Protein AF-0000000084944321 (afdb_homodimer)

Foldseek 3Di:
DDDPDFDFFDPLFFAAAEDECQWAAACQPPQQFAAWLLQPDDADPPFFHSRCWLNCLVVVLVLLVLRLLLVGQAYEYEQACRLQPVLLDDDGRVSSLVSVVVNLVSCVVSNYAYAYEHEELTHGPNVVVVVALLDLCNLVSQLVSLVSCCVRCLVRHQHYEYYAALLLCLPPVVQLSRDDDDDPRPQSNLSSVQSSLSSLLSLLSSQLVSCVSRPNGFYAYEHAAAQEAQLDPPPLSVQLSVLCNLSRPCQNVCQQAQVDGDPSVCVVCVVSVRDHDDDVCSSVSSRNRHGQEYEYEYEYHWYWGHAPQPFDFDPPDDSQFDGDDGRRIHTDDRPVFDADPVGHTQDLLSLLVRLVVVCVVRVHEYEYHEYFFWDQWDQDPVRETECVVRLVSVLSNLVSVSVSVSVVGHYRYYHYPRQEQTADSRHHRRGGTHQWYFPADRVGNDPSDTGGYPVSVQSSVCSVVSNPDSDD/DDDPDFDFFDPLFFAAAEDECQWAAACQPPQQFAAWLLQPDDADPPFFHSRCWLNCLVVLLVLLVLRLLLVGQAYEYEQACRLQVVLLDDDGRVSSLVSVVVNLVSCVVSNYAYAYEHEELTHGPNVVVVVALLDLCNLVSQLVSLVSCCVRCLVRHQHYEYYAALLLCLPPVVQLSRDDDDPPRPQSNLSSVQSSLSSLLSLLSSQLVSCVSRPNGFYAYEHAAAQEAQLDPPPLSVQLSVLCNLSRPCQNVCQQAQVDGDPSVCVVCVVRVRDHDDDVCSSVSSRNRHGQEYEYEYEYHWYWGHAPQPFDFDNPDHSQFDGDDGRRIHTDDRPVFDADPVGHTQDLLSLLVRLLVVCVVRVHEYEYHEYFFWDQWDQDPVRETEPVVRLVSVLSNVVSVSVSVSVVGHYRYYHYPRQEQTADSRHHRRGGTHQWYQPADRYGNDPSDTGGYPVSVQSSVCSVVSNPDSDD

pLDDT: mean 95.12, std 7.11, range [51.44, 98.94]

Secondary structure (DSSP, 8-state):
---SSPPPPPTT-EE--B--HHHHT--TTSTTPPPBHHHHS-PPTTS--TTTTT-HHHHHHHHHHHHHHHT-SEEEEEPPHHHHSTTSSSS--HHHHHHHHHHHHHHHHTTPEEEEEEESS--BHHHHHTTGGGSTTHHHHHHHHHHHHHHHHTTT--EEEEEETHHHHHHSHHHHT---PPTT-S-HHHHHHHHHHHHHHHHHHHHHHHHHHSTT-EEEEE-B---EEESBS-HHHHHHHHHHHIIIIIHHHHHHHHS---HHHHHHHHHTT-PPPPPTTHHHHHHT---SSEEEE-S--EEEE---S-----TT--TTS---BTTTBEE---TTS-B-TTS-B--HHHHHHHHHHHHHHH---EEEEE----B-----TTS-B--HHHHHHHHHHHHHHHHHHHTT--EEEE--B-SB---BTTTBTTSB--SEEES--SS--TT--EEEBHHHHHHHHHHHTTTS----/---SSPPPPPTT-EE--B--HHHHT--TTSTTPPPBHHHHS-PPTTS--TTTTT-HHHHHHHHHHHHHHHT-SEEEEEPPHHHHSTTSSSS--HHHHHHHHHHHHHHHHTTPEEEEEEESS--BHHHHTTTGGGSTTHHHHHHHHHHHHHHHHTTT--EEEEEETHHHHHHSHHHHT---PPTT-S-HHHHHHHHHHHHHHHHHHHHHHHHHHSTT-EEEEE-B---EEESBS-HHHHHHHHHHHIIIIIHHHHHHHHS---HHHHHHHHHTT-PPPPPTTHHHHHHT---SSEEEE-S--EEEE---S-----TT--TTS---BTTTBEE---TTS-B-TTS-B--HHHHHHHHHHHHHHH---EEEEE----B-----TTS-B--HHHHHHHHHHHHHHHHHHHTT--EEEE--B-SB---BTTTBTTSB--SEEES--SS--TT--EEEBHHHHHHHHHHHTTTS----

Solvent-accessible surface area (backbone atoms only — not comparable to full-atom values): 47436 Å² total; per-residue (Å²): 108,73,72,93,69,81,47,76,61,57,94,80,44,30,39,36,22,14,59,44,34,73,29,26,22,19,60,49,70,44,76,67,22,24,50,22,41,65,68,72,47,85,68,56,88,90,42,37,70,56,51,46,50,48,36,31,69,86,34,45,67,61,54,48,51,51,40,44,72,33,51,34,39,23,44,34,35,34,51,51,50,11,32,37,17,28,55,42,53,85,62,71,30,66,57,27,51,48,50,54,48,50,53,53,48,56,33,48,73,63,61,20,43,52,33,39,28,53,37,75,82,43,53,20,34,62,38,44,76,64,38,35,51,62,26,79,63,37,27,56,44,49,34,50,52,47,48,54,48,46,74,75,42,36,92,74,45,44,36,41,30,41,45,50,27,50,49,47,53,56,76,39,12,72,80,76,62,71,61,70,76,61,89,83,66,84,51,64,67,26,50,41,41,32,20,45,47,33,51,51,35,21,45,12,46,37,45,42,48,43,52,68,76,27,76,88,46,38,36,19,49,26,36,50,46,46,48,43,33,23,57,35,54,41,54,58,13,44,45,10,15,53,47,50,30,31,65,52,38,43,33,61,50,35,28,44,60,64,29,39,80,34,40,58,44,50,37,52,23,55,76,61,74,17,65,56,84,75,55,95,62,37,69,61,34,19,56,50,10,66,53,64,32,40,31,32,24,43,63,36,51,38,26,17,27,52,39,87,48,74,54,65,79,63,86,80,54,57,94,77,49,63,64,38,42,56,32,34,20,26,41,39,86,59,89,80,47,56,58,49,95,81,67,48,46,55,38,39,60,38,50,26,47,35,53,52,53,50,34,73,61,65,71,49,42,26,27,38,51,28,30,64,62,64,39,81,78,56,78,43,95,87,64,41,29,85,42,62,69,56,42,53,53,52,39,50,35,48,54,26,49,37,51,33,43,41,35,55,44,54,66,45,31,43,14,35,39,22,46,49,30,30,39,38,96,80,60,10,42,57,41,29,39,27,33,28,42,50,42,51,51,49,88,45,57,76,79,52,47,78,35,66,24,50,39,31,58,47,47,23,48,20,48,75,48,54,60,74,48,71,70,130,107,72,72,93,68,80,49,76,61,58,93,80,45,33,39,35,22,12,59,44,35,71,29,26,22,20,59,48,71,44,76,66,22,26,49,21,43,65,68,72,47,85,68,56,89,92,41,36,70,56,51,46,50,48,36,31,69,84,34,47,69,61,53,49,51,52,41,44,71,34,52,33,39,23,44,33,36,34,52,52,51,11,32,36,17,28,56,44,52,85,62,72,29,66,56,27,51,48,50,52,49,49,54,52,49,55,33,48,73,63,60,21,43,52,32,40,27,53,37,74,82,42,54,21,34,60,38,45,77,63,38,32,53,61,27,81,63,36,27,55,44,48,35,51,50,46,48,55,48,45,73,74,41,36,91,76,45,45,36,40,29,40,45,50,28,50,46,48,52,54,76,39,11,71,79,75,63,70,63,68,75,61,90,83,67,86,51,64,68,26,50,43,42,32,21,44,47,35,50,50,34,22,45,14,46,38,45,44,48,43,52,69,76,28,76,87,46,38,36,18,49,26,36,49,46,46,50,45,33,23,56,36,55,41,52,60,13,43,45,10,13,52,47,50,31,32,67,53,38,43,34,63,49,37,27,43,61,66,29,39,79,34,41,57,44,51,35,54,24,55,76,62,77,17,64,56,83,77,54,94,62,36,68,61,34,20,55,50,10,67,50,62,32,41,33,30,24,43,63,36,52,39,28,17,27,52,40,87,48,76,54,65,78,63,86,80,54,56,96,79,48,64,65,34,43,56,34,35,21,26,43,40,86,59,90,81,48,56,59,47,95,80,66,47,48,52,38,38,59,40,51,26,48,34,54,52,52,50,35,72,60,65,72,48,42,27,28,38,51,28,30,66,64,64,39,81,76,55,78,43,94,87,64,40,30,85,43,63,71,57,42,52,52,51,41,52,35,50,53,24,51,36,51,34,42,43,36,55,43,54,67,47,32,45,14,36,39,21,46,50,30,30,40,38,95,80,60,10,42,58,41,28,40,28,33,28,41,52,42,52,53,49,86,46,58,77,80,50,47,79,38,65,25,50,40,32,58,48,48,22,48,20,46,75,48,54,61,74,47,71,70,131

Sequence (944 aa):
MLHKKLKPFPSDFLWGASTSAYQVEGANLIDGKGPSCQDVKKVPEGTSELDVCADQYHRYKEDIALMAEMGFKTYRFSIAWTRILPNGTGEVNPKGIEYYNNVINECLKYGIEPLVTMFHFDMPAALDERGSWGNPESVDWFVNFAKVMYENYGDRVKYWLTINEQNMLTLVGPVIGTLHLPEGCTNEIKEIYQQNHHMLVAQAKAMALCHEMIPGAKIGPAPNISLVYPASCKPEDVLAAQNYNAIRNWLYLDMAVYGVYNNLVWAYLEEHDACPTFAPGDAEALKNGHPDFIGFNYYNTATCEASDGTETMDPGADQQTARGEAGFYRGFKNPNLPTTEFGWEIDPMGFRATIREMYSRYRLPMIVTENGLGAYDKLTEDGKVHDQYRIEYLRKHLEQVQLAITDGCEMMGYCPWSAVDLISTHEGMVKRYGFIYVDREEFDLKTLDRYRKDSFYWYKKVIATNGDDLSDMLHKKLKPFPSDFLWGASTSAYQVEGANLIDGKGPSCQDVKKVPEGTSELDVCADQYHRYKEDIALMAEMGFKTYRFSIAWTRILPNGTGEVNPKGIEYYNNVINECLKYGIEPLVTMFHFDMPAALDERGSWGNPESVDWFVNFAKVMYENYGDRVKYWLTINEQNMLTLVGPVIGTLHLPEGCTNEIKEIYQQNHHMLVAQAKAMALCHEMIPGAKIGPAPNISLVYPASCKPEDVLAAQNYNAIRNWLYLDMAVYGVYNNLVWAYLEEHDACPTFAPGDAEALKNGHPDFIGFNYYNTATCEASDGTETMDPGADQQTARGEAGFYRGFKNPNLPTTEFGWEIDPMGFRATIREMYSRYRLPMIVTENGLGAYDKLTEDGKVHDQYRIEYLRKHLEQVQLAITDGCEMMGYCPWSAVDLISTHEGMVKRYGFIYVDREEFDLKTLDRYRKDSFYWYKKVIATNGDDLSD

Radius of gyration: 30.61 Å; Cα contacts (8 Å, |Δi|>4): 2154; chains: 2; bounding box: 57×94×73 Å

Organism: NCBI:txid445974

InterPro domains:
  IPR001360 Glycoside hydrolase family 1 [PF00232] (7-467)
  IPR001360 Glycoside hydrolase family 1 [PR00131] (290-304)
  IPR001360 Glycoside hydrolase family 1 [PR00131] (366-374)
  IPR001360 Glycoside hydrolase family 1 [PR00131] (387-398)
  IPR001360 Glycoside hydrolase family 1 [PR00131] (408-425)
  IPR001360 Glycoside hydrolase family 1 [PR00131] (432-444)
  IPR001360 Glycoside hydrolase family 1 [PTHR10353] (11-467)
  IPR017853 Glycoside hydrolase superfamily [SSF51445] (7-468)
  IPR018120 Glycoside hydrolase family 1, active site [PS00572] (366-374)
  IPR033132 Glycosyl hydrolases family 1, N-terminal conserved site [PS00653] (13-27)

Structure (mmCIF, N/CA/C/O backbone):
data_AF-0000000084944321-model_v1
#
loop_
_entity.id
_entity.type
_entity.pdbx_description
1 polymer 'Glycosyl hydrolase, family 1'
#
loop_
_atom_site.group_PDB
_atom_site.id
_atom_site.type_symbol
_atom_site.label_atom_id
_atom_site.label_alt_id
_atom_site.label_comp_id
_atom_site.label_asym_id
_atom_site.label_entity_id
_atom_site.label_seq_id
_atom_site.pdbx_PDB_ins_code
_atom_site.Cartn_x
_atom_site.Cartn_y
_atom_site.Cartn_z
_atom_site.occupancy
_atom_site.B_iso_or_equiv
_atom_site.auth_seq_id
_atom_site.auth_comp_id
_atom_site.auth_asym_id
_atom_site.auth_atom_id
_atom_site.pdbx_PDB_model_num
ATOM 1 N N . MET A 1 1 ? 12.742 6.016 -11.656 1 82.81 1 MET A N 1
ATOM 2 C CA . MET A 1 1 ? 13.977 6.656 -11.219 1 82.81 1 MET A CA 1
ATOM 3 C C . MET A 1 1 ? 15.141 6.277 -12.125 1 82.81 1 MET A C 1
ATOM 5 O O . MET A 1 1 ? 15.297 5.109 -12.484 1 82.81 1 MET A O 1
ATOM 9 N N . LEU A 1 2 ? 15.781 7.266 -12.516 1 82.12 2 LEU A N 1
ATOM 10 C CA . LEU A 1 2 ? 16.984 7.016 -13.297 1 82.12 2 LEU A CA 1
ATOM 11 C C . LEU A 1 2 ? 18.188 6.809 -12.391 1 82.12 2 LEU A C 1
ATOM 13 O O . LEU A 1 2 ? 18.672 7.754 -11.75 1 82.12 2 LEU A O 1
ATOM 17 N N . HIS A 1 3 ? 18.703 5.566 -12.375 1 90.06 3 HIS A N 1
ATOM 18 C CA . HIS A 1 3 ? 19.828 5.223 -11.531 1 90.06 3 HIS A CA 1
ATOM 19 C C . HIS A 1 3 ? 21.156 5.465 -12.25 1 90.06 3 HIS A C 1
ATOM 21 O O . HIS A 1 3 ? 21.297 5.121 -13.43 1 90.06 3 HIS A O 1
ATOM 27 N N . LYS A 1 4 ? 22.172 6 -11.57 1 86 4 LYS A N 1
ATOM 28 C CA . LYS A 1 4 ? 23.516 6.172 -12.102 1 86 4 LYS A CA 1
ATOM 29 C C . LYS A 1 4 ? 24.25 4.844 -12.172 1 86 4 LYS A C 1
ATOM 31 O O . LYS A 1 4 ? 25.016 4.59 -13.109 1 86 4 LYS A O 1
ATOM 36 N N . LYS A 1 5 ? 24.078 4.043 -11.188 1 90.81 5 LYS A N 1
ATOM 37 C CA . LYS A 1 5 ? 24.688 2.713 -11.094 1 90.81 5 LYS A CA 1
ATOM 38 C C . LYS A 1 5 ? 23.672 1.686 -10.602 1 90.81 5 LYS A C 1
ATOM 40 O O . LYS A 1 5 ? 22.969 1.918 -9.609 1 90.81 5 LYS A O 1
ATOM 45 N N . LEU A 1 6 ? 23.578 0.589 -11.328 1 96.44 6 LEU A N 1
ATOM 46 C CA . LEU A 1 6 ? 22.688 -0.488 -10.922 1 96.44 6 LEU A CA 1
ATOM 47 C C . LEU A 1 6 ? 23.344 -1.396 -9.898 1 96.44 6 LEU A C 1
ATOM 49 O O . LEU A 1 6 ? 24.547 -1.692 -10.008 1 96.44 6 LEU A O 1
ATOM 53 N N . LYS A 1 7 ? 22.672 -1.731 -8.906 1 97.31 7 LYS A N 1
ATOM 54 C CA . LYS A 1 7 ? 23.156 -2.748 -7.984 1 97.31 7 LYS A CA 1
ATOM 55 C C . LYS A 1 7 ? 23.094 -4.141 -8.609 1 97.31 7 LYS A C 1
ATOM 57 O O . LYS A 1 7 ? 22.172 -4.445 -9.359 1 97.31 7 LYS A O 1
ATOM 62 N N . PRO A 1 8 ? 24.094 -4.984 -8.32 1 97.69 8 PRO A N 1
ATOM 63 C CA . PRO A 1 8 ? 24.078 -6.344 -8.867 1 97.69 8 PRO A CA 1
ATOM 64 C C . PRO A 1 8 ? 23.016 -7.223 -8.211 1 97.69 8 PRO A C 1
ATOM 66 O O . PRO A 1 8 ? 22.5 -6.891 -7.137 1 97.69 8 PRO A O 1
ATOM 69 N N . PHE A 1 9 ? 22.703 -8.266 -8.906 1 98.62 9 PHE A N 1
ATOM 70 C CA . PHE A 1 9 ? 21.906 -9.297 -8.258 1 98.62 9 PHE A CA 1
ATOM 71 C C . PHE A 1 9 ? 22.625 -9.836 -7.023 1 98.62 9 PHE A C 1
ATOM 73 O O . PHE A 1 9 ? 23.844 -9.898 -6.992 1 98.62 9 PHE A O 1
ATOM 80 N N . PRO A 1 10 ? 21.844 -10.172 -5.988 1 98.31 10 PRO A N 1
ATOM 81 C CA . PRO A 1 10 ? 22.484 -10.773 -4.816 1 98.31 10 PRO A CA 1
ATOM 82 C C . PRO A 1 10 ? 23.328 -12 -5.164 1 98.31 10 PRO A C 1
ATOM 84 O O . PRO A 1 10 ? 22.969 -12.766 -6.055 1 98.31 10 PRO A O 1
ATOM 87 N N . SER A 1 11 ? 24.391 -12.242 -4.375 1 97.75 11 SER A N 1
ATOM 88 C CA . SER A 1 11 ? 25.297 -13.344 -4.664 1 97.75 11 SER A CA 1
ATOM 89 C C . SER A 1 11 ? 24.625 -14.695 -4.453 1 97.75 11 SER A C 1
ATOM 91 O O . SER A 1 11 ? 25.016 -15.688 -5.074 1 97.75 11 SER A O 1
ATOM 93 N N . ASP A 1 12 ? 23.625 -14.711 -3.621 1 97.69 12 ASP A N 1
ATOM 94 C CA . ASP A 1 12 ? 22.906 -15.945 -3.324 1 97.69 12 ASP A CA 1
ATOM 95 C C . ASP A 1 12 ? 21.562 -15.992 -4.035 1 97.69 12 ASP A C 1
ATOM 97 O O . ASP A 1 12 ? 20.641 -16.688 -3.594 1 97.69 12 ASP A O 1
ATOM 101 N N . PHE A 1 13 ? 21.484 -15.156 -5.098 1 98.69 13 PHE A N 1
ATOM 102 C CA . PHE A 1 13 ? 20.234 -15.086 -5.863 1 98.69 13 PHE A CA 1
ATOM 103 C C . PHE A 1 13 ? 19.859 -16.453 -6.414 1 98.69 13 PHE A C 1
ATOM 105 O O . PHE A 1 13 ? 20.703 -17.141 -7.02 1 98.69 13 PHE A O 1
ATOM 112 N N . LEU A 1 14 ? 18.625 -16.891 -6.277 1 98.81 14 LEU A N 1
ATOM 113 C CA . LEU A 1 14 ? 18.156 -18.203 -6.695 1 98.81 14 LEU A CA 1
ATOM 114 C C . LEU A 1 14 ? 17.672 -18.172 -8.141 1 98.81 14 LEU A C 1
ATOM 116 O O . LEU A 1 14 ? 16.484 -18.016 -8.398 1 98.81 14 LEU A O 1
ATOM 120 N N . TRP A 1 15 ? 18.594 -18.453 -9.031 1 98.88 15 TRP A N 1
ATOM 121 C CA . TRP A 1 15 ? 18.281 -18.594 -10.445 1 98.88 15 TRP A CA 1
ATOM 122 C C . TRP A 1 15 ? 17.688 -19.969 -10.727 1 98.88 15 TRP A C 1
ATOM 124 O O . TRP A 1 15 ? 18.281 -20.984 -10.391 1 98.88 15 TRP A O 1
ATOM 134 N N . GLY A 1 16 ? 16.531 -20.094 -11.25 1 98.75 16 GLY A N 1
ATOM 135 C CA . GLY A 1 16 ? 15.906 -21.359 -11.578 1 98.75 16 GLY A CA 1
ATOM 136 C C . GLY A 1 16 ? 14.805 -21.234 -12.617 1 98.75 16 GLY A C 1
ATOM 137 O O . GLY A 1 16 ? 14.883 -20.391 -13.508 1 98.75 16 GLY A O 1
ATOM 138 N N . ALA A 1 17 ? 13.891 -22.094 -12.617 1 98.81 17 ALA A N 1
ATOM 139 C CA . ALA A 1 17 ? 12.672 -22.109 -13.422 1 98.81 17 ALA A CA 1
ATOM 140 C C . ALA A 1 17 ? 11.617 -23.031 -12.812 1 98.81 17 ALA A C 1
ATOM 142 O O . ALA A 1 17 ? 11.891 -23.719 -11.828 1 98.81 17 ALA A O 1
ATOM 143 N N . SER A 1 18 ? 10.453 -22.938 -13.406 1 98.81 18 SER A N 1
ATOM 144 C CA . SER A 1 18 ? 9.312 -23.578 -12.742 1 98.81 18 SER A CA 1
ATOM 145 C C . SER A 1 18 ? 8.656 -24.609 -13.648 1 98.81 18 SER A C 1
ATOM 147 O O . SER A 1 18 ? 8.742 -24.516 -14.875 1 98.81 18 SER A O 1
ATOM 149 N N . THR A 1 19 ? 8.047 -25.609 -13.094 1 98.5 19 THR A N 1
ATOM 150 C CA . THR A 1 19 ? 7.094 -26.531 -13.719 1 98.5 19 THR A CA 1
ATOM 151 C C . THR A 1 19 ? 5.941 -26.844 -12.766 1 98.5 19 THR A C 1
ATOM 153 O O . THR A 1 19 ? 5.898 -26.328 -11.648 1 98.5 19 THR A O 1
ATOM 156 N N . SER A 1 20 ? 5.012 -27.594 -13.211 1 97.5 20 SER A N 1
ATOM 157 C CA . SER A 1 20 ? 3.926 -28.125 -12.398 1 97.5 20 SER A CA 1
ATOM 158 C C . SER A 1 20 ? 3.727 -29.609 -12.648 1 97.5 20 SER A C 1
ATOM 160 O O . SER A 1 20 ? 3.814 -30.078 -13.789 1 97.5 20 SER A O 1
ATOM 162 N N . ALA A 1 21 ? 3.426 -30.328 -11.648 1 97.62 21 ALA A N 1
ATOM 163 C CA . ALA A 1 21 ? 3.379 -31.781 -11.672 1 97.62 21 ALA A CA 1
ATOM 164 C C . ALA A 1 21 ? 2.406 -32.281 -12.742 1 97.62 21 ALA A C 1
ATOM 166 O O . ALA A 1 21 ? 2.781 -33.062 -13.617 1 97.62 21 ALA A O 1
ATOM 167 N N . TYR A 1 22 ? 1.195 -31.812 -12.766 1 94.44 22 TYR A N 1
ATOM 168 C CA . TYR A 1 22 ? 0.192 -32.406 -13.641 1 94.44 22 TYR A CA 1
ATOM 169 C C . TYR A 1 22 ? 0.442 -32.062 -15.094 1 94.44 22 TYR A C 1
ATOM 171 O O . TYR A 1 22 ? -0.074 -32.719 -16 1 94.44 22 TYR A O 1
ATOM 179 N N . GLN A 1 23 ? 1.278 -30.984 -15.312 1 96.31 23 GLN A N 1
ATOM 180 C CA . GLN A 1 23 ? 1.495 -30.531 -16.688 1 96.31 23 GLN A CA 1
ATOM 181 C C . GLN A 1 23 ? 2.756 -31.156 -17.281 1 96.31 23 GLN A C 1
ATOM 183 O O . GLN A 1 23 ? 2.928 -31.188 -18.5 1 96.31 23 GLN A O 1
ATOM 188 N N . VAL A 1 24 ? 3.695 -31.641 -16.391 1 98.06 24 VAL A N 1
ATOM 189 C CA . VAL A 1 24 ? 5.004 -32 -16.938 1 98.06 24 VAL A CA 1
ATOM 190 C C . VAL A 1 24 ? 5.273 -33.5 -16.719 1 98.06 24 VAL A C 1
ATOM 192 O O . VAL A 1 24 ? 5.988 -34.125 -17.516 1 98.06 24 VAL A O 1
ATOM 195 N N . GLU A 1 25 ? 4.641 -34.156 -15.711 1 97.75 25 GLU A N 1
ATOM 196 C CA . GLU A 1 25 ? 5.082 -35.469 -15.25 1 97.75 25 GLU A CA 1
ATOM 197 C C . GLU A 1 25 ? 4.535 -36.562 -16.141 1 97.75 25 GLU A C 1
ATOM 199 O O . GLU A 1 25 ? 5.262 -37.5 -16.516 1 97.75 25 GLU A O 1
ATOM 204 N N . GLY A 1 26 ? 3.273 -36.344 -16.438 1 96.06 26 GLY A N 1
ATOM 205 C CA . GLY A 1 26 ? 2.6 -37.5 -17.016 1 96.06 26 GLY A CA 1
ATOM 206 C C . GLY A 1 26 ? 2.414 -38.656 -16.016 1 96.06 26 GLY A C 1
ATOM 207 O O . GLY A 1 26 ? 2.152 -38.406 -14.844 1 96.06 26 GLY A O 1
ATOM 208 N N . ALA A 1 27 ? 2.299 -39.906 -16.578 1 92.81 27 ALA A N 1
ATOM 209 C CA . ALA A 1 27 ? 2.092 -41.062 -15.727 1 92.81 27 ALA A CA 1
ATOM 210 C C . ALA A 1 27 ? 0.887 -40.875 -14.812 1 92.81 27 ALA A C 1
ATOM 212 O O . ALA A 1 27 ? 0.983 -41.094 -13.602 1 92.81 27 ALA A O 1
ATOM 213 N N . ASN A 1 28 ? -0.272 -40.5 -15.273 1 85.94 28 ASN A N 1
ATOM 214 C CA . ASN A 1 28 ? -1.376 -39.969 -14.484 1 85.94 28 ASN A CA 1
ATOM 215 C C . ASN A 1 28 ? -2.092 -41.062 -13.703 1 85.94 28 ASN A C 1
ATOM 217 O O . ASN A 1 28 ? -2.779 -40.781 -12.719 1 85.94 28 ASN A O 1
ATOM 221 N N . LEU A 1 29 ? -1.904 -42.312 -14.023 1 90 29 LEU A N 1
ATOM 222 C CA . LEU A 1 29 ? -2.58 -43.344 -13.242 1 90 29 LEU A CA 1
ATOM 223 C C . LEU A 1 29 ? -1.685 -44.562 -13.062 1 90 29 LEU A C 1
ATOM 225 O O . LEU A 1 29 ? -2.174 -45.688 -13.008 1 90 29 LEU A O 1
ATOM 229 N N . ILE A 1 30 ? -0.478 -44.219 -12.992 1 93.81 30 ILE A N 1
ATOM 230 C CA . ILE A 1 30 ? 0.457 -45.344 -12.797 1 93.81 30 ILE A CA 1
ATOM 231 C C . ILE A 1 30 ? 1.103 -45.219 -11.422 1 93.81 30 ILE A C 1
ATOM 233 O O . ILE A 1 30 ? 1.001 -44.188 -10.758 1 93.81 30 ILE A O 1
ATOM 237 N N . ASP A 1 31 ? 1.631 -46.312 -10.93 1 96.69 31 ASP A N 1
ATOM 238 C CA . ASP A 1 31 ? 2.4 -46.406 -9.695 1 96.69 31 ASP A CA 1
ATOM 239 C C . ASP A 1 31 ? 1.583 -45.938 -8.5 1 96.69 31 ASP A C 1
ATOM 241 O O . ASP A 1 31 ? 2.104 -45.219 -7.625 1 96.69 31 ASP A O 1
ATOM 245 N N . GLY A 1 32 ? 0.258 -46.125 -8.523 1 96.88 32 GLY A N 1
ATOM 246 C CA . GLY A 1 32 ? -0.603 -45.938 -7.367 1 96.88 32 GLY A CA 1
ATOM 247 C C . GLY A 1 32 ? -1.204 -44.531 -7.316 1 96.88 32 GLY A C 1
ATOM 248 O O . GLY A 1 32 ? -1.963 -44.219 -6.398 1 96.88 32 GLY A O 1
ATOM 249 N N . LYS A 1 33 ? -0.858 -43.719 -8.289 1 97.62 33 LYS A N 1
ATOM 250 C CA . LYS A 1 33 ? -1.433 -42.375 -8.312 1 97.62 33 LYS A CA 1
ATOM 251 C C . LYS A 1 33 ? -2.945 -42.406 -8.508 1 97.62 33 LYS A C 1
ATOM 253 O O . LYS A 1 33 ? -3.439 -43.188 -9.344 1 97.62 33 LYS A O 1
ATOM 258 N N . GLY A 1 34 ? -3.717 -41.656 -7.656 1 97.38 34 GLY A N 1
ATOM 259 C CA . GLY A 1 34 ? -5.133 -41.469 -7.91 1 97.38 34 GLY A CA 1
ATOM 260 C C . GLY A 1 34 ? -5.406 -40.312 -8.875 1 97.38 34 GLY A C 1
ATOM 261 O O . GLY A 1 34 ? -4.508 -39.531 -9.188 1 97.38 34 GLY A O 1
ATOM 262 N N . PRO A 1 35 ? -6.613 -40.281 -9.359 1 96.94 35 PRO A N 1
ATOM 263 C CA . PRO A 1 35 ? -6.945 -39.219 -10.297 1 96.94 35 PRO A CA 1
ATOM 264 C C . PRO A 1 35 ? -7.156 -37.875 -9.602 1 96.94 35 PRO A C 1
ATOM 266 O O . PRO A 1 35 ? -7.707 -37.812 -8.5 1 96.94 35 PRO A O 1
ATOM 269 N N . SER A 1 36 ? -6.676 -36.812 -10.219 1 95.25 36 SER A N 1
ATOM 270 C CA . SER A 1 36 ? -7.02 -35.438 -9.82 1 95.25 36 SER A CA 1
ATOM 271 C C . SER A 1 36 ? -8.148 -34.875 -10.68 1 95.25 36 SER A C 1
ATOM 273 O O . SER A 1 36 ? -8.578 -35.531 -11.648 1 95.25 36 SER A O 1
ATOM 275 N N . CYS A 1 37 ? -8.602 -33.688 -10.344 1 93.12 37 CYS A N 1
ATOM 276 C CA . CYS A 1 37 ? -9.625 -33.031 -11.133 1 93.12 37 CYS A CA 1
ATOM 277 C C . CYS A 1 37 ? -9.133 -32.75 -12.547 1 93.12 37 CYS A C 1
ATOM 279 O O . CYS A 1 37 ? -9.922 -32.688 -13.492 1 93.12 37 CYS A O 1
ATOM 281 N N . GLN A 1 38 ? -7.805 -32.594 -12.734 1 92.25 38 GLN A N 1
ATOM 282 C CA . GLN A 1 38 ? -7.219 -32.375 -14.055 1 92.25 38 GLN A CA 1
ATOM 283 C C . GLN A 1 38 ? -7.227 -33.656 -14.891 1 92.25 38 GLN A C 1
ATOM 285 O O . GLN A 1 38 ? -7.375 -33.594 -16.109 1 92.25 38 GLN A O 1
ATOM 290 N N . ASP A 1 39 ? -7.125 -34.75 -14.227 1 92.31 39 ASP A N 1
ATOM 291 C CA . ASP A 1 39 ? -7.062 -36.062 -14.914 1 92.31 39 ASP A CA 1
ATOM 292 C C . ASP A 1 39 ? -8.43 -36.438 -15.453 1 92.31 39 ASP A C 1
ATOM 294 O O . ASP A 1 39 ? -8.523 -37.156 -16.469 1 92.31 39 ASP A O 1
ATOM 298 N N . VAL A 1 40 ? -9.43 -36.031 -14.758 1 92.06 40 VAL A N 1
ATOM 299 C CA . VAL A 1 40 ? -10.75 -36.562 -15.109 1 92.06 40 VAL A CA 1
ATOM 300 C C . VAL A 1 40 ? -11.516 -35.5 -15.922 1 92.06 40 VAL A C 1
ATOM 302 O O . VAL A 1 40 ? -12.586 -35.812 -16.469 1 92.06 40 VAL A O 1
ATOM 305 N N . LYS A 1 41 ? -11 -34.375 -16.016 1 88.31 41 LYS A N 1
ATOM 306 C CA . LYS A 1 41 ? -11.719 -33.312 -16.734 1 88.31 41 LYS A CA 1
ATOM 307 C C . LYS A 1 41 ? -11.719 -33.562 -18.234 1 88.31 41 LYS A C 1
ATOM 309 O O . LYS A 1 41 ? -10.867 -34.312 -18.75 1 88.31 41 LYS A O 1
ATOM 314 N N . LYS A 1 42 ? -12.727 -32.969 -18.891 1 88.44 42 LYS A N 1
ATOM 315 C CA . LYS A 1 42 ? -12.688 -32.906 -20.344 1 88.44 42 LYS A CA 1
ATOM 316 C C . LYS A 1 42 ? -11.734 -31.828 -20.844 1 88.44 42 LYS A C 1
ATOM 318 O O . LYS A 1 42 ? -11.938 -30.641 -20.562 1 88.44 42 LYS A O 1
ATOM 323 N N . VAL A 1 43 ? -10.672 -32.219 -21.453 1 87.75 43 VAL A N 1
ATOM 324 C CA . VAL A 1 43 ? -9.711 -31.234 -21.938 1 87.75 43 VAL A CA 1
ATOM 325 C C . VAL A 1 43 ? -10.289 -30.484 -23.141 1 87.75 43 VAL A C 1
ATOM 327 O O . VAL A 1 43 ? -11.156 -31 -23.844 1 87.75 43 VAL A O 1
ATOM 330 N N . PRO A 1 44 ? -9.875 -29.281 -23.359 1 85.38 44 PRO A N 1
ATOM 331 C CA . PRO A 1 44 ? -10.367 -28.531 -24.516 1 85.38 44 PRO A CA 1
ATOM 332 C C . PRO A 1 44 ? -10.156 -29.281 -25.828 1 85.38 44 PRO A C 1
ATOM 334 O O . PRO A 1 44 ? -9.133 -29.953 -26 1 85.38 44 PRO A O 1
ATOM 337 N N . GLU A 1 45 ? -11.102 -29.094 -26.719 1 89.81 45 GLU A N 1
ATOM 338 C CA . GLU A 1 45 ? -11.016 -29.75 -28.031 1 89.81 45 GLU A CA 1
ATOM 339 C C . GLU A 1 45 ? -9.727 -29.359 -28.75 1 89.81 45 GLU A C 1
ATOM 341 O O . GLU A 1 45 ? -9.352 -28.188 -28.781 1 89.81 45 GLU A O 1
ATOM 346 N N . GLY A 1 46 ? -9.031 -30.312 -29.25 1 91.5 46 GLY A N 1
ATOM 347 C CA . GLY A 1 46 ? -7.844 -30.031 -30.047 1 91.5 46 GLY A CA 1
ATOM 348 C C . GLY A 1 46 ? -6.582 -29.938 -29.219 1 91.5 46 GLY A C 1
ATOM 349 O O . GLY A 1 46 ? -5.512 -29.625 -29.734 1 91.5 46 GLY A O 1
ATOM 350 N N . THR A 1 47 ? -6.656 -30.281 -27.922 1 92.75 47 THR A N 1
ATOM 351 C CA . THR A 1 47 ? -5.48 -30.188 -27.062 1 92.75 47 THR A CA 1
ATOM 352 C C . THR A 1 47 ? -5.105 -31.562 -26.5 1 92.75 47 THR A C 1
ATOM 354 O O . THR A 1 47 ? -5.922 -32.5 -26.516 1 92.75 47 THR A O 1
ATOM 357 N N . SER A 1 48 ? -3.928 -31.656 -26.125 1 92.44 48 SER A N 1
ATOM 358 C CA . SER A 1 48 ? -3.355 -32.906 -25.625 1 92.44 48 SER A CA 1
ATOM 359 C C . SER A 1 48 ? -4.035 -33.344 -24.328 1 92.44 48 SER A C 1
ATOM 361 O O . SER A 1 48 ? -4.398 -32.5 -23.5 1 92.44 48 SER A O 1
ATOM 363 N N . GLU A 1 49 ? -4.125 -34.625 -24.203 1 90.31 49 GLU A N 1
ATOM 364 C CA . GLU A 1 49 ? -4.477 -35.188 -22.906 1 90.31 49 GLU A CA 1
ATOM 365 C C . GLU A 1 49 ? -3.316 -35.094 -21.922 1 90.31 49 GLU A C 1
ATOM 367 O O . GLU A 1 49 ? -2.205 -34.719 -22.297 1 90.31 49 GLU A O 1
ATOM 372 N N . LEU A 1 50 ? -3.592 -35.406 -20.688 1 91.94 50 LEU A N 1
ATOM 373 C CA . LEU A 1 50 ? -2.621 -35.188 -19.609 1 91.94 50 LEU A CA 1
ATOM 374 C C . LEU A 1 50 ? -2.004 -36.5 -19.172 1 91.94 50 LEU A C 1
ATOM 376 O O . LEU A 1 50 ? -1.465 -36.594 -18.062 1 91.94 50 LEU A O 1
ATOM 380 N N . ASP A 1 51 ? -2.018 -37.531 -20.016 1 93.12 51 ASP A N 1
ATOM 381 C CA . ASP A 1 51 ? -1.534 -38.875 -19.641 1 93.12 51 ASP A CA 1
ATOM 382 C C . ASP A 1 51 ? -0.011 -38.938 -19.703 1 93.12 51 ASP A C 1
ATOM 384 O O . ASP A 1 51 ? 0.628 -39.531 -18.844 1 93.12 51 ASP A O 1
ATOM 388 N N . VAL A 1 52 ? 0.536 -38.312 -20.734 1 95.38 52 VAL A N 1
ATOM 389 C CA . VAL A 1 52 ? 1.969 -38.469 -20.969 1 95.38 52 VAL A CA 1
ATOM 390 C C . VAL A 1 52 ? 2.68 -37.156 -20.656 1 95.38 52 VAL A C 1
ATOM 392 O O . VAL A 1 52 ? 3.803 -37.156 -20.141 1 95.38 52 VAL A O 1
ATOM 395 N N . CYS A 1 53 ? 2.02 -36 -21.062 1 96.38 53 CYS A N 1
ATOM 396 C CA . CYS A 1 53 ? 2.578 -34.656 -20.906 1 96.38 53 CYS A CA 1
ATOM 397 C C . CYS A 1 53 ? 3.99 -34.594 -21.469 1 96.38 53 CYS A C 1
ATOM 399 O O . CYS A 1 53 ? 4.223 -34.938 -22.625 1 96.38 53 CYS A O 1
ATOM 401 N N . ALA A 1 54 ? 4.941 -34.156 -20.703 1 97.5 54 ALA A N 1
ATOM 402 C CA . ALA A 1 54 ? 6.336 -34.125 -21.141 1 97.5 54 ALA A CA 1
ATOM 403 C C . ALA A 1 54 ? 7.082 -35.375 -20.688 1 97.5 54 ALA A C 1
ATOM 405 O O . ALA A 1 54 ? 8.297 -35.469 -20.891 1 97.5 54 ALA A O 1
ATOM 406 N N . ASP A 1 55 ? 6.41 -36.25 -19.969 1 98.06 55 ASP A N 1
ATOM 407 C CA . ASP A 1 55 ? 6.91 -37.531 -19.484 1 98.06 55 ASP A CA 1
ATOM 408 C C . ASP A 1 55 ? 8.07 -37.344 -18.516 1 98.06 55 ASP A C 1
ATOM 410 O O . ASP A 1 55 ? 9.008 -38.125 -18.5 1 98.06 55 ASP A O 1
ATOM 414 N N . GLN A 1 56 ? 8.047 -36.281 -17.766 1 98.31 56 GLN A N 1
ATOM 415 C CA . GLN A 1 56 ? 9.117 -36.062 -16.812 1 98.31 56 GLN A CA 1
ATOM 416 C C . GLN A 1 56 ? 9.172 -37.188 -15.766 1 98.31 56 GLN A C 1
ATOM 418 O O . GLN A 1 56 ? 10.242 -37.5 -15.25 1 98.31 56 GLN A O 1
ATOM 423 N N . TYR A 1 57 ? 8.047 -37.812 -15.445 1 98.31 57 TYR A N 1
ATOM 424 C CA . TYR A 1 57 ? 8.016 -38.906 -14.477 1 98.31 57 TYR A CA 1
ATOM 425 C C . TYR A 1 57 ? 9.086 -39.938 -14.781 1 98.31 57 TYR A C 1
ATOM 427 O O . TYR A 1 57 ? 9.766 -40.406 -13.875 1 98.31 57 TYR A O 1
ATOM 435 N N . HIS A 1 58 ? 9.32 -40.281 -16.016 1 98 58 HIS A N 1
ATOM 436 C CA . HIS A 1 58 ? 10.273 -41.312 -16.422 1 98 58 HIS A CA 1
ATOM 437 C C . HIS A 1 58 ? 11.625 -40.688 -16.781 1 98 58 HIS A C 1
ATOM 439 O O . HIS A 1 58 ? 12.602 -41.438 -16.969 1 98 58 HIS A O 1
ATOM 445 N N . ARG A 1 59 ? 11.617 -39.375 -16.891 1 98.38 59 ARG A N 1
ATOM 446 C CA . ARG A 1 59 ? 12.812 -38.75 -17.469 1 98.38 59 ARG A CA 1
ATOM 447 C C . ARG A 1 59 ? 13.344 -37.656 -16.578 1 98.38 59 ARG A C 1
ATOM 449 O O . ARG A 1 59 ? 14.031 -36.75 -17.047 1 98.38 59 ARG A O 1
ATOM 456 N N . TYR A 1 60 ? 12.961 -37.625 -15.297 1 98.56 60 TYR A N 1
ATOM 457 C CA . TYR A 1 60 ? 13.32 -36.531 -14.398 1 98.56 60 TYR A CA 1
ATOM 458 C C . TYR A 1 60 ? 14.836 -36.406 -14.273 1 98.56 60 TYR A C 1
ATOM 460 O O . TYR A 1 60 ? 15.367 -35.312 -14.102 1 98.56 60 TYR A O 1
ATOM 468 N N . LYS A 1 61 ? 15.586 -37.531 -14.344 1 98.75 61 LYS A N 1
ATOM 469 C CA . LYS A 1 61 ? 17.047 -37.469 -14.242 1 98.75 61 LYS A CA 1
ATOM 470 C C . LYS A 1 61 ? 17.641 -36.688 -15.406 1 98.75 61 LYS A C 1
ATOM 472 O O . LYS A 1 61 ? 18.531 -35.875 -15.219 1 98.75 61 LYS A O 1
ATOM 477 N N . GLU A 1 62 ? 17.125 -37 -16.594 1 98.75 62 GLU A N 1
ATOM 478 C CA . GLU A 1 62 ? 17.578 -36.281 -17.781 1 98.75 62 GLU A CA 1
ATOM 479 C C . GLU A 1 62 ? 17.234 -34.812 -17.688 1 98.75 62 GLU A C 1
ATOM 481 O O . GLU A 1 62 ? 18.062 -33.938 -18 1 98.75 62 GLU A O 1
ATOM 486 N N . ASP A 1 63 ? 16 -34.531 -17.359 1 98.81 63 ASP A N 1
ATOM 487 C CA . ASP A 1 63 ? 15.547 -33.125 -17.234 1 98.81 63 ASP A CA 1
ATOM 488 C C . ASP A 1 63 ? 16.406 -32.375 -16.234 1 98.81 63 ASP A C 1
ATOM 490 O O . ASP A 1 63 ? 16.859 -31.25 -16.531 1 98.81 63 ASP A O 1
ATOM 494 N N . ILE A 1 64 ? 16.656 -32.906 -15.055 1 98.88 64 ILE A N 1
ATOM 495 C CA . ILE A 1 64 ? 17.391 -32.25 -13.992 1 98.88 64 ILE A CA 1
ATOM 496 C C . ILE A 1 64 ? 18.859 -32.094 -14.391 1 98.88 64 ILE A C 1
ATOM 498 O O . ILE A 1 64 ? 19.484 -31.062 -14.078 1 98.88 64 ILE A O 1
ATOM 502 N N . ALA A 1 65 ? 19.406 -33.062 -15.109 1 98.88 65 ALA A N 1
ATOM 503 C CA . ALA A 1 65 ? 20.75 -32.906 -15.625 1 98.88 65 ALA A CA 1
ATOM 504 C C . ALA A 1 65 ? 20.859 -31.719 -16.562 1 98.88 65 ALA A C 1
ATOM 506 O O . ALA A 1 65 ? 21.875 -31.016 -16.562 1 98.88 65 ALA A O 1
ATOM 507 N N . LEU A 1 66 ? 19.844 -31.5 -17.375 1 98.88 66 LEU A N 1
ATOM 508 C CA . LEU A 1 66 ? 19.812 -30.344 -18.281 1 98.88 66 LEU A CA 1
ATOM 509 C C . LEU A 1 66 ? 19.688 -29.047 -17.484 1 98.88 66 LEU A C 1
ATOM 511 O O . LEU A 1 66 ? 20.312 -28.031 -17.828 1 98.88 66 LEU A O 1
ATOM 515 N N . MET A 1 67 ? 18.859 -29.078 -16.422 1 98.88 67 MET A N 1
ATOM 516 C CA . MET A 1 67 ? 18.766 -27.922 -15.547 1 98.88 67 MET A CA 1
ATOM 517 C C . MET A 1 67 ? 20.125 -27.594 -14.922 1 98.88 67 MET A C 1
ATOM 519 O O . MET A 1 67 ? 20.5 -26.422 -14.836 1 98.88 67 MET A O 1
ATOM 523 N N . ALA A 1 68 ? 20.781 -28.625 -14.508 1 98.88 68 ALA A N 1
ATOM 524 C CA . ALA A 1 68 ? 22.125 -28.469 -13.938 1 98.88 68 ALA A CA 1
ATOM 525 C C . ALA A 1 68 ? 23.078 -27.875 -14.977 1 98.88 68 ALA A C 1
ATOM 527 O O . ALA A 1 68 ? 23.906 -27.031 -14.648 1 98.88 68 ALA A O 1
ATOM 528 N N . GLU A 1 69 ? 22.984 -28.406 -16.188 1 98.81 69 GLU A N 1
ATOM 529 C CA . GLU A 1 69 ? 23.812 -27.859 -17.266 1 98.81 69 GLU A CA 1
ATOM 530 C C . GLU A 1 69 ? 23.578 -26.375 -17.453 1 98.81 69 GLU A C 1
ATOM 532 O O . GLU A 1 69 ? 24.516 -25.609 -17.719 1 98.81 69 GLU A O 1
ATOM 537 N N . MET A 1 70 ? 22.328 -25.922 -17.25 1 98.56 70 MET A N 1
ATOM 538 C CA . MET A 1 70 ? 21.969 -24.516 -17.375 1 98.56 70 MET A CA 1
ATOM 539 C C . MET A 1 70 ? 22.516 -23.703 -16.203 1 98.56 70 MET A C 1
ATOM 541 O O . MET A 1 70 ? 22.594 -22.484 -16.266 1 98.56 70 MET A O 1
ATOM 545 N N . GLY A 1 71 ? 22.844 -24.375 -15.086 1 98.69 71 GLY A N 1
ATOM 546 C CA . GLY A 1 71 ? 23.375 -23.703 -13.914 1 98.69 71 GLY A CA 1
ATOM 547 C C . GLY A 1 71 ? 22.328 -23.375 -12.883 1 98.69 71 GLY A C 1
ATOM 548 O O . GLY A 1 71 ? 22.531 -22.5 -12.023 1 98.69 71 GLY A O 1
ATOM 549 N N . PHE A 1 72 ? 21.203 -24.047 -12.867 1 98.81 72 PHE A N 1
ATOM 550 C CA . PHE A 1 72 ? 20.125 -23.781 -11.922 1 98.81 72 PHE A CA 1
ATOM 551 C C . PHE A 1 72 ? 20.641 -23.797 -10.484 1 98.81 72 PHE A C 1
ATOM 553 O O . PHE A 1 72 ? 21.438 -24.672 -10.117 1 98.81 72 PHE A O 1
ATOM 560 N N . LYS A 1 73 ? 20.219 -22.797 -9.766 1 98.81 73 LYS A N 1
ATOM 561 C CA . LYS A 1 73 ? 20.438 -22.797 -8.32 1 98.81 73 LYS A CA 1
ATOM 562 C C . LYS A 1 73 ? 19.219 -23.328 -7.578 1 98.81 73 LYS A C 1
ATOM 564 O O . LYS A 1 73 ? 19.328 -23.797 -6.445 1 98.81 73 LYS A O 1
ATOM 569 N N . THR A 1 74 ? 18.094 -23.234 -8.234 1 98.88 74 THR A N 1
ATOM 570 C CA . THR A 1 74 ? 16.844 -23.734 -7.66 1 98.88 74 THR A CA 1
ATOM 571 C C . THR A 1 74 ? 15.93 -24.297 -8.742 1 98.88 74 THR A C 1
ATOM 573 O O . THR A 1 74 ? 16.062 -23.938 -9.922 1 98.88 74 THR A O 1
ATOM 576 N N . TYR A 1 75 ? 15.109 -25.25 -8.43 1 98.88 75 TYR A N 1
ATOM 577 C CA . TYR A 1 75 ? 14.062 -25.797 -9.273 1 98.88 75 TYR A CA 1
ATOM 578 C C . TYR A 1 75 ? 12.711 -25.75 -8.57 1 98.88 75 TYR A C 1
ATOM 580 O O . TYR A 1 75 ? 12.516 -26.406 -7.543 1 98.88 75 TYR A O 1
ATOM 588 N N . ARG A 1 76 ? 11.797 -24.906 -9.078 1 98.88 76 ARG A N 1
ATOM 589 C CA . ARG A 1 76 ? 10.445 -24.781 -8.523 1 98.88 76 ARG A CA 1
ATOM 590 C C . ARG A 1 76 ? 9.492 -25.781 -9.172 1 98.88 76 ARG A C 1
ATOM 592 O O . ARG A 1 76 ? 9.211 -25.688 -10.367 1 98.88 76 ARG A O 1
ATOM 599 N N . PHE A 1 77 ? 9.039 -26.75 -8.438 1 98.81 77 PHE A N 1
ATOM 600 C CA . PHE A 1 77 ? 8.094 -27.734 -8.945 1 98.81 77 PHE A CA 1
ATOM 601 C C . PHE A 1 77 ? 7 -28.016 -7.926 1 98.81 77 PHE A C 1
ATOM 603 O O . PHE A 1 77 ? 7.156 -27.703 -6.742 1 98.81 77 PHE A O 1
ATOM 610 N N . SER A 1 78 ? 5.902 -28.5 -8.391 1 98.62 78 SER A N 1
ATOM 611 C CA . SER A 1 78 ? 4.836 -28.891 -7.469 1 98.62 78 SER A CA 1
ATOM 612 C C . SER A 1 78 ? 4.82 -30.406 -7.254 1 98.62 78 SER A C 1
ATOM 614 O O . SER A 1 78 ? 5.387 -31.156 -8.055 1 98.62 78 SER A O 1
ATOM 616 N N . ILE A 1 79 ? 4.301 -30.781 -6.203 1 98.56 79 ILE A N 1
ATOM 617 C CA . ILE A 1 79 ? 4.074 -32.188 -5.887 1 98.56 79 ILE A CA 1
ATOM 618 C C . ILE A 1 79 ? 2.602 -32.531 -6.098 1 98.56 79 ILE A C 1
ATOM 620 O O . ILE A 1 79 ? 1.717 -31.812 -5.625 1 98.56 79 ILE A O 1
ATOM 624 N N . ALA A 1 80 ? 2.369 -33.594 -6.859 1 98 80 ALA A N 1
ATOM 625 C CA . ALA A 1 80 ? 0.996 -34 -7.113 1 98 80 ALA A CA 1
ATOM 626 C C . ALA A 1 80 ? 0.363 -34.594 -5.852 1 98 80 ALA A C 1
ATOM 628 O O . ALA A 1 80 ? 0.822 -35.625 -5.336 1 98 80 ALA A O 1
ATOM 629 N N . TRP A 1 81 ? -0.699 -33.969 -5.422 1 98.5 81 TRP A N 1
ATOM 630 C CA . TRP A 1 81 ? -1.424 -34.406 -4.238 1 98.5 81 TRP A CA 1
ATOM 631 C C . TRP A 1 81 ? -1.824 -35.875 -4.371 1 98.5 81 TRP A C 1
ATOM 633 O O . TRP A 1 81 ? -1.557 -36.688 -3.479 1 98.5 81 TRP A O 1
ATOM 643 N N . THR A 1 82 ? -2.229 -36.344 -5.5 1 98 82 THR A N 1
ATOM 644 C CA . THR A 1 82 ? -2.807 -37.656 -5.711 1 98 82 THR A CA 1
ATOM 645 C C . THR A 1 82 ? -1.712 -38.719 -5.887 1 98 82 THR A C 1
ATOM 647 O O . THR A 1 82 ? -1.98 -39.906 -5.832 1 98 82 THR A O 1
ATOM 650 N N . ARG A 1 83 ? -0.5 -38.281 -6.184 1 98 83 ARG A N 1
ATOM 651 C CA . ARG A 1 83 ? 0.605 -39.219 -6.227 1 98 83 ARG A CA 1
ATOM 652 C C . ARG A 1 83 ? 1.055 -39.594 -4.82 1 98 83 ARG A C 1
ATOM 654 O O . ARG A 1 83 ? 1.557 -40.719 -4.602 1 98 83 ARG A O 1
ATOM 661 N N . ILE A 1 84 ? 0.829 -38.719 -3.857 1 98.5 84 ILE A N 1
ATOM 662 C CA . ILE A 1 84 ? 1.206 -38.938 -2.467 1 98.5 84 ILE A CA 1
ATOM 663 C C . ILE A 1 84 ? 0.046 -39.594 -1.716 1 98.5 84 ILE A C 1
ATOM 665 O O . ILE A 1 84 ? 0.24 -40.562 -0.986 1 98.5 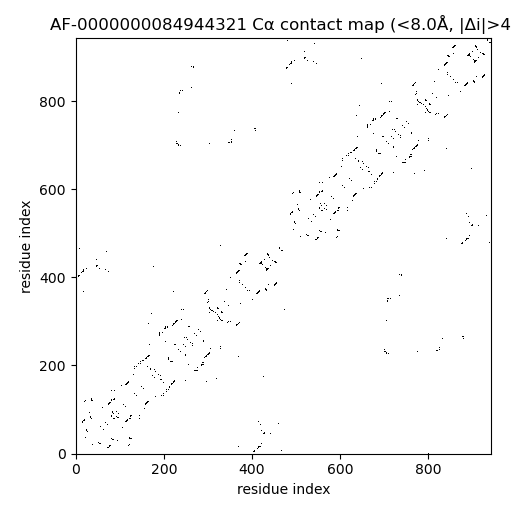84 ILE A O 1
ATOM 669 N N . LEU A 1 85 ? -1.144 -39 -1.896 1 98.69 85 LEU A N 1
ATOM 670 C CA . LEU A 1 85 ? -2.396 -39.5 -1.316 1 98.69 85 LEU A CA 1
ATOM 671 C C . LEU A 1 85 ? -3.428 -39.781 -2.404 1 98.69 85 LEU A C 1
ATOM 673 O O . LEU A 1 85 ? -4.246 -38.906 -2.725 1 98.69 85 LEU A O 1
ATOM 677 N N . PRO A 1 86 ? -3.51 -41 -2.869 1 98.19 86 PRO A N 1
ATOM 678 C CA . PRO A 1 86 ? -4.297 -41.312 -4.062 1 98.19 86 PRO A CA 1
ATOM 679 C C . PRO A 1 86 ? -5.77 -40.938 -3.918 1 98.19 86 PRO A C 1
ATOM 681 O O . PRO A 1 86 ? -6.418 -40.562 -4.902 1 98.19 86 PRO A O 1
ATOM 684 N N . ASN A 1 87 ? -6.301 -41 -2.725 1 97.5 87 ASN A N 1
ATOM 685 C CA . ASN A 1 87 ? -7.699 -40.656 -2.502 1 97.5 87 ASN A CA 1
ATOM 686 C C . ASN A 1 87 ? -7.836 -39.281 -1.855 1 97.5 87 ASN A C 1
ATOM 688 O O . ASN A 1 87 ? -8.906 -38.938 -1.365 1 97.5 87 ASN A O 1
ATOM 692 N N . GLY A 1 88 ? -6.738 -38.562 -1.802 1 98.06 88 GLY A N 1
ATOM 693 C CA . GLY A 1 88 ? -6.711 -37.219 -1.213 1 98.06 88 GLY A CA 1
ATOM 694 C C . GLY A 1 88 ? -6.469 -37.25 0.285 1 98.06 88 GLY A C 1
ATOM 695 O O . GLY A 1 88 ? -5.965 -36.281 0.849 1 98.06 88 GLY A O 1
ATOM 696 N N . THR A 1 89 ? -6.926 -38.219 0.928 1 97.88 89 THR A N 1
ATOM 697 C CA . THR A 1 89 ? -6.688 -38.469 2.344 1 97.88 89 THR A CA 1
ATOM 698 C C . THR A 1 89 ? -6.441 -39.969 2.594 1 97.88 89 THR A C 1
ATOM 700 O O . THR A 1 89 ? -6.582 -40.781 1.682 1 97.88 89 THR A O 1
ATOM 703 N N . GLY A 1 90 ? -5.938 -40.25 3.801 1 96.94 90 GLY A N 1
ATOM 704 C CA . GLY A 1 90 ? -5.824 -41.625 4.195 1 96.94 90 GLY A CA 1
ATOM 705 C C . GLY A 1 90 ? -4.469 -42.219 3.875 1 96.94 90 GLY A C 1
ATOM 706 O O . GLY A 1 90 ? -3.432 -41.688 4.242 1 96.94 90 GLY A O 1
ATOM 707 N N . GLU A 1 91 ? -4.504 -43.25 3.072 1 96.88 91 GLU A N 1
ATOM 708 C CA . GLU A 1 91 ? -3.311 -44.062 2.852 1 96.88 91 GLU A CA 1
ATOM 709 C C . GLU A 1 91 ? -2.293 -43.312 1.991 1 96.88 91 GLU A C 1
ATOM 711 O O . GLU A 1 91 ? -2.643 -42.75 0.95 1 96.88 91 GLU A O 1
ATOM 716 N N . VAL A 1 92 ? -0.998 -43.344 2.432 1 98.5 92 VAL A N 1
ATOM 717 C CA . VAL A 1 92 ? 0.119 -42.75 1.698 1 98.5 92 VAL A CA 1
ATOM 718 C C . VAL A 1 92 ? 0.635 -43.75 0.661 1 98.5 92 VAL A C 1
ATOM 720 O O . VAL A 1 92 ? 0.814 -44.938 0.96 1 98.5 92 VAL A O 1
ATOM 723 N N . ASN A 1 93 ? 0.818 -43.312 -0.517 1 98.5 93 ASN A N 1
ATOM 724 C CA . ASN A 1 93 ? 1.371 -44.125 -1.6 1 98.5 93 ASN A CA 1
ATOM 725 C C . ASN A 1 93 ? 2.896 -44.156 -1.555 1 98.5 93 ASN A C 1
ATOM 727 O O . ASN A 1 93 ? 3.551 -43.156 -1.889 1 98.5 93 ASN A O 1
ATOM 731 N N . PRO A 1 94 ? 3.518 -45.281 -1.22 1 98.44 94 PRO A N 1
ATOM 732 C CA . PRO A 1 94 ? 4.977 -45.312 -1.07 1 98.44 94 PRO A CA 1
ATOM 733 C C . PRO A 1 94 ? 5.711 -45 -2.373 1 98.44 94 PRO A C 1
ATOM 735 O O . PRO A 1 94 ? 6.793 -44.406 -2.352 1 98.44 94 PRO A O 1
ATOM 738 N N . LYS A 1 95 ? 5.113 -45.375 -3.461 1 98.38 95 LYS A N 1
ATOM 739 C CA . LYS A 1 95 ? 5.766 -45.125 -4.742 1 98.38 95 LYS A CA 1
ATOM 740 C C . LYS A 1 95 ? 5.773 -43.625 -5.07 1 98.38 95 LYS A C 1
ATOM 742 O O . LYS A 1 95 ? 6.719 -43.125 -5.688 1 98.38 95 LYS A O 1
ATOM 747 N N . GLY A 1 96 ? 4.703 -43.031 -4.676 1 98.12 96 GLY A N 1
ATOM 748 C CA . GLY A 1 96 ? 4.688 -41.562 -4.82 1 98.12 96 GLY A CA 1
ATOM 749 C C . GLY A 1 96 ? 5.738 -40.875 -3.977 1 98.12 96 GLY A C 1
ATOM 750 O O . GLY A 1 96 ? 6.441 -40 -4.461 1 98.12 96 GLY A O 1
ATOM 751 N N . ILE A 1 97 ? 5.855 -41.312 -2.727 1 98.75 97 ILE A N 1
ATOM 752 C CA . ILE A 1 97 ? 6.871 -40.75 -1.828 1 98.75 97 ILE A CA 1
ATOM 753 C C . ILE A 1 97 ? 8.258 -41 -2.414 1 98.75 97 ILE A C 1
ATOM 755 O O . ILE A 1 97 ? 9.102 -40.094 -2.42 1 98.75 97 ILE A O 1
ATOM 759 N N . GLU A 1 98 ? 8.453 -42.188 -2.92 1 98.69 98 GLU A N 1
ATOM 760 C CA . GLU A 1 98 ? 9.742 -42.562 -3.494 1 98.69 98 GLU A CA 1
ATOM 761 C C . GLU A 1 98 ? 10.078 -41.688 -4.707 1 98.69 98 GLU A C 1
ATOM 763 O O . GLU A 1 98 ? 11.219 -41.25 -4.859 1 98.69 98 GLU A O 1
ATOM 768 N N . TYR A 1 99 ? 9.141 -41.5 -5.52 1 98.38 99 TYR A N 1
ATOM 769 C CA . TYR A 1 99 ? 9.367 -40.719 -6.734 1 98.38 99 TYR A CA 1
ATOM 770 C C . TYR A 1 99 ? 9.883 -39.344 -6.402 1 98.38 99 TYR A C 1
ATOM 772 O O . TYR A 1 99 ? 10.914 -38.906 -6.918 1 98.38 99 TYR A O 1
ATOM 780 N N . TYR A 1 100 ? 9.195 -38.625 -5.539 1 98.81 100 TYR A N 1
ATOM 781 C CA . TYR A 1 100 ? 9.602 -37.25 -5.246 1 98.81 100 TYR A CA 1
ATOM 782 C C . TYR A 1 100 ? 10.867 -37.25 -4.395 1 98.81 100 TYR A C 1
ATOM 784 O O . TYR A 1 100 ? 11.672 -36.312 -4.492 1 98.81 100 TYR A O 1
ATOM 792 N N . ASN A 1 101 ? 11.086 -38.25 -3.566 1 98.81 101 ASN A N 1
ATOM 793 C CA . ASN A 1 101 ? 12.406 -38.375 -2.963 1 98.81 101 ASN A CA 1
ATOM 794 C C . ASN A 1 101 ? 13.508 -38.406 -4.02 1 98.81 101 ASN A C 1
ATOM 796 O O . ASN A 1 101 ? 14.547 -37.781 -3.855 1 98.81 101 ASN A O 1
ATOM 800 N N . ASN A 1 102 ? 13.242 -39.219 -5.016 1 98.81 102 ASN A N 1
ATOM 801 C CA . ASN A 1 102 ? 14.227 -39.375 -6.09 1 98.81 102 ASN A CA 1
ATOM 802 C C . ASN A 1 102 ? 14.43 -38.031 -6.824 1 98.81 102 ASN A C 1
ATOM 804 O O . ASN A 1 102 ? 15.562 -37.688 -7.152 1 98.81 102 ASN A O 1
ATOM 808 N N . VAL A 1 103 ? 13.367 -37.312 -7.102 1 98.88 103 VAL A N 1
ATOM 809 C CA . VAL A 1 103 ? 13.453 -36 -7.762 1 98.88 103 VAL A CA 1
ATOM 810 C C . VAL A 1 103 ? 14.266 -35.031 -6.898 1 98.88 103 VAL A C 1
ATOM 812 O O . VAL A 1 103 ? 15.188 -34.406 -7.391 1 98.88 103 VAL A O 1
ATOM 815 N N . ILE A 1 104 ? 13.922 -34.969 -5.602 1 98.94 104 ILE A N 1
ATOM 816 C CA . ILE A 1 104 ? 14.586 -34.062 -4.652 1 98.94 104 ILE A CA 1
ATOM 817 C C . ILE A 1 104 ? 16.062 -34.438 -4.551 1 98.94 104 ILE A C 1
ATOM 819 O O . ILE A 1 104 ? 16.938 -33.562 -4.637 1 98.94 104 ILE A O 1
ATOM 823 N N . ASN A 1 105 ? 16.344 -35.719 -4.438 1 98.88 105 ASN A N 1
ATOM 824 C CA . ASN A 1 105 ? 17.719 -36.188 -4.328 1 98.88 105 ASN A CA 1
ATOM 825 C C . ASN A 1 105 ? 18.516 -35.875 -5.59 1 98.88 105 ASN A C 1
ATOM 827 O O . ASN A 1 105 ? 19.703 -35.5 -5.512 1 98.88 105 ASN A O 1
ATOM 831 N N . GLU A 1 106 ? 17.859 -36.094 -6.734 1 98.88 106 GLU A N 1
ATOM 832 C CA . GLU A 1 106 ? 18.547 -35.781 -7.988 1 98.88 106 GLU A CA 1
ATOM 833 C C . GLU A 1 106 ? 18.891 -34.281 -8.078 1 98.88 106 GLU A C 1
ATOM 835 O O . GLU A 1 106 ? 19.969 -33.938 -8.562 1 98.88 106 GLU A O 1
ATOM 840 N N . CYS A 1 107 ? 17.984 -33.406 -7.664 1 98.88 107 CYS A N 1
ATOM 841 C CA . CYS A 1 107 ? 18.281 -31.969 -7.602 1 98.88 107 CYS A CA 1
ATOM 842 C C . CYS A 1 107 ? 19.5 -31.703 -6.723 1 98.88 107 CYS A C 1
ATOM 844 O O . CYS A 1 107 ? 20.438 -31.031 -7.148 1 98.88 107 CYS A O 1
ATOM 846 N N . LEU A 1 108 ? 19.469 -32.25 -5.523 1 98.81 108 LEU A N 1
ATOM 847 C CA . LEU A 1 108 ? 20.516 -31.984 -4.539 1 98.81 108 LEU A CA 1
ATOM 848 C C . LEU A 1 108 ? 21.859 -32.531 -5.008 1 98.81 108 LEU A C 1
ATOM 850 O O . LEU A 1 108 ? 22.906 -31.938 -4.699 1 98.81 108 LEU A O 1
ATOM 854 N N . LYS A 1 109 ? 21.781 -33.625 -5.746 1 98.69 109 LYS A N 1
ATOM 855 C CA . LYS A 1 109 ? 23 -34.156 -6.348 1 98.69 109 LYS A CA 1
ATOM 856 C C . LYS A 1 109 ? 23.75 -33.125 -7.156 1 98.69 109 LYS A C 1
ATOM 858 O O . LYS A 1 109 ? 24.969 -33.125 -7.191 1 98.69 109 LYS A O 1
ATOM 863 N N . TYR A 1 110 ? 23.062 -32.188 -7.762 1 98.75 110 TYR A N 1
ATOM 864 C CA . TYR A 1 110 ? 23.656 -31.172 -8.609 1 98.75 110 TYR A CA 1
ATOM 865 C C . TYR A 1 110 ? 23.719 -29.828 -7.895 1 98.75 110 TYR A C 1
ATOM 867 O O . TYR A 1 110 ? 24.016 -28.797 -8.508 1 98.75 110 TYR A O 1
ATOM 875 N N . GLY A 1 111 ? 23.359 -29.797 -6.625 1 98.31 111 GLY A N 1
ATOM 876 C CA . GLY A 1 111 ? 23.375 -28.547 -5.863 1 98.31 111 GLY A CA 1
ATOM 877 C C . GLY A 1 111 ? 22.188 -27.656 -6.176 1 98.31 111 GLY A C 1
ATOM 878 O O . GLY A 1 111 ? 22.25 -26.438 -5.957 1 98.31 111 GLY A O 1
ATOM 879 N N . ILE A 1 112 ? 21.141 -28.188 -6.738 1 98.81 112 ILE A N 1
ATOM 880 C CA . ILE A 1 112 ? 19.922 -27.438 -7.035 1 98.81 112 ILE A CA 1
ATOM 881 C C . ILE A 1 112 ? 18.984 -27.5 -5.836 1 98.81 112 ILE A C 1
ATOM 883 O O . ILE A 1 112 ? 18.594 -28.578 -5.398 1 98.81 112 ILE A O 1
ATOM 887 N N . GLU A 1 113 ? 18.641 -26.312 -5.281 1 98.62 113 GLU A N 1
ATOM 888 C CA . GLU A 1 113 ? 17.719 -26.219 -4.145 1 98.62 113 GLU A CA 1
ATOM 889 C C . GLU A 1 113 ? 16.281 -26.406 -4.582 1 98.62 113 GLU A C 1
ATOM 891 O O . GLU A 1 113 ? 15.766 -25.656 -5.422 1 98.62 113 GLU A O 1
ATOM 896 N N . PRO A 1 114 ? 15.602 -27.453 -4.012 1 98.81 114 PRO A N 1
ATOM 897 C CA . PRO A 1 114 ? 14.18 -27.594 -4.344 1 98.81 114 PRO A CA 1
ATOM 898 C C . PRO A 1 114 ? 13.328 -26.469 -3.762 1 98.81 114 PRO A C 1
ATOM 900 O O . PRO A 1 114 ? 13.484 -26.109 -2.59 1 98.81 114 PRO A O 1
ATOM 903 N N . LEU A 1 115 ? 12.531 -25.828 -4.566 1 98.88 115 LEU A N 1
ATOM 904 C CA . LEU A 1 115 ? 11.438 -24.938 -4.184 1 98.88 115 LEU A CA 1
ATOM 905 C C . LEU A 1 115 ? 10.086 -25.578 -4.484 1 98.88 115 LEU A C 1
ATOM 907 O O . LEU A 1 115 ? 9.641 -25.594 -5.633 1 98.88 115 LEU A O 1
ATOM 911 N N . VAL A 1 116 ? 9.406 -26.078 -3.432 1 98.88 116 VAL A N 1
ATOM 912 C CA . VAL A 1 116 ? 8.305 -27.016 -3.635 1 98.88 116 VAL A CA 1
ATOM 913 C C . VAL A 1 116 ? 6.973 -26.297 -3.434 1 98.88 116 VAL A C 1
ATOM 915 O O . VAL A 1 116 ? 6.77 -25.625 -2.422 1 98.88 116 VAL A O 1
ATOM 918 N N . THR A 1 117 ? 6.121 -26.422 -4.387 1 98.81 117 THR A N 1
ATOM 919 C CA . THR A 1 117 ? 4.742 -25.953 -4.301 1 98.81 117 THR A CA 1
ATOM 920 C C . THR A 1 117 ? 3.803 -27.094 -3.92 1 98.81 117 THR A C 1
ATOM 922 O O . THR A 1 117 ? 3.809 -28.141 -4.551 1 98.81 117 THR A O 1
ATOM 925 N N . MET A 1 118 ? 2.924 -26.859 -2.988 1 98.5 118 MET A N 1
ATOM 926 C CA . MET A 1 118 ? 2.07 -27.922 -2.453 1 98.5 118 MET A CA 1
ATOM 927 C C . MET A 1 118 ? 0.861 -28.156 -3.354 1 98.5 118 MET A C 1
ATOM 929 O O . MET A 1 118 ? 0.47 -29.297 -3.594 1 98.5 118 MET A O 1
ATOM 933 N N . PHE A 1 119 ? 0.29 -27.078 -3.799 1 98 119 PHE A N 1
ATOM 934 C CA . PHE A 1 119 ? -0.941 -27.219 -4.566 1 98 119 PHE A CA 1
ATOM 935 C C . PHE A 1 119 ? -0.891 -26.359 -5.828 1 98 119 PHE A C 1
ATOM 937 O O . PHE A 1 119 ? -0.686 -25.141 -5.758 1 98 119 PHE A O 1
ATOM 944 N N . HIS A 1 120 ? -1.074 -26.984 -6.977 1 97 120 HIS A N 1
ATOM 945 C CA . HIS A 1 120 ? -1.062 -26.312 -8.273 1 97 120 HIS A CA 1
ATOM 946 C C . HIS A 1 120 ? -2.223 -26.781 -9.148 1 97 120 HIS A C 1
ATOM 948 O O . HIS A 1 120 ? -2.01 -27.281 -10.25 1 97 120 HIS A O 1
ATOM 954 N N . PHE A 1 121 ? -3.496 -26.594 -8.703 1 93.5 121 PHE A N 1
ATOM 955 C CA . PHE A 1 121 ? -4.75 -26.734 -9.438 1 93.5 121 PHE A CA 1
ATOM 956 C C . PHE A 1 121 ? -5.109 -28.219 -9.594 1 93.5 121 PHE A C 1
ATOM 958 O O . PHE A 1 121 ? -5.789 -28.594 -10.547 1 93.5 121 PHE A O 1
ATOM 965 N N . ASP A 1 122 ? -4.645 -29.094 -8.805 1 93.81 122 ASP A N 1
ATOM 966 C CA . ASP A 1 122 ? -4.867 -30.516 -9.039 1 93.81 122 ASP A CA 1
ATOM 967 C C . ASP A 1 122 ? -5.504 -31.172 -7.82 1 93.81 122 ASP A C 1
ATOM 969 O O . ASP A 1 122 ? -5.008 -32.188 -7.328 1 93.81 122 ASP A O 1
ATOM 973 N N . MET A 1 123 ? -6.656 -30.672 -7.469 1 96.69 123 MET A N 1
ATOM 974 C CA . MET A 1 123 ? -7.457 -31.25 -6.398 1 96.69 123 MET A CA 1
ATOM 975 C C . MET A 1 123 ? -7.754 -32.719 -6.68 1 96.69 123 MET A C 1
ATOM 977 O O . MET A 1 123 ? -8.188 -33.062 -7.777 1 96.69 123 MET A O 1
ATOM 981 N N . PRO A 1 124 ? -7.512 -33.625 -5.668 1 97.88 124 PRO A N 1
ATOM 982 C CA . PRO A 1 124 ? -7.902 -35.031 -5.875 1 97.88 124 PRO A CA 1
ATOM 983 C C . PRO A 1 124 ? -9.367 -35.188 -6.262 1 97.88 124 PRO A C 1
ATOM 985 O O . PRO A 1 124 ? -10.242 -34.562 -5.645 1 97.88 124 PRO A O 1
ATOM 988 N N . ALA A 1 125 ? -9.625 -35.969 -7.27 1 96.81 125 ALA A N 1
ATOM 989 C CA . ALA A 1 125 ? -10.984 -36.156 -7.777 1 96.81 125 ALA A CA 1
ATOM 990 C C . ALA A 1 125 ? -11.922 -36.656 -6.676 1 96.81 125 ALA A C 1
ATOM 992 O O . ALA A 1 125 ? -13.078 -36.219 -6.605 1 96.81 125 ALA A O 1
ATOM 993 N N . ALA A 1 126 ? -11.422 -37.531 -5.832 1 97.38 126 ALA A N 1
ATOM 994 C CA . ALA A 1 126 ? -12.219 -38.062 -4.73 1 97.38 126 ALA A CA 1
ATOM 995 C C . ALA A 1 126 ? -12.664 -36.938 -3.795 1 97.38 126 ALA A C 1
ATOM 997 O O . ALA A 1 126 ? -13.781 -36.969 -3.273 1 97.38 126 ALA A O 1
ATOM 998 N N . LEU A 1 127 ? -11.828 -35.969 -3.541 1 98.06 127 LEU A N 1
ATOM 999 C CA . LEU A 1 127 ? -12.164 -34.844 -2.676 1 98.06 127 LEU A CA 1
ATOM 1000 C C . LEU A 1 127 ? -13.055 -33.844 -3.408 1 98.06 127 LEU A C 1
ATOM 1002 O O . LEU A 1 127 ? -13.914 -33.188 -2.795 1 98.06 127 LEU A O 1
ATOM 1006 N N . ASP A 1 128 ? -12.797 -33.719 -4.668 1 95.88 128 ASP A N 1
ATOM 1007 C CA . ASP A 1 128 ? -13.664 -32.875 -5.488 1 95.88 128 ASP A CA 1
ATOM 1008 C C . ASP A 1 128 ? -15.117 -33.344 -5.41 1 95.88 128 ASP A C 1
ATOM 1010 O O . ASP A 1 128 ? -16.031 -32.531 -5.305 1 95.88 128 ASP A O 1
ATOM 1014 N N . GLU A 1 129 ? -15.32 -34.594 -5.441 1 94.88 129 GLU A N 1
ATOM 1015 C CA . GLU A 1 129 ? -16.656 -35.188 -5.359 1 94.88 129 GLU A CA 1
ATOM 1016 C C . GLU A 1 129 ? -17.297 -34.938 -4 1 94.88 129 GLU A C 1
ATOM 1018 O O . GLU A 1 129 ? -18.516 -34.938 -3.875 1 94.88 129 GLU A O 1
ATOM 1023 N N . ARG A 1 130 ? -16.438 -34.688 -3.076 1 96 130 ARG A N 1
ATOM 1024 C CA . ARG A 1 130 ? -16.922 -34.438 -1.725 1 96 130 ARG A CA 1
ATOM 1025 C C . ARG A 1 130 ? -17.125 -32.938 -1.489 1 96 130 ARG A C 1
ATOM 1027 O O . ARG A 1 130 ? -17.297 -32.5 -0.348 1 96 130 ARG A O 1
ATOM 1034 N N . GLY A 1 131 ? -17 -32.188 -2.49 1 95.75 131 GLY A N 1
ATOM 1035 C CA . GLY A 1 131 ? -17.312 -30.766 -2.363 1 95.75 131 GLY A CA 1
ATOM 1036 C C . GLY A 1 131 ? -16.094 -29.859 -2.527 1 95.75 131 GLY A C 1
ATOM 1037 O O . GLY A 1 131 ? -16.203 -28.641 -2.42 1 95.75 131 GLY A O 1
ATOM 1038 N N . SER A 1 132 ? -14.961 -30.484 -2.781 1 96.88 132 SER A N 1
ATOM 1039 C CA . SER A 1 132 ? -13.742 -29.719 -3.061 1 96.88 132 SER A CA 1
ATOM 1040 C C . SER A 1 132 ? -13.469 -28.703 -1.968 1 96.88 132 SER A C 1
ATOM 1042 O O . SER A 1 132 ? -13.648 -28.984 -0.782 1 96.88 132 SER A O 1
ATOM 1044 N N . TRP A 1 133 ? -13.016 -27.484 -2.219 1 97.62 133 TRP A N 1
ATOM 1045 C CA . TRP A 1 133 ? -12.656 -26.453 -1.265 1 97.62 133 TRP A CA 1
ATOM 1046 C C . TRP A 1 133 ? -13.898 -25.906 -0.56 1 97.62 133 TRP A C 1
ATOM 1048 O O . TRP A 1 133 ? -13.797 -25.219 0.458 1 97.62 133 TRP A O 1
ATOM 1058 N N . GLY A 1 134 ? -15.062 -26.188 -1.104 1 96.62 134 GLY A N 1
ATOM 1059 C CA . GLY A 1 134 ? -16.297 -25.734 -0.462 1 96.62 134 GLY A CA 1
ATOM 1060 C C . GLY A 1 134 ? -16.594 -26.484 0.823 1 96.62 134 GLY A C 1
ATOM 1061 O O . GLY A 1 134 ? -17.344 -25.984 1.672 1 96.62 134 GLY A O 1
ATOM 1062 N N . ASN A 1 135 ? -16.078 -27.688 0.91 1 96.81 135 ASN A N 1
ATOM 1063 C CA . ASN A 1 135 ? -16.203 -28.484 2.119 1 96.81 135 ASN A CA 1
ATOM 1064 C C . ASN A 1 135 ? -15.312 -27.969 3.236 1 96.81 135 ASN A C 1
ATOM 1066 O O . ASN A 1 135 ? -14.094 -27.875 3.068 1 96.81 135 ASN A O 1
ATOM 1070 N N . PRO A 1 136 ? -15.844 -27.672 4.406 1 96.81 136 PRO A N 1
ATOM 1071 C CA . PRO A 1 136 ? -15.016 -27.141 5.488 1 96.81 136 PRO A CA 1
ATOM 1072 C C . PRO A 1 136 ? -13.875 -28.078 5.879 1 96.81 136 PRO A C 1
ATOM 1074 O O . PRO A 1 136 ? -12.844 -27.625 6.375 1 96.81 136 PRO A O 1
ATOM 1077 N N . GLU A 1 137 ? -13.992 -29.344 5.598 1 97.81 137 GLU A N 1
ATOM 1078 C CA . GLU A 1 137 ? -12.953 -30.328 5.902 1 97.81 137 GLU A CA 1
ATOM 1079 C C . GLU A 1 137 ? -11.75 -30.156 4.98 1 97.81 137 GLU A C 1
ATOM 1081 O O . GLU A 1 137 ? -10.672 -30.703 5.242 1 97.81 137 GLU A O 1
ATOM 1086 N N . SER A 1 138 ? -11.961 -29.391 3.93 1 98.25 138 SER A N 1
ATOM 1087 C CA . SER A 1 138 ? -10.891 -29.188 2.963 1 98.25 138 SER A CA 1
ATOM 1088 C C . SER A 1 138 ? -9.648 -28.594 3.629 1 98.25 138 SER A C 1
ATOM 1090 O O . SER A 1 138 ? -8.523 -28.875 3.219 1 98.25 138 SER A O 1
ATOM 1092 N N . VAL A 1 139 ? -9.844 -27.75 4.656 1 98.56 139 VAL A N 1
ATOM 1093 C CA . VAL A 1 139 ? -8.734 -27.172 5.395 1 98.56 139 VAL A CA 1
ATOM 1094 C C . VAL A 1 139 ? -7.863 -28.266 5.984 1 98.56 139 VAL A C 1
ATOM 1096 O O . VAL A 1 139 ? -6.648 -28.297 5.777 1 98.56 139 VAL A O 1
ATOM 1099 N N . ASP A 1 140 ? -8.516 -29.219 6.594 1 98.38 140 ASP A N 1
ATOM 1100 C CA . ASP A 1 140 ? -7.793 -30.312 7.234 1 98.38 140 ASP A CA 1
ATOM 1101 C C . ASP A 1 140 ? -7.168 -31.25 6.199 1 98.38 140 ASP A C 1
ATOM 1103 O O . ASP A 1 140 ? -6.094 -31.812 6.426 1 98.38 140 ASP A O 1
ATOM 1107 N N . TRP A 1 141 ? -7.926 -31.5 5.113 1 98.75 141 TRP A N 1
ATOM 1108 C CA . TRP A 1 141 ? -7.363 -32.312 4.039 1 98.75 141 TRP A CA 1
ATOM 1109 C C . TRP A 1 141 ? -6.012 -31.766 3.588 1 98.75 141 TRP A C 1
ATOM 1111 O O . TRP A 1 141 ? -5.039 -32.531 3.467 1 98.75 141 TRP A O 1
ATOM 1121 N N . PHE A 1 142 ? -5.938 -30.469 3.422 1 98.69 142 PHE A N 1
ATOM 1122 C CA . PHE A 1 142 ? -4.742 -29.812 2.906 1 98.69 142 PHE A CA 1
ATOM 1123 C C . PHE A 1 142 ? -3.625 -29.844 3.941 1 98.69 142 PHE A C 1
ATOM 1125 O O . PHE A 1 142 ? -2.465 -30.094 3.607 1 98.69 142 PHE A O 1
ATOM 1132 N N . VAL A 1 143 ? -3.982 -29.531 5.188 1 98.75 143 VAL A N 1
ATOM 1133 C CA . VAL A 1 143 ? -2.984 -29.5 6.25 1 98.75 143 VAL A CA 1
ATOM 1134 C C . VAL A 1 143 ? -2.379 -30.875 6.434 1 98.75 143 VAL A C 1
ATOM 1136 O O . VAL A 1 143 ? -1.175 -31.016 6.656 1 98.75 143 VAL A O 1
ATOM 1139 N N . ASN A 1 144 ? -3.238 -31.891 6.301 1 98.69 144 ASN A N 1
ATOM 1140 C CA . ASN A 1 144 ? -2.736 -33.25 6.379 1 98.69 144 ASN A CA 1
ATOM 1141 C C . ASN A 1 144 ? -1.779 -33.562 5.23 1 98.69 144 ASN A C 1
ATOM 1143 O O . ASN A 1 144 ? -0.751 -34.219 5.434 1 98.69 144 ASN A O 1
ATOM 1147 N N . PHE A 1 145 ? -2.125 -33.188 4.082 1 98.75 145 PHE A N 1
ATOM 1148 C CA . PHE A 1 145 ? -1.258 -33.375 2.92 1 98.75 145 PHE A CA 1
ATOM 1149 C C . PHE A 1 145 ? 0.084 -32.688 3.145 1 98.75 145 PHE A C 1
ATOM 1151 O O . PHE A 1 145 ? 1.138 -33.25 2.896 1 98.75 145 PHE A O 1
ATOM 1158 N N . ALA A 1 146 ? 0.034 -31.438 3.623 1 98.81 146 ALA A N 1
ATOM 1159 C CA . ALA A 1 146 ? 1.251 -30.703 3.949 1 98.81 146 ALA A CA 1
ATOM 1160 C C . ALA A 1 146 ? 2.092 -31.453 4.977 1 98.81 146 ALA A C 1
ATOM 1162 O O . ALA A 1 146 ? 3.309 -31.578 4.82 1 98.81 146 ALA A O 1
ATOM 1163 N N . LYS A 1 147 ? 1.433 -31.969 5.973 1 98.81 147 LYS A N 1
ATOM 1164 C CA . LYS A 1 147 ? 2.121 -32.719 7.023 1 98.81 147 LYS A CA 1
ATOM 1165 C C . LYS A 1 147 ? 2.875 -33.906 6.449 1 98.81 147 LYS A C 1
ATOM 1167 O O . LYS A 1 147 ? 4.031 -34.156 6.805 1 98.81 147 LYS A O 1
ATOM 1172 N N . VAL A 1 148 ? 2.225 -34.656 5.555 1 98.88 148 VAL A N 1
ATOM 1173 C CA . VAL A 1 148 ? 2.848 -35.812 4.938 1 98.88 148 VAL A CA 1
ATOM 1174 C C . VAL A 1 148 ? 4.09 -35.375 4.16 1 98.88 148 VAL A C 1
ATOM 1176 O O . VAL A 1 148 ? 5.129 -36.062 4.219 1 98.88 148 VAL A O 1
ATOM 1179 N N . MET A 1 149 ? 4.027 -34.281 3.479 1 98.75 149 MET A N 1
ATOM 1180 C CA . MET A 1 149 ? 5.18 -33.781 2.729 1 98.75 149 MET A CA 1
ATOM 1181 C C . MET A 1 149 ? 6.305 -33.375 3.672 1 98.75 149 MET A C 1
ATOM 1183 O O . MET A 1 149 ? 7.469 -33.688 3.434 1 98.75 149 MET A O 1
ATOM 1187 N N . TYR A 1 150 ? 5.961 -32.625 4.766 1 98.81 150 TYR A N 1
ATOM 1188 C CA . TYR A 1 150 ? 6.969 -32.188 5.723 1 98.81 150 TYR A CA 1
ATOM 1189 C C . TYR A 1 150 ? 7.668 -33.375 6.367 1 98.81 150 TYR A C 1
ATOM 1191 O O . TYR A 1 150 ? 8.891 -33.344 6.555 1 98.81 150 TYR A O 1
ATOM 1199 N N . GLU A 1 151 ? 6.926 -34.406 6.641 1 98.56 151 GLU A N 1
ATOM 1200 C CA . GLU A 1 151 ? 7.473 -35.625 7.277 1 98.56 151 GLU A CA 1
ATOM 1201 C C . GLU A 1 151 ? 8.438 -36.344 6.348 1 98.56 151 GLU A C 1
ATOM 1203 O O . GLU A 1 151 ? 9.445 -36.906 6.797 1 98.56 151 GLU A O 1
ATOM 1208 N N . ASN A 1 152 ? 8.164 -36.312 5.109 1 98.75 152 ASN A N 1
ATOM 1209 C CA . ASN A 1 152 ? 8.906 -37.188 4.191 1 98.75 152 ASN A CA 1
ATOM 1210 C C . ASN A 1 152 ? 10.023 -36.406 3.488 1 98.75 152 ASN A C 1
ATOM 1212 O O . ASN A 1 152 ? 11.023 -37 3.07 1 98.75 152 ASN A O 1
ATOM 1216 N N . TYR A 1 153 ? 9.867 -35.094 3.369 1 98.81 153 TYR A N 1
ATOM 1217 C CA . TYR A 1 153 ? 10.805 -34.375 2.535 1 98.81 153 TYR A CA 1
ATOM 1218 C C . TYR A 1 153 ? 11.414 -33.188 3.305 1 98.81 153 TYR A C 1
ATOM 1220 O O . TYR A 1 153 ? 12.391 -32.594 2.852 1 98.81 153 TYR A O 1
ATOM 1228 N N . GLY A 1 154 ? 10.969 -32.875 4.535 1 98.44 154 GLY A N 1
ATOM 1229 C CA . GLY A 1 154 ? 11.32 -31.656 5.27 1 98.44 154 GLY A CA 1
ATOM 1230 C C . GLY A 1 154 ? 12.773 -31.625 5.703 1 98.44 154 GLY A C 1
ATOM 1231 O O . GLY A 1 154 ? 13.297 -30.578 6.066 1 98.44 154 GLY A O 1
ATOM 1232 N N . ASP A 1 155 ? 13.438 -32.75 5.691 1 98.06 155 ASP A N 1
ATOM 1233 C CA . ASP A 1 155 ? 14.844 -32.812 6.059 1 98.06 155 ASP A CA 1
ATOM 1234 C C . ASP A 1 155 ? 15.727 -32.25 4.949 1 98.06 155 ASP A C 1
ATOM 1236 O O . ASP A 1 155 ? 16.875 -31.875 5.191 1 98.06 155 ASP A O 1
ATOM 1240 N N . ARG A 1 156 ? 15.164 -32.156 3.717 1 98.12 156 ARG A N 1
ATOM 1241 C CA . ARG A 1 156 ? 15.961 -31.734 2.572 1 98.12 156 ARG A CA 1
ATOM 1242 C C . ARG A 1 156 ? 15.367 -30.5 1.915 1 98.12 156 ARG A C 1
ATOM 1244 O O . ARG A 1 156 ? 16.109 -29.625 1.436 1 98.12 156 ARG A O 1
ATOM 1251 N N . VAL A 1 157 ? 14.086 -30.375 1.915 1 98.44 157 VAL A N 1
ATOM 1252 C CA . VAL A 1 157 ? 13.414 -29.234 1.29 1 98.44 157 VAL A CA 1
ATOM 1253 C C . VAL A 1 157 ? 13.32 -28.078 2.285 1 98.44 157 VAL A C 1
ATOM 1255 O O . VAL A 1 157 ? 12.688 -28.219 3.338 1 98.44 157 VAL A O 1
ATOM 1258 N N . LYS A 1 158 ? 13.859 -26.938 1.857 1 96 158 LYS A N 1
ATOM 1259 C CA . LYS A 1 158 ? 13.938 -25.812 2.785 1 96 158 LYS A CA 1
ATOM 1260 C C . LYS A 1 158 ? 13.047 -24.656 2.332 1 96 158 LYS A C 1
ATOM 1262 O O . LYS A 1 158 ? 12.789 -23.719 3.096 1 96 158 LYS A O 1
ATOM 1267 N N . TYR A 1 159 ? 12.602 -24.641 1.148 1 98.75 159 TYR A N 1
ATOM 1268 C CA . TYR A 1 159 ? 11.727 -23.609 0.594 1 98.75 159 TYR A CA 1
ATOM 1269 C C . TYR A 1 159 ? 10.398 -24.203 0.135 1 98.75 159 TYR A C 1
ATOM 1271 O O . TYR A 1 159 ? 10.375 -25.109 -0.706 1 98.75 159 TYR A O 1
ATOM 1279 N N . TRP A 1 160 ? 9.328 -23.672 0.7 1 98.88 160 TRP A N 1
ATOM 1280 C CA . TRP A 1 160 ? 8 -24.203 0.404 1 98.88 160 TRP A CA 1
ATOM 1281 C C . TRP A 1 160 ? 7.074 -23.094 -0.09 1 98.88 160 TRP A C 1
ATOM 1283 O O . TRP A 1 160 ? 7.191 -21.938 0.341 1 98.88 160 TRP A O 1
ATOM 1293 N N . LEU A 1 161 ? 6.234 -23.438 -1.007 1 98.88 161 LEU A N 1
ATOM 1294 C CA . LEU A 1 161 ? 5.102 -22.625 -1.438 1 98.88 161 LEU A CA 1
ATOM 1295 C C . LEU A 1 161 ? 3.783 -23.344 -1.183 1 98.88 161 LEU A C 1
ATOM 1297 O O . LEU A 1 161 ? 3.686 -24.562 -1.378 1 98.88 161 LEU A O 1
ATOM 1301 N N . THR A 1 162 ? 2.785 -22.641 -0.782 1 98.62 162 THR A N 1
ATOM 1302 C CA . THR A 1 162 ? 1.531 -23.281 -0.395 1 98.62 162 THR A CA 1
ATOM 1303 C C . THR A 1 162 ? 0.649 -23.531 -1.616 1 98.62 162 THR A C 1
ATOM 1305 O O . THR A 1 162 ? 0.801 -24.531 -2.307 1 98.62 162 THR A O 1
ATOM 1308 N N . ILE A 1 163 ? -0.161 -22.516 -1.969 1 98.25 163 ILE A N 1
ATOM 1309 C CA . ILE A 1 163 ? -1.119 -22.672 -3.059 1 98.25 163 ILE A CA 1
ATOM 1310 C C . ILE A 1 163 ? -0.727 -21.766 -4.223 1 98.25 163 ILE A C 1
ATOM 1312 O O . ILE A 1 163 ? -0.638 -20.547 -4.066 1 98.25 163 ILE A O 1
ATOM 1316 N N . ASN A 1 164 ? -0.474 -22.391 -5.367 1 98.06 164 ASN A N 1
ATOM 1317 C CA . ASN A 1 164 ? -0.147 -21.625 -6.562 1 98.06 164 ASN A CA 1
ATOM 1318 C C . ASN A 1 164 ? -1.364 -20.875 -7.094 1 98.06 164 ASN A C 1
ATOM 1320 O O . ASN A 1 164 ? -2.412 -21.469 -7.336 1 98.06 164 ASN A O 1
ATOM 1324 N N . GLU A 1 165 ? -1.214 -19.562 -7.262 1 97.19 165 GLU A N 1
ATOM 1325 C CA . GLU A 1 165 ? -2.189 -18.672 -7.887 1 97.19 165 GLU A CA 1
ATOM 1326 C C . GLU A 1 165 ? -3.58 -18.875 -7.293 1 97.19 165 GLU A C 1
ATOM 1328 O O . GLU A 1 165 ? -4.551 -19.062 -8.023 1 97.19 165 GLU A O 1
ATOM 1333 N N . GLN A 1 166 ? -3.658 -18.828 -5.996 1 96.75 166 GLN A N 1
ATOM 1334 C CA . GLN A 1 166 ? -4.941 -18.938 -5.309 1 96.75 166 GLN A CA 1
ATOM 1335 C C . GLN A 1 166 ? -5.941 -17.906 -5.852 1 96.75 166 GLN A C 1
ATOM 1337 O O . GLN A 1 166 ? -7.137 -18.203 -5.945 1 96.75 166 GLN A O 1
ATOM 1342 N N . ASN A 1 167 ? -5.5 -16.719 -6.176 1 95.69 167 ASN A N 1
ATOM 1343 C CA . ASN A 1 167 ? -6.391 -15.68 -6.672 1 95.69 167 ASN A CA 1
ATOM 1344 C C . ASN A 1 167 ? -7.027 -16.062 -8 1 95.69 167 ASN A C 1
ATOM 1346 O O . ASN A 1 167 ? -8.18 -15.719 -8.273 1 95.69 167 ASN A O 1
ATOM 1350 N N . MET A 1 168 ? -6.32 -16.812 -8.82 1 92.88 168 MET A N 1
ATOM 1351 C CA . MET A 1 168 ? -6.887 -17.266 -10.086 1 92.88 168 MET A CA 1
ATOM 1352 C C . MET A 1 168 ? -7.945 -18.344 -9.852 1 92.88 168 MET A C 1
ATOM 1354 O O . MET A 1 168 ? -8.953 -18.391 -10.555 1 92.88 168 MET A O 1
ATOM 1358 N N . LEU A 1 169 ? -7.715 -19.172 -8.828 1 92.56 169 LEU A N 1
ATOM 1359 C CA . LEU A 1 169 ? -8.711 -20.172 -8.461 1 92.56 169 LEU A CA 1
ATOM 1360 C C . LEU A 1 169 ? -10.023 -19.516 -8.055 1 92.56 169 LEU A C 1
ATOM 1362 O O . LEU A 1 169 ? -11.102 -20.047 -8.32 1 92.56 169 LEU A O 1
ATOM 1366 N N . THR A 1 170 ? -9.938 -18.359 -7.48 1 92.56 170 THR A N 1
ATOM 1367 C CA . THR A 1 170 ? -11.102 -17.641 -7.004 1 92.56 170 THR A CA 1
ATOM 1368 C C . THR A 1 170 ? -11.75 -16.844 -8.141 1 92.56 170 THR A C 1
ATOM 1370 O O . THR A 1 170 ? -12.969 -16.875 -8.312 1 92.56 170 THR A O 1
ATOM 1373 N N . LEU A 1 171 ? -10.961 -16.234 -8.977 1 89.88 171 LEU A N 1
ATOM 1374 C CA . LEU A 1 171 ? -11.477 -15.258 -9.93 1 89.88 171 LEU A CA 1
ATOM 1375 C C . LEU A 1 171 ? -11.875 -15.938 -11.234 1 89.88 171 LEU A C 1
ATOM 1377 O O . LEU A 1 171 ? -12.82 -15.492 -11.898 1 89.88 171 LEU A O 1
ATOM 1381 N N . VAL A 1 172 ? -11.125 -17.062 -11.57 1 86.5 172 VAL A N 1
ATOM 1382 C CA . VAL A 1 172 ? -11.383 -17.656 -12.875 1 86.5 172 VAL A CA 1
ATOM 1383 C C . VAL A 1 172 ? -11.398 -19.172 -12.75 1 86.5 172 VAL A C 1
ATOM 1385 O O . VAL A 1 172 ? -10.945 -19.891 -13.648 1 86.5 172 VAL A O 1
ATOM 1388 N N . GLY A 1 173 ? -11.953 -19.656 -11.695 1 78.94 173 GLY A N 1
ATOM 1389 C CA . GLY A 1 173 ? -12.055 -21.078 -11.422 1 78.94 173 GLY A CA 1
ATOM 1390 C C . GLY A 1 173 ? -12.711 -21.859 -12.555 1 78.94 173 GLY A C 1
ATOM 1391 O O . GLY A 1 173 ? -12.227 -22.922 -12.945 1 78.94 173 GLY A O 1
ATOM 1392 N N . PRO A 1 174 ? -13.781 -21.297 -13.094 1 75.38 174 PRO A N 1
ATOM 1393 C CA . PRO A 1 174 ? -14.438 -22 -14.195 1 75.38 174 PRO A CA 1
ATOM 1394 C C . PRO A 1 174 ? -13.539 -22.172 -15.414 1 75.38 174 PRO A C 1
ATOM 1396 O O . PRO A 1 174 ? -13.562 -23.219 -16.062 1 75.38 174 PRO A O 1
ATOM 1399 N N . VAL A 1 175 ? -12.688 -21.188 -15.609 1 73.38 175 VAL A N 1
ATOM 1400 C CA . VAL A 1 175 ? -11.797 -21.219 -16.766 1 73.38 175 VAL A CA 1
ATOM 1401 C C . VAL A 1 175 ? -10.711 -22.266 -16.562 1 73.38 175 VAL A C 1
ATOM 1403 O O . VAL A 1 175 ? -10.367 -23.016 -17.484 1 73.38 175 VAL A O 1
ATOM 1406 N N . ILE A 1 176 ? -10.273 -22.391 -15.352 1 77.94 176 ILE A N 1
ATOM 1407 C CA . ILE A 1 176 ? -9.211 -23.328 -15.008 1 77.94 176 ILE A CA 1
ATOM 1408 C C . ILE A 1 176 ? -9.797 -24.719 -14.812 1 77.94 176 ILE A C 1
ATOM 1410 O O . ILE A 1 176 ? -9.07 -25.719 -14.898 1 77.94 176 ILE A O 1
ATOM 1414 N N . GLY A 1 177 ? -11.133 -24.797 -14.609 1 76.44 177 GLY A N 1
ATOM 1415 C CA . GLY A 1 177 ? -11.812 -26.062 -14.398 1 76.44 177 GLY A CA 1
ATOM 1416 C C . GLY A 1 177 ? -11.711 -26.578 -12.977 1 76.44 177 GLY A C 1
ATOM 1417 O O . GLY A 1 177 ? -11.625 -27.781 -12.742 1 76.44 177 GLY A O 1
ATOM 1418 N N . THR A 1 178 ? -11.641 -25.656 -12.031 1 83.94 178 THR A N 1
ATOM 1419 C CA . THR A 1 178 ? -11.406 -26.062 -10.656 1 83.94 178 THR A CA 1
ATOM 1420 C C . THR A 1 178 ? -12.578 -25.672 -9.766 1 83.94 178 THR A C 1
ATOM 1422 O O . THR A 1 178 ? -12.617 -26.031 -8.586 1 83.94 178 THR A O 1
ATOM 1425 N N . LEU A 1 179 ? -13.547 -24.938 -10.336 1 87.62 179 LEU A N 1
ATOM 1426 C CA . LEU A 1 179 ? -14.648 -24.484 -9.492 1 87.62 179 LEU A CA 1
ATOM 1427 C C . LEU A 1 179 ? -15.711 -25.562 -9.336 1 87.62 179 LEU A C 1
ATOM 1429 O O . LEU A 1 179 ? -16.219 -26.078 -10.336 1 87.62 179 LEU A O 1
ATOM 1433 N N . HIS A 1 180 ? -15.977 -25.938 -8.188 1 91.69 180 HIS A N 1
ATOM 1434 C CA . HIS A 1 180 ? -17.047 -26.859 -7.836 1 91.69 180 HIS A CA 1
ATOM 1435 C C . HIS A 1 180 ? -18.172 -26.125 -7.113 1 91.69 180 HIS A C 1
ATOM 1437 O O . HIS A 1 180 ? -18 -25.641 -5.996 1 91.69 180 HIS A O 1
ATOM 1443 N N . LEU A 1 181 ? -19.297 -26.125 -7.754 1 92.62 181 LEU A N 1
ATOM 1444 C CA . LEU A 1 181 ? -20.484 -25.531 -7.133 1 92.62 181 LEU A CA 1
ATOM 1445 C C . LEU A 1 181 ? -21.422 -26.594 -6.586 1 92.62 181 LEU A C 1
ATOM 1447 O O . LEU A 1 181 ? -21.719 -27.578 -7.27 1 92.62 181 LEU A O 1
ATOM 1451 N N . PRO A 1 182 ? -21.844 -26.438 -5.406 1 92.12 182 PRO A N 1
ATOM 1452 C CA . PRO A 1 182 ? -22.844 -27.391 -4.902 1 92.12 182 PRO A CA 1
ATOM 1453 C C . PRO A 1 182 ? -24.141 -27.359 -5.695 1 92.12 182 PRO A C 1
ATOM 1455 O O . PRO A 1 182 ? -24.484 -26.344 -6.293 1 92.12 182 PRO A O 1
ATOM 1458 N N . GLU A 1 183 ? -24.781 -28.547 -5.605 1 90.88 183 GLU A N 1
ATOM 1459 C CA . GLU A 1 183 ? -26.094 -28.609 -6.23 1 90.88 183 GLU A CA 1
ATOM 1460 C C . GLU A 1 183 ? -27.047 -27.578 -5.609 1 90.88 183 GLU A C 1
ATOM 1462 O O . GLU A 1 183 ? -27.109 -27.453 -4.387 1 90.88 183 GLU A O 1
ATOM 1467 N N . GLY A 1 184 ? -27.672 -26.828 -6.387 1 92.31 184 GLY A N 1
ATOM 1468 C CA . GLY A 1 184 ? -28.656 -25.859 -5.922 1 92.31 184 GLY A CA 1
ATOM 1469 C C . GLY A 1 184 ? -28.031 -24.562 -5.441 1 92.31 184 GLY A C 1
ATOM 1470 O O . GLY A 1 184 ? -28.719 -23.734 -4.84 1 92.31 184 GLY A O 1
ATOM 1471 N N . CYS A 1 185 ? -26.812 -24.422 -5.758 1 93.31 185 CYS A N 1
ATOM 1472 C CA . CYS A 1 185 ? -26.141 -23.203 -5.34 1 93.31 185 CYS A CA 1
ATOM 1473 C C . CYS A 1 185 ? -26.859 -21.969 -5.891 1 93.31 185 CYS A C 1
ATOM 1475 O O . CYS A 1 185 ? -27.031 -21.844 -7.105 1 93.31 185 CYS A O 1
ATOM 1477 N N . THR A 1 186 ? -27.297 -21.016 -5.008 1 94.44 186 THR A N 1
ATOM 1478 C CA . THR A 1 186 ? -28.078 -19.859 -5.43 1 94.44 186 THR A CA 1
ATOM 1479 C C . THR A 1 186 ? -27.234 -18.578 -5.379 1 94.44 186 THR A C 1
ATOM 1481 O O . THR A 1 186 ? -27.609 -17.562 -5.953 1 94.44 186 THR A O 1
ATOM 1484 N N . ASN A 1 187 ? -26.156 -18.594 -4.684 1 95.56 187 ASN A N 1
ATOM 1485 C CA . ASN A 1 187 ? -25.219 -17.484 -4.602 1 95.56 187 ASN A CA 1
ATOM 1486 C C . ASN A 1 187 ? -23.797 -17.938 -4.906 1 95.56 187 ASN A C 1
ATOM 1488 O O . ASN A 1 187 ? -23.047 -18.312 -3.996 1 95.56 187 ASN A O 1
ATOM 1492 N N . GLU A 1 188 ? -23.422 -17.844 -6.109 1 94.06 188 GLU A N 1
ATOM 1493 C CA . GLU A 1 188 ? -22.141 -18.328 -6.586 1 94.06 188 GLU A CA 1
ATOM 1494 C C . GLU A 1 188 ? -20.984 -17.547 -5.969 1 94.06 188 GLU A C 1
ATOM 1496 O O . GLU A 1 188 ? -19.938 -18.125 -5.629 1 94.06 188 GLU A O 1
ATOM 1501 N N . ILE A 1 189 ? -21.172 -16.188 -5.871 1 94.25 189 ILE A N 1
ATOM 1502 C CA . ILE A 1 189 ? -20.125 -15.359 -5.289 1 94.25 189 ILE A CA 1
ATOM 1503 C C . ILE A 1 189 ? -19.828 -15.828 -3.865 1 94.25 189 ILE A C 1
ATOM 1505 O O . ILE A 1 189 ? -18.656 -15.992 -3.49 1 94.25 189 ILE A O 1
ATOM 1509 N N . LYS A 1 190 ? -20.844 -16.109 -3.09 1 96.38 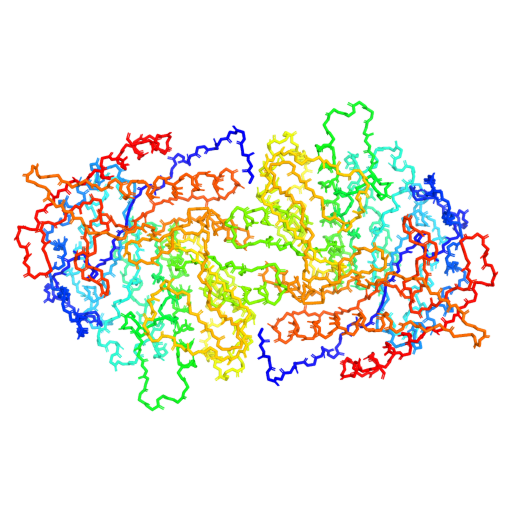190 LYS A N 1
ATOM 1510 C CA . LYS A 1 190 ? -20.672 -16.578 -1.718 1 96.38 190 LYS A CA 1
ATOM 1511 C C . LYS A 1 190 ? -19.906 -17.906 -1.68 1 96.38 190 LYS A C 1
ATOM 1513 O O . LYS A 1 190 ? -19 -18.078 -0.865 1 96.38 190 LYS A O 1
ATOM 1518 N N . GLU A 1 191 ? -20.297 -18.781 -2.537 1 96.31 191 GLU A N 1
ATOM 1519 C CA . GLU A 1 191 ? -19.625 -20.078 -2.578 1 96.31 191 GLU A CA 1
ATOM 1520 C C . GLU A 1 191 ? -18.156 -19.938 -2.957 1 96.31 191 GLU A C 1
ATOM 1522 O O . GLU A 1 191 ? -17.297 -20.547 -2.322 1 96.31 191 GLU A O 1
ATOM 1527 N N . ILE A 1 192 ? -17.891 -19.172 -3.955 1 96.5 192 ILE A N 1
ATOM 1528 C CA . ILE A 1 192 ? -16.531 -18.984 -4.457 1 96.5 192 ILE A CA 1
ATOM 1529 C C . ILE A 1 192 ? -15.648 -18.406 -3.348 1 96.5 192 ILE A C 1
ATOM 1531 O O . ILE A 1 192 ? -14.555 -18.906 -3.096 1 96.5 192 ILE A O 1
ATOM 1535 N N . TYR A 1 193 ? -16.156 -17.422 -2.652 1 97.5 193 TYR A N 1
ATOM 1536 C CA . TYR A 1 193 ? -15.328 -16.781 -1.64 1 97.5 193 TYR A CA 1
ATOM 1537 C C . TYR A 1 193 ? -15.297 -17.594 -0.354 1 97.5 193 TYR A C 1
ATOM 1539 O O . TYR A 1 193 ? -14.383 -17.438 0.461 1 97.5 193 TYR A O 1
ATOM 1547 N N . GLN A 1 194 ? -16.281 -18.453 -0.155 1 98.06 194 GLN A N 1
ATOM 1548 C CA . GLN A 1 194 ? -16.156 -19.422 0.93 1 98.06 194 GLN A CA 1
ATOM 1549 C C . GLN A 1 194 ? -15.039 -20.422 0.655 1 98.06 194 GLN A C 1
ATOM 1551 O O . GLN A 1 194 ? -14.273 -20.766 1.558 1 98.06 194 GLN A O 1
ATOM 1556 N N . GLN A 1 195 ? -14.992 -20.922 -0.559 1 97.94 195 GLN A N 1
ATOM 1557 C CA . GLN A 1 195 ? -13.883 -21.781 -0.962 1 97.94 195 GLN A CA 1
ATOM 1558 C C . GLN A 1 195 ? -12.539 -21.062 -0.791 1 97.94 195 GLN A C 1
ATOM 1560 O O . GLN A 1 195 ? -11.586 -21.656 -0.276 1 97.94 195 GLN A O 1
ATOM 1565 N N . ASN A 1 196 ? -12.508 -19.812 -1.207 1 98.19 196 ASN A N 1
ATOM 1566 C CA . ASN A 1 196 ? -11.305 -19.016 -1.009 1 98.19 196 ASN A CA 1
ATOM 1567 C C . ASN A 1 196 ? -10.938 -18.922 0.468 1 98.19 196 ASN A C 1
ATOM 1569 O O . ASN A 1 196 ? -9.758 -19.016 0.823 1 98.19 196 ASN A O 1
ATOM 1573 N N . HIS A 1 197 ? -11.938 -18.656 1.324 1 98.62 197 HIS A N 1
ATOM 1574 C CA . HIS A 1 197 ? -11.703 -18.578 2.762 1 98.62 197 HIS A CA 1
ATOM 1575 C C . HIS A 1 197 ? -11.062 -19.859 3.293 1 98.62 197 HIS A C 1
ATOM 1577 O O . HIS A 1 197 ? -10.094 -19.797 4.055 1 98.62 197 HIS A O 1
ATOM 1583 N N . HIS A 1 198 ? -11.57 -20.984 2.881 1 98.62 198 HIS A N 1
ATOM 1584 C CA . HIS A 1 198 ? -11 -22.25 3.295 1 98.62 198 HIS A CA 1
ATOM 1585 C C . HIS A 1 198 ? -9.539 -22.375 2.854 1 98.62 198 HIS A C 1
ATOM 1587 O O . HIS A 1 198 ? -8.688 -22.828 3.621 1 98.62 198 HIS A O 1
ATOM 1593 N N . MET A 1 199 ? -9.25 -21.969 1.645 1 98.56 199 MET A N 1
ATOM 1594 C CA . MET A 1 199 ? -7.883 -22.016 1.139 1 98.56 199 MET A CA 1
ATOM 1595 C C . MET A 1 199 ? -6.973 -21.094 1.954 1 98.56 199 MET A C 1
ATOM 1597 O O . MET A 1 199 ? -5.824 -21.453 2.234 1 98.56 199 MET A O 1
ATOM 1601 N N . LEU A 1 200 ? -7.52 -19.906 2.316 1 98.62 200 LEU A N 1
ATOM 1602 C CA . LEU A 1 200 ? -6.742 -18.969 3.125 1 98.62 200 LEU A CA 1
ATOM 1603 C C . LEU A 1 200 ? -6.402 -19.578 4.48 1 98.62 200 LEU A C 1
ATOM 1605 O O . LEU A 1 200 ? -5.262 -19.5 4.938 1 98.62 200 LEU A O 1
ATOM 1609 N N . VAL A 1 201 ? -7.379 -20.188 5.09 1 98.75 201 VAL A N 1
ATOM 1610 C CA . VAL A 1 201 ? -7.18 -20.812 6.395 1 98.75 201 VAL A CA 1
ATOM 1611 C C . VAL A 1 201 ? -6.207 -21.984 6.262 1 98.75 201 VAL A C 1
ATOM 1613 O O . VAL A 1 201 ? -5.289 -22.125 7.074 1 98.75 201 VAL A O 1
ATOM 1616 N N . ALA A 1 202 ? -6.379 -22.797 5.223 1 98.75 202 ALA A N 1
ATOM 1617 C CA . ALA A 1 202 ? -5.504 -23.938 4.977 1 98.75 202 ALA A CA 1
ATOM 1618 C C . ALA A 1 202 ? -4.055 -23.484 4.797 1 98.75 202 ALA A C 1
ATOM 1620 O O . ALA A 1 202 ? -3.139 -24.078 5.363 1 98.75 202 ALA A O 1
ATOM 1621 N N . GLN A 1 203 ? -3.875 -22.5 4.012 1 98.62 203 GLN A N 1
ATOM 1622 C CA . GLN A 1 203 ? -2.549 -21.938 3.791 1 98.62 203 GLN A CA 1
ATOM 1623 C C . GLN A 1 203 ? -1.917 -21.484 5.105 1 98.62 203 GLN A C 1
ATOM 1625 O O . GLN A 1 203 ? -0.75 -21.781 5.371 1 98.62 203 GLN A O 1
ATOM 1630 N N . ALA A 1 204 ? -2.676 -20.719 5.887 1 98.69 204 ALA A N 1
ATOM 1631 C CA . ALA A 1 204 ? -2.17 -20.219 7.16 1 98.69 204 ALA A CA 1
ATOM 1632 C C . ALA A 1 204 ? -1.74 -21.359 8.07 1 98.69 204 ALA A C 1
ATOM 1634 O O . ALA A 1 204 ? -0.661 -21.312 8.664 1 98.69 204 ALA A O 1
ATOM 1635 N N . LYS A 1 205 ? -2.547 -22.359 8.141 1 98.69 205 LYS A N 1
ATOM 1636 C CA . LYS A 1 205 ? -2.246 -23.516 8.992 1 98.69 205 LYS A CA 1
ATOM 1637 C C . LYS A 1 205 ? -1.035 -24.281 8.469 1 98.69 205 LYS A C 1
ATOM 1639 O O . LYS A 1 205 ? -0.227 -24.781 9.25 1 98.69 205 LYS A O 1
ATOM 1644 N N . ALA A 1 206 ? -0.946 -24.391 7.168 1 98.75 206 ALA A N 1
ATOM 1645 C CA . ALA A 1 206 ? 0.203 -25.078 6.574 1 98.75 206 ALA A CA 1
ATOM 1646 C C . ALA A 1 206 ? 1.498 -24.328 6.875 1 98.75 206 ALA A C 1
ATOM 1648 O O . ALA A 1 206 ? 2.533 -24.938 7.141 1 98.75 206 ALA A O 1
ATOM 1649 N N . MET A 1 207 ? 1.505 -23.047 6.844 1 98.62 207 MET A N 1
ATOM 1650 C CA . MET A 1 207 ? 2.688 -22.234 7.148 1 98.62 207 MET A CA 1
ATOM 1651 C C . MET A 1 207 ? 3.098 -22.406 8.609 1 98.62 207 MET A C 1
ATOM 1653 O O . MET A 1 207 ? 4.273 -22.625 8.906 1 98.62 207 MET A O 1
ATOM 1657 N N . ALA A 1 208 ? 2.113 -22.312 9.477 1 98.25 208 ALA A N 1
ATOM 1658 C CA . ALA A 1 208 ? 2.4 -22.5 10.898 1 98.25 208 ALA A CA 1
ATOM 1659 C C . ALA A 1 208 ? 2.984 -23.891 11.164 1 98.25 208 ALA A C 1
ATOM 1661 O O . ALA A 1 208 ? 3.961 -24.016 11.898 1 98.25 208 ALA A O 1
ATOM 1662 N N . LEU A 1 209 ? 2.398 -24.875 10.531 1 98.5 209 LEU A N 1
ATOM 1663 C CA . LEU A 1 209 ? 2.85 -26.25 10.703 1 98.5 209 LEU A CA 1
ATOM 1664 C C . LEU A 1 209 ? 4.27 -26.422 10.18 1 98.5 209 LEU A C 1
ATOM 1666 O O . LEU A 1 209 ? 5.066 -27.156 10.766 1 98.5 209 LEU A O 1
ATOM 1670 N N . CYS A 1 210 ? 4.598 -25.797 9.055 1 98.69 210 CYS A N 1
ATOM 1671 C CA . CYS A 1 210 ? 5.949 -25.859 8.508 1 98.69 210 CYS A CA 1
ATOM 1672 C C . CYS A 1 210 ? 6.973 -25.359 9.523 1 98.69 210 CYS A C 1
ATOM 1674 O O . CYS A 1 210 ? 7.992 -26.016 9.75 1 98.69 210 CYS A O 1
ATOM 1676 N N . HIS A 1 211 ? 6.711 -24.234 10.141 1 98.12 211 HIS A N 1
ATOM 1677 C CA . HIS A 1 211 ? 7.617 -23.641 11.117 1 98.12 211 HIS A CA 1
ATOM 1678 C C . HIS A 1 211 ? 7.789 -24.547 12.328 1 98.12 211 HIS A C 1
ATOM 1680 O O . HIS A 1 211 ? 8.867 -24.594 12.93 1 98.12 211 HIS A O 1
ATOM 1686 N N . GLU A 1 212 ? 6.734 -25.234 12.625 1 97.88 212 GLU A N 1
ATOM 1687 C CA . GLU A 1 212 ? 6.777 -26.156 13.758 1 97.88 212 GLU A CA 1
ATOM 1688 C C . GLU A 1 212 ? 7.594 -27.406 13.414 1 97.88 212 GLU A C 1
ATOM 1690 O O . GLU A 1 212 ? 8.43 -27.844 14.203 1 97.88 212 GLU A O 1
ATOM 1695 N N . MET A 1 213 ? 7.414 -27.969 12.266 1 98.31 213 MET A N 1
ATOM 1696 C CA . MET A 1 213 ? 7.949 -29.281 11.93 1 98.31 213 MET A CA 1
ATOM 1697 C C . MET A 1 213 ? 9.352 -29.156 11.344 1 98.31 213 MET A C 1
ATOM 1699 O O . MET A 1 213 ? 10.164 -30.078 11.477 1 98.31 213 MET A O 1
ATOM 1703 N N . ILE A 1 214 ? 9.625 -28.109 10.648 1 98.12 214 ILE A N 1
ATOM 1704 C CA . ILE A 1 214 ? 10.906 -27.938 9.969 1 98.12 214 ILE A CA 1
ATOM 1705 C C . ILE A 1 214 ? 11.516 -26.578 10.359 1 98.12 214 ILE A C 1
ATOM 1707 O O . ILE A 1 214 ? 11.539 -25.656 9.555 1 98.12 214 ILE A O 1
ATOM 1711 N N . PRO A 1 215 ? 12.133 -26.531 11.555 1 95.44 215 PRO A N 1
ATOM 1712 C CA . PRO A 1 215 ? 12.727 -25.266 11.961 1 95.44 215 PRO A CA 1
ATOM 1713 C C . PRO A 1 215 ? 13.773 -24.75 10.969 1 95.44 215 PRO A C 1
ATOM 1715 O O . PRO A 1 215 ? 14.641 -25.516 10.539 1 95.44 215 PRO A O 1
ATOM 1718 N N . GLY A 1 216 ? 13.656 -23.562 10.555 1 95.5 216 GLY A N 1
ATOM 1719 C CA . GLY A 1 216 ? 14.594 -22.938 9.641 1 95.5 216 GLY A CA 1
ATOM 1720 C C . GLY A 1 216 ? 14.109 -22.906 8.211 1 95.5 216 GLY A C 1
ATOM 1721 O O . GLY A 1 216 ? 14.656 -22.172 7.379 1 95.5 216 GLY A O 1
ATOM 1722 N N . ALA A 1 217 ? 13.094 -23.766 7.902 1 97.75 217 ALA A N 1
ATOM 1723 C CA . ALA A 1 217 ? 12.523 -23.734 6.559 1 97.75 217 ALA A CA 1
ATOM 1724 C C . ALA A 1 217 ? 11.812 -22.406 6.305 1 97.75 217 ALA A C 1
ATOM 1726 O O . ALA A 1 217 ? 11.438 -21.703 7.246 1 97.75 217 ALA A O 1
ATOM 1727 N N . LYS A 1 218 ? 11.75 -21.984 5.098 1 98.56 218 LYS A N 1
ATOM 1728 C CA . LYS A 1 218 ? 11.016 -20.797 4.672 1 98.56 218 LYS A CA 1
ATOM 1729 C C . LYS A 1 218 ? 9.805 -21.172 3.82 1 98.56 218 LYS A C 1
ATOM 1731 O O . LYS A 1 218 ? 9.875 -22.109 3.018 1 98.56 218 LYS A O 1
ATOM 1736 N N . ILE A 1 219 ? 8.734 -20.5 4.012 1 98.81 219 ILE A N 1
ATOM 1737 C CA . ILE A 1 219 ? 7.5 -20.828 3.318 1 98.81 219 ILE A CA 1
ATOM 1738 C C . ILE A 1 219 ? 6.742 -19.562 2.963 1 98.81 219 ILE A C 1
ATOM 1740 O O . ILE A 1 219 ? 6.84 -18.547 3.672 1 98.81 219 ILE A O 1
ATOM 1744 N N . GLY A 1 220 ? 6.07 -19.5 1.836 1 98.69 220 GLY A N 1
ATOM 1745 C CA . GLY A 1 220 ? 5.301 -18.344 1.417 1 98.69 220 GLY A CA 1
ATOM 1746 C C . GLY A 1 220 ? 4.199 -18.672 0.431 1 98.69 220 GLY A C 1
ATOM 1747 O O . GLY A 1 220 ? 4.094 -19.812 -0.024 1 98.69 220 GLY A O 1
ATOM 1748 N N . PRO A 1 221 ? 3.316 -17.719 0.184 1 98.62 221 PRO A N 1
ATOM 1749 C CA . PRO A 1 221 ? 2.295 -17.859 -0.855 1 98.62 221 PRO A CA 1
ATOM 1750 C C . PRO A 1 221 ? 2.863 -17.734 -2.266 1 98.62 221 PRO A C 1
ATOM 1752 O O . PRO A 1 221 ? 4.051 -17.438 -2.43 1 98.62 221 PRO A O 1
ATOM 1755 N N . ALA A 1 222 ? 2.045 -17.984 -3.275 1 98.56 222 ALA A N 1
ATOM 1756 C CA . ALA A 1 222 ? 2.461 -17.844 -4.668 1 98.56 222 ALA A CA 1
ATOM 1757 C C . ALA A 1 222 ? 1.301 -17.359 -5.535 1 98.56 222 ALA A C 1
ATOM 1759 O O . ALA A 1 222 ? 0.953 -18.016 -6.527 1 98.56 222 ALA A O 1
ATOM 1760 N N . PRO A 1 223 ? 0.757 -16.203 -5.188 1 98.31 223 PRO A N 1
ATOM 1761 C CA . PRO A 1 223 ? -0.34 -15.688 -6.004 1 98.31 223 PRO A CA 1
ATOM 1762 C C . PRO A 1 223 ? 0.131 -15.156 -7.359 1 98.31 223 PRO A C 1
ATOM 1764 O O . PRO A 1 223 ? 1.334 -14.984 -7.57 1 98.31 223 PRO A O 1
ATOM 1767 N N . ASN A 1 224 ? -0.802 -15.078 -8.273 1 97.94 224 ASN A N 1
ATOM 1768 C CA . ASN A 1 224 ? -0.599 -14.328 -9.508 1 97.94 224 ASN A CA 1
ATOM 1769 C C . ASN A 1 224 ? -0.921 -12.852 -9.328 1 97.94 224 ASN A C 1
ATOM 1771 O O . ASN A 1 224 ? -2.084 -12.477 -9.148 1 97.94 224 ASN A O 1
ATOM 1775 N N . ILE A 1 225 ? 0.089 -12.031 -9.367 1 98 225 ILE A N 1
ATOM 1776 C CA . ILE A 1 225 ? -0.116 -10.617 -9.078 1 98 225 ILE A CA 1
ATOM 1777 C C . ILE A 1 225 ? -0.035 -9.805 -10.367 1 98 225 ILE A C 1
ATOM 1779 O O . ILE A 1 225 ? 0.936 -9.922 -11.117 1 98 225 ILE A O 1
ATOM 1783 N N . SER A 1 226 ? -1.031 -9.07 -10.734 1 96.5 226 SER A N 1
ATOM 1784 C CA . SER A 1 226 ? -1.151 -8.156 -11.867 1 96.5 226 SER A CA 1
ATOM 1785 C C . SER A 1 226 ? -1.487 -6.742 -11.398 1 96.5 226 SER A C 1
ATOM 1787 O O . SER A 1 226 ? -2.66 -6.402 -11.219 1 96.5 226 SER A O 1
ATOM 1789 N N . LEU A 1 227 ? -0.434 -5.902 -11.281 1 98.19 227 LEU A N 1
ATOM 1790 C CA . LEU A 1 227 ? -0.744 -4.535 -10.883 1 98.19 227 LEU A CA 1
ATOM 1791 C C . LEU A 1 227 ? -1.757 -3.91 -11.836 1 98.19 227 LEU A C 1
ATOM 1793 O O . LEU A 1 227 ? -1.648 -4.066 -13.055 1 98.19 227 LEU A O 1
ATOM 1797 N N . VAL A 1 228 ? -2.75 -3.164 -11.297 1 98.06 228 VAL A N 1
ATOM 1798 C CA . VAL A 1 228 ? -3.818 -2.59 -12.109 1 98.06 228 VAL A CA 1
ATOM 1799 C C . VAL A 1 228 ? -3.604 -1.086 -12.258 1 98.06 228 VAL A C 1
ATOM 1801 O O . VAL A 1 228 ? -3.57 -0.356 -11.266 1 98.06 228 VAL A O 1
ATOM 1804 N N . TYR A 1 229 ? -3.471 -0.682 -13.508 1 98.31 229 TYR A N 1
ATOM 1805 C CA . TYR A 1 229 ? -3.354 0.736 -13.828 1 98.31 229 TYR A CA 1
ATOM 1806 C C . TYR A 1 229 ? -4.73 1.376 -13.969 1 98.31 229 TYR A C 1
ATOM 1808 O O . TYR A 1 229 ? -5.66 0.753 -14.492 1 98.31 229 TYR A O 1
ATOM 1816 N N . PRO A 1 230 ? -4.883 2.666 -13.422 1 98.44 230 PRO A N 1
ATOM 1817 C CA . PRO A 1 230 ? -6.031 3.412 -13.938 1 98.44 230 PRO A CA 1
ATOM 1818 C C . PRO A 1 230 ? -5.883 3.773 -15.414 1 98.44 230 PRO A C 1
ATOM 1820 O O . PRO A 1 230 ? -4.785 4.109 -15.867 1 98.44 230 PRO A O 1
ATOM 1823 N N . ALA A 1 231 ? -6.93 3.709 -16.156 1 97.81 231 ALA A N 1
ATOM 1824 C CA . ALA A 1 231 ? -6.91 4.02 -17.578 1 97.81 231 ALA A CA 1
ATOM 1825 C C . ALA A 1 231 ? -6.504 5.473 -17.812 1 97.81 231 ALA A C 1
ATOM 1827 O O . ALA A 1 231 ? -5.918 5.793 -18.859 1 97.81 231 ALA A O 1
ATOM 1828 N N . SER A 1 232 ? -6.82 6.355 -16.875 1 97.75 232 SER A N 1
ATOM 1829 C CA . SER A 1 232 ? -6.539 7.785 -16.953 1 97.75 232 SER A CA 1
ATOM 1830 C C . SER A 1 232 ? -6.367 8.383 -15.562 1 97.75 232 SER A C 1
ATOM 1832 O O . SER A 1 232 ? -6.457 7.672 -14.555 1 97.75 232 SER A O 1
ATOM 1834 N N . CYS A 1 233 ? -6.102 9.734 -15.539 1 98 233 CYS A N 1
ATOM 1835 C CA . CYS A 1 233 ? -5.941 10.398 -14.25 1 98 233 CYS A CA 1
ATOM 1836 C C . CYS A 1 233 ? -7.281 10.906 -13.727 1 98 233 CYS A C 1
ATOM 1838 O O . CYS A 1 233 ? -7.328 11.766 -12.844 1 98 233 CYS A O 1
ATOM 1840 N N . LYS A 1 234 ? -8.422 10.43 -14.344 1 97.75 234 LYS A N 1
ATOM 1841 C CA . LYS A 1 234 ? -9.719 10.688 -13.727 1 97.75 234 LYS A CA 1
ATOM 1842 C C . LYS A 1 234 ? -9.812 10.047 -12.344 1 97.75 234 LYS A C 1
ATOM 1844 O O . LYS A 1 234 ? -9.453 8.883 -12.172 1 97.75 234 LYS A O 1
ATOM 1849 N N . PRO A 1 235 ? -10.336 10.789 -11.352 1 98 235 PRO A N 1
ATOM 1850 C CA . PRO A 1 235 ? -10.453 10.219 -10.008 1 98 235 PRO A CA 1
ATOM 1851 C C . PRO A 1 235 ? -11.258 8.922 -9.992 1 98 235 PRO A C 1
ATOM 1853 O O . PRO A 1 235 ? -10.93 7.996 -9.242 1 98 235 PRO A O 1
ATOM 1856 N N . GLU A 1 236 ? -12.328 8.828 -10.812 1 97.06 236 GLU A N 1
ATOM 1857 C CA . GLU A 1 236 ? -13.164 7.629 -10.836 1 97.06 236 GLU A CA 1
ATOM 1858 C C . GLU A 1 236 ? -12.383 6.422 -11.344 1 97.06 236 GLU A C 1
ATOM 1860 O O . GLU A 1 236 ? -12.633 5.289 -10.922 1 97.06 236 GLU A O 1
ATOM 1865 N N . ASP A 1 237 ? -11.438 6.637 -12.32 1 97.94 237 ASP A N 1
ATOM 1866 C CA . ASP A 1 237 ? -10.586 5.555 -12.812 1 97.94 237 ASP A CA 1
ATOM 1867 C C . ASP A 1 237 ? -9.602 5.098 -11.734 1 97.94 237 ASP A C 1
ATOM 1869 O O . ASP A 1 237 ? -9.297 3.906 -11.633 1 97.94 237 ASP A O 1
ATOM 1873 N N . VAL A 1 238 ? -9.102 6.074 -10.961 1 98.38 238 VAL A N 1
ATOM 1874 C CA . VAL A 1 238 ? -8.188 5.762 -9.867 1 98.38 238 VAL A CA 1
ATOM 1875 C C . VAL A 1 238 ? -8.906 4.91 -8.828 1 98.38 238 VAL A C 1
ATOM 1877 O O . VAL A 1 238 ? -8.367 3.898 -8.367 1 98.38 238 VAL A O 1
ATOM 1880 N N . LEU A 1 239 ? -10.133 5.262 -8.461 1 98 239 LEU A N 1
ATOM 1881 C CA . LEU A 1 239 ? -10.922 4.484 -7.512 1 98 239 LEU A CA 1
ATOM 1882 C C . LEU A 1 239 ? -11.195 3.082 -8.047 1 98 239 LEU A C 1
ATOM 1884 O O . LEU A 1 239 ? -11.109 2.104 -7.305 1 98 239 LEU A O 1
ATOM 1888 N N . ALA A 1 240 ? -11.484 2.984 -9.352 1 97.12 240 ALA A N 1
ATOM 1889 C CA . ALA A 1 240 ? -11.727 1.688 -9.984 1 97.12 240 ALA A CA 1
ATOM 1890 C C . ALA A 1 240 ? -10.477 0.809 -9.914 1 97.12 240 ALA A C 1
ATOM 1892 O O . ALA A 1 240 ? -10.57 -0.391 -9.641 1 97.12 240 ALA A O 1
ATOM 1893 N N . ALA A 1 241 ? -9.344 1.387 -10.164 1 98 241 ALA A N 1
ATOM 1894 C CA . ALA A 1 241 ? -8.086 0.639 -10.094 1 98 241 ALA A CA 1
ATOM 1895 C C . ALA A 1 241 ? -7.832 0.132 -8.672 1 98 241 ALA A C 1
ATOM 1897 O O . ALA A 1 241 ? -7.336 -0.98 -8.484 1 98 241 ALA A O 1
ATOM 1898 N N . GLN A 1 242 ? -8.156 0.986 -7.668 1 98.12 242 GLN A N 1
ATOM 1899 C CA . GLN A 1 242 ? -8.031 0.53 -6.285 1 98.12 242 GLN A CA 1
ATOM 1900 C C . GLN A 1 242 ? -8.914 -0.681 -6.023 1 98.12 242 GLN A C 1
ATOM 1902 O O . GLN A 1 242 ? -8.492 -1.64 -5.371 1 98.12 242 GLN A O 1
ATOM 1907 N N . ASN A 1 243 ? -10.148 -0.654 -6.539 1 97.06 243 ASN A N 1
ATOM 1908 C CA . ASN A 1 243 ? -11.062 -1.78 -6.383 1 97.06 243 ASN A CA 1
ATOM 1909 C C . ASN A 1 243 ? -10.492 -3.053 -7 1 97.06 243 ASN A C 1
ATOM 1911 O O . ASN A 1 243 ? -10.469 -4.105 -6.359 1 97.06 243 ASN A O 1
ATOM 1915 N N . TYR A 1 244 ? -10.062 -2.957 -8.219 1 96.56 244 TYR A N 1
ATOM 1916 C CA . TYR A 1 244 ? -9.57 -4.121 -8.953 1 96.56 244 TYR A CA 1
ATOM 1917 C C . TYR A 1 244 ? -8.297 -4.668 -8.32 1 96.56 244 TYR A C 1
ATOM 1919 O O . TYR A 1 244 ? -8.117 -5.883 -8.219 1 96.56 244 TYR A O 1
ATOM 1927 N N . ASN A 1 245 ? -7.414 -3.801 -7.879 1 98.06 245 ASN A N 1
ATOM 1928 C CA . ASN A 1 245 ? -6.223 -4.238 -7.16 1 98.06 245 ASN A CA 1
ATOM 1929 C C . ASN A 1 245 ? -6.578 -4.996 -5.887 1 98.06 245 ASN A C 1
ATOM 1931 O O . ASN A 1 245 ? -5.965 -6.016 -5.57 1 98.06 245 ASN A O 1
ATOM 1935 N N . ALA A 1 246 ? -7.543 -4.48 -5.156 1 97.56 246 ALA A N 1
ATOM 1936 C CA . ALA A 1 246 ? -7.953 -5.121 -3.91 1 97.56 246 ALA A CA 1
ATOM 1937 C C . ALA A 1 246 ? -8.469 -6.535 -4.164 1 97.56 246 ALA A C 1
ATOM 1939 O O . ALA A 1 246 ? -8.055 -7.484 -3.498 1 97.56 246 ALA A O 1
ATOM 1940 N N . ILE A 1 247 ? -9.289 -6.664 -5.168 1 95.75 247 ILE A N 1
ATOM 1941 C CA . ILE A 1 247 ? -9.984 -7.918 -5.445 1 95.75 247 ILE A CA 1
ATOM 1942 C C . ILE A 1 247 ? -9 -8.93 -6.035 1 95.75 247 ILE A C 1
ATOM 1944 O O . ILE A 1 247 ? -9 -10.102 -5.645 1 95.75 247 ILE A O 1
ATOM 1948 N N . ARG A 1 248 ? -8.141 -8.469 -6.84 1 95.81 248 ARG A N 1
ATOM 1949 C CA . ARG A 1 248 ? -7.312 -9.391 -7.617 1 95.81 248 ARG A CA 1
ATOM 1950 C C . ARG A 1 248 ? -6.008 -9.695 -6.895 1 95.81 248 ARG A C 1
ATOM 1952 O O . ARG A 1 248 ? -5.461 -10.789 -7.02 1 95.81 248 ARG A O 1
ATOM 1959 N N . ASN A 1 249 ? -5.465 -8.695 -6.152 1 98 249 ASN A N 1
ATOM 1960 C CA . ASN A 1 249 ? -4.102 -8.812 -5.652 1 98 249 ASN A CA 1
ATOM 1961 C C . ASN A 1 249 ? -4.059 -8.773 -4.125 1 98 249 ASN A C 1
ATOM 1963 O O . ASN A 1 249 ? -3.65 -9.742 -3.486 1 98 249 ASN A O 1
ATOM 1967 N N . TRP A 1 250 ? -4.543 -7.688 -3.441 1 98.5 250 TRP A N 1
ATOM 1968 C CA . TRP A 1 250 ? -4.215 -7.363 -2.057 1 98.5 250 TRP A CA 1
ATOM 1969 C C . TRP A 1 250 ? -4.957 -8.281 -1.091 1 98.5 250 TRP A C 1
ATOM 1971 O O . TRP A 1 250 ? -4.434 -8.625 -0.027 1 98.5 250 TRP A O 1
ATOM 1981 N N . LEU A 1 251 ? -6.168 -8.734 -1.448 1 98.19 251 LEU A N 1
ATOM 1982 C CA . LEU A 1 251 ? -6.898 -9.656 -0.583 1 98.19 251 LEU A CA 1
ATOM 1983 C C . LEU A 1 251 ? -6.02 -10.836 -0.193 1 98.19 251 LEU A C 1
ATOM 1985 O O . LEU A 1 251 ? -5.91 -11.172 0.99 1 98.19 251 LEU A O 1
ATOM 1989 N N . TYR A 1 252 ? -5.305 -11.336 -1.085 1 98.38 252 TYR A N 1
ATOM 1990 C CA . TYR A 1 252 ? -4.594 -12.594 -0.904 1 98.38 252 TYR A CA 1
ATOM 1991 C C . TYR A 1 252 ? -3.287 -12.383 -0.152 1 98.38 252 TYR A C 1
ATOM 1993 O O . TYR A 1 252 ? -2.891 -13.211 0.667 1 98.38 252 TYR A O 1
ATOM 2001 N N . LEU A 1 253 ? -2.674 -11.25 -0.388 1 98.44 253 LEU A N 1
ATOM 2002 C CA . LEU A 1 253 ? -1.42 -10.977 0.306 1 98.44 253 LEU A CA 1
ATOM 2003 C C . LEU A 1 253 ? -1.681 -10.383 1.687 1 98.44 253 LEU A C 1
ATOM 2005 O O . LEU A 1 253 ? -0.947 -10.664 2.637 1 98.44 253 LEU A O 1
ATOM 2009 N N . ASP A 1 254 ? -2.799 -9.516 1.859 1 97.62 254 ASP A N 1
ATOM 2010 C CA . ASP A 1 254 ? -3.188 -9.031 3.182 1 97.62 254 ASP A CA 1
ATOM 2011 C C . ASP A 1 254 ? -3.465 -10.195 4.129 1 97.62 254 ASP A C 1
ATOM 2013 O O . ASP A 1 254 ? -3.035 -10.188 5.285 1 97.62 254 ASP A O 1
ATOM 2017 N N . MET A 1 255 ? -4.164 -11.164 3.627 1 97.19 255 MET A N 1
ATOM 2018 C CA . MET A 1 255 ? -4.512 -12.305 4.461 1 97.19 255 MET A CA 1
ATOM 2019 C C . MET A 1 255 ? -3.283 -13.156 4.762 1 97.19 255 MET A C 1
ATOM 2021 O O . MET A 1 255 ? -3.094 -13.602 5.895 1 97.19 255 MET A O 1
ATOM 2025 N N . ALA A 1 256 ? -2.459 -13.352 3.744 1 97.56 256 ALA A N 1
ATOM 2026 C CA . ALA A 1 256 ? -1.296 -14.211 3.936 1 97.56 256 ALA A CA 1
ATOM 2027 C C . ALA A 1 256 ? -0.308 -13.594 4.918 1 97.56 256 ALA A C 1
ATOM 2029 O O . ALA A 1 256 ? 0.266 -14.289 5.758 1 97.56 256 ALA A O 1
ATOM 2030 N N . VAL A 1 257 ? -0.108 -12.258 4.852 1 97.38 257 VAL A N 1
ATOM 2031 C CA . VAL A 1 257 ? 0.982 -11.609 5.57 1 97.38 257 VAL A CA 1
ATOM 2032 C C . VAL A 1 257 ? 0.474 -11.078 6.91 1 97.38 257 VAL A C 1
ATOM 2034 O O . VAL A 1 257 ? 1.154 -11.203 7.934 1 97.38 257 VAL A O 1
ATOM 2037 N N . TYR A 1 258 ? -0.797 -10.562 6.93 1 96 258 TYR A N 1
ATOM 2038 C CA . TYR A 1 258 ? -1.259 -9.859 8.125 1 96 258 TYR A CA 1
ATOM 2039 C C . TYR A 1 258 ? -2.416 -10.602 8.781 1 96 258 TYR A C 1
ATOM 2041 O O . TYR A 1 258 ? -2.805 -10.281 9.906 1 96 258 TYR A O 1
ATOM 2049 N N . GLY A 1 259 ? -3.008 -11.586 8.094 1 96.75 259 GLY A N 1
ATOM 2050 C CA . GLY A 1 259 ? -4.098 -12.367 8.648 1 96.75 259 GLY A CA 1
ATOM 2051 C C . GLY A 1 259 ? -5.41 -11.602 8.703 1 96.75 259 GLY A C 1
ATOM 2052 O O . GLY A 1 259 ? -6.266 -11.883 9.547 1 96.75 259 GLY A O 1
ATOM 2053 N N . VAL A 1 260 ? -5.539 -10.602 7.801 1 95.5 260 VAL A N 1
ATOM 2054 C CA . VAL A 1 260 ? -6.758 -9.805 7.824 1 95.5 260 VAL A CA 1
ATOM 2055 C C . VAL A 1 260 ? -7.344 -9.711 6.418 1 95.5 260 VAL A C 1
ATOM 2057 O O . VAL A 1 260 ? -6.605 -9.68 5.43 1 95.5 260 VAL A O 1
ATOM 2060 N N . TYR A 1 261 ? -8.656 -9.688 6.34 1 97 261 TYR A N 1
ATOM 2061 C CA . TYR A 1 261 ? -9.328 -9.469 5.059 1 97 261 TYR A CA 1
ATOM 2062 C C . TYR A 1 261 ? -9.141 -8.031 4.586 1 97 261 TYR A C 1
ATOM 2064 O O . TYR A 1 261 ? -9.18 -7.098 5.391 1 97 261 TYR A O 1
ATOM 2072 N N . ASN A 1 262 ? -8.945 -7.844 3.312 1 97.56 262 ASN A N 1
ATOM 2073 C CA . ASN A 1 262 ? -8.914 -6.512 2.719 1 97.56 262 ASN A CA 1
ATOM 2074 C C . ASN A 1 262 ? -10.25 -5.793 2.875 1 97.56 262 ASN A C 1
ATOM 2076 O O . ASN A 1 262 ? -11.297 -6.344 2.543 1 97.56 262 ASN A O 1
ATOM 2080 N N . ASN A 1 263 ? -10.242 -4.602 3.326 1 97.62 263 ASN A N 1
ATOM 2081 C CA . ASN A 1 263 ? -11.461 -3.889 3.688 1 97.62 263 ASN A CA 1
ATOM 2082 C C . ASN A 1 263 ? -12.352 -3.65 2.471 1 97.62 263 ASN A C 1
ATOM 2084 O O . ASN A 1 263 ? -13.578 -3.725 2.57 1 97.62 263 ASN A O 1
ATOM 2088 N N . LEU A 1 264 ? -11.789 -3.285 1.31 1 97.19 264 LEU A N 1
ATOM 2089 C CA . LEU A 1 264 ? -12.594 -3.047 0.113 1 97.19 264 LEU A CA 1
ATOM 2090 C C . LEU A 1 264 ? -13.289 -4.328 -0.337 1 97.19 264 LEU A C 1
ATOM 2092 O O . LEU A 1 264 ? -14.461 -4.297 -0.728 1 97.19 264 LEU A O 1
ATOM 2096 N N . VAL A 1 265 ? -12.508 -5.43 -0.29 1 97.31 265 VAL A N 1
ATOM 2097 C CA . VAL A 1 265 ? -13.086 -6.707 -0.697 1 97.31 265 VAL A CA 1
ATOM 2098 C C . VAL A 1 265 ? -14.172 -7.125 0.292 1 97.31 265 VAL A C 1
ATOM 2100 O O . VAL A 1 265 ? -15.211 -7.652 -0.105 1 97.31 265 VAL A O 1
ATOM 2103 N N . TRP A 1 266 ? -13.906 -6.938 1.592 1 97.31 266 TRP A N 1
ATOM 2104 C CA . TRP A 1 266 ? -14.93 -7.262 2.578 1 97.31 266 TRP A CA 1
ATOM 2105 C C . TRP A 1 266 ? -16.219 -6.477 2.314 1 97.31 266 TRP A C 1
ATOM 2107 O O . TRP A 1 266 ? -17.312 -7.031 2.379 1 97.31 266 TRP A O 1
ATOM 2117 N N . ALA A 1 267 ? -16.094 -5.172 2.023 1 95.88 267 ALA A N 1
ATOM 2118 C CA . ALA A 1 267 ? -17.266 -4.352 1.688 1 95.88 267 ALA A CA 1
ATOM 2119 C C . ALA A 1 267 ? -17.984 -4.895 0.457 1 95.88 267 ALA A C 1
ATOM 2121 O O . ALA A 1 267 ? -19.203 -4.93 0.414 1 95.88 267 ALA A O 1
ATOM 2122 N N . TYR A 1 268 ? -17.188 -5.277 -0.563 1 94.44 268 TYR A N 1
ATOM 2123 C CA . TYR A 1 268 ? -17.734 -5.91 -1.762 1 94.44 268 TYR A CA 1
ATOM 2124 C C . TYR A 1 268 ? -18.531 -7.156 -1.408 1 94.44 268 TYR A C 1
ATOM 2126 O O . TYR A 1 268 ? -19.641 -7.352 -1.91 1 94.44 268 TYR A O 1
ATOM 2134 N N . LEU A 1 269 ? -17.984 -8 -0.539 1 96.5 269 LEU A N 1
ATOM 2135 C CA . LEU A 1 269 ? -18.641 -9.242 -0.136 1 96.5 269 LEU A CA 1
ATOM 2136 C C . LEU A 1 269 ? -19.906 -8.945 0.653 1 96.5 269 LEU A C 1
ATOM 2138 O O . LEU A 1 269 ? -20.922 -9.633 0.488 1 96.5 269 LEU A O 1
ATOM 2142 N N . GLU A 1 270 ? -19.859 -7.926 1.512 1 95.62 270 GLU A N 1
ATOM 2143 C CA . GLU A 1 270 ? -21.062 -7.527 2.244 1 95.62 270 GLU A CA 1
ATOM 2144 C C . GLU A 1 270 ? -22.172 -7.117 1.291 1 95.62 270 GLU A C 1
ATOM 2146 O O . GLU A 1 270 ? -23.328 -7.512 1.473 1 95.62 270 GLU A O 1
ATOM 2151 N N . GLU A 1 271 ? -21.844 -6.414 0.288 1 91.62 271 GLU A N 1
ATOM 2152 C CA . GLU A 1 271 ? -22.828 -5.922 -0.679 1 91.62 271 GLU A CA 1
ATOM 2153 C C . GLU A 1 271 ? -23.484 -7.078 -1.431 1 91.62 271 GLU A C 1
ATOM 2155 O O . GLU A 1 271 ? -24.625 -6.961 -1.883 1 91.62 271 GLU A O 1
ATOM 2160 N N . HIS A 1 272 ? -22.781 -8.172 -1.476 1 92.81 272 HIS A N 1
ATOM 2161 C CA . HIS A 1 272 ? -23.281 -9.312 -2.236 1 92.81 272 HIS A CA 1
ATOM 2162 C C . HIS A 1 272 ? -23.781 -10.414 -1.312 1 92.81 272 HIS A C 1
ATOM 2164 O O . HIS A 1 272 ? -24.016 -11.539 -1.755 1 92.81 272 HIS A O 1
ATOM 2170 N N . ASP A 1 273 ? -23.906 -10.148 -0.019 1 95.5 273 ASP A N 1
ATOM 2171 C CA . ASP A 1 273 ? -24.281 -11.148 0.976 1 95.5 273 ASP A CA 1
ATOM 2172 C C . ASP A 1 273 ? -23.406 -12.398 0.841 1 95.5 273 ASP A C 1
ATOM 2174 O O . ASP A 1 273 ? -23.922 -13.516 0.789 1 95.5 273 ASP A O 1
ATOM 2178 N N . ALA A 1 274 ? -22.047 -12.117 0.686 1 97.06 274 ALA A N 1
ATOM 2179 C CA . ALA A 1 274 ? -21.156 -13.211 0.318 1 97.06 274 ALA A CA 1
ATOM 2180 C C . ALA A 1 274 ? -19.984 -13.312 1.29 1 97.06 274 ALA A C 1
ATOM 2182 O O . ALA A 1 274 ? -18.953 -13.914 0.971 1 97.06 274 ALA A O 1
ATOM 2183 N N . CYS A 1 275 ? -20.031 -12.672 2.469 1 97.69 275 CYS A N 1
ATOM 2184 C CA . CYS A 1 275 ? -18.969 -12.812 3.463 1 97.69 275 CYS A CA 1
ATOM 2185 C C . CYS A 1 275 ? -18.828 -14.266 3.891 1 97.69 275 CYS A C 1
ATOM 2187 O O . CYS A 1 275 ? -19.828 -14.953 4.133 1 97.69 275 CYS A O 1
ATOM 2189 N N . PRO A 1 276 ? -17.656 -14.727 3.949 1 97.62 276 PRO A N 1
ATOM 2190 C CA . PRO A 1 276 ? -17.453 -16.125 4.32 1 97.62 276 PRO A CA 1
ATOM 2191 C C . PRO A 1 276 ? -17.812 -16.406 5.777 1 97.62 276 PRO A C 1
ATOM 2193 O O . PRO A 1 276 ? -17.719 -15.516 6.621 1 97.62 276 PRO A O 1
ATOM 2196 N N . THR A 1 277 ? -18.203 -17.625 6.023 1 97.12 277 THR A N 1
ATOM 2197 C CA . THR A 1 277 ? -18.406 -18.125 7.379 1 97.12 277 THR A CA 1
ATOM 2198 C C . THR A 1 277 ? -17.094 -18.609 7.984 1 97.12 277 THR A C 1
ATOM 2200 O O . THR A 1 277 ? -16.406 -19.453 7.398 1 97.12 277 THR A O 1
ATOM 2203 N N . PHE A 1 278 ? -16.766 -18.062 9.141 1 97.31 278 PHE A N 1
ATOM 2204 C CA . PHE A 1 278 ? -15.578 -18.5 9.875 1 97.31 278 PHE A CA 1
ATOM 2205 C C . PHE A 1 278 ? -15.891 -19.703 10.742 1 97.31 278 PHE A C 1
ATOM 2207 O O . PHE A 1 278 ? -16.812 -19.672 11.555 1 97.31 278 PHE A O 1
ATOM 2214 N N . ALA A 1 279 ? -15.219 -20.75 10.531 1 97.56 279 ALA A N 1
ATOM 2215 C CA . ALA A 1 279 ? -15.273 -21.859 11.492 1 97.56 279 ALA A CA 1
ATOM 2216 C C . ALA A 1 279 ? -14.5 -21.516 12.758 1 97.56 279 ALA A C 1
ATOM 2218 O O . ALA A 1 279 ? -13.672 -20.609 12.766 1 97.56 279 ALA A O 1
ATOM 2219 N N . PRO A 1 280 ? -14.898 -22.25 13.875 1 96.81 280 PRO A N 1
ATOM 2220 C CA . PRO A 1 280 ? -14.102 -22.047 15.086 1 96.81 280 PRO A CA 1
ATOM 2221 C C . PRO A 1 280 ? -12.609 -22.234 14.844 1 96.81 280 PRO A C 1
ATOM 2223 O O . PRO A 1 280 ? -12.195 -23.234 14.242 1 96.81 280 PRO A O 1
ATOM 2226 N N . GLY A 1 281 ? -11.844 -21.141 15.211 1 97.25 281 GLY A N 1
ATOM 2227 C CA . GLY A 1 281 ? -10.398 -21.25 15.102 1 97.25 281 GLY A CA 1
ATOM 2228 C C . GLY A 1 281 ? -9.852 -20.594 13.836 1 97.25 281 GLY A C 1
ATOM 2229 O O . GLY A 1 281 ? -8.648 -20.359 13.734 1 97.25 281 GLY A O 1
ATOM 2230 N N . ASP A 1 282 ? -10.711 -20.312 12.891 1 97.75 282 ASP A N 1
ATOM 2231 C CA . ASP A 1 282 ? -10.266 -19.734 11.633 1 97.75 282 ASP A CA 1
ATOM 2232 C C . ASP A 1 282 ? -9.531 -18.406 11.859 1 97.75 282 ASP A C 1
ATOM 2234 O O . ASP A 1 282 ? -8.438 -18.203 11.336 1 97.75 282 ASP A O 1
ATOM 2238 N N . ALA A 1 283 ? -10.148 -17.562 12.641 1 96.75 283 ALA A N 1
ATOM 2239 C CA . ALA A 1 283 ? -9.578 -16.234 12.875 1 96.75 283 ALA A CA 1
ATOM 2240 C C . ALA A 1 283 ? -8.188 -16.344 13.5 1 96.75 283 ALA A C 1
ATOM 2242 O O . ALA A 1 283 ? -7.266 -15.625 13.109 1 96.75 283 ALA A O 1
ATOM 2243 N N . GLU A 1 284 ? -8.062 -17.203 14.414 1 97.5 284 GLU A N 1
ATOM 2244 C CA . GLU A 1 284 ? -6.777 -17.406 15.07 1 97.5 284 GLU A CA 1
ATOM 2245 C C . GLU A 1 284 ? -5.75 -17.984 14.102 1 97.5 284 GLU A C 1
ATOM 2247 O O . GLU A 1 284 ? -4.59 -17.562 14.102 1 97.5 284 GLU A O 1
ATOM 2252 N N . ALA A 1 285 ? -6.18 -18.953 13.305 1 97.81 285 ALA A N 1
ATOM 2253 C CA . ALA A 1 285 ? -5.289 -19.547 12.312 1 97.81 285 ALA A CA 1
ATOM 2254 C C . ALA A 1 285 ? -4.773 -18.5 11.336 1 97.81 285 ALA A C 1
ATOM 2256 O O . ALA A 1 285 ? -3.58 -18.469 11.023 1 97.81 285 ALA A O 1
ATOM 2257 N N . LEU A 1 286 ? -5.668 -17.688 10.883 1 97.69 286 LEU A N 1
ATOM 2258 C CA . LEU A 1 286 ? -5.316 -16.656 9.906 1 97.69 286 LEU A CA 1
ATOM 2259 C C . LEU A 1 286 ? -4.305 -15.68 10.484 1 97.69 286 LEU A C 1
ATOM 2261 O O . LEU A 1 286 ? -3.381 -15.258 9.789 1 97.69 286 LEU A O 1
ATOM 2265 N N . LYS A 1 287 ? -4.391 -15.344 11.734 1 95.44 287 LYS A N 1
ATOM 2266 C CA . LYS A 1 287 ? -3.477 -14.414 12.391 1 95.44 287 LYS A CA 1
ATOM 2267 C C . LYS A 1 287 ? -2.098 -15.031 12.578 1 95.44 287 LYS A C 1
ATOM 2269 O O . LYS A 1 287 ? -1.104 -14.32 12.742 1 95.44 287 LYS A O 1
ATOM 2274 N N . ASN A 1 288 ? -2.076 -16.281 12.461 1 93.88 288 ASN A N 1
ATOM 2275 C CA . ASN A 1 288 ? -0.829 -16.984 12.75 1 93.88 288 ASN A CA 1
ATOM 2276 C C . ASN A 1 288 ? -0.11 -17.406 11.477 1 93.88 288 ASN A C 1
ATOM 2278 O O . ASN A 1 288 ? 0.914 -18.078 11.531 1 93.88 288 ASN A O 1
ATOM 2282 N N . GLY A 1 289 ? -0.778 -16.984 10.312 1 88.62 289 GLY A N 1
ATOM 2283 C CA . GLY A 1 289 ? -0.098 -17.234 9.055 1 88.62 289 GLY A CA 1
ATOM 2284 C C . GLY A 1 289 ? 1.03 -16.25 8.781 1 88.62 289 GLY A C 1
ATOM 2285 O O . GLY A 1 289 ? 0.803 -15.047 8.688 1 88.62 289 GLY A O 1
ATOM 2286 N N . HIS A 1 290 ? 2.375 -16.625 9.016 1 93.25 290 HIS A N 1
ATOM 2287 C CA . HIS A 1 290 ? 3.533 -15.75 8.859 1 93.25 290 HIS A CA 1
ATOM 2288 C C . HIS A 1 290 ? 4.445 -16.25 7.742 1 93.25 290 HIS A C 1
ATOM 2290 O O . HIS A 1 290 ? 5.398 -16.984 7.996 1 93.25 290 HIS A O 1
ATOM 2296 N N . PRO A 1 291 ? 4.172 -15.766 6.57 1 98.5 291 PRO A N 1
ATOM 2297 C CA . PRO A 1 291 ? 5.102 -16.172 5.512 1 98.5 291 PRO A CA 1
ATOM 2298 C C . PRO A 1 291 ? 6.5 -15.586 5.703 1 98.5 291 PRO A C 1
ATOM 2300 O O . PRO A 1 291 ? 6.648 -14.5 6.27 1 98.5 291 PRO A O 1
ATOM 2303 N N . ASP A 1 292 ? 7.5 -16.25 5.25 1 98.69 292 ASP A N 1
ATOM 2304 C CA . ASP A 1 292 ? 8.883 -15.812 5.34 1 98.69 292 ASP A CA 1
ATOM 2305 C C . ASP A 1 292 ? 9.281 -15 4.109 1 98.69 292 ASP A C 1
ATOM 2307 O O . ASP A 1 292 ? 10.258 -14.242 4.148 1 98.69 292 ASP A O 1
ATOM 2311 N N . PHE A 1 293 ? 8.641 -15.203 3.012 1 98.81 293 PHE A N 1
ATOM 2312 C CA . PHE A 1 293 ? 8.82 -14.516 1.737 1 98.81 293 PHE A CA 1
ATOM 2313 C C . PHE A 1 293 ? 7.547 -14.57 0.909 1 98.81 293 PHE A C 1
ATOM 2315 O O . PHE A 1 293 ? 6.578 -15.227 1.291 1 98.81 293 PHE A O 1
ATOM 2322 N N . ILE A 1 294 ? 7.492 -13.82 -0.128 1 98.81 294 ILE A N 1
ATOM 2323 C CA . ILE A 1 294 ? 6.371 -13.852 -1.059 1 98.81 294 ILE A CA 1
ATOM 2324 C C . ILE A 1 294 ? 6.832 -14.391 -2.408 1 98.81 294 ILE A C 1
ATOM 2326 O O . ILE A 1 294 ? 7.625 -13.75 -3.104 1 98.81 294 ILE A O 1
ATOM 2330 N N . GLY A 1 295 ? 6.441 -15.625 -2.74 1 98.88 295 GLY A N 1
ATOM 2331 C CA . GLY A 1 295 ? 6.461 -16 -4.145 1 98.88 295 GLY A CA 1
ATOM 2332 C C . GLY A 1 295 ? 5.328 -15.391 -4.945 1 98.88 295 GLY A C 1
ATOM 2333 O O . GLY A 1 295 ? 4.199 -15.289 -4.461 1 98.88 295 GLY A O 1
ATOM 2334 N N . PHE A 1 296 ? 5.672 -14.969 -6.152 1 98.75 296 PHE A N 1
ATOM 2335 C CA . PHE A 1 296 ? 4.578 -14.414 -6.945 1 98.75 296 PHE A CA 1
ATOM 2336 C C . PHE A 1 296 ? 4.801 -14.672 -8.43 1 98.75 296 PHE A C 1
ATOM 2338 O O . PHE A 1 296 ? 5.941 -14.789 -8.883 1 98.75 296 PHE A O 1
ATOM 2345 N N . ASN A 1 297 ? 3.711 -14.875 -9.078 1 98.62 297 ASN A N 1
ATOM 2346 C CA . ASN A 1 297 ? 3.693 -15 -10.531 1 98.62 297 ASN A CA 1
ATOM 2347 C C . ASN A 1 297 ? 3.314 -13.68 -11.203 1 98.62 297 ASN A C 1
ATOM 2349 O O . ASN A 1 297 ? 2.438 -12.961 -10.719 1 98.62 297 ASN A O 1
ATOM 2353 N N . TYR A 1 298 ? 4.008 -13.344 -12.281 1 98.31 298 TYR A N 1
ATOM 2354 C CA . TYR A 1 298 ? 3.705 -12.148 -13.047 1 98.31 298 TYR A CA 1
ATOM 2355 C C . TYR A 1 298 ? 3.754 -12.43 -14.547 1 98.31 298 TYR A C 1
ATOM 2357 O O . TYR A 1 298 ? 4.789 -12.852 -15.07 1 98.31 298 TYR A O 1
ATOM 2365 N N . TYR A 1 299 ? 2.674 -12.094 -15.203 1 96.44 299 TYR A N 1
ATOM 2366 C CA . TYR A 1 299 ? 2.656 -12.242 -16.656 1 96.44 299 TYR A CA 1
ATOM 2367 C C . TYR A 1 299 ? 2.367 -10.906 -17.328 1 96.44 299 TYR A C 1
ATOM 2369 O O . TYR A 1 299 ? 2.92 -10.609 -18.391 1 96.44 299 TYR A O 1
ATOM 2377 N N . ASN A 1 300 ? 1.508 -10.164 -16.781 1 95.88 300 ASN A N 1
ATOM 2378 C CA . ASN A 1 300 ? 1.176 -8.844 -17.297 1 95.88 300 ASN A CA 1
ATOM 2379 C C . ASN A 1 300 ? 0.469 -7.988 -16.25 1 95.88 300 ASN A C 1
ATOM 2381 O O . ASN A 1 300 ? 0.056 -8.5 -15.203 1 95.88 300 ASN A O 1
ATOM 2385 N N . THR A 1 301 ? 0.392 -6.699 -16.531 1 97.12 301 THR A N 1
ATOM 2386 C CA . THR A 1 301 ? -0.447 -5.793 -15.75 1 97.12 301 THR A CA 1
ATOM 2387 C C . THR A 1 301 ? -1.876 -5.785 -16.281 1 97.12 301 THR A C 1
ATOM 2389 O O . THR A 1 301 ? -2.16 -6.398 -17.312 1 97.12 301 THR A O 1
ATOM 2392 N N . ALA A 1 302 ? -2.74 -5.242 -15.547 1 96.31 302 ALA A N 1
ATOM 2393 C CA . ALA A 1 302 ? -4.09 -4.938 -16.016 1 96.31 302 ALA A CA 1
ATOM 2394 C C . ALA A 1 302 ? -4.348 -3.432 -15.992 1 96.31 302 ALA A C 1
ATOM 2396 O O . ALA A 1 302 ? -3.605 -2.676 -15.367 1 96.31 302 ALA A O 1
ATOM 2397 N N . THR A 1 303 ? -5.312 -2.969 -16.781 1 97.06 303 THR A N 1
ATOM 2398 C CA . THR A 1 303 ? -5.793 -1.592 -16.797 1 97.06 303 THR A CA 1
ATOM 2399 C C . THR A 1 303 ? -7.316 -1.551 -16.719 1 97.06 303 THR A C 1
ATOM 2401 O O . THR A 1 303 ? -8 -2.395 -17.297 1 97.06 303 THR A O 1
ATOM 2404 N N . CYS A 1 304 ? -7.809 -0.586 -15.898 1 96.12 304 CYS A N 1
ATOM 2405 C CA . CYS A 1 304 ? -9.266 -0.531 -15.789 1 96.12 304 CYS A CA 1
ATOM 2406 C C . CYS A 1 304 ? -9.758 0.911 -15.773 1 96.12 304 CYS A C 1
ATOM 2408 O O . CYS A 1 304 ? -8.953 1.842 -15.656 1 96.12 304 CYS A O 1
ATOM 2410 N N . GLU A 1 305 ? -10.977 1.076 -16 1 95 305 GLU A N 1
ATOM 2411 C CA . GLU A 1 305 ? -11.688 2.348 -15.891 1 95 305 GLU A CA 1
ATOM 2412 C C . GLU A 1 305 ? -12.945 2.209 -15.031 1 95 305 GLU A C 1
ATOM 2414 O O . GLU A 1 305 ? -13.297 1.104 -14.617 1 95 305 GLU A O 1
ATOM 2419 N N . ALA A 1 306 ? -13.516 3.314 -14.68 1 93.62 306 ALA A N 1
ATOM 2420 C CA . ALA A 1 306 ? -14.695 3.305 -13.82 1 93.62 306 ALA A CA 1
ATOM 2421 C C . ALA A 1 306 ? -15.836 2.516 -14.461 1 93.62 306 ALA A C 1
ATOM 2423 O O . ALA A 1 306 ? -16.031 2.576 -15.672 1 93.62 306 ALA A O 1
ATOM 2424 N N . SER A 1 307 ? -16.5 1.82 -13.633 1 89.06 307 SER A N 1
ATOM 2425 C CA . SER A 1 307 ? -17.672 1.054 -14.07 1 89.06 307 SER A CA 1
ATOM 2426 C C . SER A 1 307 ? -18.922 1.92 -14.094 1 89.06 307 SER A C 1
ATOM 2428 O O . SER A 1 307 ? -19.109 2.775 -13.227 1 89.06 307 SER A O 1
ATOM 2430 N N . ASP A 1 308 ? -19.719 1.715 -15.07 1 83.94 308 ASP A N 1
ATOM 2431 C CA . ASP A 1 308 ? -21.016 2.369 -15.055 1 83.94 308 ASP A CA 1
ATOM 2432 C C . ASP A 1 308 ? -22.125 1.386 -14.672 1 83.94 308 ASP A C 1
ATOM 2434 O O . ASP A 1 308 ? -23.312 1.7 -14.789 1 83.94 308 ASP A O 1
ATOM 2438 N N . GLY A 1 309 ? -21.688 0.257 -14.266 1 80.88 309 GLY A N 1
ATOM 2439 C CA . GLY A 1 309 ? -22.609 -0.735 -13.75 1 80.88 309 GLY A CA 1
ATOM 2440 C C . GLY A 1 309 ? -23.188 -1.636 -14.828 1 80.88 309 GLY A C 1
ATOM 2441 O O . GLY A 1 309 ? -23.984 -2.535 -14.531 1 80.88 309 GLY A O 1
ATOM 2442 N N . THR A 1 310 ? -22.75 -1.525 -16.109 1 78.44 310 THR A N 1
ATOM 2443 C CA . THR A 1 310 ? -23.391 -2.252 -17.203 1 78.44 310 THR A CA 1
ATOM 2444 C C . THR A 1 310 ? -22.516 -3.404 -17.672 1 78.44 310 THR A C 1
ATOM 2446 O O . THR A 1 310 ? -22.859 -4.105 -18.625 1 78.44 310 THR A O 1
ATOM 2449 N N . GLU A 1 311 ? -21.344 -3.561 -16.984 1 76.56 311 GLU A N 1
ATOM 2450 C CA . GLU A 1 311 ? -20.422 -4.609 -17.406 1 76.56 311 GLU A CA 1
ATOM 2451 C C . GLU A 1 311 ? -21.031 -5.992 -17.234 1 76.56 311 GLU A C 1
ATOM 2453 O O . GLU A 1 311 ? -21.766 -6.238 -16.266 1 76.56 311 GLU A O 1
ATOM 2458 N N . THR A 1 312 ? -20.891 -6.773 -18.375 1 66.69 312 THR A N 1
ATOM 2459 C CA . THR A 1 312 ? -21.25 -8.188 -18.312 1 66.69 312 THR A CA 1
ATOM 2460 C C . THR A 1 312 ? -20 -9.062 -18.359 1 66.69 312 THR A C 1
ATOM 2462 O O . THR A 1 312 ? -18.969 -8.664 -18.906 1 66.69 312 THR A O 1
ATOM 2465 N N . MET A 1 313 ? -20.047 -10.086 -17.578 1 62.38 313 MET A N 1
ATOM 2466 C CA . MET A 1 313 ? -18.906 -11 -17.562 1 62.38 313 MET A CA 1
ATOM 2467 C C . MET A 1 313 ? -18.672 -11.633 -18.922 1 62.38 313 MET A C 1
ATOM 2469 O O . MET A 1 313 ? -19.625 -12.039 -19.594 1 62.38 313 MET A O 1
ATOM 2473 N N . ASP A 1 314 ? -17.406 -11.32 -19.484 1 58.5 314 ASP A N 1
ATOM 2474 C CA . ASP A 1 314 ? -17.031 -12.008 -20.719 1 58.5 314 ASP A CA 1
ATOM 2475 C C . ASP A 1 314 ? -16.672 -13.469 -20.438 1 58.5 314 ASP A C 1
ATOM 2477 O O . ASP A 1 314 ? -15.648 -13.75 -19.812 1 58.5 314 ASP A O 1
ATOM 2481 N N . PRO A 1 315 ? -17.516 -14.352 -20.828 1 52.75 315 PRO A N 1
ATOM 2482 C CA . PRO A 1 315 ? -17.25 -15.766 -20.578 1 52.75 315 PRO A CA 1
ATOM 2483 C C . PRO A 1 315 ? -15.953 -16.25 -21.234 1 52.75 315 PRO A C 1
ATOM 2485 O O . PRO A 1 315 ? -15.398 -17.266 -20.828 1 52.75 315 PRO A O 1
ATOM 2488 N N . GLY A 1 316 ? -15.531 -15.531 -22.312 1 52.22 316 GLY A N 1
ATOM 2489 C CA . GLY A 1 316 ? -14.367 -15.984 -23.047 1 52.22 316 GLY A CA 1
ATOM 2490 C C . GLY A 1 316 ? -13.07 -15.367 -22.562 1 52.22 316 GLY A C 1
ATOM 2491 O O . GLY A 1 316 ? -12 -15.625 -23.125 1 52.22 316 GLY A O 1
ATOM 2492 N N . ALA A 1 317 ? -13.195 -14.664 -21.641 1 58.75 317 ALA A N 1
ATOM 2493 C CA . ALA A 1 317 ? -11.977 -14.023 -21.141 1 58.75 317 ALA A CA 1
ATOM 2494 C C . ALA A 1 317 ? -11.086 -15.023 -20.422 1 58.75 317 ALA A C 1
ATOM 2496 O O . ALA A 1 317 ? -11.57 -15.859 -19.656 1 58.75 317 ALA A O 1
ATOM 2497 N N . ASP A 1 318 ? -9.766 -15.039 -20.891 1 62.59 318 ASP A N 1
ATOM 2498 C CA . ASP A 1 318 ? -8.844 -15.953 -20.219 1 62.59 318 ASP A CA 1
ATOM 2499 C C . ASP A 1 318 ? -8.336 -15.359 -18.906 1 62.59 318 ASP A C 1
ATOM 2501 O O . ASP A 1 318 ? -8.891 -14.383 -18.406 1 62.59 318 ASP A O 1
ATOM 2505 N N . GLN A 1 319 ? -7.383 -16 -18.312 1 60.53 319 GLN A N 1
ATOM 2506 C CA . GLN A 1 319 ? -6.953 -15.703 -16.953 1 60.53 319 GLN A CA 1
ATOM 2507 C C . GLN A 1 319 ? -6.258 -14.344 -16.875 1 60.53 319 GLN A C 1
ATOM 2509 O O . GLN A 1 319 ? -6.105 -13.781 -15.797 1 60.53 319 GLN A O 1
ATOM 2514 N N . GLN A 1 320 ? -5.871 -13.781 -18.078 1 68.75 320 GLN A N 1
ATOM 2515 C CA . GLN A 1 320 ? -5.059 -12.57 -18.016 1 68.75 320 GLN A CA 1
ATOM 2516 C C . GLN A 1 320 ? -5.758 -11.398 -18.688 1 68.75 320 GLN A C 1
ATOM 2518 O O . GLN A 1 320 ? -5.23 -10.289 -18.734 1 68.75 320 GLN A O 1
ATOM 2523 N N . THR A 1 321 ? -7 -11.672 -19.141 1 62.38 321 THR A N 1
ATOM 2524 C CA . THR A 1 321 ? -7.727 -10.609 -19.828 1 62.38 321 THR A CA 1
ATOM 2525 C C . THR A 1 321 ? -8.555 -9.797 -18.828 1 62.38 321 THR A C 1
ATOM 2527 O O . THR A 1 321 ? -9.203 -10.359 -17.938 1 62.38 321 THR A O 1
ATOM 2530 N N . ALA A 1 322 ? -8.328 -8.531 -19.062 1 60.69 322 ALA A N 1
ATOM 2531 C CA . ALA A 1 322 ? -9.016 -7.613 -18.156 1 60.69 322 ALA A CA 1
ATOM 2532 C C . ALA A 1 322 ? -10.523 -7.809 -18.219 1 60.69 322 ALA A C 1
ATOM 2534 O O . ALA A 1 322 ? -11.133 -7.676 -19.281 1 60.69 322 ALA A O 1
ATOM 2535 N N . ARG A 1 323 ? -11.07 -8.25 -17.094 1 71.75 323 ARG A N 1
ATOM 2536 C CA . ARG A 1 323 ? -12.508 -8.391 -16.891 1 71.75 323 ARG A CA 1
ATOM 2537 C C . ARG A 1 323 ? -13.062 -7.219 -16.094 1 71.75 323 ARG A C 1
ATOM 2539 O O . ARG A 1 323 ? -12.312 -6.355 -15.641 1 71.75 323 ARG A O 1
ATOM 2546 N N . GLY A 1 324 ? -14.391 -6.945 -16.266 1 77.31 324 GLY A N 1
ATOM 2547 C CA . GLY A 1 324 ? -15.07 -5.945 -15.461 1 77.31 324 GLY A CA 1
ATOM 2548 C C . GLY A 1 324 ? -16 -6.547 -14.43 1 77.31 324 GLY A C 1
ATOM 2549 O O . GLY A 1 324 ? -16.375 -7.719 -14.523 1 77.31 324 GLY A O 1
ATOM 2550 N N . GLU A 1 325 ? -16.156 -5.961 -13.352 1 78.75 325 GLU A N 1
ATOM 2551 C CA . GLU A 1 325 ? -17.172 -6.219 -12.336 1 78.75 325 GLU A CA 1
ATOM 2552 C C . GLU A 1 325 ? -18.125 -5.047 -12.211 1 78.75 325 GLU A C 1
ATOM 2554 O O . GLU A 1 325 ? -17.719 -3.932 -11.875 1 78.75 325 GLU A O 1
ATOM 2559 N N . ALA A 1 326 ? -19.344 -5.398 -12.484 1 75.81 326 ALA A N 1
ATOM 2560 C CA . ALA A 1 326 ? -20.344 -4.34 -12.523 1 75.81 326 ALA A CA 1
ATOM 2561 C C . ALA A 1 326 ? -20.359 -3.551 -11.219 1 75.81 326 ALA A C 1
ATOM 2563 O O . ALA A 1 326 ? -20.438 -4.129 -10.133 1 75.81 326 ALA A O 1
ATOM 2564 N N . GLY A 1 327 ? -20.219 -2.254 -11.359 1 77.75 327 GLY A N 1
ATOM 2565 C CA . GLY A 1 327 ? -20.266 -1.361 -10.219 1 77.75 327 GLY A CA 1
ATOM 2566 C C . GLY A 1 327 ? -18.938 -1.204 -9.516 1 77.75 327 GLY A C 1
ATOM 2567 O O . GLY A 1 327 ? -18.797 -0.395 -8.594 1 77.75 327 GLY A O 1
ATOM 2568 N N . PHE A 1 328 ? -17.938 -1.912 -10.062 1 85.44 328 PHE A N 1
ATOM 2569 C CA . PHE A 1 328 ? -16.656 -1.888 -9.367 1 85.44 328 PHE A CA 1
ATOM 2570 C C . PHE A 1 328 ? -15.547 -1.415 -10.297 1 85.44 328 PHE A C 1
ATOM 2572 O O . PHE A 1 328 ? -14.875 -0.422 -10.008 1 85.44 328 PHE A O 1
ATOM 2579 N N . TYR A 1 329 ? -15.422 -2.043 -11.438 1 89.25 329 TYR A N 1
ATOM 2580 C CA . TYR A 1 329 ? -14.438 -1.63 -12.438 1 89.25 329 TYR A CA 1
ATOM 2581 C C . TYR A 1 329 ? -14.766 -2.225 -13.805 1 89.25 329 TYR A C 1
ATOM 2583 O O . TYR A 1 329 ? -15.508 -3.209 -13.898 1 89.25 329 TYR A O 1
ATOM 2591 N N . ARG A 1 330 ? -14.273 -1.573 -14.852 1 90.5 330 ARG A N 1
ATOM 2592 C CA . ARG A 1 330 ? -14.367 -2.039 -16.234 1 90.5 330 ARG A CA 1
ATOM 2593 C C . ARG A 1 330 ? -12.977 -2.205 -16.844 1 90.5 330 ARG A C 1
ATOM 2595 O O . ARG A 1 330 ? -12.141 -1.305 -16.75 1 90.5 330 ARG A O 1
ATOM 2602 N N . GLY A 1 331 ? -12.75 -3.43 -17.375 1 90.25 331 GLY A N 1
ATOM 2603 C CA . GLY A 1 331 ? -11.477 -3.658 -18.031 1 90.25 331 GLY A CA 1
ATOM 2604 C C . GLY A 1 331 ? -11.188 -2.67 -19.156 1 90.25 331 GLY A C 1
ATOM 2605 O O . GLY A 1 331 ? -12.109 -2.193 -19.812 1 90.25 331 GLY A O 1
ATOM 2606 N N . PHE A 1 332 ? -9.922 -2.33 -19.328 1 92.19 332 PHE A N 1
ATOM 2607 C CA . PHE A 1 332 ? -9.453 -1.396 -20.344 1 92.19 332 PHE A CA 1
ATOM 2608 C C . PHE A 1 332 ? -8.188 -1.916 -21.016 1 92.19 332 PHE A C 1
ATOM 2610 O O . PHE A 1 332 ? -7.246 -2.334 -20.344 1 92.19 332 PHE A O 1
ATOM 2617 N N . LYS A 1 333 ? -8.195 -2.035 -22.312 1 92.94 333 LYS A N 1
ATOM 2618 C CA . LYS A 1 333 ? -6.984 -2.402 -23.031 1 92.94 333 LYS A CA 1
ATOM 2619 C C . LYS A 1 333 ? -5.984 -1.251 -23.047 1 92.94 333 LYS A C 1
ATOM 2621 O O . LYS A 1 333 ? -6.289 -0.163 -23.547 1 92.94 333 LYS A O 1
ATOM 2626 N N . ASN A 1 334 ? -4.77 -1.404 -22.531 1 96.44 334 ASN A N 1
ATOM 2627 C CA . ASN A 1 334 ? -3.752 -0.36 -22.5 1 96.44 334 ASN A CA 1
ATOM 2628 C C . ASN A 1 334 ? -3.145 -0.119 -23.875 1 96.44 334 ASN A C 1
ATOM 2630 O O . ASN A 1 334 ? -2.465 -0.991 -24.422 1 96.44 334 ASN A O 1
ATOM 2634 N N . PRO A 1 335 ? -3.365 1.024 -24.453 1 97 335 PRO A N 1
ATOM 2635 C CA . PRO A 1 335 ? -2.889 1.259 -25.828 1 97 335 PRO A CA 1
ATOM 2636 C C . PRO A 1 335 ? -1.373 1.425 -25.906 1 97 335 PRO A C 1
ATOM 2638 O O . PRO A 1 335 ? -0.809 1.478 -27 1 97 335 PRO A O 1
ATOM 2641 N N . ASN A 1 336 ? -0.737 1.465 -24.766 1 97.19 336 ASN A N 1
ATOM 2642 C CA . ASN A 1 336 ? 0.692 1.755 -24.719 1 97.19 336 ASN A CA 1
ATOM 2643 C C . ASN A 1 336 ? 1.519 0.48 -24.578 1 97.19 336 ASN A C 1
ATOM 2645 O O . ASN A 1 336 ? 2.74 0.54 -24.438 1 97.19 336 ASN A O 1
ATOM 2649 N N . LEU A 1 337 ? 0.913 -0.688 -24.609 1 97.38 337 LEU A N 1
ATOM 2650 C CA . LEU A 1 337 ? 1.615 -1.948 -24.391 1 97.38 337 LEU A CA 1
ATOM 2651 C C . LEU A 1 337 ? 1.454 -2.871 -25.594 1 97.38 337 LEU A C 1
ATOM 2653 O O . LEU A 1 337 ? 0.353 -3.01 -26.125 1 97.38 337 LEU A O 1
ATOM 2657 N N . PRO A 1 338 ? 2.561 -3.514 -26.078 1 96.25 338 PRO A N 1
ATOM 2658 C CA . PRO A 1 338 ? 2.422 -4.582 -27.062 1 96.25 338 PRO A CA 1
ATOM 2659 C C . PRO A 1 338 ? 1.83 -5.863 -26.469 1 96.25 338 PRO A C 1
ATOM 2661 O O . PRO A 1 338 ? 1.63 -5.953 -25.266 1 96.25 338 PRO A O 1
ATOM 2664 N N . THR A 1 339 ? 1.461 -6.828 -27.328 1 94.06 339 THR A N 1
ATOM 2665 C CA . THR A 1 339 ? 0.883 -8.086 -26.875 1 94.06 339 THR A CA 1
ATOM 2666 C C . THR A 1 339 ? 1.656 -9.273 -27.438 1 94.06 339 THR A C 1
ATOM 2668 O O . THR A 1 339 ? 2.336 -9.156 -28.453 1 94.06 339 THR A O 1
ATOM 2671 N N . THR A 1 340 ? 1.609 -10.398 -26.703 1 91.19 340 THR A N 1
ATOM 2672 C CA . THR A 1 340 ? 2.102 -11.664 -27.234 1 91.19 340 THR A CA 1
ATOM 2673 C C . THR A 1 340 ? 1.206 -12.164 -28.359 1 91.19 340 THR A C 1
ATOM 2675 O O . THR A 1 340 ? 0.172 -11.555 -28.656 1 91.19 340 THR A O 1
ATOM 2678 N N . GLU A 1 341 ? 1.684 -13.289 -28.969 1 88.56 341 GLU A N 1
ATOM 2679 C CA . GLU A 1 341 ? 0.88 -13.898 -30.031 1 88.56 341 GLU A CA 1
ATOM 2680 C C . GLU A 1 341 ? -0.432 -14.445 -29.469 1 88.56 341 GLU A C 1
ATOM 2682 O O . GLU A 1 341 ? -1.368 -14.719 -30.234 1 88.56 341 GLU A O 1
ATOM 2687 N N . PHE A 1 342 ? -0.513 -14.516 -28.188 1 85.38 342 PHE A N 1
ATOM 2688 C CA . PHE A 1 342 ? -1.717 -15.039 -27.547 1 85.38 342 PHE A CA 1
ATOM 2689 C C . PHE A 1 342 ? -2.525 -13.922 -26.906 1 85.38 342 PHE A C 1
ATOM 2691 O O . PHE A 1 342 ? -3.43 -14.172 -26.109 1 85.38 342 PHE A O 1
ATOM 2698 N N . GLY A 1 343 ? -2.141 -12.664 -27.094 1 87.38 343 GLY A N 1
ATOM 2699 C CA . GLY A 1 343 ? -2.965 -11.516 -26.734 1 87.38 343 GLY A CA 1
ATOM 2700 C C . GLY A 1 343 ? -2.678 -10.984 -25.344 1 87.38 343 GLY A C 1
ATOM 2701 O O . GLY A 1 343 ? -3.375 -10.094 -24.859 1 87.38 343 GLY A O 1
ATOM 2702 N N . TRP A 1 344 ? -1.68 -11.539 -24.641 1 90.56 344 TRP A N 1
ATOM 2703 C CA . TRP A 1 344 ? -1.318 -11.039 -23.312 1 90.56 344 TRP A CA 1
ATOM 2704 C C . TRP A 1 344 ? -0.431 -9.805 -23.422 1 90.56 344 TRP A C 1
ATOM 2706 O O . TRP A 1 344 ? 0.529 -9.789 -24.188 1 90.56 344 TRP A O 1
ATOM 2716 N N . GLU A 1 345 ? -0.781 -8.773 -22.734 1 94.88 345 GLU A N 1
ATOM 2717 C CA . GLU A 1 345 ? 0.038 -7.562 -22.75 1 94.88 345 GLU A CA 1
ATOM 2718 C C . GLU A 1 345 ? 1.43 -7.832 -22.188 1 94.88 345 GLU A C 1
ATOM 2720 O O . GLU A 1 345 ? 1.582 -8.609 -21.234 1 94.88 345 GLU A O 1
ATOM 2725 N N . ILE A 1 346 ? 2.443 -7.285 -22.828 1 97.62 346 ILE A N 1
ATOM 2726 C CA . ILE A 1 346 ? 3.826 -7.402 -22.391 1 97.62 346 ILE A CA 1
ATOM 2727 C C . ILE A 1 346 ? 4.254 -6.109 -21.688 1 97.62 346 ILE A C 1
ATOM 2729 O O . ILE A 1 346 ? 4.312 -5.051 -22.328 1 97.62 346 ILE A O 1
ATOM 2733 N N . ASP A 1 347 ? 4.543 -6.16 -20.391 1 98.19 347 ASP A N 1
ATOM 2734 C CA . ASP A 1 347 ? 4.824 -4.953 -19.625 1 98.19 347 ASP A CA 1
ATOM 2735 C C . ASP A 1 347 ? 5.977 -5.18 -18.656 1 98.19 347 ASP A C 1
ATOM 2737 O O . ASP A 1 347 ? 5.766 -5.277 -17.438 1 98.19 347 ASP A O 1
ATOM 2741 N N . PRO A 1 348 ? 7.246 -5.09 -19.125 1 98.44 348 PRO A N 1
ATOM 2742 C CA . PRO A 1 348 ? 8.383 -5.25 -18.219 1 98.44 348 PRO A CA 1
ATOM 2743 C C . PRO A 1 348 ? 8.445 -4.16 -17.156 1 98.44 348 PRO A C 1
ATOM 2745 O O . PRO A 1 348 ? 8.766 -4.438 -16 1 98.44 348 PRO A O 1
ATOM 2748 N N . MET A 1 349 ? 8.125 -2.908 -17.516 1 98.31 349 MET A N 1
ATOM 2749 C CA . MET A 1 349 ? 8.125 -1.833 -16.531 1 98.31 349 MET A CA 1
ATOM 2750 C C . MET A 1 349 ? 7.047 -2.062 -15.469 1 98.31 349 MET A C 1
ATOM 2752 O O . MET A 1 349 ? 7.238 -1.745 -14.297 1 98.31 349 MET A O 1
ATOM 2756 N N . GLY A 1 350 ? 5.902 -2.598 -15.945 1 98.62 350 GLY A N 1
ATOM 2757 C CA . GLY A 1 350 ? 4.855 -2.982 -15.016 1 98.62 350 GLY A CA 1
ATOM 2758 C C . GLY A 1 350 ? 5.293 -4.062 -14.039 1 98.62 350 GLY A C 1
ATOM 2759 O O . GLY A 1 350 ? 4.805 -4.117 -12.906 1 98.62 350 GLY A O 1
ATOM 2760 N N . PHE A 1 351 ? 6.215 -4.91 -14.516 1 98.69 351 PHE A N 1
ATOM 2761 C CA . PHE A 1 351 ? 6.812 -5.918 -13.641 1 98.69 351 PHE A CA 1
ATOM 2762 C C . PHE A 1 351 ? 7.543 -5.266 -12.477 1 98.69 351 PHE A C 1
ATOM 2764 O O . PHE A 1 351 ? 7.34 -5.645 -11.32 1 98.69 351 PHE A O 1
ATOM 2771 N N . ARG A 1 352 ? 8.32 -4.27 -12.695 1 98.69 352 ARG A N 1
ATOM 2772 C CA . ARG A 1 352 ? 9.008 -3.514 -11.656 1 98.69 352 ARG A CA 1
ATOM 2773 C C . ARG A 1 352 ? 8.023 -2.789 -10.758 1 98.69 352 ARG A C 1
ATOM 2775 O O . ARG A 1 352 ? 8.156 -2.816 -9.531 1 98.69 352 ARG A O 1
ATOM 2782 N N . ALA A 1 353 ? 7.047 -2.141 -11.383 1 98.75 353 ALA A N 1
ATOM 2783 C CA . ALA A 1 353 ? 6.027 -1.438 -10.609 1 98.75 353 ALA A CA 1
ATOM 2784 C C . ALA A 1 353 ? 5.32 -2.387 -9.648 1 98.75 353 ALA A C 1
ATOM 2786 O O . ALA A 1 353 ? 4.984 -2.008 -8.523 1 98.75 353 ALA A O 1
ATOM 2787 N N . THR A 1 354 ? 5.082 -3.613 -10.117 1 98.88 354 THR A N 1
ATOM 2788 C CA . THR A 1 354 ? 4.426 -4.629 -9.305 1 98.88 354 THR A CA 1
ATOM 2789 C C . THR A 1 354 ? 5.305 -5.016 -8.117 1 98.88 354 THR A C 1
ATOM 2791 O O . THR A 1 354 ? 4.836 -5.059 -6.977 1 98.88 354 THR A O 1
ATOM 2794 N N . ILE A 1 355 ? 6.578 -5.25 -8.367 1 98.88 355 ILE A N 1
ATOM 2795 C CA . ILE A 1 355 ? 7.535 -5.602 -7.324 1 98.88 355 ILE A CA 1
ATOM 2796 C C . ILE A 1 355 ? 7.602 -4.484 -6.289 1 98.88 355 ILE A C 1
ATOM 2798 O O . ILE A 1 355 ? 7.535 -4.738 -5.082 1 98.88 355 ILE A O 1
ATOM 2802 N N . ARG A 1 356 ? 7.645 -3.256 -6.762 1 98.69 356 ARG A N 1
ATOM 2803 C CA . ARG A 1 356 ? 7.734 -2.092 -5.887 1 98.69 356 ARG A CA 1
ATOM 2804 C C . ARG A 1 356 ? 6.512 -1.996 -4.977 1 98.69 356 ARG A C 1
ATOM 2806 O O . ARG A 1 356 ? 6.645 -1.749 -3.777 1 98.69 356 ARG A O 1
ATOM 2813 N N . GLU A 1 357 ? 5.379 -2.168 -5.566 1 98.44 357 GLU A N 1
ATOM 2814 C CA . GLU A 1 357 ? 4.141 -2.021 -4.805 1 98.44 357 GLU A CA 1
ATOM 2815 C C . GLU A 1 357 ? 4.023 -3.102 -3.732 1 98.44 357 GLU A C 1
ATOM 2817 O O . GLU A 1 357 ? 3.643 -2.814 -2.596 1 98.44 357 GLU A O 1
ATOM 2822 N N . MET A 1 358 ? 4.375 -4.328 -4.078 1 98.5 358 MET A N 1
ATOM 2823 C CA . MET A 1 358 ? 4.34 -5.406 -3.092 1 98.5 358 MET A CA 1
ATOM 2824 C C . MET A 1 358 ? 5.316 -5.137 -1.954 1 98.5 358 MET A C 1
ATOM 2826 O O . MET A 1 358 ? 4.969 -5.277 -0.781 1 98.5 358 MET A O 1
ATOM 2830 N N . TYR A 1 359 ? 6.516 -4.738 -2.303 1 98.31 359 TYR A N 1
ATOM 2831 C CA . TYR A 1 359 ? 7.512 -4.504 -1.263 1 98.31 359 TYR A CA 1
ATOM 2832 C C . TYR A 1 359 ? 7.094 -3.35 -0.357 1 98.31 359 TYR A C 1
ATOM 2834 O O . TYR A 1 359 ? 7.309 -3.395 0.856 1 98.31 359 TYR A O 1
ATOM 2842 N N . SER A 1 360 ? 6.512 -2.385 -0.963 1 96.5 360 SER A N 1
ATOM 2843 C CA . SER A 1 360 ? 6.062 -1.218 -0.209 1 96.5 360 SER A CA 1
ATOM 2844 C C . SER A 1 360 ? 4.996 -1.597 0.812 1 96.5 360 SER A C 1
ATOM 2846 O O . SER A 1 360 ? 4.934 -1.017 1.898 1 96.5 360 SER A O 1
ATOM 2848 N N . ARG A 1 361 ? 4.199 -2.535 0.513 1 96.5 361 ARG A N 1
ATOM 2849 C CA . ARG A 1 361 ? 3.057 -2.912 1.341 1 96.5 361 ARG A CA 1
ATOM 2850 C C . ARG A 1 361 ? 3.459 -3.943 2.391 1 96.5 361 ARG A C 1
ATOM 2852 O O . ARG A 1 361 ? 2.961 -3.916 3.518 1 96.5 361 ARG A O 1
ATOM 2859 N N . TYR A 1 362 ? 4.402 -4.848 2.041 1 97.12 362 TYR A N 1
ATOM 2860 C CA . TYR A 1 362 ? 4.535 -6.039 2.875 1 97.12 362 TYR A CA 1
ATOM 2861 C C . TYR A 1 362 ? 5.949 -6.168 3.42 1 97.12 362 TYR A C 1
ATOM 2863 O O . TYR A 1 362 ? 6.176 -6.836 4.434 1 97.12 362 TYR A O 1
ATOM 2871 N N . ARG A 1 363 ? 6.992 -5.637 2.748 1 96.12 363 ARG A N 1
ATOM 2872 C CA . ARG A 1 363 ? 8.375 -5.551 3.201 1 96.12 363 ARG A CA 1
ATOM 2873 C C . ARG A 1 363 ? 8.93 -6.93 3.537 1 96.12 363 ARG A C 1
ATOM 2875 O O . ARG A 1 363 ? 9.531 -7.121 4.598 1 96.12 363 ARG A O 1
ATOM 2882 N N . LEU A 1 364 ? 8.656 -7.941 2.713 1 98.19 364 LEU A N 1
ATOM 2883 C CA . LEU A 1 364 ? 9.211 -9.289 2.768 1 98.19 364 LEU A CA 1
ATOM 2884 C C . LEU A 1 364 ? 10.039 -9.586 1.522 1 98.19 364 LEU A C 1
ATOM 2886 O O . LEU A 1 364 ? 9.766 -9.047 0.447 1 98.19 364 LEU A O 1
ATOM 2890 N N . PRO A 1 365 ? 11.094 -10.453 1.701 1 98.62 365 PRO A N 1
ATOM 2891 C CA . PRO A 1 365 ? 11.773 -10.906 0.487 1 98.62 365 PRO A CA 1
ATOM 2892 C C . PRO A 1 365 ? 10.812 -11.531 -0.528 1 98.62 365 PRO A C 1
ATOM 2894 O O . PRO A 1 365 ? 9.781 -12.094 -0.148 1 98.62 365 PRO A O 1
ATOM 2897 N N . MET A 1 366 ? 11.188 -11.352 -1.786 1 98.88 366 MET A N 1
ATOM 2898 C CA . MET A 1 366 ? 10.305 -11.844 -2.832 1 98.88 366 MET A CA 1
ATOM 2899 C C . MET A 1 366 ? 11.055 -12.742 -3.805 1 98.88 366 MET A C 1
ATOM 2901 O O . MET A 1 366 ? 12.258 -12.57 -4.02 1 98.88 366 MET A O 1
ATOM 2905 N N . ILE A 1 367 ? 10.336 -13.68 -4.402 1 98.94 367 ILE A N 1
ATOM 2906 C CA . ILE A 1 367 ? 10.875 -14.523 -5.461 1 98.94 367 ILE A CA 1
ATOM 2907 C C . ILE A 1 367 ? 9.844 -14.68 -6.57 1 98.94 367 ILE A C 1
ATOM 2909 O O . ILE A 1 367 ? 8.656 -14.898 -6.297 1 98.94 367 ILE A O 1
ATOM 2913 N N . VAL A 1 368 ? 10.297 -14.469 -7.773 1 98.88 368 VAL A N 1
ATOM 2914 C CA . VAL A 1 368 ? 9.438 -14.727 -8.922 1 98.88 368 VAL A CA 1
ATOM 2915 C C . VAL A 1 368 ? 9.305 -16.234 -9.141 1 98.88 368 VAL A C 1
ATOM 2917 O O . VAL A 1 368 ? 10.305 -16.922 -9.367 1 98.88 368 VAL A O 1
ATOM 2920 N N . THR A 1 369 ? 8.086 -16.656 -9.086 1 98.81 369 THR A N 1
ATOM 2921 C CA . THR A 1 369 ? 7.895 -18.094 -9.211 1 98.81 369 THR A CA 1
ATOM 2922 C C . THR A 1 369 ? 7.348 -18.453 -10.586 1 98.81 369 THR A C 1
ATOM 2924 O O . THR A 1 369 ? 7.375 -19.625 -10.984 1 98.81 369 THR A O 1
ATOM 2927 N N . GLU A 1 370 ? 6.793 -17.516 -11.281 1 98.56 370 GLU A N 1
ATOM 2928 C CA . GLU A 1 370 ? 6.441 -17.672 -12.695 1 98.56 370 GLU A CA 1
ATOM 2929 C C . GLU A 1 370 ? 6.539 -16.344 -13.438 1 98.56 370 GLU A C 1
ATOM 2931 O O . GLU A 1 370 ? 6.16 -15.305 -12.898 1 98.56 370 GLU A O 1
ATOM 2936 N N . ASN A 1 371 ? 7.051 -16.328 -14.539 1 98.38 371 ASN A N 1
ATOM 2937 C CA . ASN A 1 371 ? 7.125 -15.266 -15.539 1 98.38 371 ASN A CA 1
ATOM 2938 C C . ASN A 1 371 ? 7.426 -15.82 -16.922 1 98.38 371 ASN A C 1
ATOM 2940 O O . ASN A 1 371 ? 7.934 -16.938 -17.062 1 98.38 371 ASN A O 1
ATOM 2944 N N . GLY A 1 372 ? 7.09 -15.141 -17.938 1 97.06 372 GLY A N 1
ATOM 2945 C CA . GLY A 1 372 ? 7.43 -15.617 -19.281 1 97.06 372 GLY A CA 1
ATOM 2946 C C . GLY A 1 372 ? 6.281 -15.492 -20.266 1 97.06 372 GLY A C 1
ATOM 2947 O O . GLY A 1 372 ? 5.336 -14.742 -20.031 1 97.06 372 GLY A O 1
ATOM 2948 N N . LEU A 1 373 ? 6.469 -16.156 -21.406 1 95.25 373 LEU A N 1
ATOM 2949 C CA . LEU A 1 373 ? 5.445 -16.141 -22.438 1 95.25 373 LEU A CA 1
ATOM 2950 C C . LEU A 1 373 ? 5.398 -17.469 -23.172 1 95.25 373 LEU A C 1
ATOM 2952 O O . LEU A 1 373 ? 6.418 -18.156 -23.297 1 95.25 373 LEU A O 1
ATOM 2956 N N . GLY A 1 374 ? 4.203 -17.844 -23.641 1 93.88 374 GLY A N 1
ATOM 2957 C CA . GLY A 1 374 ? 4.035 -18.969 -24.531 1 93.88 374 GLY A CA 1
ATOM 2958 C C . GLY A 1 374 ? 4.199 -18.609 -26 1 93.88 374 GLY A C 1
ATOM 2959 O O . GLY A 1 374 ? 3.863 -17.5 -26.406 1 93.88 374 GLY A O 1
ATOM 2960 N N . ALA A 1 375 ? 4.777 -19.484 -26.734 1 94.62 375 ALA A N 1
ATOM 2961 C CA . ALA A 1 375 ? 4.973 -19.25 -28.172 1 94.62 375 ALA A CA 1
ATOM 2962 C C . ALA A 1 375 ? 4.883 -20.562 -28.938 1 94.62 375 ALA A C 1
ATOM 2964 O O . ALA A 1 375 ? 4.898 -21.641 -28.359 1 94.62 375 ALA A O 1
ATOM 2965 N N . TYR A 1 376 ? 4.746 -20.375 -30.266 1 93.56 376 TYR A N 1
ATOM 2966 C CA . TYR A 1 376 ? 4.777 -21.531 -31.156 1 93.56 376 TYR A CA 1
ATOM 2967 C C . TYR A 1 376 ? 6.203 -21.859 -31.578 1 93.56 376 TYR A C 1
ATOM 2969 O O . TYR A 1 376 ? 6.641 -21.469 -32.656 1 93.56 376 TYR A O 1
ATOM 2977 N N . ASP A 1 377 ? 6.844 -22.703 -30.781 1 94.88 377 ASP A N 1
ATOM 2978 C CA . ASP A 1 377 ? 8.227 -23.047 -31.078 1 94.88 377 ASP A CA 1
ATOM 2979 C C . ASP A 1 377 ? 8.297 -24.109 -32.188 1 94.88 377 ASP A C 1
ATOM 2981 O O . ASP A 1 377 ? 7.434 -24.984 -32.281 1 94.88 377 ASP A O 1
ATOM 2985 N N . LYS A 1 378 ? 9.375 -23.969 -32.938 1 93.56 378 LYS A N 1
ATOM 2986 C CA . LYS A 1 378 ? 9.602 -24.922 -34.031 1 93.56 378 LYS A CA 1
ATOM 2987 C C . LYS A 1 378 ? 10.992 -25.531 -33.938 1 93.56 378 LYS A C 1
ATOM 2989 O O . LYS A 1 378 ? 11.984 -24.828 -33.812 1 93.56 378 LYS A O 1
ATOM 2994 N N . LEU A 1 379 ? 11.023 -26.844 -33.906 1 95.88 379 LEU A N 1
ATOM 2995 C CA . LEU A 1 379 ? 12.289 -27.562 -34.031 1 95.88 379 LEU A CA 1
ATOM 2996 C C . LEU A 1 379 ? 12.75 -27.594 -35.469 1 95.88 379 LEU A C 1
ATOM 2998 O O . LEU A 1 379 ? 12.086 -28.172 -36.344 1 95.88 379 LEU A O 1
ATOM 3002 N N . THR A 1 380 ? 13.922 -26.984 -35.75 1 95 380 THR A N 1
ATOM 3003 C CA . THR A 1 380 ? 14.438 -26.922 -37.125 1 95 380 THR A CA 1
ATOM 3004 C C . THR A 1 380 ? 15.109 -28.25 -37.5 1 95 380 THR A C 1
ATOM 3006 O O . THR A 1 380 ? 15.344 -29.094 -36.625 1 95 380 THR A O 1
ATOM 3009 N N . GLU A 1 381 ? 15.461 -28.344 -38.781 1 93.12 381 GLU A N 1
ATOM 3010 C CA . GLU A 1 381 ? 16.047 -29.578 -39.281 1 93.12 381 GLU A CA 1
ATOM 3011 C C . GLU A 1 381 ? 17.391 -29.859 -38.625 1 93.12 381 GLU A C 1
ATOM 3013 O O . GLU A 1 381 ? 17.766 -31.031 -38.438 1 93.12 381 GLU A O 1
ATOM 3018 N N . ASP A 1 382 ? 18.047 -28.953 -38.188 1 92.25 382 ASP A N 1
ATOM 3019 C CA . ASP A 1 382 ? 19.359 -29.141 -37.594 1 92.25 382 ASP A CA 1
ATOM 3020 C C . ASP A 1 382 ? 19.25 -29.328 -36.094 1 92.25 382 ASP A C 1
ATOM 3022 O O . ASP A 1 382 ? 20.266 -29.281 -35.375 1 92.25 382 ASP A O 1
ATOM 3026 N N . GLY A 1 383 ? 18.047 -29.469 -35.594 1 92.44 383 GLY A N 1
ATOM 3027 C CA . GLY A 1 383 ? 17.844 -29.812 -34.219 1 92.44 383 GLY A CA 1
ATOM 3028 C C . GLY A 1 383 ? 17.922 -28.625 -33.281 1 92.44 383 GLY A C 1
ATOM 3029 O O . GLY A 1 383 ? 18.312 -28.766 -32.125 1 92.44 383 GLY A O 1
ATOM 3030 N N . LYS A 1 384 ? 17.625 -27.469 -33.844 1 95.56 384 LYS A N 1
ATOM 3031 C CA . LYS A 1 384 ? 17.672 -26.25 -33.031 1 95.56 384 LYS A CA 1
ATOM 3032 C C . LYS A 1 384 ? 16.312 -25.594 -32.906 1 95.56 384 LYS A C 1
ATOM 3034 O O . LYS A 1 384 ? 15.414 -25.875 -33.719 1 95.56 384 LYS A O 1
ATOM 3039 N N . VAL A 1 385 ? 16.062 -24.906 -31.875 1 97.19 385 VAL A N 1
ATOM 3040 C CA . VAL A 1 385 ? 14.883 -24.062 -31.688 1 97.19 385 VAL A CA 1
ATOM 3041 C C . VAL A 1 385 ? 15.297 -22.609 -31.469 1 97.19 385 VAL A C 1
ATOM 3043 O O . VAL A 1 385 ? 15.977 -22.297 -30.484 1 97.19 385 VAL A O 1
ATOM 3046 N N . HIS A 1 386 ? 14.922 -21.703 -32.406 1 97.25 386 HIS A N 1
ATOM 3047 C CA . HIS A 1 386 ? 15.312 -20.297 -32.375 1 97.25 386 HIS A CA 1
ATOM 3048 C C . HIS A 1 386 ? 14.219 -19.438 -31.75 1 97.25 386 HIS A C 1
ATOM 3050 O O . HIS A 1 386 ? 13.312 -18.953 -32.438 1 97.25 386 HIS A O 1
ATOM 3056 N N . ASP A 1 387 ? 14.344 -19.172 -30.531 1 97.12 387 ASP A N 1
ATOM 3057 C CA . ASP A 1 387 ? 13.305 -18.469 -29.797 1 97.12 387 ASP A CA 1
ATOM 3058 C C . ASP A 1 387 ? 13.812 -17.109 -29.297 1 97.12 387 ASP A C 1
ATOM 3060 O O . ASP A 1 387 ? 13.68 -16.797 -28.109 1 97.12 387 ASP A O 1
ATOM 3064 N N . GLN A 1 388 ? 14.195 -16.234 -30.203 1 97 388 GLN A N 1
ATOM 3065 C CA . GLN A 1 388 ? 14.695 -14.898 -29.891 1 97 388 GLN A CA 1
ATOM 3066 C C . GLN A 1 388 ? 13.625 -14.07 -29.172 1 97 388 GLN A C 1
ATOM 3068 O O . GLN A 1 388 ? 13.945 -13.242 -28.328 1 97 388 GLN A O 1
ATOM 3073 N N . TYR A 1 389 ? 12.383 -14.281 -29.516 1 96.12 389 TYR A N 1
ATOM 3074 C CA . TYR A 1 389 ? 11.289 -13.57 -28.859 1 96.12 389 TYR A CA 1
ATOM 3075 C C . TYR A 1 389 ? 11.258 -13.859 -27.359 1 96.12 389 TYR A C 1
ATOM 3077 O O . TYR A 1 389 ? 10.953 -12.977 -26.562 1 96.12 389 TYR A O 1
ATOM 3085 N N . ARG A 1 390 ? 11.578 -15.078 -26.969 1 97.69 390 ARG A N 1
ATOM 3086 C CA . ARG A 1 390 ? 11.625 -15.461 -25.562 1 97.69 390 ARG A CA 1
ATOM 3087 C C . ARG A 1 390 ? 12.789 -14.797 -24.844 1 97.69 390 ARG A C 1
ATOM 3089 O O . ARG A 1 390 ? 12.633 -14.273 -23.734 1 97.69 390 ARG A O 1
ATOM 3096 N N . ILE A 1 391 ? 13.945 -14.797 -25.469 1 98.25 391 ILE A N 1
ATOM 3097 C CA . ILE A 1 391 ? 15.133 -14.164 -24.922 1 98.25 391 ILE A CA 1
ATOM 3098 C C . ILE A 1 391 ? 14.867 -12.672 -24.688 1 98.25 391 ILE A C 1
ATOM 3100 O O . ILE A 1 391 ? 15.164 -12.141 -23.625 1 98.25 391 ILE A O 1
ATOM 3104 N N . GLU A 1 392 ? 14.281 -12.086 -25.703 1 97.75 392 GLU A N 1
ATOM 3105 C CA . GLU A 1 392 ? 13.992 -10.656 -25.609 1 97.75 392 GLU A CA 1
ATOM 3106 C C . GLU A 1 392 ? 13.039 -10.359 -24.453 1 97.75 392 GLU A C 1
ATOM 3108 O O . GLU A 1 392 ? 13.258 -9.422 -23.688 1 97.75 392 GLU A O 1
ATOM 3113 N N . TYR A 1 393 ? 12 -11.156 -24.359 1 97.88 393 TYR A N 1
ATOM 3114 C CA . TYR A 1 393 ? 11.016 -11 -23.297 1 97.88 393 TYR A CA 1
ATOM 3115 C C . TYR A 1 393 ? 11.68 -11.125 -21.922 1 97.88 393 TYR A C 1
ATOM 3117 O O . TYR A 1 393 ? 11.531 -10.242 -21.078 1 97.88 393 TYR A O 1
ATOM 3125 N N . LEU A 1 394 ? 12.398 -12.156 -21.688 1 98.56 394 LEU A N 1
ATOM 3126 C CA . LEU A 1 394 ? 12.992 -12.438 -20.391 1 98.56 394 LEU A CA 1
ATOM 3127 C C . LEU A 1 394 ? 14.07 -11.406 -20.047 1 98.56 394 LEU A C 1
ATOM 3129 O O . LEU A 1 394 ? 14.18 -10.977 -18.906 1 98.56 394 LEU A O 1
ATOM 3133 N N . ARG A 1 395 ? 14.836 -11.039 -21.047 1 98.56 395 ARG A N 1
ATOM 3134 C CA . ARG A 1 395 ? 15.875 -10.031 -20.859 1 98.56 395 ARG A CA 1
ATOM 3135 C C . ARG A 1 395 ? 15.273 -8.719 -20.344 1 98.56 395 ARG A C 1
ATOM 3137 O O . ARG A 1 395 ? 15.75 -8.164 -19.359 1 98.56 395 ARG A O 1
ATOM 3144 N N . LYS A 1 396 ? 14.242 -8.266 -21.016 1 98.25 396 LYS A N 1
ATOM 3145 C CA . LYS A 1 396 ? 13.609 -7.004 -20.641 1 98.25 396 LYS A CA 1
ATOM 3146 C C . LYS A 1 396 ? 13.031 -7.074 -19.234 1 98.25 396 LYS A C 1
ATOM 3148 O O . LYS A 1 396 ? 13.078 -6.09 -18.484 1 98.25 396 LYS A O 1
ATOM 3153 N N . HIS A 1 397 ? 12.484 -8.188 -18.859 1 98.69 397 HIS A N 1
ATOM 3154 C CA . HIS A 1 397 ? 11.914 -8.344 -17.531 1 98.69 397 HIS A CA 1
ATOM 3155 C C . HIS A 1 397 ? 13 -8.445 -16.469 1 98.69 397 HIS A C 1
ATOM 3157 O O . HIS A 1 397 ? 12.883 -7.863 -15.391 1 98.69 397 HIS A O 1
ATOM 3163 N N . LEU A 1 398 ? 14.07 -9.141 -16.766 1 98.75 398 LEU A N 1
ATOM 3164 C CA . LEU A 1 398 ? 15.172 -9.273 -15.82 1 98.75 398 LEU A CA 1
ATOM 3165 C C . LEU A 1 398 ? 15.844 -7.93 -15.578 1 98.75 398 LEU A C 1
ATOM 3167 O O . LEU A 1 398 ? 16.281 -7.641 -14.461 1 98.75 398 LEU A O 1
ATOM 3171 N N . GLU A 1 399 ? 15.938 -7.172 -16.625 1 98.38 399 GLU A N 1
ATOM 3172 C CA . GLU A 1 399 ? 16.453 -5.82 -16.453 1 98.38 399 GLU A CA 1
ATOM 3173 C C . GLU A 1 399 ? 15.641 -5.047 -15.422 1 98.38 399 GLU A C 1
ATOM 3175 O O . GLU A 1 399 ? 16.203 -4.328 -14.594 1 98.38 399 GLU A O 1
ATOM 3180 N N . GLN A 1 400 ? 14.367 -5.23 -15.453 1 98.5 400 GLN A N 1
ATOM 3181 C CA . GLN A 1 400 ? 13.5 -4.527 -14.516 1 98.5 400 GLN A CA 1
ATOM 3182 C C . GLN A 1 400 ? 13.617 -5.109 -13.109 1 98.5 400 GLN A C 1
ATOM 3184 O O . GLN A 1 400 ? 13.477 -4.387 -12.117 1 98.5 400 GLN A O 1
ATOM 3189 N N . VAL A 1 401 ? 13.898 -6.406 -12.984 1 98.81 401 VAL A N 1
ATOM 3190 C CA . VAL A 1 401 ? 14.156 -6.988 -11.672 1 98.81 401 VAL A CA 1
ATOM 3191 C C . VAL A 1 401 ? 15.398 -6.348 -11.055 1 98.81 401 VAL A C 1
ATOM 3193 O O . VAL A 1 401 ? 15.406 -6.012 -9.867 1 98.81 401 VAL A O 1
ATOM 3196 N N . GLN A 1 402 ? 16.438 -6.188 -11.828 1 98.69 402 GLN A N 1
ATOM 3197 C CA . GLN A 1 402 ? 17.641 -5.555 -11.312 1 98.69 402 GLN A CA 1
ATOM 3198 C C . GLN A 1 402 ? 17.375 -4.117 -10.875 1 98.69 402 GLN A C 1
ATOM 3200 O O . GLN A 1 402 ? 17.891 -3.668 -9.844 1 98.69 402 GLN A O 1
ATOM 3205 N N . LEU A 1 403 ? 16.609 -3.426 -11.672 1 98.38 403 LEU A N 1
ATOM 3206 C CA . LEU A 1 403 ? 16.234 -2.066 -11.297 1 98.38 403 LEU A CA 1
ATOM 3207 C C . LEU A 1 403 ? 15.445 -2.059 -9.992 1 98.38 403 LEU A C 1
ATOM 3209 O O . LEU A 1 403 ? 15.641 -1.178 -9.156 1 98.38 403 LEU A O 1
ATOM 3213 N N . ALA A 1 404 ? 14.516 -3.035 -9.797 1 98.69 404 ALA A N 1
ATOM 3214 C CA . ALA A 1 404 ? 13.766 -3.143 -8.547 1 98.69 404 ALA A CA 1
ATOM 3215 C C . ALA A 1 404 ? 14.695 -3.381 -7.363 1 98.69 404 ALA A C 1
ATOM 3217 O O . ALA A 1 404 ? 14.492 -2.816 -6.285 1 98.69 404 ALA A O 1
ATOM 3218 N N . ILE A 1 405 ? 15.719 -4.266 -7.602 1 98.75 405 ILE A N 1
ATOM 3219 C CA . ILE A 1 405 ? 16.734 -4.492 -6.582 1 98.75 405 ILE A CA 1
ATOM 3220 C C . ILE A 1 405 ? 17.438 -3.176 -6.254 1 98.75 405 ILE A C 1
ATOM 3222 O O . ILE A 1 405 ? 17.641 -2.852 -5.082 1 98.75 405 ILE A O 1
ATOM 3226 N N . THR A 1 406 ? 17.734 -2.402 -7.277 1 98.31 406 THR A N 1
ATOM 3227 C CA . THR A 1 406 ? 18.406 -1.117 -7.109 1 98.31 406 THR A CA 1
ATOM 3228 C C . THR A 1 406 ? 17.5 -0.125 -6.391 1 98.31 406 THR A C 1
ATOM 3230 O O . THR A 1 406 ? 17.969 0.734 -5.645 1 98.31 406 THR A O 1
ATOM 3233 N N . ASP A 1 407 ? 16.172 -0.28 -6.551 1 97.81 407 ASP A N 1
ATOM 3234 C CA . ASP A 1 407 ? 15.164 0.526 -5.859 1 97.81 407 ASP A CA 1
ATOM 3235 C C . ASP A 1 407 ? 15.094 0.161 -4.379 1 97.81 407 ASP A C 1
ATOM 3237 O O . ASP A 1 407 ? 14.398 0.822 -3.604 1 97.81 407 ASP A O 1
ATOM 3241 N N . GLY A 1 408 ? 15.727 -0.9 -3.951 1 97.81 408 GLY A N 1
ATOM 3242 C CA . GLY A 1 408 ? 15.758 -1.302 -2.553 1 97.81 408 GLY A CA 1
ATOM 3243 C C . GLY A 1 408 ? 14.836 -2.465 -2.246 1 97.81 408 GLY A C 1
ATOM 3244 O O . GLY A 1 408 ? 14.641 -2.818 -1.081 1 97.81 408 GLY A O 1
ATOM 3245 N N . CYS A 1 409 ? 14.227 -3.102 -3.273 1 98.5 409 CYS A N 1
ATOM 3246 C CA . CYS A 1 409 ? 13.375 -4.266 -3.049 1 98.5 409 CYS A CA 1
ATOM 3247 C C . CYS A 1 409 ? 14.219 -5.52 -2.832 1 98.5 409 CYS A C 1
ATOM 3249 O O . CYS A 1 409 ? 15.211 -5.73 -3.521 1 98.5 409 CYS A O 1
ATOM 3251 N N . GLU A 1 410 ? 13.852 -6.348 -1.919 1 98.56 410 GLU A N 1
ATOM 3252 C CA . GLU A 1 410 ? 14.57 -7.586 -1.647 1 98.56 410 GLU A CA 1
ATOM 3253 C C . GLU A 1 410 ? 14.07 -8.727 -2.533 1 98.56 410 GLU A C 1
ATOM 3255 O O . GLU A 1 410 ? 12.984 -9.258 -2.307 1 98.56 410 GLU A O 1
ATOM 3260 N N . MET A 1 411 ? 14.898 -9.086 -3.486 1 98.75 411 MET A N 1
ATOM 3261 C CA . MET A 1 411 ? 14.586 -10.188 -4.395 1 98.75 411 MET A CA 1
ATOM 3262 C C . MET A 1 411 ? 15.477 -11.391 -4.125 1 98.75 411 MET A C 1
ATOM 3264 O O . MET A 1 411 ? 16.703 -11.273 -4.125 1 98.75 411 MET A O 1
ATOM 3268 N N . MET A 1 412 ? 14.789 -12.57 -4.004 1 98.38 412 MET A N 1
ATOM 3269 C CA . MET A 1 412 ? 15.508 -13.781 -3.627 1 98.38 412 MET A CA 1
ATOM 3270 C C . MET A 1 412 ? 15.844 -14.617 -4.855 1 98.38 412 MET A C 1
ATOM 3272 O O . MET A 1 412 ? 16.766 -15.438 -4.82 1 98.38 412 MET A O 1
ATOM 3276 N N . GLY A 1 413 ? 15.062 -14.453 -5.805 1 98.81 413 GLY A N 1
ATOM 3277 C CA . GLY A 1 413 ? 15.281 -15.344 -6.934 1 98.81 413 GLY A CA 1
ATOM 3278 C C . GLY A 1 413 ? 14.32 -15.102 -8.086 1 98.81 413 GLY A C 1
ATOM 3279 O O . GLY A 1 413 ? 13.469 -14.211 -8.008 1 98.81 413 GLY A O 1
ATOM 3280 N N . TYR A 1 414 ? 14.523 -15.797 -9.148 1 98.88 414 TYR A N 1
ATOM 3281 C CA . TYR A 1 414 ? 13.766 -15.688 -10.391 1 98.88 414 TYR A CA 1
ATOM 3282 C C . TYR A 1 414 ? 13.586 -17.047 -11.039 1 98.88 414 TYR A C 1
ATOM 3284 O O . TYR A 1 414 ? 14.555 -17.656 -11.5 1 98.88 414 TYR A O 1
ATOM 3292 N N . CYS A 1 415 ? 12.336 -17.516 -11.078 1 98.88 415 CYS A N 1
ATOM 3293 C CA . CYS A 1 415 ? 11.984 -18.812 -11.664 1 98.88 415 CYS A CA 1
ATOM 3294 C C . CYS A 1 415 ? 10.93 -18.656 -12.75 1 98.88 415 CYS A C 1
ATOM 3296 O O . CYS A 1 415 ? 9.734 -18.812 -12.492 1 98.88 415 CYS A O 1
ATOM 3298 N N . PRO A 1 416 ? 11.375 -18.422 -13.953 1 98.38 416 PRO A N 1
ATOM 3299 C CA . PRO A 1 416 ? 10.398 -18.266 -15.039 1 98.38 416 PRO A CA 1
ATOM 3300 C C . PRO A 1 416 ? 9.719 -19.578 -15.406 1 98.38 416 PRO A C 1
ATOM 3302 O O . PRO A 1 416 ? 10.133 -20.641 -14.953 1 98.38 416 PRO A O 1
ATOM 3305 N N . TRP A 1 417 ? 8.531 -19.422 -16.031 1 98.19 417 TRP A N 1
ATOM 3306 C CA . TRP A 1 417 ? 7.758 -20.5 -16.625 1 98.19 417 TRP A CA 1
ATOM 3307 C C . TRP A 1 417 ? 8.117 -20.672 -18.094 1 98.19 417 TRP A C 1
ATOM 3309 O O . TRP A 1 417 ? 8 -19.734 -18.891 1 98.19 417 TRP A O 1
ATOM 3319 N N . SER A 1 418 ? 8.773 -21.891 -18.5 1 98.25 418 SER A N 1
ATOM 3320 C CA . SER A 1 418 ? 9.008 -23.062 -17.656 1 98.25 418 SER A CA 1
ATOM 3321 C C . SER A 1 418 ? 10.375 -23.672 -17.938 1 98.25 418 SER A C 1
ATOM 3323 O O . SER A 1 418 ? 11.062 -23.281 -18.875 1 98.25 418 SER A O 1
ATOM 3325 N N . ALA A 1 419 ? 10.812 -24.562 -17.109 1 98.75 419 ALA A N 1
ATOM 3326 C CA . ALA A 1 419 ? 12.086 -25.25 -17.312 1 98.75 419 ALA A CA 1
ATOM 3327 C C . ALA A 1 419 ? 12.031 -26.141 -18.562 1 98.75 419 ALA A C 1
ATOM 3329 O O . ALA A 1 419 ? 12.906 -26.047 -19.422 1 98.75 419 ALA A O 1
ATOM 3330 N N . VAL A 1 420 ? 11.008 -26.922 -18.609 1 98.44 420 VAL A N 1
ATOM 3331 C CA . VAL A 1 420 ? 10.758 -27.875 -19.688 1 98.44 420 VAL A CA 1
ATOM 3332 C C . VAL A 1 420 ? 9.383 -27.609 -20.312 1 98.44 420 VAL A C 1
ATOM 3334 O O . VAL A 1 420 ? 8.445 -27.234 -19.609 1 98.44 420 VAL A O 1
ATOM 3337 N N . ASP A 1 421 ? 9.336 -27.781 -21.672 1 97.94 421 ASP A N 1
ATOM 3338 C CA . ASP A 1 421 ? 8.008 -27.688 -22.281 1 97.94 421 ASP A CA 1
ATOM 3339 C C . ASP A 1 421 ? 7.012 -28.594 -21.562 1 97.94 421 ASP A C 1
ATOM 3341 O O . ASP A 1 421 ? 7.344 -29.719 -21.188 1 97.94 421 ASP A O 1
ATOM 3345 N N . LEU A 1 422 ? 5.824 -28.047 -21.359 1 97.62 422 LEU A N 1
ATOM 3346 C CA . LEU A 1 422 ? 4.77 -28.781 -20.672 1 97.62 422 LEU A CA 1
ATOM 3347 C C . LEU A 1 422 ? 3.4 -28.422 -21.234 1 97.62 422 LEU A C 1
ATOM 3349 O O . LEU A 1 422 ? 3.289 -27.562 -22.094 1 97.62 422 LEU A O 1
ATOM 3353 N N . ILE A 1 423 ? 2.379 -29.141 -20.828 1 95.06 423 ILE A N 1
ATOM 3354 C CA . ILE A 1 423 ? 1.036 -28.922 -21.344 1 95.06 423 ILE A CA 1
ATOM 3355 C C . ILE A 1 423 ? 0.431 -27.672 -20.719 1 95.06 423 ILE A C 1
ATOM 3357 O O . ILE A 1 423 ? 0.399 -27.531 -19.5 1 95.06 423 ILE A O 1
ATOM 3361 N N . SER A 1 424 ? 0.028 -26.766 -21.562 1 90.94 424 SER A N 1
ATOM 3362 C CA . SER A 1 424 ? -0.712 -25.609 -21.078 1 90.94 424 SER A CA 1
ATOM 3363 C C . SER A 1 424 ? -2.092 -26.016 -20.562 1 90.94 424 SER A C 1
ATOM 3365 O O . SER A 1 424 ? -2.746 -26.891 -21.141 1 90.94 424 SER A O 1
ATOM 3367 N N . THR A 1 425 ? -2.57 -25.375 -19.578 1 82.44 425 THR A N 1
ATOM 3368 C CA . THR A 1 425 ? -3.84 -25.688 -18.938 1 82.44 425 THR A CA 1
ATOM 3369 C C . THR A 1 425 ? -4.992 -25.578 -19.922 1 82.44 425 THR A C 1
ATOM 3371 O O . THR A 1 425 ? -5.945 -26.359 -19.859 1 82.44 425 THR A O 1
ATOM 3374 N N . HIS A 1 426 ? -4.855 -24.656 -20.938 1 80.19 426 HIS A N 1
ATOM 3375 C CA . HIS A 1 426 ? -6.023 -24.438 -21.781 1 80.19 426 HIS A CA 1
ATOM 3376 C C . HIS A 1 426 ? -5.668 -24.562 -23.25 1 80.19 426 HIS A C 1
ATOM 3378 O O . HIS A 1 426 ? -6.559 -24.656 -24.109 1 80.19 426 HIS A O 1
ATOM 3384 N N . GLU A 1 427 ? -4.312 -24.609 -23.484 1 86.44 427 GLU A N 1
ATOM 3385 C CA . GLU A 1 427 ? -3.982 -24.484 -24.906 1 86.44 427 GLU A CA 1
ATOM 3386 C C . GLU A 1 427 ? -3.059 -25.609 -25.359 1 86.44 427 GLU A C 1
ATOM 3388 O O . GLU A 1 427 ? -2.402 -25.5 -26.406 1 86.44 427 GLU A O 1
ATOM 3393 N N . GLY A 1 428 ? -2.928 -26.609 -24.562 1 90.12 428 GLY A N 1
ATOM 3394 C CA . GLY A 1 428 ? -2.27 -27.844 -24.969 1 90.12 428 GLY A CA 1
ATOM 3395 C C . GLY A 1 428 ? -0.761 -27.703 -25.062 1 90.12 428 GLY A C 1
ATOM 3396 O O . GLY A 1 428 ? -0.168 -26.828 -24.422 1 90.12 428 GLY A O 1
ATOM 3397 N N . MET A 1 429 ? -0.137 -28.609 -25.859 1 93.81 429 MET A N 1
ATOM 3398 C CA . MET A 1 429 ? 1.316 -28.734 -25.938 1 93.81 429 MET A CA 1
ATOM 3399 C C . MET A 1 429 ? 1.901 -27.734 -26.922 1 93.81 429 MET A C 1
ATOM 3401 O O . MET A 1 429 ? 3.074 -27.359 -26.828 1 93.81 429 MET A O 1
ATOM 3405 N N . VAL A 1 430 ? 1.12 -27.234 -27.828 1 88.62 430 VAL A N 1
ATOM 3406 C CA . VAL A 1 430 ? 1.63 -26.406 -28.922 1 88.62 430 VAL A CA 1
ATOM 3407 C C . VAL A 1 430 ? 2.068 -25.047 -28.375 1 88.62 430 VAL A C 1
ATOM 3409 O O . VAL A 1 430 ? 2.932 -24.391 -28.969 1 88.62 430 VAL A O 1
ATOM 3412 N N . LYS A 1 431 ? 1.403 -24.578 -27.297 1 92.06 431 LYS A N 1
ATOM 3413 C CA . LYS A 1 431 ? 1.886 -23.391 -26.594 1 92.06 431 LYS A CA 1
ATOM 3414 C C . LYS A 1 431 ? 3.068 -23.734 -25.688 1 92.06 431 LYS A C 1
ATOM 3416 O O . LYS A 1 431 ? 2.885 -24.25 -24.594 1 92.06 431 LYS A O 1
ATOM 3421 N N . ARG A 1 432 ? 4.215 -23.406 -26.234 1 95.06 432 ARG A N 1
ATOM 3422 C CA . ARG A 1 432 ? 5.43 -23.844 -25.547 1 95.06 432 ARG A CA 1
ATOM 3423 C C . ARG A 1 432 ? 6.035 -22.719 -24.719 1 95.06 432 ARG A C 1
ATOM 3425 O O . ARG A 1 432 ? 6.047 -21.562 -25.156 1 95.06 432 ARG A O 1
ATOM 3432 N N . TYR A 1 433 ? 6.574 -23.094 -23.516 1 95.44 433 TYR A N 1
ATOM 3433 C CA . TYR A 1 433 ? 7.105 -22.109 -22.578 1 95.44 433 TYR A CA 1
ATOM 3434 C C . TYR A 1 433 ? 8.562 -22.406 -22.25 1 95.44 433 TYR A C 1
ATOM 3436 O O . TYR A 1 433 ? 9.305 -21.5 -21.844 1 95.44 433 TYR A O 1
ATOM 3444 N N . GLY A 1 434 ? 8.953 -23.672 -22.406 1 97.69 434 GLY A N 1
ATOM 3445 C CA . GLY A 1 434 ? 10.133 -24.141 -21.719 1 97.69 434 GLY A CA 1
ATOM 3446 C C . GLY A 1 434 ? 11.43 -23.719 -22.375 1 97.69 434 GLY A C 1
ATOM 3447 O O . GLY A 1 434 ? 11.453 -23.422 -23.578 1 97.69 434 GLY A O 1
ATOM 3448 N N . PHE A 1 435 ? 12.547 -23.672 -21.562 1 98.56 435 PHE A N 1
ATOM 3449 C CA . PHE A 1 435 ? 13.898 -23.562 -22.094 1 98.56 435 PHE A CA 1
ATOM 3450 C C . PHE A 1 435 ? 14.297 -24.812 -22.844 1 98.56 435 PHE A C 1
ATOM 3452 O O . PHE A 1 435 ? 15.156 -24.781 -23.734 1 98.56 435 PHE A O 1
ATOM 3459 N N . ILE A 1 436 ? 13.758 -25.891 -22.406 1 98.62 436 ILE A N 1
ATOM 3460 C CA . ILE A 1 436 ? 14.023 -27.203 -22.984 1 98.62 436 ILE A CA 1
ATOM 3461 C C . ILE A 1 436 ? 12.844 -27.625 -23.844 1 98.62 436 ILE A C 1
ATOM 3463 O O . ILE A 1 436 ? 11.719 -27.766 -23.359 1 98.62 436 ILE A O 1
ATOM 3467 N N . TYR A 1 437 ? 13.102 -27.828 -25.094 1 98.38 437 TYR A N 1
ATOM 3468 C CA . TYR A 1 437 ? 12.086 -28.266 -26.047 1 98.38 437 TYR A CA 1
ATOM 3469 C C . TYR A 1 437 ? 11.828 -29.75 -25.938 1 98.38 437 TYR A C 1
ATOM 3471 O O . TYR A 1 437 ? 12.773 -30.547 -25.859 1 98.38 437 TYR A O 1
ATOM 3479 N N . VAL A 1 438 ? 10.609 -30.172 -25.859 1 98.19 438 VAL A N 1
ATOM 3480 C CA . VAL A 1 438 ? 10.227 -31.578 -25.875 1 98.19 438 VAL A CA 1
ATOM 3481 C C . VAL A 1 438 ? 9.695 -31.953 -27.25 1 98.19 438 VAL A C 1
ATOM 3483 O O . VAL A 1 438 ? 8.734 -31.359 -27.734 1 98.19 438 VAL A O 1
ATOM 3486 N N . ASP A 1 439 ? 10.281 -32.969 -27.844 1 96.88 439 ASP A N 1
ATOM 3487 C CA . ASP A 1 439 ? 9.938 -33.406 -29.203 1 96.88 439 ASP A CA 1
ATOM 3488 C C . ASP A 1 439 ? 8.617 -34.156 -29.234 1 96.88 439 ASP A C 1
ATOM 3490 O O . ASP A 1 439 ? 8.594 -35.375 -29.375 1 96.88 439 ASP A O 1
ATOM 3494 N N . ARG A 1 440 ? 7.523 -33.375 -29.172 1 95.62 440 ARG A N 1
ATOM 3495 C CA . ARG A 1 440 ? 6.18 -33.906 -29.344 1 95.62 440 ARG A CA 1
ATOM 3496 C C . ARG A 1 440 ? 5.242 -32.844 -29.922 1 95.62 440 ARG A C 1
ATOM 3498 O O . ARG A 1 440 ? 5.562 -31.656 -29.922 1 95.62 440 ARG A O 1
ATOM 3505 N N . GLU A 1 441 ? 4.188 -33.25 -30.469 1 94.5 441 GLU A N 1
ATOM 3506 C CA . GLU A 1 441 ? 3.076 -32.438 -30.922 1 94.5 441 GLU A CA 1
ATOM 3507 C C . GLU A 1 441 ? 1.836 -32.656 -30.062 1 94.5 441 GLU A C 1
ATOM 3509 O O . GLU A 1 441 ? 1.926 -33.219 -28.969 1 94.5 441 GLU A O 1
ATOM 3514 N N . GLU A 1 442 ? 0.758 -32.094 -30.438 1 94.12 442 GLU A N 1
ATOM 3515 C CA . GLU A 1 442 ? -0.443 -32.25 -29.625 1 94.12 442 GLU A CA 1
ATOM 3516 C C . GLU A 1 442 ? -0.885 -33.688 -29.531 1 94.12 442 GLU A C 1
ATOM 3518 O O . GLU A 1 442 ? -1.275 -34.156 -28.469 1 94.12 442 GLU A O 1
ATOM 3523 N N . PHE A 1 443 ? -0.819 -34.375 -30.672 1 94.94 443 PHE A N 1
ATOM 3524 C CA . PHE A 1 443 ? -1.403 -35.719 -30.688 1 94.94 443 PHE A CA 1
ATOM 3525 C C . PHE A 1 443 ? -0.365 -36.75 -31.094 1 94.94 443 PHE A C 1
ATOM 3527 O O . PHE A 1 443 ? -0.644 -37.969 -31.078 1 94.94 443 PHE A O 1
ATOM 3534 N N . ASP A 1 444 ? 0.792 -36.312 -31.516 1 96.12 444 ASP A N 1
ATOM 3535 C CA . ASP A 1 444 ? 1.92 -37.188 -31.844 1 96.12 444 ASP A CA 1
ATOM 3536 C C . ASP A 1 444 ? 3.041 -37.031 -30.812 1 96.12 444 ASP A C 1
ATOM 3538 O O . ASP A 1 444 ? 3.684 -36 -30.734 1 96.12 444 ASP A O 1
ATOM 3542 N N . LEU A 1 445 ? 3.316 -38.031 -30.031 1 96.44 445 LEU A N 1
ATOM 3543 C CA . LEU A 1 445 ? 4.301 -38 -28.953 1 96.44 445 LEU A CA 1
ATOM 3544 C C . LEU A 1 445 ? 5.715 -37.906 -29.516 1 96.44 445 LEU A C 1
ATOM 3546 O O . LEU A 1 445 ? 6.621 -37.406 -28.844 1 96.44 445 LEU A O 1
ATOM 3550 N N . LYS A 1 446 ? 5.828 -38.406 -30.75 1 96.31 446 LYS A N 1
ATOM 3551 C CA . LYS A 1 446 ? 7.141 -38.5 -31.375 1 96.31 446 LYS A CA 1
ATOM 3552 C C . LYS A 1 446 ? 8.148 -39.156 -30.469 1 96.31 446 LYS A C 1
ATOM 3554 O O . LYS A 1 446 ? 7.895 -40.25 -29.953 1 96.31 446 LYS A O 1
ATOM 3559 N N . THR A 1 447 ? 9.367 -38.594 -30.234 1 96.75 447 THR A N 1
ATOM 3560 C CA . THR A 1 447 ? 10.406 -39.281 -29.469 1 96.75 447 THR A CA 1
ATOM 3561 C C . THR A 1 447 ? 10.422 -38.781 -28.031 1 96.75 447 THR A C 1
ATOM 3563 O O . THR A 1 447 ? 11.031 -39.406 -27.156 1 96.75 447 THR A O 1
ATOM 3566 N N . LEU A 1 448 ? 9.805 -37.625 -27.719 1 97.75 448 LEU A N 1
ATOM 3567 C CA . LEU A 1 448 ? 9.812 -36.938 -26.422 1 97.75 448 LEU A CA 1
ATOM 3568 C C . LEU A 1 448 ? 11.227 -36.531 -26.031 1 97.75 448 LEU A C 1
ATOM 3570 O O . LEU A 1 448 ? 11.492 -36.25 -24.859 1 97.75 448 LEU A O 1
ATOM 3574 N N . ASP A 1 449 ? 12.164 -36.562 -27 1 97.94 449 ASP A N 1
ATOM 3575 C CA . ASP A 1 449 ? 13.547 -36.188 -26.734 1 97.94 449 ASP A CA 1
ATOM 3576 C C . ASP A 1 449 ? 13.633 -34.719 -26.344 1 97.94 449 ASP A C 1
ATOM 3578 O O . ASP A 1 449 ? 12.742 -33.906 -26.672 1 97.94 449 ASP A O 1
ATOM 3582 N N . ARG A 1 450 ? 14.641 -34.406 -25.578 1 98.31 450 ARG A N 1
ATOM 3583 C CA . ARG A 1 450 ? 14.867 -33.031 -25.125 1 98.31 450 ARG A CA 1
ATOM 3584 C C . ARG A 1 450 ? 15.891 -32.312 -26 1 98.31 450 ARG A C 1
ATOM 3586 O O . ARG A 1 450 ? 16.922 -32.906 -26.359 1 98.31 450 ARG A O 1
ATOM 3593 N N . TYR A 1 451 ? 15.57 -31.125 -26.406 1 98.31 451 TYR A N 1
ATOM 3594 C CA . TYR A 1 451 ? 16.469 -30.25 -27.156 1 98.31 451 TYR A CA 1
ATOM 3595 C C . TYR A 1 451 ? 16.656 -28.922 -26.453 1 98.31 451 TYR A C 1
ATOM 3597 O O . TYR A 1 451 ? 15.727 -28.406 -25.812 1 98.31 451 TYR A O 1
ATOM 3605 N N . ARG A 1 452 ? 17.828 -28.359 -26.516 1 98 452 ARG A N 1
ATOM 3606 C CA . ARG A 1 452 ? 18.141 -27.047 -25.938 1 98 452 ARG A CA 1
ATOM 3607 C C . ARG A 1 452 ? 17.719 -25.922 -26.875 1 98 452 ARG A C 1
ATOM 3609 O O . ARG A 1 452 ? 18.156 -25.875 -28.031 1 98 452 ARG A O 1
ATOM 3616 N N . LYS A 1 453 ? 16.844 -25.047 -26.438 1 98.38 453 LYS A N 1
ATOM 3617 C CA . LYS A 1 453 ? 16.5 -23.859 -27.219 1 98.38 453 LYS A CA 1
ATOM 3618 C C . LYS A 1 453 ? 17.609 -22.812 -27.141 1 98.38 453 LYS A C 1
ATOM 3620 O O . LYS A 1 453 ? 18.547 -22.938 -26.359 1 98.38 453 LYS A O 1
ATOM 3625 N N . ASP A 1 454 ? 17.5 -21.766 -28 1 98.31 454 ASP A N 1
ATOM 3626 C CA . ASP A 1 454 ? 18.453 -20.656 -27.891 1 98.31 454 ASP A CA 1
ATOM 3627 C C . ASP A 1 454 ? 18.391 -20 -26.516 1 98.31 454 ASP A C 1
ATOM 3629 O O . ASP A 1 454 ? 19.422 -19.609 -25.969 1 98.31 454 ASP A O 1
ATOM 3633 N N . SER A 1 455 ? 17.219 -19.953 -25.969 1 98.56 455 SER A N 1
ATOM 3634 C CA . SER A 1 455 ? 17.031 -19.344 -24.656 1 98.56 455 SER A CA 1
ATOM 3635 C C . SER A 1 455 ? 17.719 -20.156 -23.562 1 98.56 455 SER A C 1
ATOM 3637 O O . SER A 1 455 ? 18.125 -19.625 -22.531 1 98.56 455 SER A O 1
ATOM 3639 N N . PHE A 1 456 ? 17.875 -21.453 -23.781 1 98.62 456 PHE A N 1
ATOM 3640 C CA . PHE A 1 456 ? 18.625 -22.312 -22.875 1 98.62 456 PHE A CA 1
ATOM 3641 C C . PHE A 1 456 ? 20.047 -21.797 -22.703 1 98.62 456 PHE A C 1
ATOM 3643 O O . PHE A 1 456 ? 20.5 -21.609 -21.578 1 98.62 456 PHE A O 1
ATOM 3650 N N . TYR A 1 457 ? 20.688 -21.547 -23.75 1 98.56 457 TYR A N 1
ATOM 3651 C CA . TYR A 1 457 ? 22.078 -21.109 -23.734 1 98.56 457 TYR A CA 1
ATOM 3652 C C . TYR A 1 457 ? 22.203 -19.672 -23.203 1 98.56 457 TYR A C 1
ATOM 3654 O O . TYR A 1 457 ? 23.141 -19.344 -22.484 1 98.56 457 TYR A O 1
ATOM 3662 N N . TRP A 1 458 ? 21.281 -18.875 -23.609 1 98.75 458 TRP A N 1
ATOM 3663 C CA . TR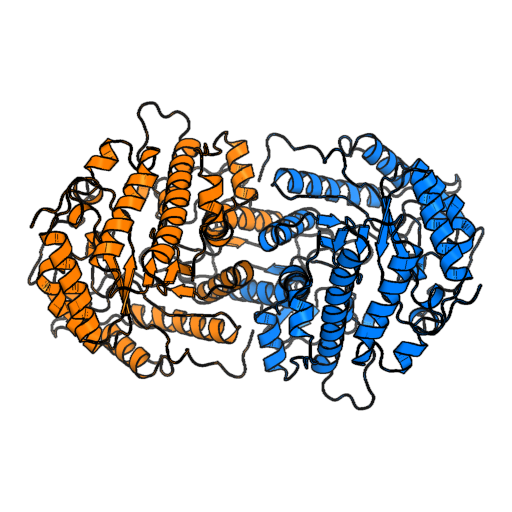P A 1 458 ? 21.266 -17.5 -23.109 1 98.75 458 TRP A CA 1
ATOM 3664 C C . TRP A 1 458 ? 21.125 -17.484 -21.594 1 98.75 458 TRP A C 1
ATOM 3666 O O . TRP A 1 458 ? 21.891 -16.797 -20.891 1 98.75 458 TRP A O 1
ATOM 3676 N N . TYR A 1 459 ? 20.172 -18.203 -21.094 1 98.75 459 TYR A N 1
ATOM 3677 C CA . TYR A 1 459 ? 19.922 -18.219 -19.656 1 98.75 459 TYR A CA 1
ATOM 3678 C C . TYR A 1 459 ? 21.078 -18.844 -18.891 1 98.75 459 TYR A C 1
ATOM 3680 O O . TYR A 1 459 ? 21.391 -18.438 -17.781 1 98.75 459 TYR A O 1
ATOM 3688 N N . LYS A 1 460 ? 21.672 -19.859 -19.469 1 98.81 460 LYS A N 1
ATOM 3689 C CA . LYS A 1 460 ? 22.891 -20.438 -18.906 1 98.81 460 LYS A CA 1
ATOM 3690 C C . LYS A 1 460 ? 23.953 -19.359 -18.672 1 98.81 460 LYS A C 1
ATOM 3692 O O . LYS A 1 460 ? 24.562 -19.312 -17.594 1 98.81 460 LYS A O 1
ATOM 3697 N N . LYS A 1 461 ? 24.109 -18.516 -19.672 1 98.69 461 LYS A N 1
ATOM 3698 C CA . LYS A 1 461 ? 25.047 -17.422 -19.562 1 98.69 461 LYS A CA 1
ATOM 3699 C C . LYS A 1 461 ? 24.625 -16.438 -18.469 1 98.69 461 LYS A C 1
ATOM 3701 O O . LYS A 1 461 ? 25.469 -15.961 -17.703 1 98.69 461 LYS A O 1
ATOM 3706 N N . VAL A 1 462 ? 23.359 -16.109 -18.391 1 98.75 462 VAL A N 1
ATOM 3707 C CA . VAL A 1 462 ? 22.844 -15.188 -17.391 1 98.75 462 VAL A CA 1
ATOM 3708 C C . VAL A 1 462 ? 23.156 -15.711 -15.992 1 98.75 462 VAL A C 1
ATOM 3710 O O . VAL A 1 462 ? 23.656 -14.977 -15.148 1 98.75 462 VAL A O 1
ATOM 3713 N N . ILE A 1 463 ? 22.938 -17.031 -15.734 1 98.75 463 ILE A N 1
ATOM 3714 C CA . ILE A 1 463 ? 23.156 -17.625 -14.43 1 98.75 463 ILE A CA 1
ATOM 3715 C C . ILE A 1 463 ? 24.656 -17.641 -14.109 1 98.75 463 ILE A C 1
ATOM 3717 O O . ILE A 1 463 ? 25.062 -17.281 -13 1 98.75 463 ILE A O 1
ATOM 3721 N N . ALA A 1 464 ? 25.438 -17.984 -15.078 1 98.56 464 ALA A N 1
ATOM 3722 C CA . ALA A 1 464 ? 26.875 -18.109 -14.883 1 98.56 464 ALA A CA 1
ATOM 3723 C C . ALA A 1 464 ? 27.484 -16.766 -14.492 1 98.56 464 ALA A C 1
ATOM 3725 O O . ALA A 1 464 ? 28.5 -16.719 -13.773 1 98.56 464 ALA A O 1
ATOM 3726 N N . THR A 1 465 ? 26.875 -15.688 -14.922 1 98.5 465 THR A N 1
ATOM 3727 C CA . THR A 1 465 ? 27.391 -14.352 -14.656 1 98.5 465 THR A CA 1
ATOM 3728 C C . THR A 1 465 ? 26.625 -13.688 -13.516 1 98.5 465 THR A C 1
ATOM 3730 O O . THR A 1 465 ? 26.797 -12.492 -13.273 1 98.5 465 THR A O 1
ATOM 3733 N N . ASN A 1 466 ? 25.734 -14.383 -12.938 1 98.5 466 ASN A N 1
ATOM 3734 C CA . ASN A 1 466 ? 24.875 -13.867 -11.883 1 98.5 466 ASN A CA 1
ATOM 3735 C C . ASN A 1 466 ? 24.109 -12.625 -12.336 1 98.5 466 ASN A C 1
ATOM 3737 O O . ASN A 1 466 ? 24.016 -11.648 -11.602 1 98.5 466 ASN A O 1
ATOM 3741 N N . GLY A 1 467 ? 23.703 -12.648 -13.578 1 98.19 467 GLY A N 1
ATOM 3742 C CA . GLY A 1 467 ? 22.859 -11.578 -14.109 1 98.19 467 GLY A CA 1
ATOM 3743 C C . GLY A 1 467 ? 23.672 -10.391 -14.617 1 98.19 467 GLY A C 1
ATOM 3744 O O . GLY A 1 467 ? 23.094 -9.391 -15.055 1 98.19 467 GLY A O 1
ATOM 3745 N N . ASP A 1 468 ? 24.953 -10.414 -14.617 1 97.69 468 ASP A N 1
ATOM 3746 C CA . ASP A 1 468 ? 25.797 -9.297 -15.055 1 97.69 468 ASP A CA 1
ATOM 3747 C C . ASP A 1 468 ? 25.734 -9.141 -16.578 1 97.69 468 ASP A C 1
ATOM 3749 O O . ASP A 1 468 ? 25.922 -8.039 -17.094 1 97.69 468 ASP A O 1
ATOM 3753 N N . ASP A 1 469 ? 25.562 -10.234 -17.297 1 98.12 469 ASP A N 1
ATOM 3754 C CA . ASP A 1 469 ? 25.484 -10.227 -18.75 1 98.12 469 ASP A CA 1
ATOM 3755 C C . ASP A 1 469 ? 24.125 -10.711 -19.234 1 98.12 469 ASP A C 1
ATOM 3757 O O . ASP A 1 469 ? 23.875 -11.922 -19.297 1 98.12 469 ASP A O 1
ATOM 3761 N N . LEU A 1 470 ? 23.312 -9.797 -19.688 1 97.56 470 LEU A N 1
ATOM 3762 C CA . LEU A 1 470 ? 21.969 -10.133 -20.188 1 97.56 470 LEU A CA 1
ATOM 3763 C C . LEU A 1 470 ? 21.922 -10.047 -21.703 1 97.56 470 LEU A C 1
ATOM 3765 O O . LEU A 1 470 ? 20.844 -10.133 -22.297 1 97.56 470 LEU A O 1
ATOM 3769 N N . SER A 1 471 ? 23.016 -9.82 -22.312 1 95.25 471 SER A N 1
ATOM 3770 C CA . SER A 1 471 ? 23.047 -9.664 -23.766 1 95.25 471 SER A CA 1
ATOM 3771 C C . SER A 1 471 ? 22.766 -10.984 -24.469 1 95.25 471 SER A C 1
ATOM 3773 O O . SER A 1 471 ? 22.938 -12.055 -23.875 1 95.25 471 SER A O 1
ATOM 3775 N N . ASP A 1 472 ? 22.391 -10.938 -25.703 1 89.25 472 ASP A N 1
ATOM 3776 C CA . ASP A 1 472 ? 22.094 -12.109 -26.516 1 89.25 472 ASP A CA 1
ATOM 3777 C C . ASP A 1 472 ? 23.375 -12.773 -27.016 1 89.25 472 ASP A C 1
ATOM 3779 O O . ASP A 1 472 ? 24.375 -12.102 -27.266 1 89.25 472 ASP A O 1
ATOM 3783 N N . MET B 1 1 ? -16.656 1.937 -6 1 83 1 MET B N 1
ATOM 3784 C CA . MET B 1 1 ? -17.703 0.961 -5.723 1 83 1 MET B CA 1
ATOM 3785 C C . MET B 1 1 ? -19.047 1.652 -5.492 1 83 1 MET B C 1
ATOM 3787 O O . MET B 1 1 ? -19.109 2.66 -4.789 1 83 1 MET B O 1
ATOM 3791 N N . LEU B 1 2 ? -19.938 1.151 -6.18 1 82.31 2 LEU B N 1
ATOM 3792 C CA . LEU B 1 2 ? -21.297 1.663 -5.965 1 82.31 2 LEU B CA 1
ATOM 3793 C C . LEU B 1 2 ? -21.984 0.921 -4.82 1 82.31 2 LEU B C 1
ATOM 3795 O O . LEU B 1 2 ? -22.328 -0.252 -4.961 1 82.31 2 LEU B O 1
ATOM 3799 N N . HIS B 1 3 ? -22.188 1.64 -3.707 1 90.25 3 HIS B N 1
ATOM 3800 C CA . HIS B 1 3 ? -22.797 1.043 -2.527 1 90.25 3 HIS B CA 1
ATOM 3801 C C . HIS B 1 3 ? -24.312 1.16 -2.58 1 90.25 3 HIS B C 1
ATOM 3803 O O . HIS B 1 3 ? -24.859 2.213 -2.938 1 90.25 3 HIS B O 1
ATOM 3809 N N . LYS B 1 4 ? -25.031 0.097 -2.193 1 86.56 4 LYS B N 1
ATOM 3810 C CA . LYS B 1 4 ? -26.484 0.121 -2.084 1 86.56 4 LYS B CA 1
ATOM 3811 C C . LYS B 1 4 ? -26.938 0.908 -0.855 1 86.56 4 LYS B C 1
ATOM 3813 O O . LYS B 1 4 ? -27.938 1.621 -0.899 1 86.56 4 LYS B O 1
ATOM 3818 N N . LYS B 1 5 ? -26.188 0.718 0.171 1 90.81 5 LYS B N 1
ATOM 3819 C CA . LYS B 1 5 ? -26.453 1.412 1.429 1 90.81 5 LYS B CA 1
ATOM 3820 C C . LYS B 1 5 ? -25.156 1.932 2.051 1 90.81 5 LYS B C 1
ATOM 3822 O O . LYS B 1 5 ? -24.172 1.201 2.143 1 90.81 5 LYS B O 1
ATOM 3827 N N . LEU B 1 6 ? -25.234 3.24 2.447 1 96.38 6 LEU B N 1
ATOM 3828 C CA . LEU B 1 6 ? -24.078 3.836 3.098 1 96.38 6 LEU B CA 1
ATOM 3829 C C . LEU B 1 6 ? -24.109 3.572 4.602 1 96.38 6 LEU B C 1
ATOM 3831 O O . LEU B 1 6 ? -25.172 3.619 5.227 1 96.38 6 LEU B O 1
ATOM 3835 N N . LYS B 1 7 ? -23.031 3.238 5.129 1 97.25 7 LYS B N 1
ATOM 3836 C CA . LYS B 1 7 ? -22.922 3.148 6.582 1 97.25 7 LYS B CA 1
ATOM 3837 C C . LYS B 1 7 ? -22.844 4.535 7.219 1 97.25 7 LYS B C 1
ATOM 3839 O O . LYS B 1 7 ? -22.266 5.457 6.648 1 97.25 7 LYS B O 1
ATOM 3844 N N . PRO B 1 8 ? -23.484 4.703 8.383 1 97.75 8 PRO B N 1
ATOM 3845 C CA . PRO B 1 8 ? -23.422 6.004 9.047 1 97.75 8 PRO B CA 1
ATOM 3846 C C . PRO B 1 8 ? -22.047 6.316 9.633 1 97.75 8 PRO B C 1
ATOM 3848 O O . PRO B 1 8 ? -21.219 5.41 9.797 1 97.75 8 PRO B O 1
ATOM 3851 N N . PHE B 1 9 ? -21.844 7.566 9.867 1 98.62 9 PHE B N 1
ATOM 3852 C CA . PHE B 1 9 ? -20.672 7.926 10.664 1 98.62 9 PHE B CA 1
ATOM 3853 C C . PHE B 1 9 ? -20.734 7.254 12.031 1 98.62 9 PHE B C 1
ATOM 3855 O O . PHE B 1 9 ? -21.812 7.055 12.586 1 98.62 9 PHE B O 1
ATOM 3862 N N . PRO B 1 10 ? -19.578 6.875 12.547 1 98.31 10 PRO B N 1
ATOM 3863 C CA . PRO B 1 10 ? -19.562 6.301 13.898 1 98.31 10 PRO B CA 1
ATOM 3864 C C . PRO B 1 10 ? -20.234 7.211 14.93 1 98.31 10 PRO B C 1
ATOM 3866 O O . PRO B 1 10 ? -20.109 8.438 14.844 1 98.31 10 PRO B O 1
ATOM 3869 N N . SER B 1 11 ? -20.828 6.602 15.977 1 97.75 11 SER B N 1
ATOM 3870 C CA . SER B 1 11 ? -21.547 7.371 16.969 1 97.75 11 SER B CA 1
ATOM 3871 C C . SER B 1 11 ? -20.609 8.242 17.797 1 97.75 11 SER B C 1
ATOM 3873 O O . SER B 1 11 ? -21.016 9.281 18.328 1 97.75 11 SER B O 1
ATOM 3875 N N . ASP B 1 12 ? -19.359 7.828 17.875 1 97.69 12 ASP B N 1
ATOM 3876 C CA . ASP B 1 12 ? -18.375 8.57 18.656 1 97.69 12 ASP B CA 1
ATOM 3877 C C . ASP B 1 12 ? -17.438 9.367 17.734 1 97.69 12 ASP B C 1
ATOM 3879 O O . ASP B 1 12 ? -16.312 9.672 18.125 1 97.69 12 ASP B O 1
ATOM 3883 N N . PHE B 1 13 ? -17.953 9.586 16.516 1 98.69 13 PHE B N 1
ATOM 3884 C CA . PHE B 1 13 ? -17.156 10.336 15.531 1 98.69 13 PHE B CA 1
ATOM 3885 C C . PHE B 1 13 ? -16.797 11.711 16.078 1 98.69 13 PHE B C 1
ATOM 3887 O O . PHE B 1 13 ? -17.656 12.445 16.547 1 98.69 13 PHE B O 1
ATOM 3894 N N . LEU B 1 14 ? -15.539 12.141 15.961 1 98.81 14 LEU B N 1
ATOM 3895 C CA . LEU B 1 14 ? -15.047 13.406 16.5 1 98.81 14 LEU B CA 1
ATOM 3896 C C . LEU B 1 14 ? -15.195 14.523 15.469 1 98.81 14 LEU B C 1
ATOM 3898 O O . LEU B 1 14 ? -14.266 14.812 14.719 1 98.81 14 LEU B O 1
ATOM 3902 N N . TRP B 1 15 ? -16.344 15.172 15.547 1 98.88 15 TRP B N 1
ATOM 3903 C CA . TRP B 1 15 ? -16.594 16.359 14.727 1 98.88 15 TRP B CA 1
ATOM 3904 C C . TRP B 1 15 ? -15.914 17.594 15.328 1 98.88 15 TRP B C 1
ATOM 3906 O O . TRP B 1 15 ? -16.125 17.906 16.5 1 98.88 15 TRP B O 1
ATOM 3916 N N . GLY B 1 16 ? -15.062 18.266 14.672 1 98.81 16 GLY B N 1
ATOM 3917 C CA . GLY B 1 16 ? -14.398 19.453 15.156 1 98.81 16 GLY B CA 1
ATOM 3918 C C . GLY B 1 16 ? -13.852 20.328 14.047 1 98.81 16 GLY B C 1
ATOM 3919 O O . GLY B 1 16 ? -14.438 20.406 12.961 1 98.81 16 GLY B O 1
ATOM 3920 N N . ALA B 1 17 ? -12.867 21.062 14.297 1 98.81 17 ALA B N 1
ATOM 3921 C CA . ALA B 1 17 ? -12.094 21.891 13.367 1 98.81 17 ALA B CA 1
ATOM 3922 C C . ALA B 1 17 ? -10.734 22.266 13.953 1 98.81 17 ALA B C 1
ATOM 3924 O O . ALA B 1 17 ? -10.453 21.953 15.109 1 98.81 17 ALA B O 1
ATOM 3925 N N . SER B 1 18 ? -9.953 22.844 13.086 1 98.81 18 SER B N 1
ATOM 3926 C CA . SER B 1 18 ? -8.547 23 13.453 1 98.81 18 SER B CA 1
ATOM 3927 C C . SER B 1 18 ? -8.133 24.469 13.438 1 98.81 18 SER B C 1
ATOM 3929 O O . SER B 1 18 ? -8.727 25.281 12.727 1 98.81 18 SER B O 1
ATOM 3931 N N . THR B 1 19 ? -7.172 24.844 14.227 1 98.5 19 THR B N 1
ATOM 3932 C CA . THR B 1 19 ? -6.402 26.078 14.164 1 98.5 19 THR B CA 1
ATOM 3933 C C . THR B 1 19 ? -4.93 25.812 14.461 1 98.5 19 THR B C 1
ATOM 3935 O O . THR B 1 19 ? -4.531 24.672 14.695 1 98.5 19 THR B O 1
ATOM 3938 N N . SER B 1 20 ? -4.141 26.812 14.383 1 97.5 20 SER B N 1
ATOM 3939 C CA . SER B 1 20 ? -2.74 26.766 14.797 1 97.5 20 SER B CA 1
ATOM 3940 C C . SER B 1 20 ? -2.389 27.984 15.656 1 97.5 20 SER B C 1
ATOM 3942 O O . SER B 1 20 ? -2.844 29.094 15.391 1 97.5 20 SER B O 1
ATOM 3944 N N . ALA B 1 21 ? -1.582 27.781 16.609 1 97.62 21 ALA B N 1
ATOM 3945 C CA . ALA B 1 21 ? -1.284 28.781 17.641 1 97.62 21 ALA B CA 1
ATOM 3946 C C . ALA B 1 21 ? -0.748 30.062 17 1 97.62 21 ALA B C 1
ATOM 3948 O O . ALA B 1 21 ? -1.296 31.156 17.234 1 97.62 21 ALA B O 1
ATOM 3949 N N . TYR B 1 22 ? 0.24 30.016 16.188 1 94.38 22 TYR B N 1
ATOM 3950 C CA . TYR B 1 22 ? 0.903 31.234 15.734 1 94.38 22 TYR B CA 1
ATOM 3951 C C . TYR B 1 22 ? 0.029 32 14.75 1 94.38 22 TYR B C 1
ATOM 3953 O O . TYR B 1 22 ? 0.248 33.188 14.516 1 94.38 22 TYR B O 1
ATOM 3961 N N . GLN B 1 23 ? -0.998 31.297 14.18 1 96.31 23 GLN B N 1
ATOM 3962 C CA . GLN B 1 23 ? -1.824 31.938 13.172 1 96.31 23 GLN B CA 1
ATOM 3963 C C . GLN B 1 23 ? -3.08 32.531 13.789 1 96.31 23 GLN B C 1
ATOM 3965 O O . GLN B 1 23 ? -3.713 33.406 13.195 1 96.31 23 GLN B O 1
ATOM 3970 N N . VAL B 1 24 ? -3.479 32.062 15.016 1 98.06 24 VAL B N 1
ATOM 3971 C CA . VAL B 1 24 ? -4.805 32.438 15.492 1 98.06 24 VAL B CA 1
ATOM 3972 C C . VAL B 1 24 ? -4.688 33.219 16.797 1 98.06 24 VAL B C 1
ATOM 3974 O O . VAL B 1 24 ? -5.527 34.062 17.094 1 98.06 24 VAL B O 1
ATOM 3977 N N . GLU B 1 25 ? -3.598 33.031 17.578 1 97.69 25 GLU B N 1
ATOM 3978 C CA . GLU B 1 25 ? -3.564 33.5 18.969 1 97.69 25 GLU B CA 1
ATOM 3979 C C . GLU B 1 25 ? -3.217 35 19.047 1 97.69 25 GLU B C 1
ATOM 3981 O O . GLU B 1 25 ? -3.848 35.75 19.797 1 97.69 25 GLU B O 1
ATOM 3986 N N . GLY B 1 26 ? -2.236 35.281 18.234 1 96.06 26 GLY B N 1
ATOM 3987 C CA . GLY B 1 26 ? -1.645 36.594 18.469 1 96.06 26 GLY B CA 1
ATOM 3988 C C . GLY B 1 26 ? -0.875 36.656 19.766 1 96.06 26 GLY B C 1
ATOM 3989 O O . GLY B 1 26 ? -0.207 35.688 20.156 1 96.06 26 GLY B O 1
ATOM 3990 N N . ALA B 1 27 ? -0.769 37.906 20.328 1 92.81 27 ALA B N 1
ATOM 3991 C CA . ALA B 1 27 ? -0.034 38.125 21.578 1 92.81 27 ALA B CA 1
ATOM 3992 C C . ALA B 1 27 ? 1.385 37.562 21.469 1 92.81 27 ALA B C 1
ATOM 3994 O O . ALA B 1 27 ? 1.822 36.812 22.328 1 92.81 27 ALA B O 1
ATOM 3995 N N . ASN B 1 28 ? 2.168 37.875 20.469 1 85.88 28 ASN B N 1
ATOM 3996 C CA . ASN B 1 28 ? 3.385 37.156 20.078 1 85.88 28 ASN B CA 1
ATOM 3997 C C . ASN B 1 28 ? 4.535 37.469 21.031 1 85.88 28 ASN B C 1
ATOM 3999 O O . ASN B 1 28 ? 5.504 36.719 21.109 1 85.88 28 ASN B O 1
ATOM 4003 N N . LEU B 1 29 ? 4.453 38.5 21.828 1 89.31 29 LEU B N 1
ATOM 4004 C CA . LEU B 1 29 ? 5.555 38.75 22.75 1 89.31 29 LEU B CA 1
ATOM 4005 C C . LEU B 1 29 ? 5.039 39.25 24.094 1 89.31 29 LEU B C 1
ATOM 4007 O O . LEU B 1 29 ? 5.695 40.062 24.75 1 89.31 29 LEU B O 1
ATOM 4011 N N . ILE B 1 30 ? 3.924 38.75 24.359 1 93.75 30 ILE B N 1
ATOM 4012 C CA . ILE B 1 30 ? 3.35 39.156 25.641 1 93.75 30 ILE B CA 1
ATOM 4013 C C . ILE B 1 30 ? 3.318 37.969 26.594 1 93.75 30 ILE B C 1
ATOM 4015 O O . ILE B 1 30 ? 3.492 36.812 26.172 1 93.75 30 ILE B O 1
ATOM 4019 N N . ASP B 1 31 ? 3.244 38.219 27.891 1 96.69 31 ASP B N 1
ATOM 4020 C CA . ASP B 1 31 ? 3.07 37.25 28.953 1 96.69 31 ASP B CA 1
ATOM 4021 C C . ASP B 1 31 ? 4.195 36.219 28.938 1 96.69 31 ASP B C 1
ATOM 4023 O O . ASP B 1 31 ? 3.955 35.031 29.125 1 96.69 31 ASP B O 1
ATOM 4027 N N . GLY B 1 32 ? 5.418 36.594 28.547 1 96.88 32 GLY B N 1
ATOM 4028 C CA . GLY B 1 32 ? 6.617 35.781 28.703 1 96.88 32 GLY B CA 1
ATOM 4029 C C . GLY B 1 32 ? 6.922 34.938 27.469 1 96.88 32 GLY B C 1
ATOM 4030 O O . GLY B 1 32 ? 7.914 34.219 27.453 1 96.88 32 GLY B O 1
ATOM 4031 N N . LYS B 1 33 ? 6.062 35.031 26.484 1 97.62 33 LYS B N 1
ATOM 4032 C CA . LYS B 1 33 ? 6.32 34.281 25.266 1 97.62 33 LYS B CA 1
ATOM 4033 C C . LYS B 1 33 ? 7.605 34.75 24.578 1 97.62 33 LYS B C 1
ATOM 4035 O O . LYS B 1 33 ? 7.859 35.938 24.469 1 97.62 33 LYS B O 1
ATOM 4040 N N . GLY B 1 34 ? 8.508 33.781 24.203 1 97.31 34 GLY B N 1
ATOM 4041 C CA . GLY B 1 34 ? 9.633 34.094 23.344 1 97.31 34 GLY B CA 1
ATOM 4042 C C . GLY B 1 34 ? 9.281 34.094 21.859 1 97.31 34 GLY B C 1
ATOM 4043 O O . GLY B 1 34 ? 8.203 33.625 21.484 1 97.31 34 GLY B O 1
ATOM 4044 N N . PRO B 1 35 ? 10.156 34.625 21.078 1 96.88 35 PRO B N 1
ATOM 4045 C CA . PRO B 1 35 ? 9.883 34.656 19.641 1 96.88 35 PRO B CA 1
ATOM 4046 C C . PRO B 1 35 ? 10.102 33.312 18.969 1 96.88 35 PRO B C 1
ATOM 4048 O O . PRO B 1 35 ? 11.031 32.562 19.328 1 96.88 35 PRO B O 1
ATOM 4051 N N . SER B 1 36 ? 9.234 32.938 18.047 1 95.19 36 SER B N 1
ATOM 4052 C CA . SER B 1 36 ? 9.461 31.828 17.141 1 95.19 36 SER B CA 1
ATOM 4053 C C . SER B 1 36 ? 10.023 32.281 15.805 1 95.19 36 SER B C 1
ATOM 4055 O O . SER B 1 36 ? 10.133 33.469 15.547 1 95.19 36 SER B O 1
ATOM 4057 N N . CYS B 1 37 ? 10.344 31.344 14.953 1 93.06 37 CYS B N 1
ATOM 4058 C CA . CYS B 1 37 ? 10.82 31.656 13.609 1 93.06 37 CYS B CA 1
ATOM 4059 C C . CYS B 1 37 ? 9.758 32.406 12.812 1 93.06 37 CYS B C 1
ATOM 4061 O O . CYS B 1 37 ? 10.078 33.188 11.93 1 93.06 37 CYS B O 1
ATOM 4063 N N . GLN B 1 38 ? 8.469 32.188 13.141 1 92.12 38 GLN B N 1
ATOM 4064 C CA . GLN B 1 38 ? 7.375 32.875 12.469 1 92.12 38 GLN B CA 1
ATOM 4065 C C . GLN B 1 38 ? 7.285 34.344 12.922 1 92.12 38 GLN B C 1
ATOM 4067 O O . GLN B 1 38 ? 6.914 35.219 12.141 1 92.12 38 GLN B O 1
ATOM 4072 N N . ASP B 1 39 ? 7.66 34.562 14.133 1 92.19 39 ASP B N 1
ATOM 4073 C CA . ASP B 1 39 ? 7.562 35.906 14.703 1 92.19 39 ASP B CA 1
ATOM 4074 C C . ASP B 1 39 ? 8.648 36.844 14.148 1 92.19 39 ASP B C 1
ATOM 4076 O O . ASP B 1 39 ? 8.453 38.031 14.039 1 92.19 39 ASP B O 1
ATOM 4080 N N . VAL B 1 40 ? 9.75 36.25 13.836 1 92 40 VAL B N 1
ATOM 4081 C CA . VAL B 1 40 ? 10.883 37.094 13.484 1 92 40 VAL B CA 1
ATOM 4082 C C . VAL B 1 40 ? 11.055 37.125 11.969 1 92 40 VAL B C 1
ATOM 4084 O O . VAL B 1 40 ? 11.844 37.938 11.453 1 92 40 VAL B O 1
ATOM 4087 N N . LYS B 1 41 ? 10.336 36.344 11.297 1 88.25 41 LYS B N 1
ATOM 4088 C CA . LYS B 1 41 ? 10.5 36.281 9.852 1 88.25 41 LYS B CA 1
ATOM 4089 C C . LYS B 1 41 ? 9.953 37.531 9.195 1 88.25 41 LYS B C 1
ATOM 4091 O O . LYS B 1 41 ? 9.125 38.25 9.773 1 88.25 41 LYS B O 1
ATOM 4096 N N . LYS B 1 42 ? 10.477 37.812 7.98 1 88.62 42 LYS B N 1
ATOM 4097 C CA . LYS B 1 42 ? 9.859 38.844 7.145 1 88.62 42 LYS B CA 1
ATOM 4098 C C . LYS B 1 42 ? 8.609 38.312 6.457 1 88.62 42 LYS B C 1
ATOM 4100 O O . LYS B 1 42 ? 8.68 37.344 5.672 1 88.62 42 LYS B O 1
ATOM 4105 N N . VAL B 1 43 ? 7.477 38.781 6.828 1 87.88 43 VAL B N 1
ATOM 4106 C CA . VAL B 1 43 ? 6.238 38.312 6.227 1 87.88 43 VAL B CA 1
ATOM 4107 C C . VAL B 1 43 ? 6.148 38.781 4.777 1 87.88 43 VAL B C 1
ATOM 4109 O O . VAL B 1 43 ? 6.738 39.812 4.414 1 87.88 43 VAL B O 1
ATOM 4112 N N . PRO B 1 44 ? 5.465 38.094 3.949 1 85.5 44 PRO B N 1
ATOM 4113 C CA . PRO B 1 44 ? 5.305 38.531 2.561 1 85.5 44 PRO B CA 1
ATOM 4114 C C . PRO B 1 44 ? 4.719 39.938 2.455 1 85.5 44 PRO B C 1
ATOM 4116 O O . PRO B 1 44 ? 3.854 40.312 3.252 1 85.5 44 PRO B O 1
ATOM 4119 N N . GLU B 1 45 ? 5.176 40.656 1.439 1 90.12 45 GLU B N 1
ATOM 4120 C CA . GLU B 1 45 ? 4.691 42 1.227 1 90.12 45 GLU B CA 1
ATOM 4121 C C . GLU B 1 45 ? 3.176 42.031 1.049 1 90.12 45 GLU B C 1
ATOM 4123 O O . GLU B 1 45 ? 2.615 41.188 0.333 1 90.12 45 GLU B O 1
ATOM 4128 N N . GLY B 1 46 ? 2.523 42.875 1.739 1 91.69 46 GLY B N 1
ATOM 4129 C CA . GLY B 1 46 ? 1.089 43.062 1.57 1 91.69 46 GLY B CA 1
ATOM 4130 C C . GLY B 1 46 ? 0.274 42.156 2.477 1 91.69 46 GLY B C 1
ATOM 4131 O O . GLY B 1 46 ? -0.955 42.094 2.383 1 91.69 46 GLY B O 1
ATOM 4132 N N . THR B 1 47 ? 0.915 41.438 3.418 1 92.88 47 THR B N 1
ATOM 4133 C CA . THR B 1 47 ? 0.191 40.531 4.301 1 92.88 47 THR B CA 1
ATOM 4134 C C . THR B 1 47 ? 0.329 40.969 5.758 1 92.88 47 THR B C 1
ATOM 4136 O O . THR B 1 47 ? 1.223 41.75 6.094 1 92.88 47 THR B O 1
ATOM 4139 N N . SER B 1 48 ? -0.55 40.531 6.512 1 92.62 48 SER B N 1
ATOM 4140 C CA . SER B 1 48 ? -0.635 40.906 7.926 1 92.62 48 SER B CA 1
ATOM 4141 C C . SER B 1 48 ? 0.575 40.375 8.695 1 92.62 48 SER B C 1
ATOM 4143 O O . SER B 1 48 ? 1.085 39.281 8.414 1 92.62 48 SER B O 1
ATOM 4145 N N . GLU B 1 49 ? 0.949 41.156 9.672 1 90.44 49 GLU B N 1
ATOM 4146 C CA . GLU B 1 49 ? 1.891 40.656 10.664 1 90.44 49 GLU B CA 1
ATOM 4147 C C . GLU B 1 49 ? 1.226 39.656 11.594 1 90.44 49 GLU B C 1
ATOM 4149 O O . GLU B 1 49 ? 0.005 39.469 11.562 1 90.44 49 GLU B O 1
ATOM 4154 N N . LEU B 1 50 ? 2.031 39.031 12.406 1 91.88 50 LEU B N 1
ATOM 4155 C CA . LEU B 1 50 ? 1.55 37.906 13.234 1 91.88 50 LEU B CA 1
ATOM 4156 C C . LEU B 1 50 ? 1.42 38.344 14.688 1 91.88 50 LEU B C 1
ATOM 4158 O O . LEU B 1 50 ? 1.388 37.5 15.594 1 91.88 50 LEU B O 1
ATOM 4162 N N . ASP B 1 51 ? 1.282 39.625 14.953 1 93.12 51 ASP B N 1
ATOM 4163 C CA . ASP B 1 51 ? 1.246 40.156 16.312 1 93.12 51 ASP B CA 1
ATOM 4164 C C . ASP B 1 51 ? -0.134 39.969 16.938 1 93.12 51 ASP B C 1
ATOM 4166 O O . ASP B 1 51 ? -0.244 39.594 18.109 1 93.12 51 ASP B O 1
ATOM 4170 N N . VAL B 1 52 ? -1.156 40.219 16.141 1 95.38 52 VAL B N 1
ATOM 4171 C CA . VAL B 1 52 ? -2.506 40.188 16.703 1 95.38 52 VAL B CA 1
ATOM 4172 C C . VAL B 1 52 ? -3.262 38.969 16.203 1 95.38 52 VAL B C 1
ATOM 4174 O O . VAL B 1 52 ? -4.059 38.375 16.953 1 95.38 52 VAL B O 1
ATOM 4177 N N . CYS B 1 53 ? -3.061 38.625 14.883 1 96.44 53 CYS B N 1
ATOM 4178 C CA . CYS B 1 53 ? -3.744 37.531 14.227 1 96.44 53 CYS B CA 1
ATOM 4179 C C . CYS B 1 53 ? -5.25 37.625 14.43 1 96.44 53 CYS B C 1
ATOM 4181 O O . CYS B 1 53 ? -5.855 38.656 14.133 1 96.44 53 CYS B O 1
ATOM 4183 N N . ALA B 1 54 ? -5.879 36.594 14.906 1 97.56 54 ALA B N 1
ATOM 4184 C CA . ALA B 1 54 ? -7.309 36.625 15.195 1 97.56 54 ALA B CA 1
ATOM 4185 C C . ALA B 1 54 ? -7.566 37 16.656 1 97.56 54 ALA B C 1
ATOM 4187 O O . ALA B 1 54 ? -8.711 37 17.109 1 97.56 54 ALA B O 1
ATOM 4188 N N . ASP B 1 55 ? -6.508 37.188 17.422 1 98.06 55 ASP B N 1
ATOM 4189 C CA . ASP B 1 55 ? -6.523 37.594 18.828 1 98.06 55 ASP B CA 1
ATOM 4190 C C . ASP B 1 55 ? -7.211 36.531 19.703 1 98.06 55 ASP B C 1
ATOM 4192 O O . ASP B 1 55 ? -7.887 36.875 20.672 1 98.06 55 ASP B O 1
ATOM 4196 N N . GLN B 1 56 ? -7.078 35.312 19.344 1 98.31 56 GLN B N 1
ATOM 4197 C CA . GLN B 1 56 ? -7.695 34.281 20.156 1 98.31 56 GLN B CA 1
ATOM 4198 C C . GLN B 1 56 ? -7.117 34.25 21.562 1 98.31 56 GLN B C 1
ATOM 4200 O O . GLN B 1 56 ? -7.805 33.875 22.516 1 98.31 56 GLN B O 1
ATOM 4205 N N . TYR B 1 57 ? -5.867 34.625 21.75 1 98.31 57 TYR B N 1
ATOM 4206 C CA . TYR B 1 57 ? -5.246 34.656 23.062 1 98.31 57 TYR B CA 1
ATOM 4207 C C . TYR B 1 57 ? -6.137 35.375 24.078 1 98.31 57 TYR B C 1
ATOM 4209 O O . TYR B 1 57 ? -6.297 34.906 25.203 1 98.31 57 TYR B O 1
ATOM 4217 N N . HIS B 1 58 ? -6.781 36.438 23.734 1 98 58 HIS B N 1
ATOM 4218 C CA . HIS B 1 58 ? -7.598 37.219 24.641 1 98 58 HIS B CA 1
ATOM 4219 C C . HIS B 1 58 ? -9.07 36.844 24.531 1 98 58 HIS B C 1
ATOM 4221 O O . HIS B 1 58 ? -9.891 37.281 25.359 1 98 58 HIS B O 1
ATOM 4227 N N . ARG B 1 59 ? -9.367 36.062 23.5 1 98.44 59 ARG B N 1
ATOM 4228 C CA . ARG B 1 59 ? -10.781 35.844 23.219 1 98.44 59 ARG B CA 1
ATOM 4229 C C . ARG B 1 59 ? -11.109 34.344 23.125 1 98.44 59 ARG B C 1
ATOM 4231 O O . ARG B 1 59 ? -12.086 33.969 22.484 1 98.44 59 ARG B O 1
ATOM 4238 N N . TYR B 1 60 ? -10.25 33.5 23.672 1 98.56 60 TYR B N 1
ATOM 4239 C CA . TYR B 1 60 ? -10.414 32.031 23.531 1 98.56 60 TYR B CA 1
ATOM 4240 C C . TYR B 1 60 ? -11.742 31.594 24.109 1 98.56 60 TYR B C 1
ATOM 4242 O O . TYR B 1 60 ? -12.352 30.641 23.625 1 98.56 60 TYR B O 1
ATOM 4250 N N . LYS B 1 61 ? -12.234 32.25 25.188 1 98.81 61 LYS B N 1
ATOM 4251 C CA . LYS B 1 61 ? -13.508 31.859 25.781 1 98.81 61 LYS B CA 1
ATOM 4252 C C . LYS B 1 61 ? -14.656 32.094 24.797 1 98.81 61 LYS B C 1
ATOM 4254 O O . LYS B 1 61 ? -15.547 31.234 24.672 1 98.81 61 LYS B O 1
ATOM 4259 N N . GLU B 1 62 ? -14.625 33.219 24.156 1 98.75 62 GLU B N 1
ATOM 4260 C CA . GLU B 1 62 ? -15.633 33.531 23.156 1 98.75 62 GLU B CA 1
ATOM 4261 C C . GLU B 1 62 ? -15.562 32.562 21.984 1 98.75 62 GLU B C 1
ATOM 4263 O O . GLU B 1 62 ? -16.594 32.062 21.531 1 98.75 62 GLU B O 1
ATOM 4268 N N . ASP B 1 63 ? -14.375 32.344 21.484 1 98.81 63 ASP B N 1
ATOM 4269 C CA . ASP B 1 63 ? -14.18 31.438 20.359 1 98.81 63 ASP B CA 1
ATOM 4270 C C . ASP B 1 63 ? -14.68 30.047 20.703 1 98.81 63 ASP B C 1
ATOM 4272 O O . ASP B 1 63 ? -15.406 29.422 19.922 1 98.81 63 ASP B O 1
ATOM 4276 N N . ILE B 1 64 ? -14.344 29.5 21.875 1 98.88 64 ILE B N 1
ATOM 4277 C CA . ILE B 1 64 ? -14.695 28.141 22.266 1 98.88 64 ILE B CA 1
ATOM 4278 C C . ILE B 1 64 ? -16.203 28.047 22.516 1 98.88 64 ILE B C 1
ATOM 4280 O O . ILE B 1 64 ? -16.828 27.031 22.203 1 98.88 64 ILE B O 1
ATOM 4284 N N . ALA B 1 65 ? -16.797 29.125 23.031 1 98.88 65 ALA B N 1
ATOM 4285 C CA . ALA B 1 65 ? -18.25 29.156 23.188 1 98.88 65 ALA B CA 1
ATOM 4286 C C . ALA B 1 65 ? -18.938 29.016 21.828 1 98.88 65 ALA B C 1
ATOM 4288 O O . ALA B 1 65 ? -19.984 28.359 21.719 1 98.88 65 ALA B O 1
ATOM 4289 N N . LEU B 1 66 ? -18.391 29.641 20.812 1 98.88 66 LEU B N 1
ATOM 4290 C CA . LEU B 1 66 ? -18.938 29.531 19.453 1 98.88 66 LEU B CA 1
ATOM 4291 C C . LEU B 1 66 ? -18.75 28.125 18.906 1 98.88 66 LEU B C 1
ATOM 4293 O O . LEU B 1 66 ? -19.641 27.594 18.234 1 98.88 66 LEU B O 1
ATOM 4297 N N . MET B 1 67 ? -17.578 27.531 19.203 1 98.94 67 MET B N 1
ATOM 4298 C CA . MET B 1 67 ? -17.359 26.141 18.812 1 98.94 67 MET B CA 1
ATOM 4299 C C . MET B 1 67 ? -18.375 25.219 19.469 1 98.94 67 MET B C 1
ATOM 4301 O O . MET B 1 67 ? -18.891 24.312 18.828 1 98.94 67 MET B O 1
ATOM 4305 N N . ALA B 1 68 ? -18.609 25.484 20.734 1 98.88 68 ALA B N 1
ATOM 4306 C CA . ALA B 1 68 ? -19.609 24.719 21.453 1 98.88 68 ALA B CA 1
ATOM 4307 C C . ALA B 1 68 ? -21 24.891 20.844 1 98.88 68 ALA B C 1
ATOM 4309 O O . ALA B 1 68 ? -21.766 23.938 20.734 1 98.88 68 ALA B O 1
ATOM 4310 N N . GLU B 1 69 ? -21.312 26.141 20.5 1 98.81 69 GLU B N 1
ATOM 4311 C CA . GLU B 1 69 ? -22.578 26.406 19.828 1 98.81 69 GLU B CA 1
ATOM 4312 C C . GLU B 1 69 ? -22.719 25.594 18.547 1 98.81 69 GLU B C 1
ATOM 4314 O O . GLU B 1 69 ? -23.812 25.109 18.219 1 98.81 69 GLU B O 1
ATOM 4319 N N . MET B 1 70 ? -21.609 25.375 17.828 1 98.56 70 MET B N 1
ATOM 4320 C CA . MET B 1 70 ? -21.594 24.594 16.594 1 98.56 70 MET B CA 1
ATOM 4321 C C . MET B 1 70 ? -21.766 23.109 16.891 1 98.56 70 MET B C 1
ATOM 4323 O O . MET B 1 70 ? -22.078 22.328 16 1 98.56 70 MET B O 1
ATOM 4327 N N . GLY B 1 71 ? -21.469 22.688 18.141 1 98.69 71 GLY B N 1
ATOM 4328 C CA . GLY B 1 71 ? -21.609 21.297 18.531 1 98.69 71 GLY B CA 1
ATOM 4329 C C . GLY B 1 71 ? -20.312 20.516 18.438 1 98.69 71 GLY B C 1
ATOM 4330 O O . GLY B 1 71 ? -20.312 19.281 18.391 1 98.69 71 GLY B O 1
ATOM 4331 N N . PHE B 1 72 ? -19.172 21.172 18.5 1 98.81 72 PHE B N 1
ATOM 4332 C CA . PHE B 1 72 ? -17.875 20.516 18.406 1 98.81 72 PHE B CA 1
ATOM 4333 C C . PHE B 1 72 ? -17.766 19.391 19.438 1 98.81 72 PHE B C 1
ATOM 4335 O O . PHE B 1 72 ? -18.156 19.562 20.594 1 98.81 72 PHE B O 1
ATOM 4342 N N . LYS B 1 73 ? -17.281 18.281 18.938 1 98.81 73 LYS B N 1
ATOM 4343 C CA . LYS B 1 73 ? -16.891 17.188 19.828 1 98.81 73 LYS B CA 1
ATOM 4344 C C . LYS B 1 73 ? -15.398 17.25 20.141 1 98.81 73 LYS B C 1
ATOM 4346 O O . LYS B 1 73 ? -14.961 16.719 21.172 1 98.81 73 LYS B O 1
ATOM 4351 N N . THR B 1 74 ? -14.672 17.859 19.266 1 98.88 74 THR B N 1
ATOM 4352 C CA . THR B 1 74 ? -13.227 18.016 19.438 1 98.88 74 THR B CA 1
ATOM 4353 C C . THR B 1 74 ? -12.75 19.344 18.875 1 98.88 74 THR B C 1
ATOM 4355 O O . THR B 1 74 ? -13.406 19.938 18.016 1 98.88 74 THR B O 1
ATOM 4358 N N . TYR B 1 75 ? -11.711 19.906 19.422 1 98.88 75 TYR B N 1
ATOM 4359 C CA . TYR B 1 75 ? -11.008 21.078 18.922 1 98.88 75 TYR B CA 1
ATOM 4360 C C . TYR B 1 75 ? -9.523 20.797 18.734 1 98.88 75 TYR B C 1
ATOM 4362 O O . TYR B 1 75 ? -8.805 20.516 19.703 1 98.88 75 TYR B O 1
ATOM 4370 N N . ARG B 1 76 ? -9.062 20.766 17.469 1 98.88 7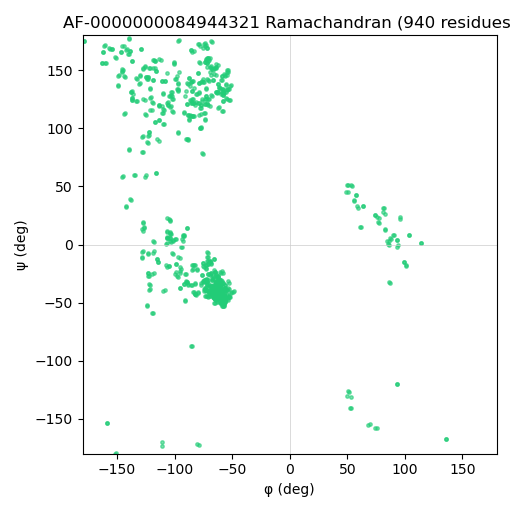6 ARG B N 1
ATOM 4371 C CA . ARG B 1 76 ? -7.656 20.516 17.141 1 98.88 76 ARG B CA 1
ATOM 4372 C C . ARG B 1 76 ? -6.871 21.828 17.125 1 98.88 76 ARG B C 1
ATOM 4374 O O . ARG B 1 76 ? -7.113 22.688 16.266 1 98.88 76 ARG B O 1
ATOM 4381 N N . PHE B 1 77 ? -5.988 22.047 18.047 1 98.81 77 PHE B N 1
ATOM 4382 C CA . PHE B 1 77 ? -5.16 23.25 18.094 1 98.81 77 PHE B CA 1
ATOM 4383 C C . PHE B 1 77 ? -3.717 22.891 18.438 1 98.81 77 PHE B C 1
ATOM 4385 O O . PHE B 1 77 ? -3.438 21.797 18.938 1 98.81 77 PHE B O 1
ATOM 4392 N N . SER B 1 78 ? -2.828 23.734 18.094 1 98.62 78 SER B N 1
ATOM 4393 C CA . SER B 1 78 ? -1.434 23.531 18.469 1 98.62 78 SER B CA 1
ATOM 4394 C C . SER B 1 78 ? -1.058 24.375 19.672 1 98.62 78 SER B C 1
ATOM 4396 O O . SER B 1 78 ? -1.749 25.344 20 1 98.62 78 SER B O 1
ATOM 4398 N N . ILE B 1 79 ? -0.095 23.984 20.344 1 98.56 79 ILE B N 1
ATOM 4399 C CA . ILE B 1 79 ? 0.495 24.719 21.438 1 98.56 79 ILE B CA 1
ATOM 4400 C C . ILE B 1 79 ? 1.795 25.391 20.984 1 98.56 79 ILE B C 1
ATOM 4402 O O . ILE B 1 79 ? 2.646 24.734 20.375 1 98.56 79 ILE B O 1
ATOM 4406 N N . ALA B 1 80 ? 1.885 26.672 21.219 1 98 80 ALA B N 1
ATOM 4407 C CA . ALA B 1 80 ? 3.092 27.406 20.844 1 98 80 ALA B CA 1
ATOM 4408 C C . ALA B 1 80 ? 4.273 27 21.719 1 98 80 ALA B C 1
ATOM 4410 O O . ALA B 1 80 ? 4.258 27.203 22.922 1 98 80 ALA B O 1
ATOM 4411 N N . TRP B 1 81 ? 5.285 26.469 21.078 1 98.5 81 TRP B N 1
ATOM 4412 C CA . TRP B 1 81 ? 6.496 26.047 21.781 1 98.5 81 TRP B CA 1
ATOM 4413 C C . TRP B 1 81 ? 7.07 27.188 22.609 1 98.5 81 TRP B C 1
ATOM 4415 O O . TRP B 1 81 ? 7.332 27.031 23.797 1 98.5 81 TRP B O 1
ATOM 4425 N N . THR B 1 82 ? 7.062 28.391 22.156 1 98 82 THR B N 1
ATOM 4426 C CA . THR B 1 82 ? 7.742 29.531 22.766 1 98 82 THR B CA 1
ATOM 4427 C C . THR B 1 82 ? 6.879 30.156 23.859 1 98 82 THR B C 1
ATOM 4429 O O . THR B 1 82 ? 7.359 30.953 24.656 1 98 82 THR B O 1
ATOM 4432 N N . ARG B 1 83 ? 5.594 29.844 23.844 1 98 83 ARG B N 1
ATOM 4433 C CA . ARG B 1 83 ? 4.762 30.297 24.953 1 98 83 ARG B CA 1
ATOM 4434 C C . ARG B 1 83 ? 4.996 29.453 26.203 1 98 83 ARG B C 1
ATOM 4436 O O . ARG B 1 83 ? 4.832 29.938 27.328 1 98 83 ARG B O 1
ATOM 4443 N N . ILE B 1 84 ? 5.426 28.203 26 1 98.5 84 ILE B N 1
ATOM 4444 C CA . ILE B 1 84 ? 5.688 27.281 27.094 1 98.5 84 ILE B CA 1
ATOM 4445 C C . ILE B 1 84 ? 7.148 27.391 27.531 1 98.5 84 ILE B C 1
ATOM 4447 O O . ILE B 1 84 ? 7.449 27.484 28.719 1 98.5 84 ILE B O 1
ATOM 4451 N N . LEU B 1 85 ? 8.031 27.359 26.531 1 98.69 85 LEU B N 1
ATOM 4452 C CA . LEU B 1 85 ? 9.477 27.484 26.703 1 98.69 85 LEU B CA 1
ATOM 4453 C C . LEU B 1 85 ? 10.016 28.656 25.875 1 98.69 85 LEU B C 1
ATOM 4455 O O . LEU B 1 85 ? 10.461 28.469 24.75 1 98.69 85 LEU B O 1
ATOM 4459 N N . PRO B 1 86 ? 10.125 29.812 26.469 1 98.19 86 PRO B N 1
ATOM 4460 C CA . PRO B 1 86 ? 10.406 31.031 25.703 1 98.19 86 PRO B CA 1
ATOM 4461 C C . PRO B 1 86 ? 11.719 30.953 24.938 1 98.19 86 PRO B C 1
ATOM 4463 O O . PRO B 1 86 ? 11.844 31.547 23.859 1 98.19 86 PRO B O 1
ATOM 4466 N N . ASN B 1 87 ? 12.688 30.234 25.438 1 97.5 87 ASN B N 1
ATOM 4467 C CA . ASN B 1 87 ? 13.969 30.109 24.75 1 97.5 87 ASN B CA 1
ATOM 4468 C C . ASN B 1 87 ? 14.102 28.75 24.062 1 97.5 87 ASN B C 1
ATOM 4470 O O . ASN B 1 87 ? 15.195 28.344 23.672 1 97.5 87 ASN B O 1
ATOM 4474 N N . GLY B 1 88 ? 13 28.031 24.016 1 98.12 88 GLY B N 1
ATOM 4475 C CA . GLY B 1 88 ? 12.961 26.703 23.406 1 98.12 88 GLY B CA 1
ATOM 4476 C C . GLY B 1 88 ? 13.359 25.594 24.359 1 98.12 88 GLY B C 1
ATOM 4477 O O . GLY B 1 88 ? 12.953 24.438 24.172 1 98.12 88 GLY B O 1
ATOM 4478 N N . THR B 1 89 ? 14.203 25.859 25.234 1 97.88 89 THR B N 1
ATOM 4479 C CA . THR B 1 89 ? 14.609 24.969 26.312 1 97.88 89 THR B CA 1
ATOM 4480 C C . THR B 1 89 ? 14.758 25.734 27.625 1 97.88 89 THR B C 1
ATOM 4482 O O . THR B 1 89 ? 14.664 26.953 27.641 1 97.88 89 THR B O 1
ATOM 4485 N N . GLY B 1 90 ? 14.844 24.938 28.703 1 96.94 90 GLY B N 1
ATOM 4486 C CA . GLY B 1 90 ? 15.156 25.562 29.984 1 96.94 90 GLY B CA 1
ATOM 4487 C C . GLY B 1 90 ? 13.922 25.938 30.781 1 96.94 90 GLY B C 1
ATOM 4488 O O . GLY B 1 90 ? 13.039 25.109 31 1 96.94 90 GLY B O 1
ATOM 4489 N N . GLU B 1 91 ? 13.828 27.203 31.047 1 96.75 91 GLU B N 1
ATOM 4490 C CA . GLU B 1 91 ? 12.812 27.672 31.984 1 96.75 91 GLU B CA 1
ATOM 4491 C C . GLU B 1 91 ? 11.422 27.609 31.375 1 96.75 91 GLU B C 1
ATOM 4493 O O . GLU B 1 91 ? 11.211 28.062 30.25 1 96.75 91 GLU B O 1
ATOM 4498 N N . VAL B 1 92 ? 10.438 27.078 32.156 1 98.5 92 VAL B N 1
ATOM 4499 C CA . VAL B 1 92 ? 9.031 27.016 31.781 1 98.5 92 VAL B CA 1
ATOM 4500 C C . VAL B 1 92 ? 8.336 28.328 32.125 1 98.5 92 VAL B C 1
ATOM 4502 O O . VAL B 1 92 ? 8.523 28.875 33.219 1 98.5 92 VAL B O 1
ATOM 4505 N N . ASN B 1 93 ? 7.609 28.859 31.219 1 98.5 93 ASN B N 1
ATOM 4506 C CA . ASN B 1 93 ? 6.828 30.078 31.422 1 98.5 93 ASN B CA 1
ATOM 4507 C C . ASN B 1 93 ? 5.484 29.766 32.062 1 98.5 93 ASN B C 1
ATOM 4509 O O . ASN B 1 93 ? 4.582 29.234 31.438 1 98.5 93 ASN B O 1
ATOM 4513 N N . PRO B 1 94 ? 5.277 30.156 33.312 1 98.44 94 PRO B N 1
ATOM 4514 C CA . PRO B 1 94 ? 4.039 29.781 34 1 98.44 94 PRO B CA 1
ATOM 4515 C C . PRO B 1 94 ? 2.797 30.391 33.344 1 98.44 94 PRO B C 1
ATOM 4517 O O . PRO B 1 94 ? 1.726 29.781 33.375 1 98.44 94 PRO B O 1
ATOM 4520 N N . LYS B 1 95 ? 2.959 31.547 32.781 1 98.38 95 LYS B N 1
ATOM 4521 C CA . LYS B 1 95 ? 1.81 32.188 32.156 1 98.38 95 LYS B CA 1
ATOM 4522 C C . LYS B 1 95 ? 1.396 31.422 30.891 1 98.38 95 LYS B C 1
ATOM 4524 O O . LYS B 1 95 ? 0.21 31.359 30.562 1 98.38 95 LYS B O 1
ATOM 4529 N N . GLY B 1 96 ? 2.398 30.938 30.234 1 98.12 96 GLY B N 1
ATOM 4530 C CA . GLY B 1 96 ? 2.09 30.094 29.094 1 98.12 96 GLY B CA 1
ATOM 4531 C C . GLY B 1 96 ? 1.358 28.812 29.484 1 98.12 96 GLY B C 1
ATOM 4532 O O . GLY B 1 96 ? 0.371 28.438 28.844 1 98.12 96 GLY B O 1
ATOM 4533 N N . ILE B 1 97 ? 1.844 28.172 30.531 1 98.75 97 ILE B N 1
ATOM 4534 C CA . ILE B 1 97 ? 1.196 26.969 31.047 1 98.75 97 ILE B CA 1
ATOM 4535 C C . ILE B 1 97 ? -0.242 27.297 31.453 1 98.75 97 ILE B C 1
ATOM 4537 O O . ILE B 1 97 ? -1.164 26.531 31.141 1 98.75 97 ILE B O 1
ATOM 4541 N N . GLU B 1 98 ? -0.405 28.406 32.094 1 98.69 98 GLU B N 1
ATOM 4542 C CA . GLU B 1 98 ? -1.722 28.828 32.562 1 98.69 98 GLU B CA 1
ATOM 4543 C C . GLU B 1 98 ? -2.672 29.062 31.406 1 98.69 98 GLU B C 1
ATOM 4545 O O . GLU B 1 98 ? -3.838 28.672 31.453 1 98.69 98 GLU B O 1
ATOM 4550 N N . TYR B 1 99 ? -2.197 29.703 30.422 1 98.38 99 TYR B N 1
ATOM 4551 C CA . TYR B 1 99 ? -3.031 30.031 29.281 1 98.38 99 TYR B CA 1
ATOM 4552 C C . TYR B 1 99 ? -3.615 28.766 28.656 1 98.38 99 TYR B C 1
ATOM 4554 O O . TYR B 1 99 ? -4.832 28.672 28.469 1 98.38 99 TYR B O 1
ATOM 4562 N N . TYR B 1 100 ? -2.775 27.797 28.359 1 98.81 100 TYR B N 1
ATOM 4563 C CA . TYR B 1 100 ? -3.277 26.594 27.703 1 98.81 100 TYR B CA 1
ATOM 4564 C C . TYR B 1 100 ? -4.074 25.734 28.672 1 98.81 100 TYR B C 1
ATOM 4566 O O . TYR B 1 100 ? -5.004 25.031 28.266 1 98.81 100 TYR B O 1
ATOM 4574 N N . ASN B 1 101 ? -3.75 25.766 29.953 1 98.81 101 ASN B N 1
ATOM 4575 C CA . ASN B 1 101 ? -4.664 25.172 30.922 1 98.81 101 ASN B CA 1
ATOM 4576 C C . ASN B 1 101 ? -6.07 25.75 30.781 1 98.81 101 ASN B C 1
ATOM 4578 O O . ASN B 1 101 ? -7.059 25.016 30.844 1 98.81 101 ASN B O 1
ATOM 4582 N N . ASN B 1 102 ? -6.078 27.062 30.719 1 98.81 102 ASN B N 1
ATOM 4583 C CA . ASN B 1 102 ? -7.363 27.734 30.594 1 98.81 102 ASN B CA 1
ATOM 4584 C C . ASN B 1 102 ? -8.086 27.359 29.312 1 98.81 102 ASN B C 1
ATOM 4586 O O . ASN B 1 102 ? -9.305 27.141 29.312 1 98.81 102 ASN B O 1
ATOM 4590 N N . VAL B 1 103 ? -7.387 27.281 28.203 1 98.88 103 VAL B N 1
ATOM 4591 C CA . VAL B 1 103 ? -7.969 26.875 26.922 1 98.88 103 VAL B CA 1
ATOM 4592 C C . VAL B 1 103 ? -8.523 25.453 27.031 1 98.88 103 VAL B C 1
ATOM 4594 O O . VAL B 1 103 ? -9.672 25.203 26.641 1 98.88 103 VAL B O 1
ATOM 4597 N N . ILE B 1 104 ? -7.715 24.531 27.562 1 98.94 104 ILE B N 1
ATOM 4598 C CA . ILE B 1 104 ? -8.094 23.125 27.719 1 98.94 104 ILE B CA 1
ATOM 4599 C C . ILE B 1 104 ? -9.312 23.016 28.625 1 98.94 104 ILE B C 1
ATOM 4601 O O . ILE B 1 104 ? -10.281 22.344 28.297 1 98.94 104 ILE B O 1
ATOM 4605 N N . ASN B 1 105 ? -9.266 23.734 29.734 1 98.88 105 ASN B N 1
ATOM 4606 C CA . ASN B 1 105 ? -10.375 23.703 30.688 1 98.88 105 ASN B CA 1
ATOM 4607 C C . ASN B 1 105 ? -11.656 24.25 30.062 1 98.88 105 ASN B C 1
ATOM 4609 O O . ASN B 1 105 ? -12.75 23.75 30.328 1 98.88 105 ASN B O 1
ATOM 4613 N N . GLU B 1 106 ? -11.492 25.359 29.312 1 98.88 106 GLU B N 1
ATOM 4614 C CA . GLU B 1 106 ? -12.664 25.938 28.672 1 98.88 106 GLU B CA 1
ATOM 4615 C C . GLU B 1 106 ? -13.289 24.953 27.672 1 98.88 106 GLU B C 1
ATOM 4617 O O . GLU B 1 106 ? -14.516 24.859 27.578 1 98.88 106 GLU B O 1
ATOM 4622 N N . CYS B 1 107 ? -12.477 24.219 26.906 1 98.88 107 CYS B N 1
ATOM 4623 C CA . CYS B 1 107 ? -12.977 23.172 26.016 1 98.88 107 CYS B CA 1
ATOM 4624 C C . CYS B 1 107 ? -13.766 22.125 26.797 1 98.88 107 CYS B C 1
ATOM 4626 O O . CYS B 1 107 ? -14.906 21.812 26.453 1 98.88 107 CYS B O 1
ATOM 4628 N N . LEU B 1 108 ? -13.164 21.625 27.859 1 98.81 108 LEU B N 1
ATOM 4629 C CA . LEU B 1 108 ? -13.75 20.547 28.641 1 98.81 108 LEU B CA 1
ATOM 4630 C C . LEU B 1 108 ? -15.047 20.984 29.297 1 98.81 108 LEU B C 1
ATOM 4632 O O . LEU B 1 108 ? -15.969 20.188 29.469 1 98.81 108 LEU B O 1
ATOM 4636 N N . LYS B 1 109 ? -15.07 22.266 29.656 1 98.69 109 LYS B N 1
ATOM 4637 C CA . LYS B 1 109 ? -16.297 22.844 30.203 1 98.69 109 LYS B CA 1
ATOM 4638 C C . LYS B 1 109 ? -17.484 22.578 29.281 1 98.69 109 LYS B C 1
ATOM 4640 O O . LYS B 1 109 ? -18.609 22.375 29.766 1 98.69 109 LYS B O 1
ATOM 4645 N N . TYR B 1 110 ? -17.297 22.531 28 1 98.75 110 TYR B N 1
ATOM 4646 C CA . TYR B 1 110 ? -18.359 22.359 27.016 1 98.75 110 TYR B CA 1
ATOM 4647 C C . TYR B 1 110 ? -18.375 20.938 26.469 1 98.75 110 TYR B C 1
ATOM 4649 O O . TYR B 1 110 ? -19.078 20.641 25.5 1 98.75 110 TYR B O 1
ATOM 4657 N N . GLY B 1 111 ? -17.547 20.062 27.016 1 98.31 111 GLY B N 1
ATOM 4658 C CA . GLY B 1 111 ? -17.484 18.688 26.547 1 98.31 111 GLY B CA 1
ATOM 4659 C C . GLY B 1 111 ? -16.719 18.547 25.25 1 98.31 111 GLY B C 1
ATOM 4660 O O . GLY B 1 111 ? -16.891 17.562 24.516 1 98.31 111 GLY B O 1
ATOM 4661 N N . ILE B 1 112 ? -15.906 19.5 24.891 1 98.81 112 ILE B N 1
ATOM 4662 C CA . ILE B 1 112 ? -15.07 19.438 23.703 1 98.81 112 ILE B CA 1
ATOM 4663 C C . ILE B 1 112 ? -13.727 18.797 24.047 1 98.81 112 ILE B C 1
ATOM 4665 O O . ILE B 1 112 ? -13 19.266 24.922 1 98.81 112 ILE B O 1
ATOM 4669 N N . GLU B 1 113 ? -13.414 17.672 23.359 1 98.62 113 GLU B N 1
ATOM 4670 C CA . GLU B 1 113 ? -12.156 16.953 23.562 1 98.62 113 GLU B CA 1
ATOM 4671 C C . GLU B 1 113 ? -11 17.672 22.875 1 98.62 113 GLU B C 1
ATOM 4673 O O . GLU B 1 113 ? -11.016 17.891 21.656 1 98.62 113 GLU B O 1
ATOM 4678 N N . PRO B 1 114 ? -9.969 18.094 23.672 1 98.81 114 PRO B N 1
ATOM 4679 C CA . PRO B 1 114 ? -8.805 18.688 23.031 1 98.81 114 PRO B CA 1
ATOM 4680 C C . PRO B 1 114 ? -8.008 17.672 22.203 1 98.81 114 PRO B C 1
ATOM 4682 O O . PRO B 1 114 ? -7.742 16.562 22.656 1 98.81 114 PRO B O 1
ATOM 4685 N N . LEU B 1 115 ? -7.734 17.984 20.969 1 98.88 115 LEU B N 1
ATOM 4686 C CA . LEU B 1 115 ? -6.77 17.312 20.109 1 98.88 115 LEU B CA 1
ATOM 4687 C C . LEU B 1 115 ? -5.559 18.203 19.844 1 98.88 115 LEU B C 1
ATOM 4689 O O . LEU B 1 115 ? -5.613 19.125 19.031 1 98.88 115 LEU B O 1
ATOM 4693 N N . VAL B 1 116 ? -4.434 17.906 20.516 1 98.88 116 VAL B N 1
ATOM 4694 C CA . VAL B 1 116 ? -3.357 18.891 20.641 1 98.88 116 VAL B CA 1
ATOM 4695 C C . VAL B 1 116 ? -2.213 18.516 19.703 1 98.88 116 VAL B C 1
ATOM 4697 O O . VAL B 1 116 ? -1.746 17.375 19.703 1 98.88 116 VAL B O 1
ATOM 4700 N N . THR B 1 117 ? -1.811 19.438 18.922 1 98.81 117 THR B N 1
ATOM 4701 C CA . THR B 1 117 ? -0.629 19.312 18.078 1 98.81 117 THR B CA 1
ATOM 4702 C C . THR B 1 117 ? 0.58 19.969 18.734 1 98.81 117 THR B C 1
ATOM 4704 O O . THR B 1 117 ? 0.515 21.141 19.156 1 98.81 117 THR B O 1
ATOM 4707 N N . MET B 1 118 ? 1.699 19.312 18.75 1 98.5 118 MET B N 1
ATOM 4708 C CA . MET B 1 118 ? 2.875 19.781 19.469 1 98.5 118 MET B CA 1
ATOM 4709 C C . MET B 1 118 ? 3.641 20.812 18.641 1 98.5 118 MET B C 1
ATOM 4711 O O . MET B 1 118 ? 4.105 21.828 19.188 1 98.5 118 MET B O 1
ATOM 4715 N N . PHE B 1 119 ? 3.777 20.531 17.391 1 98 119 PHE B N 1
ATOM 4716 C CA . PHE B 1 119 ? 4.598 21.406 16.562 1 98 119 PHE B CA 1
ATOM 4717 C C . PHE B 1 119 ? 3.891 21.75 15.266 1 98 119 PHE B C 1
ATOM 4719 O O . PHE B 1 119 ? 3.512 20.859 14.508 1 98 119 PHE B O 1
ATOM 4726 N N . HIS B 1 120 ? 3.707 23.016 14.992 1 96.94 120 HIS B N 1
ATOM 4727 C CA . HIS B 1 120 ? 3.055 23.516 13.789 1 96.94 120 HIS B CA 1
ATOM 4728 C C . HIS B 1 120 ? 3.832 24.672 13.172 1 96.94 120 HIS B C 1
ATOM 4730 O O . HIS B 1 120 ? 3.293 25.781 13.008 1 96.94 120 HIS B O 1
ATOM 4736 N N . PHE B 1 121 ? 5.105 24.469 12.766 1 93.31 121 PHE B N 1
ATOM 4737 C CA . PHE B 1 121 ? 5.969 25.328 11.961 1 93.31 121 PHE B CA 1
ATOM 4738 C C . PHE B 1 121 ? 6.496 26.484 12.797 1 93.31 121 PHE B C 1
ATOM 4740 O O . PHE B 1 121 ? 6.773 27.562 12.258 1 93.31 121 PHE B O 1
ATOM 4747 N N . ASP B 1 122 ? 6.57 26.422 14.055 1 93.69 122 ASP B N 1
ATOM 4748 C CA . ASP B 1 122 ? 6.934 27.578 14.859 1 93.69 122 ASP B CA 1
ATOM 4749 C C . ASP B 1 122 ? 8.117 27.266 15.781 1 93.69 122 ASP B C 1
ATOM 4751 O O . ASP B 1 122 ? 8.047 27.5 16.984 1 93.69 122 ASP B O 1
ATOM 4755 N N . MET B 1 123 ? 9.203 26.875 15.156 1 96.69 123 MET B N 1
ATOM 4756 C CA . MET B 1 123 ? 10.453 26.641 15.867 1 96.69 123 MET B CA 1
ATOM 4757 C C . MET B 1 123 ? 10.875 27.875 16.656 1 96.69 123 MET B C 1
ATOM 4759 O O . MET B 1 123 ? 10.891 28.984 16.125 1 96.69 123 MET B O 1
ATOM 4763 N N . PRO B 1 124 ? 11.227 27.703 17.969 1 97.81 124 PRO B N 1
ATOM 4764 C C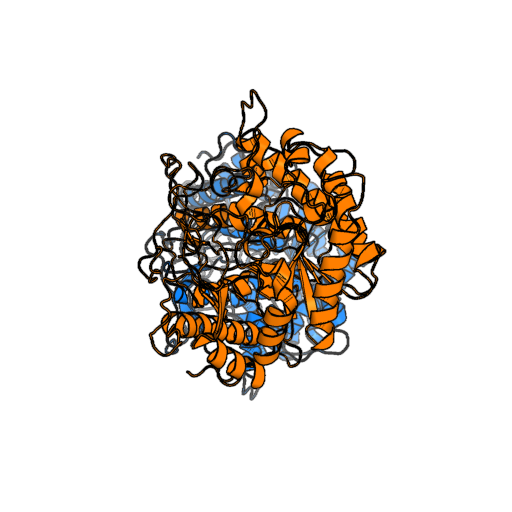A . PRO B 1 124 ? 11.75 28.859 18.719 1 97.81 124 PRO B CA 1
ATOM 4765 C C . PRO B 1 124 ? 12.938 29.5 18.031 1 97.81 124 PRO B C 1
ATOM 4767 O O . PRO B 1 124 ? 13.859 28.812 17.578 1 97.81 124 PRO B O 1
ATOM 4770 N N . ALA B 1 125 ? 12.914 30.828 17.938 1 96.81 125 ALA B N 1
ATOM 4771 C CA . ALA B 1 125 ? 13.961 31.562 17.234 1 96.81 125 ALA B CA 1
ATOM 4772 C C . ALA B 1 125 ? 15.328 31.266 17.828 1 96.81 125 ALA B C 1
ATOM 4774 O O . ALA B 1 125 ? 16.328 31.172 17.109 1 96.81 125 ALA B O 1
ATOM 4775 N N . ALA B 1 126 ? 15.391 31.141 19.141 1 97.31 126 ALA B N 1
ATOM 4776 C CA . ALA B 1 126 ? 16.641 30.844 19.812 1 97.31 126 ALA B CA 1
ATOM 4777 C C . ALA B 1 126 ? 17.219 29.5 19.344 1 97.31 126 ALA B C 1
ATOM 4779 O O . ALA B 1 126 ? 18.438 29.359 19.219 1 97.31 126 ALA B O 1
ATOM 4780 N N . LEU B 1 127 ? 16.375 28.516 19.125 1 98.06 127 LEU B N 1
ATOM 4781 C CA . LEU B 1 127 ? 16.828 27.203 18.656 1 98.06 127 LEU B CA 1
ATOM 4782 C C . LEU B 1 127 ? 17.141 27.234 17.172 1 98.06 127 LEU B C 1
ATOM 4784 O O . LEU B 1 127 ? 18.047 26.531 16.703 1 98.06 127 LEU B O 1
ATOM 4788 N N . ASP B 1 128 ? 16.391 28.031 16.484 1 95.88 128 ASP B N 1
ATOM 4789 C CA . ASP B 1 128 ? 16.672 28.219 15.07 1 95.88 128 ASP B CA 1
ATOM 4790 C C . ASP B 1 128 ? 18.094 28.75 14.875 1 95.88 128 ASP B C 1
ATOM 4792 O O . ASP B 1 128 ? 18.812 28.312 13.969 1 95.88 128 ASP B O 1
ATOM 4796 N N . GLU B 1 129 ? 18.5 29.641 15.664 1 94.88 129 GLU B N 1
ATOM 4797 C CA . GLU B 1 129 ? 19.844 30.234 15.609 1 94.88 129 GLU B CA 1
ATOM 4798 C C . GLU B 1 129 ? 20.906 29.188 15.922 1 94.88 129 GLU B C 1
ATOM 4800 O O . GLU B 1 129 ? 22.062 29.328 15.5 1 94.88 129 GLU B O 1
ATOM 4805 N N . ARG B 1 130 ? 20.469 28.188 16.609 1 96 130 ARG B N 1
ATOM 4806 C CA . ARG B 1 130 ? 21.406 27.125 16.984 1 96 130 ARG B CA 1
ATOM 4807 C C . ARG B 1 130 ? 21.406 26.016 15.945 1 96 130 ARG B C 1
ATOM 4809 O O . ARG B 1 130 ? 21.938 24.922 16.203 1 96 130 ARG B O 1
ATOM 4816 N N . GLY B 1 131 ? 20.75 26.203 14.891 1 95.75 131 GLY B N 1
ATOM 4817 C CA . GLY B 1 131 ? 20.812 25.234 13.812 1 95.75 131 GLY B CA 1
ATOM 4818 C C . GLY B 1 131 ? 19.5 24.531 13.555 1 95.75 131 GLY B C 1
ATOM 4819 O O . GLY B 1 131 ? 19.406 23.672 12.68 1 95.75 131 GLY B O 1
ATOM 4820 N N . SER B 1 132 ? 18.484 24.922 14.32 1 96.88 132 SER B N 1
ATOM 4821 C CA . SER B 1 132 ? 17.141 24.391 14.102 1 96.88 132 SER B CA 1
ATOM 4822 C C . SER B 1 132 ? 17.156 22.875 14.078 1 96.88 132 SER B C 1
ATOM 4824 O O . SER B 1 132 ? 17.844 22.234 14.875 1 96.88 132 SER B O 1
ATOM 4826 N N . TRP B 1 133 ? 16.422 22.172 13.242 1 97.56 133 TRP B N 1
ATOM 4827 C CA . TRP B 1 133 ? 16.281 20.719 13.172 1 97.56 133 TRP B CA 1
ATOM 4828 C C . TRP B 1 133 ? 17.578 20.078 12.672 1 97.56 133 TRP B C 1
ATOM 4830 O O . TRP B 1 133 ? 17.766 18.875 12.789 1 97.56 133 TRP B O 1
ATOM 4840 N N . GLY B 1 134 ? 18.453 20.875 12.109 1 96.56 134 GLY B N 1
ATOM 4841 C CA . GLY B 1 134 ? 19.734 20.344 11.656 1 96.56 134 GLY B CA 1
ATOM 4842 C C . GLY B 1 134 ? 20.656 19.969 12.797 1 96.56 134 GLY B C 1
ATOM 4843 O O . GLY B 1 134 ? 21.578 19.172 12.617 1 96.56 134 GLY B O 1
ATOM 4844 N N . ASN B 1 135 ? 20.453 20.609 13.914 1 96.81 135 ASN B N 1
ATOM 4845 C CA . ASN B 1 135 ? 21.203 20.281 15.125 1 96.81 135 ASN B CA 1
ATOM 4846 C C . ASN B 1 135 ? 20.75 18.969 15.734 1 96.81 135 ASN B C 1
ATOM 4848 O O . ASN B 1 135 ? 19.578 18.797 16.062 1 96.81 135 ASN B O 1
ATOM 4852 N N . PRO B 1 136 ? 21.641 18.016 15.961 1 96.75 136 PRO B N 1
ATOM 4853 C CA . PRO B 1 136 ? 21.25 16.719 16.516 1 96.75 136 PRO B CA 1
ATOM 4854 C C . PRO B 1 136 ? 20.547 16.859 17.875 1 96.75 136 PRO B C 1
ATOM 4856 O O . PRO B 1 136 ? 19.734 16 18.234 1 96.75 136 PRO B O 1
ATOM 4859 N N . GLU B 1 137 ? 20.781 17.922 18.594 1 97.81 137 GLU B N 1
ATOM 4860 C CA . GLU B 1 137 ? 20.156 18.156 19.891 1 97.81 137 GLU B CA 1
ATOM 4861 C C . GLU B 1 137 ? 18.672 18.484 19.719 1 97.81 137 GLU B C 1
ATOM 4863 O O . GLU B 1 137 ? 17.922 18.453 20.703 1 97.81 137 GLU B O 1
ATOM 4868 N N . SER B 1 138 ? 18.297 18.781 18.5 1 98.25 138 SER B N 1
ATOM 4869 C CA . SER B 1 138 ? 16.906 19.141 18.25 1 98.25 138 SER B CA 1
ATOM 4870 C C . SER B 1 138 ? 15.953 18.031 18.688 1 98.25 138 SER B C 1
ATOM 4872 O O . SER B 1 138 ? 14.828 18.297 19.109 1 98.25 138 SER B O 1
ATOM 4874 N N . VAL B 1 139 ? 16.391 16.766 18.562 1 98.56 139 VAL B N 1
ATOM 4875 C CA . VAL B 1 139 ? 15.578 15.633 19 1 98.56 139 VAL B CA 1
ATOM 4876 C C . VAL B 1 139 ? 15.242 15.781 20.484 1 98.56 139 VAL B C 1
ATOM 4878 O O . VAL B 1 139 ? 14.07 15.711 20.859 1 98.56 139 VAL B O 1
ATOM 4881 N N . ASP B 1 140 ? 16.25 16.078 21.25 1 98.38 140 ASP B N 1
ATOM 4882 C CA . ASP B 1 140 ? 16.062 16.203 22.688 1 98.38 140 ASP B CA 1
ATOM 4883 C C . ASP B 1 140 ? 15.25 17.453 23.031 1 98.38 140 ASP B C 1
ATOM 4885 O O . ASP B 1 140 ? 14.477 17.469 24 1 98.38 140 ASP B O 1
ATOM 4889 N N . TRP B 1 141 ? 15.539 18.562 22.312 1 98.75 141 TRP B N 1
ATOM 4890 C CA . TRP B 1 141 ? 14.758 19.766 22.516 1 98.75 141 TRP B CA 1
ATOM 4891 C C . TRP B 1 141 ? 13.266 19.484 22.406 1 98.75 141 TRP B C 1
ATOM 4893 O O . TRP B 1 141 ? 12.484 19.875 23.281 1 98.75 141 TRP B O 1
ATOM 4903 N N . PHE B 1 142 ? 12.883 18.734 21.406 1 98.69 142 PHE B N 1
ATOM 4904 C CA . PHE B 1 142 ? 11.477 18.453 21.125 1 98.69 142 PHE B CA 1
ATOM 4905 C C . PHE B 1 142 ? 10.898 17.5 22.172 1 98.69 142 PHE B C 1
ATOM 4907 O O . PHE B 1 142 ? 9.773 17.688 22.625 1 98.69 142 PHE B O 1
ATOM 4914 N N . VAL B 1 143 ? 11.664 16.469 22.484 1 98.75 143 VAL B N 1
ATOM 4915 C CA . VAL B 1 143 ? 11.195 15.484 23.453 1 98.75 143 VAL B CA 1
ATOM 4916 C C . VAL B 1 143 ? 10.984 16.156 24.812 1 98.75 143 VAL B C 1
ATOM 4918 O O . VAL B 1 143 ? 10.016 15.867 25.516 1 98.75 143 VAL B O 1
ATOM 4921 N N . ASN B 1 144 ? 11.867 17.062 25.156 1 98.75 144 ASN B N 1
ATOM 4922 C CA . ASN B 1 144 ? 11.695 17.812 26.391 1 98.75 144 ASN B CA 1
ATOM 4923 C C . ASN B 1 144 ? 10.438 18.672 26.344 1 98.75 144 ASN B C 1
ATOM 4925 O O . ASN B 1 144 ? 9.711 18.766 27.344 1 98.75 144 ASN B O 1
ATOM 4929 N N . PHE B 1 145 ? 10.25 19.328 25.266 1 98.75 145 PHE B N 1
ATOM 4930 C CA . PHE B 1 145 ? 9.039 20.109 25.078 1 98.75 145 PHE B CA 1
ATOM 4931 C C . PHE B 1 145 ? 7.793 19.25 25.25 1 98.75 145 PHE B C 1
ATOM 4933 O O . PHE B 1 145 ? 6.863 19.625 25.969 1 98.75 145 PHE B O 1
ATOM 4940 N N . ALA B 1 146 ? 7.812 18.109 24.609 1 98.81 146 ALA B N 1
ATOM 4941 C CA . ALA B 1 146 ? 6.715 17.156 24.75 1 98.81 146 ALA B CA 1
ATOM 4942 C C . ALA B 1 146 ? 6.516 16.75 26.203 1 98.81 146 ALA B C 1
ATOM 4944 O O . ALA B 1 146 ? 5.383 16.719 26.703 1 98.81 146 ALA B O 1
ATOM 4945 N N . LYS B 1 147 ? 7.582 16.5 26.859 1 98.81 147 LYS B N 1
ATOM 4946 C CA . LYS B 1 147 ? 7.523 16.094 28.266 1 98.81 147 LYS B CA 1
ATOM 4947 C C . LYS B 1 147 ? 6.836 17.172 29.109 1 98.81 147 LYS B C 1
ATOM 4949 O O . LYS B 1 147 ? 5.988 16.859 29.953 1 98.81 147 LYS B O 1
ATOM 4954 N N . VAL B 1 148 ? 7.199 18.438 28.891 1 98.88 148 VAL B N 1
ATOM 4955 C CA . VAL B 1 148 ? 6.609 19.531 29.641 1 98.88 148 VAL B CA 1
ATOM 4956 C C . VAL B 1 148 ? 5.102 19.578 29.391 1 98.88 148 VAL B C 1
ATOM 4958 O O . VAL B 1 148 ? 4.32 19.781 30.328 1 98.88 148 VAL B O 1
ATOM 4961 N N . MET B 1 149 ? 4.68 19.359 28.188 1 98.75 149 MET B N 1
ATOM 4962 C CA . MET B 1 149 ? 3.256 19.344 27.875 1 98.75 149 MET B CA 1
ATOM 4963 C C . MET B 1 149 ? 2.549 18.188 28.547 1 98.75 149 MET B C 1
ATOM 4965 O O . MET B 1 149 ? 1.465 18.344 29.109 1 98.75 149 MET B O 1
ATOM 4969 N N . TYR B 1 150 ? 3.156 16.969 28.484 1 98.81 150 TYR B N 1
ATOM 4970 C CA . TYR B 1 150 ? 2.555 15.797 29.094 1 98.81 150 TYR B CA 1
ATOM 4971 C C . TYR B 1 150 ? 2.406 15.984 30.609 1 98.81 150 TYR B C 1
ATOM 4973 O O . TYR B 1 150 ? 1.384 15.609 31.188 1 98.81 150 TYR B O 1
ATOM 4981 N N . GLU B 1 151 ? 3.381 16.609 31.219 1 98.56 151 GLU B N 1
ATOM 4982 C CA . GLU B 1 151 ? 3.369 16.844 32.656 1 98.56 151 GLU B CA 1
ATOM 4983 C C . GLU B 1 151 ? 2.266 17.812 33.062 1 98.56 151 GLU B C 1
ATOM 4985 O O . GLU B 1 151 ? 1.645 17.672 34.094 1 98.56 151 GLU B O 1
ATOM 4990 N N . ASN B 1 152 ? 2.014 18.75 32.25 1 98.75 152 ASN B N 1
ATOM 4991 C CA . ASN B 1 152 ? 1.135 19.844 32.656 1 98.75 152 ASN B CA 1
ATOM 4992 C C . ASN B 1 152 ? -0.289 19.641 32.125 1 98.75 152 ASN B C 1
ATOM 4994 O O . ASN B 1 152 ? -1.243 20.141 32.719 1 98.75 152 ASN B O 1
ATOM 4998 N N . TYR B 1 153 ? -0.439 18.875 31.062 1 98.81 153 TYR B N 1
ATOM 4999 C CA . TYR B 1 153 ? -1.756 18.812 30.438 1 98.81 153 TYR B CA 1
ATOM 5000 C C . TYR B 1 153 ? -2.211 17.375 30.266 1 98.81 153 TYR B C 1
ATOM 5002 O O . TYR B 1 153 ? -3.375 17.109 29.953 1 98.81 153 TYR B O 1
ATOM 5010 N N . GLY B 1 154 ? -1.366 16.359 30.547 1 98.44 154 GLY B N 1
ATOM 5011 C CA . GLY B 1 154 ? -1.61 14.953 30.219 1 98.44 154 GLY B CA 1
ATOM 5012 C C . GLY B 1 154 ? -2.742 14.344 31.031 1 98.44 154 GLY B C 1
ATOM 5013 O O . GLY B 1 154 ? -3.262 13.289 30.688 1 98.44 154 GLY B O 1
ATOM 5014 N N . ASP B 1 155 ? -3.129 14.984 32.094 1 98.06 155 ASP B N 1
ATOM 5015 C CA . ASP B 1 155 ? -4.234 14.5 32.906 1 98.06 155 ASP B CA 1
ATOM 5016 C C . ASP B 1 155 ? -5.578 14.75 32.219 1 98.06 155 ASP B C 1
ATOM 5018 O O . ASP B 1 155 ? -6.582 14.117 32.562 1 98.06 155 ASP B O 1
ATOM 5022 N N . ARG B 1 156 ? -5.598 15.688 31.25 1 98.12 156 ARG B N 1
ATOM 5023 C CA . ARG B 1 156 ? -6.852 16.078 30.625 1 98.12 156 ARG B CA 1
ATOM 5024 C C . ARG B 1 156 ? -6.812 15.836 29.125 1 98.12 156 ARG B C 1
ATOM 5026 O O . ARG B 1 156 ? -7.82 15.453 28.516 1 98.12 156 ARG B O 1
ATOM 5033 N N . VAL B 1 157 ? -5.688 16.016 28.516 1 98.44 157 VAL B N 1
ATOM 5034 C CA . VAL B 1 157 ? -5.547 15.828 27.078 1 98.44 157 VAL B CA 1
ATOM 5035 C C . VAL B 1 157 ? -5.27 14.367 26.75 1 98.44 157 VAL B C 1
ATOM 5037 O O . VAL B 1 157 ? -4.258 13.812 27.203 1 98.44 157 VAL B O 1
ATOM 5040 N N . LYS B 1 158 ? -6.129 13.812 25.906 1 96 158 LYS B N 1
ATOM 5041 C CA . LYS B 1 158 ? -6.027 12.375 25.641 1 96 158 LYS B CA 1
ATOM 5042 C C . LYS B 1 158 ? -5.633 12.109 24.188 1 96 158 LYS B C 1
ATOM 5044 O O . LYS B 1 158 ? -5.27 10.984 23.844 1 96 158 LYS B O 1
ATOM 5049 N N . TYR B 1 159 ? -5.723 13.031 23.328 1 98.75 159 TYR B N 1
ATOM 5050 C CA . TYR B 1 159 ? -5.355 12.914 21.922 1 98.75 159 TYR B CA 1
ATOM 5051 C C . TYR B 1 159 ? -4.238 13.891 21.562 1 98.75 159 TYR B C 1
ATOM 5053 O O . TYR B 1 159 ? -4.391 15.102 21.734 1 98.75 159 TYR B O 1
ATOM 5061 N N . TRP B 1 160 ? -3.148 13.336 21.078 1 98.88 160 TRP B N 1
ATOM 5062 C CA . TRP B 1 160 ? -1.977 14.148 20.75 1 98.88 160 TRP B CA 1
ATOM 5063 C C . TRP B 1 160 ? -1.552 13.938 19.312 1 98.88 160 TRP B C 1
ATOM 5065 O O . TRP B 1 160 ? -1.697 12.844 18.766 1 98.88 160 TRP B O 1
ATOM 5075 N N . LEU B 1 161 ? -1.103 14.984 18.703 1 98.88 161 LEU B N 1
ATOM 5076 C CA . LEU B 1 161 ? -0.414 14.969 17.422 1 98.88 161 LEU B CA 1
ATOM 5077 C C . LEU B 1 161 ? 1.006 15.508 17.547 1 98.88 161 LEU B C 1
ATOM 5079 O O . LEU B 1 161 ? 1.239 16.484 18.281 1 98.88 161 LEU B O 1
ATOM 5083 N N . THR B 1 162 ? 1.929 14.945 16.875 1 98.62 162 THR B N 1
ATOM 5084 C CA . THR B 1 162 ? 3.326 15.32 17.062 1 98.62 162 THR B CA 1
ATOM 5085 C C . THR B 1 162 ? 3.672 16.531 16.188 1 98.62 162 THR B C 1
ATOM 5087 O O . THR B 1 162 ? 3.451 17.672 16.594 1 98.62 162 THR B O 1
ATOM 5090 N N . ILE B 1 163 ? 4.07 16.266 14.945 1 98.25 163 ILE B N 1
ATOM 5091 C CA . ILE B 1 163 ? 4.523 17.344 14.062 1 98.25 163 ILE B CA 1
ATOM 5092 C C . ILE B 1 163 ? 3.537 17.5 12.906 1 98.25 163 ILE B C 1
ATOM 5094 O O . ILE B 1 163 ? 3.293 16.562 12.148 1 98.25 163 ILE B O 1
ATOM 5098 N N . ASN B 1 164 ? 2.963 18.703 12.82 1 98.06 164 ASN B N 1
ATOM 5099 C CA . ASN B 1 164 ? 2.051 19 11.719 1 98.06 164 ASN B CA 1
ATOM 5100 C C . ASN B 1 164 ? 2.791 19.109 10.391 1 98.06 164 ASN B C 1
ATOM 5102 O O . ASN B 1 164 ? 3.74 19.875 10.266 1 98.06 164 ASN B O 1
ATOM 5106 N N . GLU B 1 165 ? 2.357 18.328 9.414 1 97.12 165 GLU B N 1
ATOM 5107 C CA . GLU B 1 165 ? 2.814 18.375 8.023 1 97.12 165 GLU B CA 1
ATOM 5108 C C . GLU B 1 165 ? 4.336 18.344 7.945 1 97.12 165 GLU B C 1
ATOM 5110 O O . GLU B 1 165 ? 4.953 19.172 7.281 1 97.12 165 GLU B O 1
ATOM 5115 N N . GLN B 1 166 ? 4.918 17.391 8.602 1 96.62 166 GLN B N 1
ATOM 5116 C CA . GLN B 1 166 ? 6.363 17.188 8.547 1 96.62 166 GLN B CA 1
ATOM 5117 C C . GLN B 1 166 ? 6.852 17.094 7.105 1 96.62 166 GLN B C 1
ATOM 5119 O O . GLN B 1 166 ? 7.938 17.578 6.777 1 96.62 166 GLN B O 1
ATOM 5124 N N . ASN B 1 167 ? 6.102 16.469 6.23 1 95.56 167 ASN B N 1
ATOM 5125 C CA . ASN B 1 167 ? 6.508 16.297 4.84 1 95.56 167 ASN B CA 1
ATOM 5126 C C . ASN B 1 167 ? 6.625 17.641 4.125 1 95.56 167 ASN B C 1
ATOM 5128 O O . ASN B 1 167 ? 7.488 17.812 3.266 1 95.56 167 ASN B O 1
ATOM 5132 N N . MET B 1 168 ? 5.805 18.594 4.488 1 92.75 168 MET B N 1
ATOM 5133 C CA . MET B 1 168 ? 5.891 19.922 3.883 1 92.75 168 MET B CA 1
ATOM 5134 C C . MET B 1 168 ? 7.133 20.672 4.367 1 92.75 168 MET B C 1
ATOM 5136 O O . MET B 1 168 ? 7.762 21.406 3.604 1 92.75 168 MET B O 1
ATOM 5140 N N . LEU B 1 169 ? 7.5 20.422 5.625 1 92.38 169 LEU B N 1
ATOM 5141 C CA . LEU B 1 169 ? 8.727 21.016 6.156 1 92.38 169 LEU B CA 1
ATOM 5142 C C . LEU B 1 169 ? 9.945 20.531 5.383 1 92.38 169 LEU B C 1
ATOM 5144 O O . LEU B 1 169 ? 10.906 21.266 5.195 1 92.38 169 LEU B O 1
ATOM 5148 N N . THR B 1 170 ? 9.867 19.328 4.914 1 92.25 170 THR B N 1
ATOM 5149 C CA . THR B 1 170 ? 10.969 18.719 4.176 1 92.25 170 THR B CA 1
ATOM 5150 C C . THR B 1 170 ? 10.945 19.141 2.711 1 92.25 170 THR B C 1
ATOM 5152 O O . THR B 1 170 ? 11.977 19.516 2.148 1 92.25 170 THR B O 1
ATOM 5155 N N . LEU B 1 171 ? 9.797 19.203 2.127 1 89.56 171 LEU B N 1
ATOM 5156 C CA . LEU B 1 171 ? 9.68 19.344 0.68 1 89.56 171 LEU B CA 1
ATOM 5157 C C . LEU B 1 171 ? 9.648 20.812 0.279 1 89.56 171 LEU B C 1
ATOM 5159 O O . LEU B 1 171 ? 10.148 21.172 -0.79 1 89.56 171 LEU B O 1
ATOM 5163 N N . VAL B 1 172 ? 9.055 21.656 1.203 1 86.12 172 VAL B N 1
ATOM 5164 C CA . VAL B 1 172 ? 8.867 23.047 0.81 1 86.12 172 VAL B CA 1
ATOM 5165 C C . VAL B 1 172 ? 9.227 23.969 1.977 1 86.12 172 VAL B C 1
ATOM 5167 O O . VAL B 1 172 ? 8.586 25 2.18 1 86.12 172 VAL B O 1
ATOM 5170 N N . GLY B 1 173 ? 10.234 23.625 2.686 1 78.19 173 GLY B N 1
ATOM 5171 C CA . GLY B 1 173 ? 10.703 24.375 3.832 1 78.19 173 GLY B CA 1
ATOM 5172 C C . GLY B 1 173 ? 10.984 25.828 3.51 1 78.19 173 GLY B C 1
ATOM 5173 O O . GLY B 1 173 ? 10.602 26.734 4.266 1 78.19 173 GLY B O 1
ATOM 5174 N N . PRO B 1 174 ? 11.609 26.062 2.367 1 75 174 PRO B N 1
ATOM 5175 C CA . PRO B 1 174 ? 11.898 27.453 2.004 1 75 174 PRO B CA 1
ATOM 5176 C C . PRO B 1 174 ? 10.625 28.281 1.802 1 75 174 PRO B C 1
ATOM 5178 O O . PRO B 1 174 ? 10.586 29.453 2.189 1 75 174 PRO B O 1
ATOM 5181 N N . VAL B 1 175 ? 9.609 27.625 1.34 1 73.31 175 VAL B N 1
ATOM 5182 C CA . VAL B 1 175 ? 8.344 28.312 1.076 1 73.31 175 VAL B CA 1
ATOM 5183 C C . VAL B 1 175 ? 7.656 28.641 2.395 1 73.31 175 VAL B C 1
ATOM 5185 O O . VAL B 1 175 ? 7.117 29.734 2.562 1 73.31 175 VAL B O 1
ATOM 5188 N N . ILE B 1 176 ? 7.77 27.766 3.32 1 77.94 176 ILE B N 1
ATOM 5189 C CA . ILE B 1 176 ? 7.129 27.922 4.621 1 77.94 176 ILE B CA 1
ATOM 5190 C C . ILE B 1 176 ? 7.988 28.812 5.516 1 77.94 176 ILE B C 1
ATOM 5192 O O . ILE B 1 176 ? 7.496 29.391 6.48 1 77.94 176 ILE B O 1
ATOM 5196 N N . GLY B 1 177 ? 9.281 28.969 5.133 1 76.5 177 GLY B N 1
ATOM 5197 C CA . GLY B 1 177 ? 10.211 29.797 5.895 1 76.5 177 GLY B CA 1
ATOM 5198 C C . GLY B 1 177 ? 10.797 29.078 7.098 1 76.5 177 GLY B C 1
ATOM 5199 O O . GLY B 1 177 ? 11.047 29.688 8.133 1 76.5 177 GLY B O 1
ATOM 5200 N N . THR B 1 178 ? 10.961 27.766 6.973 1 83.44 178 THR B N 1
ATOM 5201 C CA . THR B 1 178 ? 11.391 26.984 8.133 1 83.44 178 THR B CA 1
ATOM 5202 C C . THR B 1 178 ? 12.727 26.312 7.863 1 83.44 178 THR B C 1
ATOM 5204 O O . THR B 1 178 ? 13.312 25.703 8.766 1 83.44 178 THR B O 1
ATOM 5207 N N . LEU B 1 179 ? 13.211 26.406 6.613 1 87.44 179 LEU B N 1
ATOM 5208 C CA . LEU B 1 179 ? 14.453 25.703 6.305 1 87.44 179 LEU B CA 1
ATOM 5209 C C . LEU B 1 179 ? 15.664 26.516 6.762 1 87.44 179 LEU B C 1
ATOM 5211 O O . LEU B 1 179 ? 15.812 27.688 6.402 1 87.44 179 LEU B O 1
ATOM 5215 N N . HIS B 1 180 ? 16.438 25.969 7.551 1 91.56 180 HIS B N 1
ATOM 5216 C CA . HIS B 1 180 ? 17.703 26.516 7.992 1 91.56 180 HIS B CA 1
ATOM 5217 C C . HIS B 1 180 ? 18.875 25.734 7.422 1 91.56 180 HIS B C 1
ATOM 5219 O O . HIS B 1 180 ? 19.062 24.547 7.742 1 91.56 180 HIS B O 1
ATOM 5225 N N . LEU B 1 181 ? 19.641 26.406 6.637 1 92.69 181 LEU B N 1
ATOM 5226 C CA . LEU B 1 181 ? 20.828 25.781 6.078 1 92.69 181 LEU B CA 1
ATOM 5227 C C . LEU B 1 181 ? 22.094 26.25 6.797 1 92.69 181 LEU B C 1
ATOM 5229 O O . LEU B 1 181 ? 22.266 27.453 7.012 1 92.69 181 LEU B O 1
ATOM 5233 N N . PRO B 1 182 ? 22.906 25.359 7.168 1 92.12 182 PRO B N 1
ATOM 5234 C CA . PRO B 1 182 ? 24.172 25.812 7.762 1 92.12 182 PRO B CA 1
ATOM 5235 C C . PRO B 1 182 ? 25.031 26.594 6.781 1 92.12 182 PRO B C 1
ATOM 5237 O O . PRO B 1 182 ? 24.922 26.422 5.566 1 92.12 182 PRO B O 1
ATOM 5240 N N . GLU B 1 183 ? 25.875 27.438 7.445 1 90.88 183 GLU B N 1
ATOM 5241 C CA . GLU B 1 183 ? 26.828 28.156 6.613 1 90.88 183 GLU B CA 1
ATOM 5242 C C . GLU B 1 183 ? 27.719 27.203 5.844 1 90.88 183 GLU B C 1
ATOM 5244 O O . GLU B 1 183 ? 28.234 26.234 6.41 1 90.88 183 GLU B O 1
ATOM 5249 N N . GLY B 1 184 ? 27.844 27.391 4.613 1 92.19 184 GLY B N 1
ATOM 5250 C CA . GLY B 1 184 ? 28.734 26.578 3.787 1 92.19 184 GLY B CA 1
ATOM 5251 C C . GLY B 1 184 ? 28.125 25.266 3.352 1 92.19 184 GLY B C 1
ATOM 5252 O O . GLY B 1 184 ? 28.812 24.406 2.812 1 92.19 184 GLY B O 1
ATOM 5253 N N . CYS B 1 185 ? 26.859 25.188 3.562 1 93.19 185 CYS B N 1
ATOM 5254 C CA . CYS B 1 185 ? 26.188 23.953 3.16 1 93.19 185 CYS B CA 1
ATOM 5255 C C . CYS B 1 185 ? 26.391 23.688 1.676 1 93.19 185 CYS B C 1
ATOM 5257 O O . CYS B 1 185 ? 26.062 24.516 0.833 1 93.19 185 CYS B O 1
ATOM 5259 N N . THR B 1 186 ? 26.953 22.484 1.29 1 94.44 186 THR B N 1
ATOM 5260 C CA . THR B 1 186 ? 27.281 22.156 -0.097 1 94.44 186 THR B CA 1
ATOM 5261 C C . THR B 1 186 ? 26.297 21.141 -0.659 1 94.44 186 THR B C 1
ATOM 5263 O O . THR B 1 186 ? 26.219 20.938 -1.874 1 94.44 186 THR B O 1
ATOM 5266 N N . ASN B 1 187 ? 25.609 20.438 0.17 1 95.56 187 ASN B N 1
ATOM 5267 C CA . ASN B 1 187 ? 24.578 19.484 -0.214 1 95.56 187 ASN B CA 1
ATOM 5268 C C . ASN B 1 187 ? 23.266 19.75 0.513 1 95.56 187 ASN B C 1
ATOM 5270 O O . ASN B 1 187 ? 23.031 19.188 1.585 1 95.56 187 ASN B O 1
ATOM 5274 N N . GLU B 1 188 ? 22.453 20.484 -0.102 1 94 188 GLU B N 1
ATOM 5275 C CA . GLU B 1 188 ? 21.188 20.922 0.499 1 94 188 GLU B CA 1
ATOM 5276 C C . GLU B 1 188 ? 20.25 19.75 0.739 1 94 188 GLU B C 1
ATOM 5278 O O . GLU B 1 188 ? 19.562 19.688 1.761 1 94 188 GLU B O 1
ATOM 5283 N N . ILE B 1 189 ? 20.203 18.812 -0.265 1 94.19 189 ILE B N 1
ATOM 5284 C CA . ILE B 1 189 ? 19.344 17.641 -0.122 1 94.19 189 ILE B CA 1
ATOM 5285 C C . ILE B 1 189 ? 19.719 16.859 1.136 1 94.19 189 ILE B C 1
ATOM 5287 O O . ILE B 1 189 ? 18.859 16.484 1.931 1 94.19 189 ILE B O 1
ATOM 5291 N N . LYS B 1 190 ? 21 16.672 1.366 1 96.31 190 LYS B N 1
ATOM 5292 C CA . LYS B 1 190 ? 21.469 15.953 2.545 1 96.31 190 LYS B CA 1
ATOM 5293 C C . LYS B 1 190 ? 21.047 16.672 3.828 1 96.31 190 LYS B C 1
ATOM 5295 O O . LYS B 1 190 ? 20.594 16.031 4.777 1 96.31 190 LYS B O 1
ATOM 5300 N N . GLU B 1 191 ? 21.219 17.953 3.838 1 96.25 191 GLU B N 1
ATOM 5301 C CA . GLU B 1 191 ? 20.859 18.719 5.023 1 96.25 191 GLU B CA 1
ATOM 5302 C C . GLU B 1 191 ? 19.359 18.625 5.297 1 96.25 191 GLU B C 1
ATOM 5304 O O . GLU B 1 191 ? 18.938 18.422 6.438 1 96.25 191 GLU B O 1
ATOM 5309 N N . ILE B 1 192 ? 18.562 18.797 4.289 1 96.44 192 ILE B N 1
ATOM 5310 C CA . ILE B 1 192 ? 17.109 18.781 4.41 1 96.44 192 ILE B CA 1
ATOM 5311 C C . ILE B 1 192 ? 16.656 17.422 4.965 1 96.44 192 ILE B C 1
ATOM 5313 O O . ILE B 1 192 ? 15.867 17.375 5.91 1 96.44 192 ILE B O 1
ATOM 5317 N N . TYR B 1 193 ? 17.219 16.359 4.445 1 97.44 193 TYR B N 1
ATOM 5318 C CA . TYR B 1 193 ? 16.766 15.047 4.871 1 97.44 193 TYR B CA 1
ATOM 5319 C C . TYR B 1 193 ? 17.391 14.656 6.203 1 97.44 193 TYR B C 1
ATOM 5321 O O . TYR B 1 193 ? 16.875 13.797 6.914 1 97.44 193 TYR B O 1
ATOM 5329 N N . GLN B 1 194 ? 18.516 15.266 6.547 1 98 194 GLN B N 1
ATOM 5330 C CA . GLN B 1 194 ? 19.016 15.102 7.906 1 98 194 GLN B CA 1
ATOM 5331 C C . GLN B 1 194 ? 18.078 15.758 8.922 1 98 194 GLN B C 1
ATOM 5333 O O . GLN B 1 194 ? 17.828 15.195 9.984 1 98 194 GLN B O 1
ATOM 5338 N N . GLN B 1 195 ? 17.641 16.953 8.617 1 97.88 195 GLN B N 1
ATOM 5339 C CA . GLN B 1 195 ? 16.656 17.625 9.453 1 97.88 195 GLN B CA 1
ATOM 5340 C C . GLN B 1 195 ? 15.383 16.781 9.57 1 97.88 195 GLN B C 1
ATOM 5342 O O . GLN B 1 195 ? 14.844 16.609 10.664 1 97.88 195 GLN B O 1
ATOM 5347 N N . ASN B 1 196 ? 14.953 16.234 8.445 1 98.19 196 ASN B N 1
ATOM 5348 C CA . ASN B 1 196 ? 13.805 15.336 8.461 1 98.19 196 ASN B CA 1
ATOM 5349 C C . ASN B 1 196 ? 14.047 14.133 9.367 1 98.19 196 ASN B C 1
ATOM 5351 O O . ASN B 1 196 ? 13.148 13.719 10.102 1 98.19 196 ASN B O 1
ATOM 5355 N N . HIS B 1 197 ? 15.242 13.531 9.258 1 98.62 197 HIS B N 1
ATOM 5356 C CA . HIS B 1 197 ? 15.586 12.391 10.102 1 98.62 197 HIS B CA 1
ATOM 5357 C C . HIS B 1 197 ? 15.461 12.734 11.578 1 98.62 197 HIS B C 1
ATOM 5359 O O . HIS B 1 197 ? 14.891 11.969 12.359 1 98.62 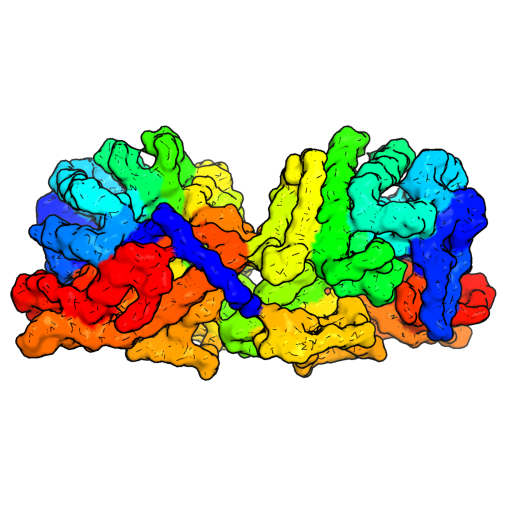197 HIS B O 1
ATOM 5365 N N . HIS B 1 198 ? 15.977 13.875 11.961 1 98.56 198 HIS B N 1
ATOM 5366 C CA . HIS B 1 198 ? 15.859 14.312 13.352 1 98.56 198 HIS B CA 1
ATOM 5367 C C . HIS B 1 198 ? 14.398 14.438 13.766 1 98.56 198 HIS B C 1
ATOM 5369 O O . HIS B 1 198 ? 14.023 14.023 14.867 1 98.56 198 HIS B O 1
ATOM 5375 N N . MET B 1 199 ? 13.578 14.992 12.914 1 98.56 199 MET B N 1
ATOM 5376 C CA . MET B 1 199 ? 12.156 15.133 13.211 1 98.56 199 MET B CA 1
ATOM 5377 C C . MET B 1 199 ? 11.5 13.766 13.375 1 98.56 199 MET B C 1
ATOM 5379 O O . MET B 1 199 ? 10.641 13.586 14.242 1 98.56 199 MET B O 1
ATOM 5383 N N . LEU B 1 200 ? 11.906 12.82 12.492 1 98.62 200 LEU B N 1
ATOM 5384 C CA . LEU B 1 200 ? 11.359 11.469 12.578 1 98.62 200 LEU B CA 1
ATOM 5385 C C . LEU B 1 200 ? 11.711 10.836 13.922 1 98.62 200 LEU B C 1
ATOM 5387 O O . LEU B 1 200 ? 10.852 10.234 14.57 1 98.62 200 LEU B O 1
ATOM 5391 N N . VAL B 1 201 ? 12.945 10.969 14.305 1 98.75 201 VAL B N 1
ATOM 5392 C CA . VAL B 1 201 ? 13.406 10.398 15.57 1 98.75 201 VAL B CA 1
ATOM 5393 C C . VAL B 1 201 ? 12.695 11.086 16.734 1 98.75 201 VAL B C 1
ATOM 5395 O O . VAL B 1 201 ? 12.227 10.43 17.656 1 98.75 201 VAL B O 1
ATOM 5398 N N . ALA B 1 202 ? 12.586 12.414 16.672 1 98.75 202 ALA B N 1
ATOM 5399 C CA . ALA B 1 202 ? 11.914 13.18 17.719 1 98.75 202 ALA B CA 1
ATOM 5400 C C . ALA B 1 202 ? 10.453 12.742 17.859 1 98.75 202 ALA B C 1
ATOM 5402 O O . ALA B 1 202 ? 9.969 12.562 18.984 1 98.75 202 ALA B O 1
ATOM 5403 N N . GLN B 1 203 ? 9.797 12.633 16.781 1 98.62 203 GLN B N 1
ATOM 5404 C CA . GLN B 1 203 ? 8.414 12.164 16.781 1 98.62 203 GLN B CA 1
ATOM 5405 C C . GLN B 1 203 ? 8.289 10.797 17.453 1 98.62 203 GLN B C 1
ATOM 5407 O O . GLN B 1 203 ? 7.402 10.586 18.281 1 98.62 203 GLN B O 1
ATOM 5412 N N . ALA B 1 204 ? 9.148 9.867 17.031 1 98.69 204 ALA B N 1
ATOM 5413 C CA . ALA B 1 204 ? 9.109 8.516 17.578 1 98.69 204 ALA B CA 1
ATOM 5414 C C . ALA B 1 204 ? 9.305 8.539 19.094 1 98.69 204 ALA B C 1
ATOM 5416 O O . ALA B 1 204 ? 8.562 7.883 19.828 1 98.69 204 ALA B O 1
ATOM 5417 N N . LYS B 1 205 ? 10.25 9.305 19.531 1 98.69 205 LYS B N 1
ATOM 5418 C CA . LYS B 1 205 ? 10.531 9.391 20.969 1 98.69 205 LYS B CA 1
ATOM 5419 C C . LYS B 1 205 ? 9.383 10.055 21.719 1 98.69 205 LYS B C 1
ATOM 5421 O O . LYS B 1 205 ? 9.062 9.672 22.844 1 98.69 205 LYS B O 1
ATOM 5426 N N . ALA B 1 206 ? 8.789 11.055 21.109 1 98.75 206 ALA B N 1
ATOM 5427 C CA . ALA B 1 206 ? 7.648 11.719 21.719 1 98.75 206 ALA B CA 1
ATOM 5428 C C . ALA B 1 206 ? 6.469 10.758 21.859 1 98.75 206 ALA B C 1
ATOM 5430 O O . ALA B 1 206 ? 5.758 10.781 22.875 1 98.75 206 ALA B O 1
ATOM 5431 N N . MET B 1 207 ? 6.215 9.93 20.906 1 98.69 207 MET B N 1
ATOM 5432 C CA . MET B 1 207 ? 5.129 8.953 20.984 1 98.69 207 MET B CA 1
ATOM 5433 C C . MET B 1 207 ? 5.379 7.934 22.094 1 98.69 207 MET B C 1
ATOM 5435 O O . MET B 1 207 ? 4.48 7.633 22.875 1 98.69 207 MET B O 1
ATOM 5439 N N . ALA B 1 208 ? 6.594 7.422 22.109 1 98.25 208 ALA B N 1
ATOM 5440 C CA . ALA B 1 208 ? 6.945 6.465 23.156 1 98.25 208 ALA B CA 1
ATOM 5441 C C . ALA B 1 208 ? 6.781 7.082 24.547 1 98.25 208 ALA B C 1
ATOM 5443 O O . ALA B 1 208 ? 6.23 6.453 25.453 1 98.25 208 ALA B O 1
ATOM 5444 N N . LEU B 1 209 ? 7.23 8.305 24.672 1 98.5 209 LEU B N 1
ATOM 5445 C CA . LEU B 1 209 ? 7.152 9.008 25.953 1 98.5 209 LEU B CA 1
ATOM 5446 C C . LEU B 1 209 ? 5.699 9.234 26.359 1 98.5 209 LEU B C 1
ATOM 5448 O O . LEU B 1 209 ? 5.359 9.156 27.531 1 98.5 209 LEU B O 1
ATOM 5452 N N . CYS B 1 210 ? 4.844 9.57 25.391 1 98.69 210 CYS B N 1
ATOM 5453 C CA . CYS B 1 210 ? 3.422 9.758 25.656 1 98.69 210 CYS B CA 1
ATOM 5454 C C . CYS B 1 210 ? 2.818 8.5 26.281 1 98.69 210 CYS B C 1
ATOM 5456 O O . CYS B 1 210 ? 2.109 8.586 27.281 1 98.69 210 CYS B O 1
ATOM 5458 N N . HIS B 1 211 ? 3.098 7.367 25.719 1 98.12 211 HIS B N 1
ATOM 5459 C CA . HIS B 1 211 ? 2.572 6.094 26.203 1 98.12 211 HIS B CA 1
ATOM 5460 C C . HIS B 1 211 ? 3.072 5.793 27.609 1 98.12 211 HIS B C 1
ATOM 5462 O O . HIS B 1 211 ? 2.357 5.188 28.406 1 98.12 211 HIS B O 1
ATOM 5468 N N . GLU B 1 212 ? 4.262 6.207 27.844 1 97.88 212 GLU B N 1
ATOM 5469 C CA . GLU B 1 212 ? 4.848 6 29.172 1 97.88 212 GLU B CA 1
ATOM 5470 C C . GLU B 1 212 ? 4.211 6.922 30.203 1 97.88 212 GLU B C 1
ATOM 5472 O O . GLU B 1 212 ? 3.854 6.48 31.297 1 97.88 212 GLU B O 1
ATOM 5477 N N . MET B 1 213 ? 4.012 8.164 29.891 1 98.31 213 MET B N 1
ATOM 5478 C CA . MET B 1 213 ? 3.637 9.188 30.875 1 98.31 213 MET B CA 1
ATOM 5479 C C . MET B 1 213 ? 2.121 9.266 31.016 1 98.31 213 MET B C 1
ATOM 5481 O O . MET B 1 213 ? 1.616 9.633 32.094 1 98.31 213 MET B O 1
ATOM 5485 N N . ILE B 1 214 ? 1.398 9.016 29.984 1 98.12 214 ILE B N 1
ATOM 5486 C CA . ILE B 1 214 ? -0.054 9.148 29.984 1 98.12 214 ILE B CA 1
ATOM 5487 C C . ILE B 1 214 ? -0.691 7.859 29.469 1 98.12 214 ILE B C 1
ATOM 5489 O O . ILE B 1 214 ? -1.218 7.82 28.359 1 98.12 214 ILE B O 1
ATOM 5493 N N . PRO B 1 215 ? -0.77 6.855 30.359 1 95.5 215 PRO B N 1
ATOM 5494 C CA . PRO B 1 215 ? -1.379 5.602 29.906 1 95.5 215 PRO B CA 1
ATOM 5495 C C . PRO B 1 215 ? -2.811 5.789 29.406 1 95.5 215 PRO B C 1
ATOM 5497 O O . PRO B 1 215 ? -3.617 6.453 30.062 1 95.5 215 PRO B O 1
ATOM 5500 N N . GLY B 1 216 ? -3.086 5.316 28.266 1 95.44 216 GLY B N 1
ATOM 5501 C CA . GLY B 1 216 ? -4.418 5.387 27.672 1 95.44 216 GLY B CA 1
ATOM 5502 C C . GLY B 1 216 ? -4.562 6.492 26.641 1 95.44 216 GLY B C 1
ATOM 5503 O O . GLY B 1 216 ? -5.523 6.508 25.875 1 95.44 216 GLY B O 1
ATOM 5504 N N . ALA B 1 217 ? -3.629 7.484 26.688 1 97.69 217 ALA B N 1
ATOM 5505 C CA . ALA B 1 217 ? -3.662 8.539 25.672 1 97.69 217 ALA B CA 1
ATOM 5506 C C . ALA B 1 217 ? -3.375 7.969 24.281 1 97.69 217 ALA B C 1
ATOM 5508 O O . ALA B 1 217 ? -2.795 6.887 24.156 1 97.69 217 ALA B O 1
ATOM 5509 N N . LYS B 1 218 ? -3.883 8.57 23.281 1 98.56 218 LYS B N 1
ATOM 5510 C CA . LYS B 1 218 ? -3.613 8.227 21.875 1 98.56 218 LYS B CA 1
ATOM 5511 C C . LYS B 1 218 ? -2.799 9.328 21.203 1 98.56 218 LYS B C 1
ATOM 5513 O O . LYS B 1 218 ? -3.01 10.516 21.453 1 98.56 218 LYS B O 1
ATOM 5518 N N . ILE B 1 219 ? -1.884 8.938 20.391 1 98.81 219 ILE B N 1
ATOM 5519 C CA . ILE B 1 219 ? -0.987 9.898 19.75 1 98.81 219 ILE B CA 1
ATOM 5520 C C . ILE B 1 219 ? -0.679 9.445 18.328 1 98.81 219 ILE B C 1
ATOM 5522 O O . ILE B 1 219 ? -0.668 8.25 18.031 1 98.81 219 ILE B O 1
ATOM 5526 N N . GLY B 1 220 ? -0.532 10.352 17.391 1 98.69 220 GLY B N 1
ATOM 5527 C CA . GLY B 1 220 ? -0.221 10.023 16 1 98.69 220 GLY B CA 1
ATOM 5528 C C . GLY B 1 220 ? 0.43 11.164 15.25 1 98.69 220 GLY B C 1
ATOM 5529 O O . GLY B 1 220 ? 0.554 12.273 15.781 1 98.69 220 GLY B O 1
ATOM 5530 N N . PRO B 1 221 ? 0.948 10.883 14.062 1 98.62 221 PRO B N 1
ATOM 5531 C CA . PRO B 1 221 ? 1.471 11.922 13.172 1 98.62 221 PRO B CA 1
ATOM 5532 C C . PRO B 1 221 ? 0.366 12.742 12.508 1 98.62 221 PRO B C 1
ATOM 5534 O O . PRO B 1 221 ? -0.818 12.438 12.68 1 98.62 221 PRO B O 1
ATOM 5537 N N . ALA B 1 222 ? 0.741 13.805 11.805 1 98.56 222 ALA B N 1
ATOM 5538 C CA . ALA B 1 222 ? -0.221 14.625 11.078 1 98.56 222 ALA B CA 1
ATOM 5539 C C . ALA B 1 222 ? 0.381 15.156 9.781 1 98.56 222 ALA B C 1
ATOM 5541 O O . ALA B 1 222 ? 0.416 16.375 9.555 1 98.56 222 ALA B O 1
ATOM 5542 N N . PRO B 1 223 ? 0.798 14.242 8.914 1 98.31 223 PRO B N 1
ATOM 5543 C CA . PRO B 1 223 ? 1.358 14.695 7.641 1 98.31 223 PRO B CA 1
ATOM 5544 C C . PRO B 1 223 ? 0.295 15.234 6.688 1 98.31 223 PRO B C 1
ATOM 5546 O O . PRO B 1 223 ? -0.901 15.039 6.918 1 98.31 223 PRO B O 1
ATOM 5549 N N . ASN B 1 224 ? 0.748 16.031 5.75 1 97.94 224 ASN B N 1
ATOM 5550 C CA . ASN B 1 224 ? -0.067 16.391 4.594 1 97.94 224 ASN B CA 1
ATOM 5551 C C . ASN B 1 224 ? 0.023 15.336 3.492 1 97.94 224 ASN B C 1
ATOM 5553 O O . ASN B 1 224 ? 1.067 15.18 2.855 1 97.94 224 ASN B O 1
ATOM 5557 N N . ILE B 1 225 ? -1.05 14.625 3.283 1 97.94 225 ILE B N 1
ATOM 5558 C CA . ILE B 1 225 ? -1.013 13.516 2.338 1 97.94 225 ILE B CA 1
ATOM 5559 C C . ILE B 1 225 ? -1.749 13.898 1.057 1 97.94 225 ILE B C 1
ATOM 5561 O O . ILE B 1 225 ? -2.895 14.352 1.106 1 97.94 225 ILE B O 1
ATOM 5565 N N . SER B 1 226 ? -1.14 13.859 -0.078 1 96.5 226 SER B N 1
ATOM 5566 C CA . SER B 1 226 ? -1.652 14.102 -1.423 1 96.5 226 SER B CA 1
ATOM 5567 C C . SER B 1 226 ? -1.429 12.891 -2.322 1 96.5 226 SER B C 1
ATOM 5569 O O . SER B 1 226 ? -0.371 12.758 -2.943 1 96.5 226 SER B O 1
ATOM 5571 N N . LEU B 1 227 ? -2.479 12.047 -2.443 1 98.19 227 LEU B N 1
ATOM 5572 C CA . LEU B 1 227 ? -2.301 10.906 -3.334 1 98.19 227 LEU B CA 1
ATOM 5573 C C . LEU B 1 227 ? -1.894 11.359 -4.73 1 98.19 227 LEU B C 1
ATOM 5575 O O . LEU B 1 227 ? -2.451 12.328 -5.258 1 98.19 227 LEU B O 1
ATOM 5579 N N . VAL B 1 228 ? -0.924 10.664 -5.363 1 98.06 228 VAL B N 1
ATOM 5580 C CA . VAL B 1 228 ? -0.396 11.062 -6.66 1 98.06 228 VAL B CA 1
ATOM 5581 C C . VAL B 1 228 ? -0.929 10.133 -7.746 1 98.06 228 VAL B C 1
ATOM 5583 O O . VAL B 1 228 ? -0.695 8.922 -7.707 1 98.06 228 VAL B O 1
ATOM 5586 N N . TYR B 1 229 ? -1.625 10.742 -8.688 1 98.31 229 TYR B N 1
ATOM 5587 C CA . TYR B 1 229 ? -2.121 10.008 -9.852 1 98.31 229 TYR B CA 1
ATOM 5588 C C . TYR B 1 229 ? -1.064 9.945 -10.945 1 98.31 229 TYR B C 1
ATOM 5590 O O . TYR B 1 229 ? -0.324 10.914 -11.164 1 98.31 229 TYR B O 1
ATOM 5598 N N . PRO B 1 230 ? -0.948 8.719 -11.633 1 98.38 230 PRO B N 1
ATOM 5599 C CA . PRO B 1 230 ? -0.264 8.812 -12.922 1 98.38 230 PRO B CA 1
ATOM 5600 C C . PRO B 1 230 ? -1.057 9.617 -13.953 1 98.38 230 PRO B C 1
ATOM 5602 O O . PRO B 1 230 ? -2.285 9.516 -14.008 1 98.38 230 PRO B O 1
ATOM 5605 N N . ALA B 1 231 ? -0.4 10.391 -14.742 1 97.75 231 ALA B N 1
ATOM 5606 C CA . ALA B 1 231 ? -1.05 11.211 -15.758 1 97.75 231 ALA B CA 1
ATOM 5607 C C . ALA B 1 231 ? -1.785 10.352 -16.781 1 97.75 231 ALA B C 1
ATOM 5609 O O . ALA B 1 231 ? -2.787 10.781 -17.359 1 97.75 231 ALA B O 1
ATOM 5610 N N . SER B 1 232 ? -1.295 9.141 -17.031 1 97.69 232 SER B N 1
ATOM 5611 C CA . SER B 1 232 ? -1.844 8.188 -17.984 1 97.69 232 SER B CA 1
ATOM 5612 C C . SER B 1 232 ? -1.551 6.75 -17.562 1 97.69 232 SER B C 1
ATOM 5614 O O . SER B 1 232 ? -0.931 6.516 -16.516 1 97.69 232 SER B O 1
ATOM 5616 N N . CYS B 1 233 ? -2.031 5.777 -18.422 1 98 233 CYS B N 1
ATOM 5617 C CA . CYS B 1 233 ? -1.778 4.375 -18.109 1 98 233 CYS B CA 1
ATOM 5618 C C . CYS B 1 233 ? -0.463 3.91 -18.719 1 98 233 CYS B C 1
ATOM 5620 O O . CYS B 1 233 ? -0.229 2.707 -18.859 1 98 233 CYS B O 1
ATOM 5622 N N . LYS B 1 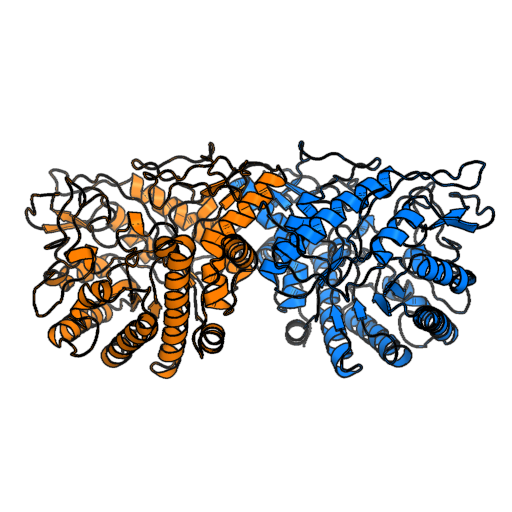234 ? 0.404 4.883 -19.188 1 97.75 234 LYS B N 1
ATOM 5623 C CA . LYS B 1 234 ? 1.769 4.512 -19.547 1 97.75 234 LYS B CA 1
ATOM 5624 C C . LYS B 1 234 ? 2.525 3.953 -18.344 1 97.75 234 LYS B C 1
ATOM 5626 O O . LYS B 1 234 ? 2.488 4.531 -17.25 1 97.75 234 LYS B O 1
ATOM 5631 N N . PRO B 1 235 ? 3.254 2.826 -18.531 1 97.94 235 PRO B N 1
ATOM 5632 C CA . PRO B 1 235 ? 4.004 2.26 -17.406 1 97.94 235 PRO B CA 1
ATOM 5633 C C . PRO B 1 235 ? 4.977 3.26 -16.781 1 97.94 235 PRO B C 1
ATOM 5635 O O . PRO B 1 235 ? 5.16 3.27 -15.562 1 97.94 235 PRO B O 1
ATOM 5638 N N . GLU B 1 236 ? 5.617 4.113 -17.609 1 97.06 236 GLU B N 1
ATOM 5639 C CA . GLU B 1 236 ? 6.582 5.086 -17.094 1 97.06 236 GLU B CA 1
ATOM 5640 C C . GLU B 1 236 ? 5.902 6.109 -16.188 1 97.06 236 GLU B C 1
ATOM 5642 O O . GLU B 1 236 ? 6.512 6.602 -15.234 1 97.06 236 GLU B O 1
ATOM 5647 N N . ASP B 1 237 ? 4.625 6.5 -16.516 1 97.88 237 ASP B N 1
ATOM 5648 C CA . ASP B 1 237 ? 3.865 7.414 -15.664 1 97.88 237 ASP B CA 1
ATOM 5649 C C . ASP B 1 237 ? 3.504 6.758 -14.328 1 97.88 237 ASP B C 1
ATOM 5651 O O . ASP B 1 237 ? 3.484 7.418 -13.289 1 97.88 237 ASP B O 1
ATOM 5655 N N . VAL B 1 238 ? 3.189 5.449 -14.406 1 98.31 238 VAL B N 1
ATOM 5656 C CA . VAL B 1 238 ? 2.865 4.695 -13.203 1 98.31 238 VAL B CA 1
ATOM 5657 C C . VAL B 1 238 ? 4.082 4.645 -12.281 1 98.31 238 VAL B C 1
ATOM 5659 O O . VAL B 1 238 ? 3.971 4.883 -11.078 1 98.31 238 VAL B O 1
ATOM 5662 N N . LEU B 1 239 ? 5.262 4.375 -12.828 1 97.94 239 LEU B N 1
ATOM 5663 C CA . LEU B 1 239 ? 6.492 4.352 -12.047 1 97.94 239 LEU B CA 1
ATOM 5664 C C . LEU B 1 239 ? 6.781 5.723 -11.445 1 97.94 239 LEU B C 1
ATOM 5666 O O . LEU B 1 239 ? 7.191 5.824 -10.289 1 97.94 239 LEU B O 1
ATOM 5670 N N . ALA B 1 240 ? 6.539 6.789 -12.234 1 97.06 240 ALA B N 1
ATOM 5671 C CA . ALA B 1 240 ? 6.738 8.148 -11.742 1 97.06 240 ALA B CA 1
ATOM 5672 C C . ALA B 1 240 ? 5.816 8.453 -10.562 1 97.06 240 ALA B C 1
ATOM 5674 O O . ALA B 1 240 ? 6.234 9.07 -9.586 1 97.06 240 ALA B O 1
ATOM 5675 N N . ALA B 1 241 ? 4.594 8.039 -10.664 1 97.94 241 ALA B N 1
ATOM 5676 C CA . ALA B 1 241 ? 3.637 8.25 -9.578 1 97.94 241 ALA B CA 1
ATOM 5677 C C . ALA B 1 241 ? 4.074 7.512 -8.312 1 97.94 241 ALA B C 1
ATOM 5679 O O . ALA B 1 241 ? 3.908 8.023 -7.203 1 97.94 241 ALA B O 1
ATOM 5680 N N . GLN B 1 242 ? 4.609 6.273 -8.5 1 98.12 242 GLN B N 1
ATOM 5681 C CA . GLN B 1 242 ? 5.133 5.555 -7.34 1 98.12 242 GLN B CA 1
ATOM 5682 C C . GLN B 1 242 ? 6.262 6.332 -6.672 1 98.12 242 GLN B C 1
ATOM 5684 O O . GLN B 1 242 ? 6.324 6.418 -5.445 1 98.12 242 GLN B O 1
ATOM 5689 N N . ASN B 1 243 ? 7.156 6.918 -7.477 1 97 243 ASN B N 1
ATOM 5690 C CA . ASN B 1 243 ? 8.25 7.727 -6.941 1 97 243 ASN B CA 1
ATOM 5691 C C . ASN B 1 243 ? 7.727 8.914 -6.137 1 97 243 ASN B C 1
ATOM 5693 O O . ASN B 1 243 ? 8.156 9.141 -5.008 1 97 243 ASN B O 1
ATOM 5697 N N . TYR B 1 244 ? 6.836 9.656 -6.719 1 96.5 244 TYR B N 1
ATOM 5698 C CA . TYR B 1 244 ? 6.32 10.867 -6.094 1 96.5 244 TYR B CA 1
ATOM 5699 C C . TYR B 1 244 ? 5.531 10.531 -4.832 1 96.5 244 TYR B C 1
ATOM 5701 O O . TYR B 1 244 ? 5.641 11.234 -3.822 1 96.5 244 TYR B O 1
ATOM 5709 N N . ASN B 1 245 ? 4.754 9.477 -4.859 1 98 245 ASN B N 1
ATOM 5710 C CA . ASN B 1 245 ? 4.051 9.023 -3.66 1 98 245 ASN B CA 1
ATOM 5711 C C . ASN B 1 245 ? 5.023 8.672 -2.539 1 98 245 ASN B C 1
ATOM 5713 O O . ASN B 1 245 ? 4.789 9.016 -1.378 1 98 245 ASN B O 1
ATOM 5717 N N . ALA B 1 246 ? 6.086 7.98 -2.887 1 97.5 246 ALA B N 1
ATOM 5718 C CA . ALA B 1 246 ? 7.07 7.582 -1.886 1 97.5 246 ALA B CA 1
ATOM 5719 C C . ALA B 1 246 ? 7.691 8.805 -1.212 1 97.5 246 ALA B C 1
ATOM 5721 O O . ALA B 1 246 ? 7.762 8.875 0.017 1 97.5 246 ALA B O 1
ATOM 5722 N N . ILE B 1 247 ? 8.039 9.781 -2.002 1 95.56 247 ILE B N 1
ATOM 5723 C CA . ILE B 1 247 ? 8.781 10.945 -1.525 1 95.56 247 ILE B CA 1
ATOM 5724 C C . ILE B 1 247 ? 7.848 11.859 -0.734 1 95.56 247 ILE B C 1
ATOM 5726 O O . ILE B 1 247 ? 8.219 12.352 0.334 1 95.56 247 ILE B O 1
ATOM 5730 N N . ARG B 1 248 ? 6.672 11.969 -1.185 1 95.69 248 ARG B N 1
ATOM 5731 C CA . ARG B 1 248 ? 5.777 12.984 -0.638 1 95.69 248 ARG B CA 1
ATOM 5732 C C . ARG B 1 248 ? 4.953 12.422 0.515 1 95.69 248 ARG B C 1
ATOM 5734 O O . ARG B 1 248 ? 4.617 13.148 1.454 1 95.69 248 ARG B O 1
ATOM 5741 N N . ASN B 1 249 ? 4.594 11.117 0.434 1 97.88 249 ASN B N 1
ATOM 5742 C CA . ASN B 1 249 ? 3.594 10.578 1.349 1 97.88 249 ASN B CA 1
ATOM 5743 C C . ASN B 1 249 ? 4.164 9.438 2.195 1 97.88 249 ASN B C 1
ATOM 5745 O O . ASN B 1 249 ? 4.23 9.555 3.422 1 97.88 249 ASN B O 1
ATOM 5749 N N . TRP B 1 250 ? 4.672 8.312 1.605 1 98.44 250 TRP B N 1
ATOM 5750 C CA . TRP B 1 250 ? 4.875 7.031 2.281 1 98.44 250 TRP B CA 1
ATOM 5751 C C . TRP B 1 250 ? 6.094 7.082 3.195 1 98.44 250 TRP B C 1
ATOM 5753 O O . TRP B 1 250 ? 6.113 6.445 4.25 1 98.44 250 TRP B O 1
ATOM 5763 N N . LEU B 1 251 ? 7.125 7.871 2.834 1 98.19 251 LEU B N 1
ATOM 5764 C CA . LEU B 1 251 ? 8.297 7.996 3.695 1 98.19 251 LEU B CA 1
ATOM 5765 C C . LEU B 1 251 ? 7.887 8.344 5.125 1 98.19 251 LEU B C 1
ATOM 5767 O O . LEU B 1 251 ? 8.328 7.691 6.074 1 98.19 251 LEU B O 1
ATOM 5771 N N . TYR B 1 252 ? 6.969 9.18 5.266 1 98.38 252 TYR B N 1
ATOM 5772 C CA . TYR B 1 252 ? 6.633 9.758 6.562 1 98.38 252 TYR B CA 1
ATOM 5773 C C . TYR B 1 252 ? 5.719 8.828 7.355 1 98.38 252 TYR B C 1
ATOM 5775 O O . TYR B 1 252 ? 5.828 8.734 8.578 1 98.38 252 TYR B O 1
ATOM 5783 N N . LEU B 1 253 ? 4.883 8.117 6.648 1 98.44 253 LEU B N 1
ATOM 5784 C CA . LEU B 1 253 ? 3.984 7.207 7.34 1 98.44 253 LEU B CA 1
ATOM 5785 C C . LEU B 1 253 ? 4.656 5.859 7.582 1 98.44 253 LEU B C 1
ATOM 5787 O O . LEU B 1 253 ? 4.434 5.223 8.617 1 98.44 253 LEU B O 1
ATOM 5791 N N . ASP B 1 254 ? 5.566 5.363 6.602 1 97.62 254 ASP B N 1
ATOM 5792 C CA . ASP B 1 254 ? 6.355 4.16 6.844 1 97.62 254 ASP B CA 1
ATOM 5793 C C . ASP B 1 254 ? 7.199 4.297 8.109 1 97.62 254 ASP B C 1
ATOM 5795 O O . ASP B 1 254 ? 7.27 3.369 8.914 1 97.62 254 ASP B O 1
ATOM 5799 N N . MET B 1 255 ? 7.809 5.422 8.242 1 97.19 255 MET B N 1
ATOM 5800 C CA . MET B 1 255 ? 8.672 5.641 9.398 1 97.19 255 MET B CA 1
ATOM 5801 C C . MET B 1 255 ? 7.844 5.762 10.672 1 97.19 255 MET B C 1
ATOM 5803 O O . MET B 1 255 ? 8.211 5.203 11.711 1 97.19 255 MET B O 1
ATOM 5807 N N . ALA B 1 256 ? 6.738 6.48 10.578 1 97.56 256 ALA B N 1
ATOM 5808 C CA . ALA B 1 256 ? 5.93 6.703 11.773 1 97.56 256 ALA B CA 1
ATOM 5809 C C . ALA B 1 256 ? 5.316 5.395 12.273 1 97.56 256 ALA B C 1
ATOM 5811 O O . ALA B 1 256 ? 5.262 5.148 13.477 1 97.56 256 ALA B O 1
ATOM 5812 N N . VAL B 1 257 ? 4.863 4.52 11.344 1 97.38 257 VAL B N 1
ATOM 5813 C CA . VAL B 1 257 ? 4.055 3.365 11.719 1 97.38 257 VAL B CA 1
ATOM 5814 C C . VAL B 1 257 ? 4.945 2.139 11.883 1 97.38 257 VAL B C 1
ATOM 5816 O O . VAL B 1 257 ? 4.77 1.356 12.82 1 97.38 257 VAL B O 1
ATOM 5819 N N . TYR B 1 258 ? 5.996 2.014 11.008 1 96.06 258 TYR B N 1
ATOM 5820 C CA . TYR B 1 258 ? 6.754 0.768 10.984 1 96.06 258 TYR B CA 1
ATOM 5821 C C . TYR B 1 258 ? 8.195 0.997 11.43 1 96.06 258 TYR B C 1
ATOM 5823 O O . TYR B 1 258 ? 8.938 0.042 11.672 1 96.06 258 TYR B O 1
ATOM 5831 N N . GLY B 1 259 ? 8.633 2.268 11.516 1 96.75 259 GLY B N 1
ATOM 5832 C CA . GLY B 1 259 ? 9.984 2.576 11.953 1 96.75 259 GLY B CA 1
ATOM 5833 C C . GLY B 1 259 ? 11.039 2.277 10.906 1 96.75 259 GLY B C 1
ATOM 5834 O O . GLY B 1 259 ? 12.195 2.014 11.234 1 96.75 259 GLY B O 1
ATOM 5835 N N . VAL B 1 260 ? 10.602 2.299 9.625 1 95.5 260 VAL B N 1
ATOM 5836 C CA . VAL B 1 260 ? 11.555 1.979 8.562 1 95.5 260 VAL B CA 1
ATOM 5837 C C . VAL B 1 260 ? 11.5 3.051 7.477 1 95.5 260 VAL B C 1
ATOM 5839 O O . VAL B 1 260 ? 10.438 3.609 7.199 1 95.5 260 VAL B O 1
ATOM 5842 N N . TYR B 1 261 ? 12.648 3.328 6.883 1 97 261 TYR B N 1
ATOM 5843 C CA . TYR B 1 261 ? 12.695 4.234 5.742 1 97 261 TYR B CA 1
ATOM 5844 C C . TYR B 1 261 ? 12.07 3.588 4.508 1 97 261 TYR B C 1
ATOM 5846 O O . TYR B 1 261 ? 12.25 2.391 4.273 1 97 261 TYR B O 1
ATOM 5854 N N . ASN B 1 262 ? 11.359 4.344 3.738 1 97.56 262 ASN B N 1
ATOM 5855 C CA . ASN B 1 262 ? 10.844 3.883 2.455 1 97.56 262 ASN B CA 1
ATOM 5856 C C . ASN B 1 262 ? 11.977 3.537 1.489 1 97.56 262 ASN B C 1
ATOM 5858 O O . ASN B 1 262 ? 12.883 4.34 1.283 1 97.56 262 ASN B O 1
ATOM 5862 N N . ASN B 1 263 ? 11.922 2.422 0.886 1 97.62 263 ASN B N 1
ATOM 5863 C CA . ASN B 1 263 ? 13.031 1.914 0.085 1 97.62 263 ASN B CA 1
ATOM 5864 C C . ASN B 1 263 ? 13.305 2.801 -1.128 1 97.62 263 ASN B C 1
ATOM 5866 O O . ASN B 1 263 ? 14.453 3.006 -1.508 1 97.62 263 ASN B O 1
ATOM 5870 N N . LEU B 1 264 ? 12.258 3.295 -1.82 1 97.19 264 LEU B N 1
ATOM 5871 C CA . LEU B 1 264 ? 12.453 4.148 -2.986 1 97.19 264 LEU B CA 1
ATOM 5872 C C . LEU B 1 264 ? 13.141 5.453 -2.594 1 97.19 264 LEU B C 1
ATOM 5874 O O . LEU B 1 264 ? 14.023 5.934 -3.305 1 97.19 264 LEU B O 1
ATOM 5878 N N . VAL B 1 265 ? 12.664 6.008 -1.458 1 97.25 265 VAL B N 1
ATOM 5879 C CA . VAL B 1 265 ? 13.25 7.258 -0.994 1 97.25 265 VAL B CA 1
ATOM 5880 C C . VAL B 1 265 ? 14.703 7.02 -0.569 1 97.25 265 VAL B C 1
ATOM 5882 O O . VAL B 1 265 ? 15.57 7.852 -0.826 1 97.25 265 VAL B O 1
ATOM 5885 N N . TRP B 1 266 ? 14.953 5.906 0.129 1 97.31 266 TRP B N 1
ATOM 5886 C CA . TRP B 1 266 ? 16.328 5.598 0.512 1 97.31 266 TRP B CA 1
ATOM 5887 C C . TRP B 1 266 ? 17.219 5.5 -0.716 1 97.31 266 TRP B C 1
ATOM 5889 O O . TRP B 1 266 ? 18.344 6.023 -0.718 1 97.31 266 TRP B O 1
ATOM 5899 N N . ALA B 1 267 ? 16.766 4.816 -1.777 1 95.94 267 ALA B N 1
ATOM 5900 C CA . ALA B 1 267 ? 17.531 4.727 -3.023 1 95.94 267 ALA B CA 1
ATOM 5901 C C . ALA B 1 267 ? 17.781 6.109 -3.613 1 95.94 267 ALA B C 1
ATOM 5903 O O . ALA B 1 267 ? 18.875 6.391 -4.105 1 95.94 267 ALA B O 1
ATOM 5904 N N . TYR B 1 268 ? 16.734 6.965 -3.59 1 94.38 268 TYR B N 1
ATOM 5905 C CA . TYR B 1 268 ? 16.859 8.352 -4.027 1 94.38 268 TYR B CA 1
ATOM 5906 C C . TYR B 1 268 ? 17.953 9.07 -3.248 1 94.38 268 TYR B C 1
ATOM 5908 O O . TYR B 1 268 ? 18.781 9.773 -3.832 1 94.38 268 TYR B O 1
ATOM 5916 N N . LEU B 1 269 ? 17.953 8.914 -1.929 1 96.5 269 LEU B N 1
ATOM 5917 C CA . LEU B 1 269 ? 18.938 9.57 -1.07 1 96.5 269 LEU B CA 1
ATOM 5918 C C . LEU B 1 269 ? 20.344 9.039 -1.345 1 96.5 269 LEU B C 1
ATOM 5920 O O . LEU B 1 269 ? 21.312 9.797 -1.345 1 96.5 269 LEU B O 1
ATOM 5924 N N . GLU B 1 270 ? 20.453 7.723 -1.578 1 95.62 270 GLU B N 1
ATOM 5925 C CA . GLU B 1 270 ? 21.75 7.148 -1.931 1 95.62 270 GLU B CA 1
ATOM 5926 C C . GLU B 1 270 ? 22.297 7.77 -3.213 1 95.62 270 GLU B C 1
ATOM 5928 O O . GLU B 1 270 ? 23.469 8.117 -3.285 1 95.62 270 GLU B O 1
ATOM 5933 N N . GLU B 1 271 ? 21.469 7.965 -4.152 1 91.69 271 GLU B N 1
ATOM 5934 C CA . GLU B 1 271 ? 21.875 8.516 -5.445 1 91.69 271 GLU B CA 1
ATOM 5935 C C . GLU B 1 271 ? 22.375 9.953 -5.297 1 91.69 271 GLU B C 1
ATOM 5937 O O . GLU B 1 271 ? 23.188 10.406 -6.094 1 91.69 271 GLU B O 1
ATOM 5942 N N . HIS B 1 272 ? 21.922 10.578 -4.246 1 92.81 272 HIS B N 1
ATOM 5943 C CA . HIS B 1 272 ? 22.281 11.977 -4.047 1 92.81 272 HIS B CA 1
ATOM 5944 C C . HIS B 1 272 ? 23.297 12.141 -2.926 1 92.81 272 HIS B C 1
ATOM 5946 O O . HIS B 1 272 ? 23.531 13.258 -2.459 1 92.81 272 HIS B O 1
ATOM 5952 N N . ASP B 1 273 ? 23.891 11.039 -2.455 1 95.56 273 ASP B N 1
ATOM 5953 C CA . ASP B 1 273 ? 24.797 11.062 -1.313 1 95.56 273 ASP B CA 1
ATOM 5954 C C . ASP B 1 273 ? 24.188 11.828 -0.141 1 95.56 273 ASP B C 1
ATOM 5956 O O . ASP B 1 273 ? 24.828 12.711 0.432 1 95.56 273 ASP B O 1
ATOM 5960 N N . ALA B 1 274 ? 22.859 11.508 0.119 1 97.06 274 ALA B N 1
ATOM 5961 C CA . ALA B 1 274 ? 22.109 12.336 1.058 1 97.06 274 ALA B CA 1
ATOM 5962 C C . ALA B 1 274 ? 21.469 11.484 2.146 1 97.06 274 ALA B C 1
ATOM 5964 O O . ALA B 1 274 ? 20.531 11.93 2.818 1 97.06 274 ALA B O 1
ATOM 5965 N N . CYS B 1 275 ? 21.859 10.211 2.316 1 97.69 275 CYS B N 1
ATOM 5966 C CA . CYS B 1 275 ? 21.344 9.398 3.406 1 97.69 275 CYS B CA 1
ATOM 5967 C C . CYS B 1 275 ? 21.641 10.031 4.758 1 97.69 275 CYS B C 1
ATOM 5969 O O . CYS B 1 275 ? 22.766 10.492 4.992 1 97.69 275 CYS B O 1
ATOM 5971 N N . PRO B 1 276 ? 20.688 10.086 5.594 1 97.56 276 PRO B N 1
ATOM 5972 C CA . PRO B 1 276 ? 20.938 10.719 6.895 1 97.56 276 PRO B CA 1
ATOM 5973 C C . PRO B 1 276 ? 21.891 9.914 7.773 1 97.56 276 PRO B C 1
ATOM 5975 O O . PRO B 1 276 ? 21.984 8.688 7.633 1 97.56 276 PRO B O 1
ATOM 5978 N N . THR B 1 277 ? 22.562 10.609 8.641 1 97.12 277 THR B N 1
ATOM 5979 C CA . THR B 1 277 ? 23.375 9.992 9.68 1 97.12 277 THR B CA 1
ATOM 5980 C C . THR B 1 277 ? 22.531 9.641 10.898 1 97.12 277 THR B C 1
ATOM 5982 O O . THR B 1 277 ? 21.844 10.5 11.461 1 97.12 277 THR B O 1
ATOM 5985 N N . PHE B 1 278 ? 22.594 8.375 11.273 1 97.38 278 PHE B N 1
ATOM 5986 C CA . PHE B 1 278 ? 21.906 7.91 12.477 1 97.38 278 PHE B CA 1
ATOM 5987 C C . PHE B 1 278 ? 22.766 8.148 13.711 1 97.38 278 PHE B C 1
ATOM 5989 O O . PHE B 1 278 ? 23.922 7.723 13.766 1 97.38 278 PHE B O 1
ATOM 5996 N N . ALA B 1 279 ? 22.266 8.875 14.633 1 97.62 279 ALA B N 1
ATOM 5997 C CA . ALA B 1 279 ? 22.906 8.914 15.945 1 97.62 279 ALA B CA 1
ATOM 5998 C C . ALA B 1 279 ? 22.656 7.621 16.719 1 97.62 279 ALA B C 1
ATOM 6000 O O . ALA B 1 279 ? 21.734 6.863 16.391 1 97.62 279 ALA B O 1
ATOM 6001 N N . PRO B 1 280 ? 23.594 7.379 17.703 1 96.88 280 PRO B N 1
ATOM 6002 C CA . PRO B 1 280 ? 23.328 6.211 18.547 1 96.88 280 PRO B CA 1
ATOM 6003 C C . PRO B 1 280 ? 21.922 6.23 19.156 1 96.88 280 PRO B C 1
ATOM 6005 O O . PRO B 1 280 ? 21.5 7.246 19.703 1 96.88 280 PRO B O 1
ATOM 6008 N N . GLY B 1 281 ? 21.188 5.109 18.875 1 97.25 281 GLY B N 1
ATOM 6009 C CA . GLY B 1 281 ? 19.875 4.98 19.469 1 97.25 281 GLY B CA 1
ATOM 6010 C C . GLY B 1 281 ? 18.75 5.367 18.516 1 97.25 281 GLY B C 1
ATOM 6011 O O . GLY B 1 281 ? 17.594 5.059 18.766 1 97.25 281 GLY B O 1
ATOM 6012 N N . ASP B 1 282 ? 19.078 6.027 17.438 1 97.75 282 ASP B N 1
ATOM 6013 C CA . ASP B 1 282 ? 18.078 6.473 16.484 1 97.75 282 ASP B CA 1
ATOM 6014 C C . ASP B 1 282 ? 17.266 5.297 15.953 1 97.75 282 ASP B C 1
ATOM 6016 O O . ASP B 1 282 ? 16.031 5.336 15.945 1 97.75 282 ASP B O 1
ATOM 6020 N N . ALA B 1 283 ? 17.969 4.289 15.531 1 96.81 283 ALA B N 1
ATOM 6021 C CA . ALA B 1 283 ? 17.297 3.135 14.93 1 96.81 283 ALA B CA 1
ATOM 6022 C C . ALA B 1 283 ? 16.328 2.494 15.914 1 96.81 283 ALA B C 1
ATOM 6024 O O . ALA B 1 283 ? 15.211 2.127 15.547 1 96.81 283 ALA B O 1
ATOM 6025 N N . GLU B 1 284 ? 16.75 2.361 17.094 1 97.56 284 GLU B N 1
ATOM 6026 C CA . GLU B 1 284 ? 15.898 1.784 18.141 1 97.56 284 GLU B CA 1
ATOM 6027 C C . GLU B 1 284 ? 14.688 2.676 18.422 1 97.56 284 GLU B C 1
ATOM 6029 O O . GLU B 1 284 ? 13.57 2.182 18.578 1 97.56 284 GLU B O 1
ATOM 6034 N N . ALA B 1 285 ? 14.938 3.98 18.5 1 97.81 285 ALA B N 1
ATOM 6035 C CA . ALA B 1 285 ? 13.844 4.926 18.734 1 97.81 285 ALA B CA 1
ATOM 6036 C C . ALA B 1 285 ? 12.797 4.844 17.625 1 97.81 285 ALA B C 1
ATOM 6038 O O . ALA B 1 285 ? 11.594 4.824 17.906 1 97.81 285 ALA B O 1
ATOM 6039 N N . LEU B 1 286 ? 13.266 4.801 16.438 1 97.75 286 LEU B N 1
ATOM 6040 C CA . LEU B 1 286 ? 12.375 4.766 15.289 1 97.75 286 LEU B CA 1
ATOM 6041 C C . LEU B 1 286 ? 11.508 3.506 15.305 1 97.75 286 LEU B C 1
ATOM 6043 O O . LEU B 1 286 ? 10.328 3.555 14.969 1 97.75 286 LEU B O 1
ATOM 6047 N N . LYS B 1 287 ? 12.023 2.4 15.719 1 95.56 287 LYS B N 1
ATOM 6048 C CA . LYS B 1 287 ? 11.297 1.137 15.773 1 95.56 287 LYS B CA 1
ATOM 6049 C C . LYS B 1 287 ? 10.25 1.152 16.891 1 95.56 287 LYS B C 1
ATOM 6051 O O . LYS B 1 287 ? 9.297 0.37 16.859 1 95.56 287 LYS B O 1
ATOM 6056 N N . ASN B 1 288 ? 10.422 2.053 17.719 1 94 288 ASN B N 1
ATOM 6057 C CA . ASN B 1 288 ? 9.547 2.061 18.891 1 94 288 ASN B CA 1
ATOM 6058 C C . ASN B 1 288 ? 8.477 3.139 18.797 1 94 288 ASN B C 1
ATOM 6060 O O . ASN B 1 288 ? 7.723 3.363 19.734 1 94 288 ASN B O 1
ATOM 6064 N N . GLY B 1 289 ? 8.539 3.836 17.547 1 86.88 289 GLY B N 1
ATOM 6065 C CA . GLY B 1 289 ? 7.465 4.785 17.297 1 86.88 289 GLY B CA 1
ATOM 6066 C C . GLY B 1 289 ? 6.16 4.117 16.891 1 86.88 289 GLY B C 1
ATOM 6067 O O . GLY B 1 289 ? 6.094 3.445 15.859 1 86.88 289 GLY B O 1
ATOM 6068 N N . HIS B 1 290 ? 5.102 3.918 17.844 1 93.06 290 HIS B N 1
ATOM 6069 C CA . HIS B 1 290 ? 3.832 3.238 17.609 1 93.06 290 HIS B CA 1
ATOM 6070 C C . HIS B 1 290 ? 2.66 4.211 17.703 1 93.06 290 HIS B C 1
ATOM 6072 O O . HIS B 1 290 ? 2.041 4.336 18.766 1 93.06 290 HIS B O 1
ATOM 6078 N N . PRO B 1 291 ? 2.361 4.797 16.562 1 98.5 291 PRO B N 1
ATOM 6079 C CA . PRO B 1 291 ? 1.179 5.656 16.641 1 98.5 291 PRO B CA 1
ATOM 6080 C C . PRO B 1 291 ? -0.108 4.871 16.891 1 98.5 291 PRO B C 1
ATOM 6082 O O . PRO B 1 291 ? -0.214 3.711 16.469 1 98.5 291 PRO B O 1
ATOM 6085 N N . ASP B 1 292 ? -1.05 5.461 17.531 1 98.69 292 ASP B N 1
ATOM 6086 C CA . ASP B 1 292 ? -2.34 4.84 17.812 1 98.69 292 ASP B CA 1
ATOM 6087 C C . ASP B 1 292 ? -3.338 5.113 16.688 1 98.69 292 ASP B C 1
ATOM 6089 O O . ASP B 1 292 ? -4.332 4.395 16.547 1 98.69 292 ASP B O 1
ATOM 6093 N N . PHE B 1 293 ? -3.172 6.16 15.961 1 98.81 293 PHE B N 1
ATOM 6094 C CA . PHE B 1 293 ? -3.973 6.598 14.828 1 98.81 293 PHE B CA 1
ATOM 6095 C C . PHE B 1 293 ? -3.148 7.469 13.883 1 98.81 293 PHE B C 1
ATOM 6097 O O . PHE B 1 293 ? -2.004 7.805 14.188 1 98.81 293 PHE B O 1
ATOM 6104 N N . ILE B 1 294 ? -3.656 7.738 12.734 1 98.88 294 ILE B N 1
ATOM 6105 C CA . ILE B 1 294 ? -3.018 8.641 11.781 1 98.88 294 ILE B CA 1
ATOM 6106 C C . ILE B 1 294 ? -3.877 9.891 11.609 1 98.88 294 ILE B C 1
ATOM 6108 O O . ILE B 1 294 ? -4.988 9.82 11.078 1 98.88 294 ILE B O 1
ATOM 6112 N N . GLY B 1 295 ? -3.426 11.023 12.164 1 98.88 295 GLY B N 1
ATOM 6113 C CA . GLY B 1 295 ? -3.938 12.289 11.656 1 98.88 295 GLY B CA 1
ATOM 6114 C C . GLY B 1 295 ? -3.359 12.672 10.305 1 98.88 295 GLY B C 1
ATOM 6115 O O . GLY B 1 295 ? -2.172 12.461 10.047 1 98.88 295 GLY B O 1
ATOM 6116 N N . PHE B 1 296 ? -4.227 13.211 9.461 1 98.75 296 PHE B N 1
ATOM 6117 C CA . PHE B 1 296 ? -3.67 13.617 8.18 1 98.75 296 PHE B CA 1
ATOM 6118 C C . PHE B 1 296 ? -4.414 14.82 7.621 1 98.75 296 PHE B C 1
ATOM 6120 O O . PHE B 1 296 ? -5.598 15.016 7.914 1 98.75 296 PHE B O 1
ATOM 6127 N N . ASN B 1 297 ? -3.66 15.633 6.969 1 98.62 297 ASN B N 1
ATOM 6128 C CA . ASN B 1 297 ? -4.207 16.766 6.23 1 98.62 297 ASN B CA 1
ATOM 6129 C C . ASN B 1 297 ? -4.379 16.438 4.75 1 98.62 297 ASN B C 1
ATOM 6131 O O . ASN B 1 297 ? -3.531 15.773 4.152 1 98.62 297 ASN B O 1
ATOM 6135 N N . TYR B 1 298 ? -5.492 16.875 4.18 1 98.25 298 TYR B N 1
ATOM 6136 C CA . TYR B 1 298 ? -5.754 16.688 2.756 1 98.25 298 TYR B CA 1
ATOM 6137 C C . TYR B 1 298 ? -6.344 17.953 2.141 1 98.25 298 TYR B C 1
ATOM 6139 O O . TYR B 1 298 ? -7.402 18.422 2.566 1 98.25 298 TYR B O 1
ATOM 6147 N N . TYR B 1 299 ? -5.691 18.406 1.094 1 96.38 299 TYR B N 1
ATOM 6148 C CA . TYR B 1 299 ? -6.23 19.562 0.378 1 96.38 299 TYR B CA 1
ATOM 6149 C C . TYR B 1 299 ? -6.492 19.219 -1.084 1 96.38 299 TYR B C 1
ATOM 6151 O O . TYR B 1 299 ? -7.465 19.688 -1.675 1 96.38 299 TYR B O 1
ATOM 6159 N N . ASN B 1 300 ? -5.641 18.469 -1.65 1 95.81 300 ASN B N 1
ATOM 6160 C CA . ASN B 1 300 ? -5.793 18.031 -3.033 1 95.81 300 ASN B CA 1
ATOM 6161 C C . ASN B 1 300 ? -4.902 16.828 -3.34 1 95.81 300 ASN B C 1
ATOM 6163 O O . ASN B 1 300 ? -4.031 16.484 -2.543 1 95.81 300 ASN B O 1
ATOM 6167 N N . THR B 1 301 ? -5.184 16.188 -4.465 1 97.06 301 THR B N 1
ATOM 6168 C CA . THR B 1 301 ? -4.289 15.188 -5.023 1 97.06 301 THR B CA 1
ATOM 6169 C C . THR B 1 301 ? -3.223 15.836 -5.902 1 97.06 301 THR B C 1
ATOM 6171 O O . THR B 1 301 ? -3.271 17.047 -6.152 1 97.06 301 THR B O 1
ATOM 6174 N N . ALA B 1 302 ? -2.252 15.117 -6.234 1 96.25 302 ALA B N 1
ATOM 6175 C CA . ALA B 1 302 ? -1.285 15.5 -7.258 1 96.25 302 ALA B CA 1
ATOM 6176 C C . ALA B 1 302 ? -1.323 14.539 -8.438 1 96.25 302 ALA B C 1
ATOM 6178 O O . ALA B 1 302 ? -1.878 13.445 -8.336 1 96.25 302 ALA B O 1
ATOM 6179 N N . THR B 1 303 ? -0.865 14.977 -9.602 1 96.94 303 THR B N 1
ATOM 6180 C CA . THR B 1 303 ? -0.695 14.172 -10.805 1 96.94 303 THR B CA 1
ATOM 6181 C C . THR B 1 303 ? 0.699 14.359 -11.391 1 96.94 303 THR B C 1
ATOM 6183 O O . THR B 1 303 ? 1.235 15.469 -11.383 1 96.94 303 THR B O 1
ATOM 6186 N N . CYS B 1 304 ? 1.284 13.227 -11.836 1 96 304 CYS B N 1
ATOM 6187 C CA . CYS B 1 304 ? 2.621 13.383 -12.398 1 96 304 CYS B CA 1
ATOM 6188 C C . CYS B 1 304 ? 2.799 12.5 -13.633 1 96 304 CYS B C 1
ATOM 6190 O O . CYS B 1 304 ? 1.96 11.641 -13.914 1 96 304 CYS B O 1
ATOM 6192 N N . GLU B 1 305 ? 3.779 12.781 -14.367 1 94.94 305 GLU B N 1
ATOM 6193 C CA . GLU B 1 305 ? 4.219 11.984 -15.508 1 94.94 305 GLU B CA 1
ATOM 6194 C C . GLU B 1 305 ? 5.715 11.688 -15.438 1 94.94 305 GLU B C 1
ATOM 6196 O O . GLU B 1 305 ? 6.406 12.188 -14.547 1 94.94 305 GLU B O 1
ATOM 6201 N N . ALA B 1 306 ? 6.164 10.805 -16.266 1 93.62 306 ALA B N 1
ATOM 6202 C CA . ALA B 1 306 ? 7.57 10.406 -16.25 1 93.62 306 ALA B CA 1
ATOM 6203 C C . ALA B 1 306 ? 8.484 11.609 -16.5 1 93.62 306 ALA B C 1
ATOM 6205 O O . ALA B 1 306 ? 8.156 12.484 -17.312 1 93.62 306 ALA B O 1
ATOM 6206 N N . SER B 1 307 ? 9.539 11.594 -15.812 1 88.94 307 SER B N 1
ATOM 6207 C CA . SER B 1 307 ? 10.555 12.641 -15.969 1 88.94 307 SER B CA 1
ATOM 6208 C C . SER B 1 307 ? 11.5 12.312 -17.109 1 88.94 307 SER B C 1
ATOM 6210 O O . SER B 1 307 ? 11.867 11.156 -17.328 1 88.94 307 SER B O 1
ATOM 6212 N N . ASP B 1 308 ? 11.859 13.312 -17.828 1 83.69 308 ASP B N 1
ATOM 6213 C CA . ASP B 1 308 ? 12.906 13.109 -18.828 1 83.69 308 ASP B CA 1
ATOM 6214 C C . ASP B 1 308 ? 14.234 13.695 -18.344 1 83.69 308 ASP B C 1
ATOM 6216 O O . ASP B 1 308 ? 15.188 13.789 -19.125 1 83.69 308 ASP B O 1
ATOM 6220 N N . GLY B 1 309 ? 14.219 14.062 -17.125 1 80.81 309 GLY B N 1
ATOM 6221 C CA . GLY B 1 309 ? 15.445 14.531 -16.484 1 80.81 309 GLY B CA 1
ATOM 6222 C C . GLY B 1 309 ? 15.688 16.016 -16.688 1 80.81 309 GLY B C 1
ATOM 6223 O O . GLY B 1 309 ? 16.688 16.562 -16.188 1 80.81 309 GLY B O 1
ATOM 6224 N N . THR B 1 310 ? 14.758 16.797 -17.312 1 78.56 310 THR B N 1
ATOM 6225 C CA . THR B 1 310 ? 15.023 18.172 -17.672 1 78.56 310 THR B CA 1
ATOM 6226 C C . THR B 1 310 ? 14.258 19.125 -16.75 1 78.56 310 THR B C 1
ATOM 6228 O O . THR B 1 310 ? 14.32 20.344 -16.922 1 78.56 310 THR B O 1
ATOM 6231 N N . GLU B 1 311 ? 13.5 18.516 -15.781 1 76.31 311 GLU B N 1
ATOM 6232 C CA . GLU B 1 311 ? 12.703 19.344 -14.883 1 76.31 311 GLU B CA 1
ATOM 6233 C C . GLU B 1 311 ? 13.594 20.266 -14.047 1 76.31 311 GLU B C 1
ATOM 6235 O O . GLU B 1 311 ? 14.68 19.875 -13.625 1 76.31 311 GLU B O 1
ATOM 6240 N N . THR B 1 312 ? 13.141 21.594 -14.07 1 66.44 312 THR B N 1
ATOM 6241 C CA . THR B 1 312 ? 13.758 22.562 -13.164 1 66.44 312 THR B CA 1
ATOM 6242 C C . THR B 1 312 ? 12.797 22.938 -12.039 1 66.44 312 THR B C 1
ATOM 6244 O O . THR B 1 312 ? 11.578 22.875 -12.203 1 66.44 312 THR B O 1
ATOM 6247 N N . MET B 1 313 ? 13.352 23.062 -10.898 1 61.59 313 MET B N 1
ATOM 6248 C CA . MET B 1 313 ? 12.531 23.422 -9.742 1 61.59 313 MET B CA 1
ATOM 6249 C C . MET B 1 313 ? 11.898 24.797 -9.938 1 61.59 313 MET B C 1
ATOM 6251 O O . MET B 1 313 ? 12.555 25.734 -10.398 1 61.59 313 MET B O 1
ATOM 6255 N N . ASP B 1 314 ? 10.484 24.75 -9.961 1 58.12 314 ASP B N 1
ATOM 6256 C CA . ASP B 1 314 ? 9.789 26.031 -9.984 1 58.12 314 ASP B CA 1
ATOM 6257 C C . ASP B 1 314 ? 9.852 26.719 -8.617 1 58.12 314 ASP B C 1
ATOM 6259 O O . ASP B 1 314 ? 9.25 26.234 -7.652 1 58.12 314 ASP B O 1
ATOM 6263 N N . PRO B 1 315 ? 10.625 27.734 -8.5 1 51.94 315 PRO B N 1
ATOM 6264 C CA . PRO B 1 315 ? 10.766 28.406 -7.211 1 51.94 315 PRO B CA 1
ATOM 6265 C C . PRO B 1 315 ? 9.445 28.969 -6.688 1 51.94 315 PRO B C 1
ATOM 6267 O O . PRO B 1 315 ? 9.312 29.219 -5.488 1 51.94 315 PRO B O 1
ATOM 6270 N N . GLY B 1 316 ? 8.492 29.219 -7.613 1 51.44 316 GLY B N 1
ATOM 6271 C CA . GLY B 1 316 ? 7.25 29.859 -7.211 1 51.44 316 GLY B CA 1
ATOM 6272 C C . GLY B 1 316 ? 6.148 28.875 -6.891 1 51.44 316 GLY B C 1
ATOM 6273 O O . GLY B 1 316 ? 5.016 29.266 -6.609 1 51.44 316 GLY B O 1
ATOM 6274 N N . ALA B 1 317 ? 6.477 27.734 -6.934 1 58.59 317 ALA B N 1
ATOM 6275 C CA . ALA B 1 317 ? 5.449 26.734 -6.656 1 58.59 317 ALA B CA 1
ATOM 6276 C C . ALA B 1 317 ? 5.098 26.719 -5.172 1 58.59 317 ALA B C 1
ATOM 6278 O O . ALA B 1 317 ? 5.98 26.812 -4.316 1 58.59 317 ALA B O 1
ATOM 6279 N N . ASP B 1 318 ? 3.736 26.828 -4.914 1 62.31 318 ASP B N 1
ATOM 6280 C CA . ASP B 1 318 ? 3.322 26.781 -3.516 1 62.31 318 ASP B CA 1
ATOM 6281 C C . ASP B 1 318 ? 3.303 25.344 -3.002 1 62.31 318 ASP B C 1
ATOM 6283 O O . ASP B 1 318 ? 3.834 24.438 -3.65 1 62.31 318 ASP B O 1
ATOM 6287 N N . GLN B 1 319 ? 2.803 25.156 -1.828 1 59.16 319 GLN B N 1
ATOM 6288 C CA . GLN B 1 319 ? 2.922 23.891 -1.103 1 59.16 319 GLN B CA 1
ATOM 6289 C C . GLN B 1 319 ? 2.086 22.797 -1.761 1 59.16 319 GLN B C 1
ATOM 6291 O O . GLN B 1 319 ? 2.291 21.609 -1.498 1 59.16 319 GLN B O 1
ATOM 6296 N N . GLN B 1 320 ? 1.155 23.203 -2.68 1 67.94 320 GLN B N 1
ATOM 6297 C CA . GLN B 1 320 ? 0.24 22.188 -3.199 1 67.94 320 GLN B CA 1
ATOM 6298 C C . GLN B 1 320 ? 0.408 22.016 -4.707 1 67.94 320 GLN B C 1
ATOM 6300 O O . GLN B 1 320 ? -0.253 21.172 -5.316 1 67.94 320 GLN B O 1
ATOM 6305 N N . THR B 1 321 ? 1.364 22.781 -5.23 1 60.72 321 THR B N 1
ATOM 6306 C CA . THR B 1 321 ? 1.571 22.688 -6.672 1 60.72 321 THR B CA 1
ATOM 6307 C C . THR B 1 321 ? 2.621 21.625 -7 1 60.72 321 THR B C 1
ATOM 6309 O O . THR B 1 321 ? 3.672 21.562 -6.355 1 60.72 321 THR B O 1
ATOM 6312 N N . ALA B 1 322 ? 2.104 20.828 -7.875 1 60.5 322 ALA B N 1
ATOM 6313 C CA . ALA B 1 322 ? 2.949 19.703 -8.258 1 60.5 322 ALA B CA 1
ATOM 6314 C C . ALA B 1 322 ? 4.281 20.172 -8.82 1 60.5 322 ALA B C 1
ATOM 6316 O O . ALA B 1 322 ? 4.316 20.922 -9.805 1 60.5 322 ALA B O 1
ATOM 6317 N N . ARG B 1 323 ? 5.344 19.844 -8.102 1 69.31 323 ARG B N 1
ATOM 6318 C CA . ARG B 1 323 ? 6.727 20.062 -8.508 1 69.31 323 ARG B CA 1
ATOM 6319 C C . ARG B 1 323 ? 7.312 18.797 -9.141 1 69.31 323 ARG B C 1
ATOM 6321 O O . ARG B 1 323 ? 6.707 17.719 -9.07 1 69.31 323 ARG B O 1
ATOM 6328 N N . GLY B 1 324 ? 8.242 18.953 -10.109 1 76.69 324 GLY B N 1
ATOM 6329 C CA . GLY B 1 324 ? 8.984 17.828 -10.656 1 76.69 324 GLY B CA 1
ATOM 6330 C C . GLY B 1 324 ? 10.359 17.656 -10.023 1 76.69 324 GLY B C 1
ATOM 6331 O O . GLY B 1 324 ? 10.875 18.578 -9.398 1 76.69 324 GLY B O 1
ATOM 6332 N N . GLU B 1 325 ? 10.789 16.5 -9.867 1 78.56 325 GLU B N 1
ATOM 6333 C CA . GLU B 1 325 ? 12.156 16.125 -9.523 1 78.56 325 GLU B CA 1
ATOM 6334 C C . GLU B 1 325 ? 12.852 15.438 -10.695 1 78.56 325 GLU B C 1
ATOM 6336 O O . GLU B 1 325 ? 12.414 14.383 -11.148 1 78.56 325 GLU B O 1
ATOM 6341 N N . ALA B 1 326 ? 13.883 16.109 -11.07 1 75.19 326 ALA B N 1
ATOM 6342 C CA . ALA B 1 326 ? 14.57 15.625 -12.266 1 75.19 326 ALA B CA 1
ATOM 6343 C C . ALA B 1 326 ? 14.961 14.156 -12.117 1 75.19 326 ALA B C 1
ATOM 6345 O O . ALA B 1 326 ? 15.578 13.773 -11.125 1 75.19 326 ALA B O 1
ATOM 6346 N N . GLY B 1 327 ? 14.523 13.367 -13.078 1 77.38 327 GLY B N 1
ATOM 6347 C CA . GLY B 1 327 ? 14.867 11.953 -13.102 1 77.38 327 GLY B CA 1
ATOM 6348 C C . GLY B 1 327 ? 13.93 11.094 -12.281 1 77.38 327 GLY B C 1
ATOM 6349 O O . GLY B 1 327 ? 14.031 9.867 -12.297 1 77.38 327 GLY B O 1
ATOM 6350 N N . PHE B 1 328 ? 12.961 11.773 -11.68 1 85.25 328 PHE B N 1
ATOM 6351 C CA . PHE B 1 328 ? 12.094 11.008 -10.789 1 85.25 328 PHE B CA 1
ATOM 6352 C C . PHE B 1 328 ? 10.633 11.156 -11.195 1 85.25 328 PHE B C 1
ATOM 6354 O O . PHE B 1 328 ? 9.961 10.164 -11.484 1 85.25 328 PHE B O 1
ATOM 6361 N N . TYR B 1 329 ? 10.18 12.383 -11.336 1 89.19 329 TYR B N 1
ATOM 6362 C CA . TYR B 1 329 ? 8.82 12.641 -11.805 1 89.19 329 TYR B CA 1
ATOM 6363 C C . TYR B 1 329 ? 8.672 14.086 -12.266 1 89.19 329 TYR B C 1
ATOM 6365 O O . TYR B 1 329 ? 9.477 14.945 -11.898 1 89.19 329 TYR B O 1
ATOM 6373 N N . ARG B 1 330 ? 7.695 14.32 -13.133 1 90.31 330 ARG B N 1
ATOM 6374 C CA . ARG B 1 330 ? 7.309 15.648 -13.602 1 90.31 330 ARG B CA 1
ATOM 6375 C C . ARG B 1 330 ? 5.852 15.945 -13.266 1 90.31 330 ARG B C 1
ATOM 6377 O O . ARG B 1 330 ? 4.969 15.125 -13.523 1 90.31 330 ARG B O 1
ATOM 6384 N N . GLY B 1 331 ? 5.664 17.094 -12.609 1 90 331 GLY B N 1
ATOM 6385 C CA . GLY B 1 331 ? 4.297 17.484 -12.297 1 90 331 GLY B CA 1
ATOM 6386 C C . GLY B 1 331 ? 3.41 17.578 -13.523 1 90 331 GLY B C 1
ATOM 6387 O O . GLY B 1 331 ? 3.881 17.906 -14.617 1 90 331 GLY B O 1
ATOM 6388 N N . PHE B 1 332 ? 2.135 17.25 -13.344 1 92.06 332 PHE B N 1
ATOM 6389 C CA . PHE B 1 332 ? 1.132 17.266 -14.406 1 92.06 332 PHE B CA 1
ATOM 6390 C C . PHE B 1 332 ? -0.175 17.875 -13.898 1 92.06 332 PHE B C 1
ATOM 6392 O O . PHE B 1 332 ? -0.674 17.484 -12.844 1 92.06 332 PHE B O 1
ATOM 6399 N N . LYS B 1 333 ? -0.662 18.891 -14.547 1 92.81 333 LYS B N 1
ATOM 6400 C CA . LYS B 1 333 ? -1.973 19.438 -14.203 1 92.81 333 LYS B CA 1
ATOM 6401 C C . LYS B 1 333 ? -3.09 18.484 -14.641 1 92.81 333 LYS B C 1
ATOM 6403 O O . LYS B 1 333 ? -3.215 18.172 -15.828 1 92.81 333 LYS B O 1
ATOM 6408 N N . ASN B 1 334 ? -3.951 18 -13.75 1 96.38 334 ASN B N 1
ATOM 6409 C CA . ASN B 1 334 ? -5.043 17.094 -14.078 1 96.38 334 ASN B CA 1
ATOM 6410 C C . ASN B 1 334 ? -6.188 17.812 -14.781 1 96.38 334 ASN B C 1
ATOM 6412 O O . ASN B 1 334 ? -6.848 18.672 -14.188 1 96.38 334 ASN B O 1
ATOM 6416 N N . PRO B 1 335 ? -6.434 17.516 -16.016 1 97 335 PRO B N 1
ATOM 6417 C CA . PRO B 1 335 ? -7.453 18.25 -16.766 1 97 335 PRO B CA 1
ATOM 6418 C C . PRO B 1 335 ? -8.875 17.922 -16.312 1 97 335 PRO B C 1
ATOM 6420 O O . PRO B 1 335 ? -9.828 18.562 -16.75 1 97 335 PRO B O 1
ATOM 6423 N N . ASN B 1 336 ? -9 16.953 -15.453 1 97.19 336 ASN B N 1
ATOM 6424 C CA . ASN B 1 336 ? -10.312 16.469 -15.062 1 97.19 336 ASN B CA 1
ATOM 6425 C C . ASN B 1 336 ? -10.766 17.062 -13.734 1 97.19 336 ASN B C 1
ATOM 6427 O O . ASN B 1 336 ? -11.812 16.688 -13.203 1 97.19 336 ASN B O 1
ATOM 6431 N N . LEU B 1 337 ? -10.016 17.969 -13.148 1 97.38 337 LEU B N 1
ATOM 6432 C CA . LEU B 1 337 ? -10.32 18.516 -11.828 1 97.38 337 LEU B CA 1
ATOM 6433 C C . LEU B 1 337 ? -10.484 20.031 -11.906 1 97.38 337 LEU B C 1
ATOM 6435 O O . LEU B 1 337 ? -9.688 20.719 -12.547 1 97.38 337 LEU B O 1
ATOM 6439 N N . PRO B 1 338 ? -11.555 20.594 -11.258 1 96.31 338 PRO B N 1
ATOM 6440 C CA . PRO B 1 338 ? -11.625 22.047 -11.094 1 96.31 338 PRO B CA 1
ATOM 6441 C C . PRO B 1 338 ? -10.617 22.578 -10.078 1 96.31 338 PRO B C 1
ATOM 6443 O O . PRO B 1 338 ? -9.93 21.797 -9.414 1 96.31 338 PRO B O 1
ATOM 6446 N N . THR B 1 339 ? -10.445 23.906 -10.016 1 94 339 THR B N 1
ATOM 6447 C CA . THR B 1 339 ? -9.508 24.516 -9.078 1 94 339 THR B CA 1
ATOM 6448 C C . THR B 1 339 ? -10.203 25.578 -8.219 1 94 339 THR B C 1
ATOM 6450 O O . THR B 1 339 ? -11.242 26.109 -8.609 1 94 339 THR B O 1
ATOM 6453 N N . THR B 1 340 ? -9.664 25.797 -7.012 1 91.06 340 THR B N 1
ATOM 6454 C CA . THR B 1 340 ? -10.078 26.938 -6.195 1 91.06 340 THR B CA 1
ATOM 6455 C C . THR B 1 340 ? -9.633 28.25 -6.828 1 91.06 340 THR B C 1
ATOM 6457 O O . THR B 1 340 ? -8.938 28.25 -7.844 1 91.06 340 THR B O 1
ATOM 6460 N N . GLU B 1 341 ? -10.094 29.344 -6.168 1 88.31 341 GLU B N 1
ATOM 6461 C CA . GLU B 1 341 ? -9.68 30.656 -6.637 1 88.31 341 GLU B CA 1
ATOM 6462 C C . GLU B 1 341 ? -8.18 30.859 -6.453 1 88.31 341 GLU B C 1
ATOM 6464 O O . GLU B 1 341 ? -7.594 31.766 -7.055 1 88.31 341 GLU B O 1
ATOM 6469 N N . PHE B 1 342 ? -7.582 30 -5.715 1 85.31 342 PHE B N 1
ATOM 6470 C CA . PHE B 1 342 ? -6.148 30.109 -5.461 1 85.31 342 PHE B CA 1
ATOM 6471 C C . PHE B 1 342 ? -5.375 29.047 -6.238 1 85.31 342 PHE B C 1
ATOM 6473 O O . PHE B 1 342 ? -4.195 28.812 -5.973 1 85.31 342 PHE B O 1
ATOM 6480 N N . GLY B 1 343 ? -6.039 28.281 -7.098 1 87.25 343 GLY B N 1
ATOM 6481 C CA . GLY B 1 343 ? -5.371 27.406 -8.055 1 87.25 343 GLY B CA 1
ATOM 6482 C C . GLY B 1 343 ? -5.172 26 -7.547 1 87.25 343 GLY B C 1
ATOM 6483 O O . GLY B 1 343 ? -4.52 25.188 -8.203 1 87.25 343 GLY B O 1
ATOM 6484 N N . TRP B 1 344 ? -5.676 25.672 -6.352 1 90.5 344 TRP B N 1
ATOM 6485 C CA . TRP B 1 344 ? -5.562 24.312 -5.82 1 90.5 344 TRP B CA 1
ATOM 6486 C C . TRP B 1 344 ? -6.633 23.406 -6.418 1 90.5 344 TRP B C 1
ATOM 6488 O O . TRP B 1 344 ? -7.809 23.781 -6.473 1 90.5 344 TRP B O 1
ATOM 6498 N N . GLU B 1 345 ? -6.227 22.281 -6.922 1 94.81 345 GLU B N 1
ATOM 6499 C CA . GLU B 1 345 ? -7.195 21.344 -7.48 1 94.81 345 GLU B CA 1
ATOM 6500 C C . GLU B 1 345 ? -8.164 20.859 -6.41 1 94.81 345 GLU B C 1
ATOM 6502 O O . GLU B 1 345 ? -7.777 20.656 -5.258 1 94.81 345 GLU B O 1
ATOM 6507 N N . ILE B 1 346 ? -9.438 20.766 -6.766 1 97.62 346 ILE B N 1
ATOM 6508 C CA . ILE B 1 346 ? -10.484 20.266 -5.875 1 97.62 346 ILE B CA 1
ATOM 6509 C C . ILE B 1 346 ? -10.828 18.828 -6.246 1 97.62 346 ILE B C 1
ATOM 6511 O O . ILE B 1 346 ? -11.328 18.562 -7.34 1 97.62 346 ILE B O 1
ATOM 6515 N N . ASP B 1 347 ? -10.555 17.875 -5.367 1 98.12 347 ASP B N 1
ATOM 6516 C CA . ASP B 1 347 ? -10.727 16.453 -5.695 1 98.12 347 ASP B CA 1
ATOM 6517 C C . ASP B 1 347 ? -11.328 15.688 -4.523 1 98.12 347 ASP B C 1
ATOM 6519 O O . ASP B 1 347 ? -10.633 14.922 -3.854 1 98.12 347 ASP B O 1
ATOM 6523 N N . PRO B 1 348 ? -12.68 15.742 -4.348 1 98.44 348 PRO B N 1
ATOM 6524 C CA . PRO B 1 348 ? -13.305 14.977 -3.266 1 98.44 348 PRO B CA 1
ATOM 6525 C C . PRO B 1 348 ? -13.133 13.469 -3.432 1 98.44 348 PRO B C 1
ATOM 6527 O O . PRO B 1 348 ? -12.906 12.758 -2.451 1 98.44 348 PRO B O 1
ATOM 6530 N N . MET B 1 349 ? -13.234 12.953 -4.664 1 98.31 349 MET B N 1
ATOM 6531 C CA . MET B 1 349 ? -13.031 11.523 -4.891 1 98.31 349 MET B CA 1
ATOM 6532 C C . MET B 1 349 ? -11.602 11.117 -4.566 1 98.31 349 MET B C 1
ATOM 6534 O O . MET B 1 349 ? -11.359 10.023 -4.059 1 98.31 349 MET B O 1
ATOM 6538 N N . GLY B 1 350 ? -10.664 12.031 -4.914 1 98.62 350 GLY B N 1
ATOM 6539 C CA . GLY B 1 350 ? -9.281 11.805 -4.535 1 98.62 350 GLY B CA 1
ATOM 6540 C C . GLY B 1 350 ? -9.078 11.734 -3.031 1 98.62 350 GLY B C 1
ATOM 6541 O O . GLY B 1 350 ? -8.172 11.047 -2.553 1 98.62 350 GLY B O 1
ATOM 6542 N N . PHE B 1 351 ? -9.938 12.477 -2.303 1 98.69 351 PHE B N 1
ATOM 6543 C CA . PHE B 1 351 ? -9.93 12.406 -0.846 1 98.69 351 PHE B CA 1
ATOM 6544 C C . PHE B 1 351 ? -10.242 10.992 -0.369 1 98.69 351 PHE B C 1
ATOM 6546 O O . PHE B 1 351 ? -9.531 10.445 0.474 1 98.69 351 PHE B O 1
ATOM 6553 N N . ARG B 1 352 ? -11.211 10.344 -0.908 1 98.69 352 ARG B N 1
ATOM 6554 C CA . ARG B 1 352 ? -11.555 8.961 -0.594 1 98.69 352 ARG B CA 1
ATOM 6555 C C . ARG B 1 352 ? -10.438 8.008 -1.006 1 98.69 352 ARG B C 1
ATOM 6557 O O . ARG B 1 352 ? -10.062 7.117 -0.242 1 98.69 352 ARG B O 1
ATOM 6564 N N . ALA B 1 353 ? -9.945 8.211 -2.215 1 98.75 353 ALA B N 1
ATOM 6565 C CA . ALA B 1 353 ? -8.844 7.371 -2.693 1 98.75 353 ALA B CA 1
ATOM 6566 C C . ALA B 1 353 ? -7.648 7.438 -1.751 1 98.75 353 ALA B C 1
ATOM 6568 O O . ALA B 1 353 ? -6.969 6.434 -1.527 1 98.75 353 ALA B O 1
ATOM 6569 N N . THR B 1 354 ? -7.391 8.641 -1.232 1 98.88 354 THR B N 1
ATOM 6570 C CA . THR B 1 354 ? -6.289 8.852 -0.298 1 98.88 354 THR B CA 1
ATOM 6571 C C . THR B 1 354 ? -6.531 8.086 1 1 98.88 354 THR B C 1
ATOM 6573 O O . THR B 1 354 ? -5.645 7.379 1.483 1 98.88 354 THR B O 1
ATOM 6576 N N . ILE B 1 355 ? -7.73 8.188 1.533 1 98.88 355 ILE B N 1
ATOM 6577 C CA . ILE B 1 355 ? -8.102 7.488 2.758 1 98.88 355 ILE B CA 1
ATOM 6578 C C . ILE B 1 355 ? -7.957 5.98 2.559 1 98.88 355 ILE B C 1
ATOM 6580 O O . ILE B 1 355 ? -7.367 5.293 3.395 1 98.88 355 ILE B O 1
ATOM 6584 N N . ARG B 1 356 ? -8.414 5.504 1.425 1 98.69 356 ARG B N 1
ATOM 6585 C CA . ARG B 1 356 ? -8.359 4.082 1.114 1 98.69 356 ARG B CA 1
ATOM 6586 C C . ARG B 1 356 ? -6.914 3.588 1.062 1 98.69 356 ARG B C 1
ATOM 6588 O O . ARG B 1 356 ? -6.594 2.529 1.607 1 98.69 356 ARG B O 1
ATOM 6595 N N . GLU B 1 357 ? -6.102 4.328 0.397 1 98.44 357 GLU B N 1
ATOM 6596 C CA . GLU B 1 357 ? -4.711 3.912 0.224 1 98.44 357 GLU B CA 1
ATOM 6597 C C . GLU B 1 357 ? -3.977 3.877 1.561 1 98.44 357 GLU B C 1
ATOM 6599 O O . GLU B 1 357 ? -3.23 2.936 1.84 1 98.44 357 GLU B O 1
ATOM 6604 N N . MET B 1 358 ? -4.203 4.879 2.395 1 98.5 358 MET B N 1
ATOM 6605 C CA . MET B 1 358 ? -3.574 4.887 3.713 1 98.5 358 MET B CA 1
ATOM 6606 C C . MET B 1 358 ? -4.043 3.699 4.547 1 98.5 358 MET B C 1
ATOM 6608 O O . MET B 1 358 ? -3.234 3.014 5.172 1 98.5 358 MET B O 1
ATOM 6612 N N . TYR B 1 359 ? -5.332 3.459 4.539 1 98.31 359 TYR B N 1
ATOM 6613 C CA . TYR B 1 359 ? -5.852 2.361 5.348 1 98.31 359 TYR B CA 1
ATOM 6614 C C . TYR B 1 359 ? -5.32 1.021 4.852 1 98.31 359 TYR B C 1
ATOM 6616 O O . TYR B 1 359 ? -5.016 0.132 5.648 1 98.31 359 TYR B O 1
ATOM 6624 N N . SER B 1 360 ? -5.227 0.926 3.578 1 96.56 360 SER B N 1
ATOM 6625 C CA . SER B 1 360 ? -4.73 -0.308 2.977 1 96.56 360 SER B CA 1
ATOM 6626 C C . SER B 1 360 ? -3.293 -0.591 3.398 1 96.56 360 SER B C 1
ATOM 6628 O O . SER B 1 360 ? -2.906 -1.75 3.564 1 96.56 360 SER B O 1
ATOM 6630 N N . ARG B 1 361 ? -2.521 0.397 3.588 1 96.56 361 ARG B N 1
ATOM 6631 C CA . ARG B 1 361 ? -1.096 0.266 3.867 1 96.56 361 ARG B CA 1
ATOM 6632 C C . ARG B 1 361 ? -0.842 0.119 5.363 1 96.56 361 ARG B C 1
ATOM 6634 O O . ARG B 1 361 ? 0.058 -0.614 5.777 1 96.56 361 ARG B O 1
ATOM 6641 N N . TYR B 1 362 ? -1.672 0.791 6.203 1 97.12 362 TYR B N 1
ATOM 6642 C CA . TYR B 1 362 ? -1.232 0.954 7.586 1 97.12 362 TYR B CA 1
ATOM 6643 C C . TYR B 1 362 ? -2.26 0.381 8.555 1 97.12 362 TYR B C 1
ATOM 6645 O O . TYR B 1 362 ? -1.928 0.051 9.695 1 97.12 362 TYR B O 1
ATOM 6653 N N . ARG B 1 363 ? -3.562 0.318 8.219 1 96.12 363 ARG B N 1
ATOM 6654 C CA . ARG B 1 363 ? -4.637 -0.328 8.969 1 96.12 363 ARG B CA 1
ATOM 6655 C C . ARG B 1 363 ? -4.738 0.242 10.375 1 96.12 363 ARG B C 1
ATOM 6657 O O . ARG B 1 363 ? -4.809 -0.509 11.352 1 96.12 363 ARG B O 1
ATOM 6664 N N . LEU B 1 364 ? -4.641 1.564 10.539 1 98.19 364 LEU B N 1
ATOM 6665 C CA . LEU B 1 364 ? -4.867 2.314 11.766 1 98.19 364 LEU B CA 1
ATOM 6666 C C . LEU B 1 364 ? -6.055 3.258 11.617 1 98.19 364 LEU B C 1
ATOM 6668 O O . LEU B 1 364 ? -6.348 3.73 10.516 1 98.19 364 LEU B O 1
ATOM 6672 N N . PRO B 1 365 ? -6.773 3.504 12.766 1 98.56 365 PRO B N 1
ATOM 6673 C CA . PRO B 1 365 ? -7.785 4.559 12.688 1 98.56 365 PRO B CA 1
ATOM 6674 C C . PRO B 1 365 ? -7.219 5.883 12.18 1 98.56 365 PRO B C 1
ATOM 6676 O O . PRO B 1 365 ? -6.039 6.176 12.391 1 98.56 365 PRO B O 1
ATOM 6679 N N . MET B 1 366 ? -8.102 6.602 11.492 1 98.88 366 MET B N 1
ATOM 6680 C CA . MET B 1 366 ? -7.629 7.855 10.906 1 98.88 366 MET B CA 1
ATOM 6681 C C . MET B 1 366 ? -8.531 9.016 11.312 1 98.88 366 MET B C 1
ATOM 6683 O O . MET B 1 366 ? -9.727 8.828 11.555 1 98.88 366 MET B O 1
ATOM 6687 N N . ILE B 1 367 ? -7.949 10.203 11.367 1 98.94 367 ILE B N 1
ATOM 6688 C CA . ILE B 1 367 ? -8.703 11.43 11.602 1 98.94 367 ILE B CA 1
ATOM 6689 C C . ILE B 1 367 ? -8.188 12.539 10.68 1 98.94 367 ILE B C 1
ATOM 6691 O O . ILE B 1 367 ? -6.98 12.703 10.516 1 98.94 367 ILE B O 1
ATOM 6695 N N . VAL B 1 368 ? -9.125 13.18 10.031 1 98.88 368 VAL B N 1
ATOM 6696 C CA . VAL B 1 368 ? -8.766 14.344 9.234 1 98.88 368 VAL B CA 1
ATOM 6697 C C . VAL B 1 368 ? -8.461 15.531 10.148 1 98.88 368 VAL B C 1
ATOM 6699 O O . VAL B 1 368 ? -9.312 15.961 10.922 1 98.88 368 VAL B O 1
ATOM 6702 N N . THR B 1 369 ? -7.254 16 10.008 1 98.81 369 THR B N 1
ATOM 6703 C CA . THR B 1 369 ? -6.867 17.078 10.906 1 98.81 369 THR B CA 1
ATOM 6704 C C . THR B 1 369 ? -6.863 18.422 10.172 1 98.81 369 THR B C 1
ATOM 6706 O O . THR B 1 369 ? -6.836 19.469 10.805 1 98.81 369 THR B O 1
ATOM 6709 N N . GLU B 1 370 ? -6.816 18.406 8.875 1 98.62 370 GLU B N 1
ATOM 6710 C CA . GLU B 1 370 ? -7.039 19.594 8.062 1 98.62 370 GLU B CA 1
ATOM 6711 C C . GLU B 1 370 ? -7.672 19.219 6.719 1 98.62 370 GLU B C 1
ATOM 6713 O O . GLU B 1 370 ? -7.309 18.219 6.109 1 98.62 370 GLU B O 1
ATOM 6718 N N . ASN B 1 371 ? -8.586 19.906 6.297 1 98.38 371 ASN B N 1
ATOM 6719 C CA . ASN B 1 371 ? -9.25 19.906 4.996 1 98.38 371 ASN B CA 1
ATOM 6720 C C . ASN B 1 371 ? -9.977 21.234 4.742 1 98.38 371 ASN B C 1
ATOM 6722 O O . ASN B 1 371 ? -10.273 21.969 5.68 1 98.38 371 ASN B O 1
ATOM 6726 N N . GLY B 1 372 ? -10.203 21.578 3.545 1 97 372 GLY B N 1
ATOM 6727 C CA . GLY B 1 372 ? -10.953 22.781 3.275 1 97 372 GLY B CA 1
ATOM 6728 C C . GLY B 1 372 ? -10.344 23.641 2.18 1 97 372 GLY B C 1
ATOM 6729 O O . GLY B 1 372 ? -9.539 23.141 1.382 1 97 372 GLY B O 1
ATOM 6730 N N . LEU B 1 373 ? -10.844 24.859 2.094 1 95.19 373 LEU B N 1
ATOM 6731 C CA . LEU B 1 373 ? -10.344 25.797 1.094 1 95.19 373 LEU B CA 1
ATOM 6732 C C . LEU B 1 373 ? -10.352 27.234 1.632 1 95.19 373 LEU B C 1
ATOM 6734 O O . LEU B 1 373 ? -11.18 27.562 2.475 1 95.19 373 LEU B O 1
ATOM 6738 N N . GLY B 1 374 ? -9.398 28.031 1.161 1 93.75 374 GLY B N 1
ATOM 6739 C CA . GLY B 1 374 ? -9.398 29.453 1.415 1 93.75 374 GLY B CA 1
ATOM 6740 C C . GLY B 1 374 ? -10.188 30.25 0.39 1 93.75 374 GLY B C 1
ATOM 6741 O O . GLY B 1 374 ? -10.258 29.859 -0.781 1 93.75 374 GLY B O 1
ATOM 6742 N N . ALA B 1 375 ? -10.844 31.25 0.832 1 94.5 375 ALA B N 1
ATOM 6743 C CA . ALA B 1 375 ? -11.625 32.094 -0.061 1 94.5 375 ALA B CA 1
ATOM 6744 C C . ALA B 1 375 ? -11.625 33.562 0.417 1 94.5 375 ALA B C 1
ATOM 6746 O O . ALA B 1 375 ? -11.203 33.844 1.54 1 94.5 375 ALA B O 1
ATOM 6747 N N . TYR B 1 376 ? -12.07 34.406 -0.518 1 93.5 376 TYR B N 1
ATOM 6748 C CA . TYR B 1 376 ? -12.258 35.812 -0.167 1 93.5 376 TYR B CA 1
ATOM 6749 C C . TYR B 1 376 ? -13.648 36.062 0.397 1 93.5 376 TYR B C 1
ATOM 6751 O O . TYR B 1 376 ? -14.562 36.469 -0.33 1 93.5 376 TYR B O 1
ATOM 6759 N N . ASP B 1 377 ? -13.734 35.938 1.718 1 94.88 377 ASP B N 1
ATOM 6760 C CA . ASP B 1 377 ? -15.031 36.156 2.361 1 94.88 377 ASP B CA 1
ATOM 6761 C C . ASP B 1 377 ? -15.344 37.625 2.529 1 94.88 377 ASP B C 1
ATOM 6763 O O . ASP B 1 377 ? -14.438 38.438 2.76 1 94.88 377 ASP B O 1
ATOM 6767 N N . LYS B 1 378 ? -16.641 37.875 2.432 1 93.44 378 LYS B N 1
ATOM 6768 C CA . LYS B 1 378 ? -17.109 39.25 2.605 1 93.44 378 LYS B CA 1
ATOM 6769 C C . LYS B 1 378 ? -18.188 39.344 3.67 1 93.44 378 LYS B C 1
ATOM 6771 O O . LYS B 1 378 ? -19.172 38.594 3.631 1 93.44 378 LYS B O 1
ATOM 6776 N N . LEU B 1 379 ? -17.953 40.188 4.652 1 95.88 379 LEU B N 1
ATOM 6777 C CA . LEU B 1 379 ? -19 40.5 5.609 1 95.88 379 LEU B CA 1
ATOM 6778 C C . LEU B 1 379 ? -20 41.5 5.008 1 95.88 379 LEU B C 1
ATOM 6780 O O . LEU B 1 379 ? -19.625 42.625 4.691 1 95.88 379 LEU B O 1
ATOM 6784 N N . THR B 1 380 ? -21.266 41.094 4.859 1 94.88 380 THR B N 1
ATOM 6785 C CA . THR B 1 380 ? -22.281 41.938 4.27 1 94.88 380 THR B CA 1
ATOM 6786 C C . THR B 1 380 ? -22.781 42.969 5.285 1 94.88 380 THR B C 1
ATOM 6788 O O . THR B 1 380 ? -22.484 42.875 6.477 1 94.88 380 THR B O 1
ATOM 6791 N N . GLU B 1 381 ? -23.594 43.875 4.766 1 93 381 GLU B N 1
ATOM 6792 C CA . GLU B 1 381 ? -24.109 44.969 5.598 1 93 381 GLU B CA 1
ATOM 6793 C C . GLU B 1 381 ? -25 44.438 6.715 1 93 381 GLU B C 1
ATOM 6795 O O . GLU B 1 381 ? -25.047 45.031 7.805 1 93 381 GLU B O 1
ATOM 6800 N N . ASP B 1 382 ? -25.578 43.406 6.559 1 92.12 382 ASP B N 1
ATOM 6801 C CA . ASP B 1 382 ? -26.484 42.844 7.551 1 92.12 382 ASP B CA 1
ATOM 6802 C C . ASP B 1 382 ? -25.766 41.906 8.5 1 92.12 382 ASP B C 1
ATOM 6804 O O . ASP B 1 382 ? -26.391 41.188 9.273 1 92.12 382 ASP B O 1
ATOM 6808 N N . GLY B 1 383 ? -24.469 41.875 8.398 1 92.44 383 GLY B N 1
ATOM 6809 C CA . GLY B 1 383 ? -23.656 41.125 9.352 1 92.44 383 GLY B CA 1
ATOM 6810 C C . GLY B 1 383 ? -23.594 39.625 9.047 1 92.44 383 GLY B C 1
ATOM 6811 O O . GLY B 1 383 ? -23.453 38.812 9.953 1 92.44 383 GLY B O 1
ATOM 6812 N N . LYS B 1 384 ? -23.734 39.344 7.785 1 95.56 384 LYS B N 1
ATOM 6813 C CA . LYS B 1 384 ? -23.703 37.938 7.383 1 95.56 384 LYS B CA 1
ATOM 6814 C C . LYS B 1 384 ? -22.547 37.656 6.418 1 95.56 384 LYS B C 1
ATOM 6816 O O . LYS B 1 384 ? -22.016 38.594 5.805 1 95.56 384 LYS B O 1
ATOM 6821 N N . VAL B 1 385 ? -22.047 36.5 6.395 1 97.12 385 VAL B N 1
ATOM 6822 C CA . VAL B 1 385 ? -21.062 36.031 5.426 1 97.12 385 VAL B CA 1
ATOM 6823 C C . VAL B 1 385 ? -21.625 34.812 4.668 1 97.12 385 VAL B C 1
ATOM 6825 O O . VAL B 1 385 ? -21.906 33.781 5.266 1 97.12 385 VAL B O 1
ATOM 6828 N N . HIS B 1 386 ? -21.828 34.969 3.32 1 97.19 386 HIS B N 1
ATOM 6829 C CA . HIS B 1 386 ? -22.422 33.906 2.484 1 97.19 386 HIS B CA 1
ATOM 6830 C C . HIS B 1 386 ? -21.344 33.094 1.774 1 97.19 386 HIS B C 1
ATOM 6832 O O . HIS B 1 386 ? -20.906 33.469 0.675 1 97.19 386 HIS B O 1
ATOM 6838 N N . ASP B 1 387 ? -21.016 32.031 2.32 1 97.06 387 ASP B N 1
ATOM 6839 C CA . ASP B 1 387 ? -19.906 31.219 1.799 1 97.06 387 ASP B CA 1
ATOM 6840 C C . ASP B 1 387 ? -20.422 29.859 1.307 1 97.06 387 ASP B C 1
ATOM 6842 O O . ASP B 1 387 ? -19.875 28.812 1.688 1 97.06 387 ASP B O 1
ATOM 6846 N N . GLN B 1 388 ? -21.297 29.859 0.315 1 96.94 388 GLN B N 1
ATOM 6847 C CA . GLN B 1 388 ? -21.859 28.656 -0.281 1 96.94 388 GLN B CA 1
ATOM 6848 C C . GLN B 1 388 ? -20.766 27.781 -0.908 1 96.94 388 GLN B C 1
ATOM 6850 O O . GLN B 1 388 ? -20.875 26.562 -0.903 1 96.94 388 GLN B O 1
ATOM 6855 N N . TYR B 1 389 ? -19.75 28.406 -1.446 1 96.06 389 TYR B N 1
ATOM 6856 C CA . TYR B 1 389 ? -18.641 27.672 -2.039 1 96.06 389 TYR B CA 1
ATOM 6857 C C . TYR B 1 389 ? -17.953 26.781 -1.003 1 96.06 389 TYR B C 1
ATOM 6859 O O . TYR B 1 389 ? -17.531 25.672 -1.317 1 96.06 389 TYR B O 1
ATOM 6867 N N . ARG B 1 390 ? -17.859 27.234 0.232 1 97.69 390 ARG B N 1
ATOM 6868 C CA . ARG B 1 390 ? -17.25 26.469 1.316 1 97.69 390 ARG B CA 1
ATOM 6869 C C . ARG B 1 390 ? -18.141 25.281 1.703 1 97.69 390 ARG B C 1
ATOM 6871 O O . ARG B 1 390 ? -17.656 24.172 1.882 1 97.69 390 ARG B O 1
ATOM 6878 N N . ILE B 1 391 ? -19.422 25.531 1.819 1 98.25 391 ILE B N 1
ATOM 6879 C CA . ILE B 1 391 ? -20.391 24.484 2.145 1 98.25 391 ILE B CA 1
ATOM 6880 C C . ILE B 1 391 ? -20.344 23.375 1.086 1 98.25 391 ILE B C 1
ATOM 6882 O O . ILE B 1 391 ? -20.266 22.203 1.417 1 98.25 391 ILE B O 1
ATOM 6886 N N . GLU B 1 392 ? -20.328 23.828 -0.143 1 97.75 392 GLU B N 1
ATOM 6887 C CA . GLU B 1 392 ? -20.297 22.859 -1.236 1 97.75 392 GLU B CA 1
ATOM 6888 C C . GLU B 1 392 ? -19.031 22.016 -1.185 1 97.75 392 GLU B C 1
ATOM 6890 O O . GLU B 1 392 ? -19.078 20.797 -1.349 1 97.75 392 GLU B O 1
ATOM 6895 N N . TYR B 1 393 ? -17.922 22.672 -0.975 1 97.88 393 TYR B N 1
ATOM 6896 C CA . TYR B 1 393 ? -16.641 21.984 -0.88 1 97.88 393 TYR B CA 1
ATOM 6897 C C . TYR B 1 393 ? -16.656 20.938 0.238 1 97.88 393 TYR B C 1
ATOM 6899 O O . TYR B 1 393 ? -16.344 19.766 0.015 1 97.88 393 TYR B O 1
ATOM 6907 N N . LEU B 1 394 ? -17.016 21.328 1.407 1 98.56 394 LEU B N 1
ATOM 6908 C CA . LEU B 1 394 ? -16.984 20.453 2.576 1 98.56 394 LEU B CA 1
ATOM 6909 C C . LEU B 1 394 ? -18 19.328 2.447 1 98.56 394 LEU B C 1
ATOM 6911 O O . LEU B 1 394 ? -17.719 18.188 2.824 1 98.56 394 LEU B O 1
ATOM 6915 N N . ARG B 1 395 ? -19.156 19.656 1.931 1 98.56 395 ARG B N 1
ATOM 6916 C CA . ARG B 1 395 ? -20.203 18.656 1.729 1 98.56 395 ARG B CA 1
ATOM 6917 C C . ARG B 1 395 ? -19.703 17.531 0.824 1 98.56 395 ARG B C 1
ATOM 6919 O O . ARG B 1 395 ? -19.828 16.359 1.162 1 98.56 395 ARG B O 1
ATOM 6926 N N . LYS B 1 396 ? -19.125 17.906 -0.295 1 98.25 396 LYS B N 1
ATOM 6927 C CA . LYS B 1 396 ? -18.656 16.922 -1.256 1 98.25 396 LYS B CA 1
ATOM 6928 C C . LYS B 1 396 ? -17.547 16.047 -0.651 1 98.25 396 LYS B C 1
ATOM 6930 O O . LYS B 1 396 ? -17.484 14.852 -0.924 1 98.25 396 LYS B O 1
ATOM 6935 N N . HIS B 1 397 ? -16.703 16.625 0.14 1 98.69 397 HIS B N 1
ATOM 6936 C CA . HIS B 1 397 ? -15.625 15.875 0.766 1 98.69 397 HIS B CA 1
ATOM 6937 C C . HIS B 1 397 ? -16.156 14.977 1.874 1 98.69 397 HIS B C 1
ATOM 6939 O O . HIS B 1 397 ? -15.719 13.828 2.01 1 98.69 397 HIS B O 1
ATOM 6945 N N . LEU B 1 398 ? -17.094 15.453 2.637 1 98.75 398 LEU B N 1
ATOM 6946 C CA . LEU B 1 398 ? -17.672 14.648 3.707 1 98.75 398 LEU B CA 1
ATOM 6947 C C . LEU B 1 398 ? -18.438 13.453 3.139 1 98.75 398 LEU B C 1
ATOM 6949 O O . LEU B 1 398 ? -18.422 12.375 3.73 1 98.75 398 LEU B O 1
ATOM 6953 N N . GLU B 1 399 ? -19.078 13.695 2.039 1 98.38 399 GLU B N 1
ATOM 6954 C CA . GLU B 1 399 ? -19.734 12.57 1.365 1 98.38 399 GLU B CA 1
ATOM 6955 C C . GLU B 1 399 ? -18.734 11.461 1.059 1 98.38 399 GLU B C 1
ATOM 6957 O O . GLU B 1 399 ? -19.031 10.281 1.228 1 98.38 399 GLU B O 1
ATOM 6962 N N . GLN B 1 400 ? -17.562 11.852 0.67 1 98.5 400 GLN B N 1
ATOM 6963 C CA . GLN B 1 400 ? -16.531 10.867 0.339 1 98.5 400 GLN B CA 1
ATOM 6964 C C . GLN B 1 400 ? -15.977 10.211 1.597 1 98.5 400 GLN B C 1
ATOM 6966 O O . GLN B 1 400 ? -15.586 9.047 1.575 1 98.5 400 GLN B O 1
ATOM 6971 N N . VAL B 1 401 ? -15.93 10.93 2.717 1 98.81 401 VAL B N 1
ATOM 6972 C CA . VAL B 1 401 ? -15.531 10.32 3.98 1 98.81 401 VAL B CA 1
ATOM 6973 C C . VAL B 1 401 ? -16.516 9.219 4.359 1 98.81 401 VAL B C 1
ATOM 6975 O O . VAL B 1 401 ? -16.109 8.133 4.789 1 98.81 401 VAL B O 1
ATOM 6978 N N . GLN B 1 402 ? -17.781 9.477 4.219 1 98.69 402 GLN B N 1
ATOM 6979 C CA . GLN B 1 402 ? -18.781 8.461 4.531 1 98.69 402 GLN B CA 1
ATOM 6980 C C . GLN B 1 402 ? -18.625 7.238 3.631 1 98.69 402 GLN B C 1
ATOM 6982 O O . GLN B 1 402 ? -18.75 6.098 4.086 1 98.69 402 GLN B O 1
ATOM 6987 N N . LEU B 1 403 ? -18.391 7.496 2.375 1 98.38 403 LEU B N 1
ATOM 6988 C CA . LEU B 1 403 ? -18.156 6.395 1.448 1 98.38 403 LEU B CA 1
ATOM 6989 C C . LEU B 1 403 ? -16.922 5.594 1.858 1 98.38 403 LEU B C 1
ATOM 6991 O O . LEU B 1 403 ? -16.922 4.363 1.769 1 98.38 403 LEU B O 1
ATOM 6995 N N . ALA B 1 404 ? -15.836 6.27 2.311 1 98.69 404 ALA B N 1
ATOM 6996 C CA . ALA B 1 404 ? -14.641 5.578 2.785 1 98.69 404 ALA B CA 1
ATOM 6997 C C . ALA B 1 404 ? -14.953 4.703 3.996 1 98.69 404 ALA B C 1
ATOM 6999 O O . ALA B 1 404 ? -14.445 3.586 4.113 1 98.69 404 ALA B O 1
ATOM 7000 N N . ILE B 1 405 ? -15.805 5.273 4.906 1 98.75 405 ILE B N 1
ATOM 7001 C CA . ILE B 1 405 ? -16.266 4.492 6.051 1 98.75 405 ILE B CA 1
ATOM 7002 C C . ILE B 1 405 ? -17 3.252 5.562 1 98.75 405 ILE B C 1
ATOM 7004 O O . ILE B 1 405 ? -16.781 2.148 6.066 1 98.75 405 ILE B O 1
ATOM 7008 N N . THR B 1 406 ? -17.828 3.428 4.555 1 98.31 406 THR B N 1
ATOM 7009 C CA . THR B 1 406 ? -18.594 2.326 3.984 1 98.31 406 THR B CA 1
ATOM 7010 C C . THR B 1 406 ? -17.672 1.319 3.305 1 98.31 406 THR B C 1
ATOM 7012 O O . THR B 1 406 ? -17.969 0.12 3.287 1 98.31 406 THR B O 1
ATOM 7015 N N . ASP B 1 407 ? -16.531 1.785 2.791 1 97.88 407 ASP B N 1
ATOM 7016 C CA . ASP B 1 407 ? -15.5 0.937 2.195 1 97.88 407 ASP B CA 1
ATOM 7017 C C . ASP B 1 407 ? -14.773 0.12 3.264 1 97.88 407 ASP B C 1
ATOM 7019 O O . ASP B 1 407 ? -13.961 -0.75 2.941 1 97.88 407 ASP B O 1
ATOM 7023 N N . GLY B 1 408 ? -14.969 0.399 4.523 1 97.81 408 GLY B N 1
ATOM 7024 C CA . GLY B 1 408 ? -14.367 -0.353 5.609 1 97.81 408 GLY B CA 1
ATOM 7025 C C . GLY B 1 408 ? -13.195 0.366 6.258 1 97.81 408 GLY B C 1
ATOM 7026 O O . GLY B 1 408 ? -12.484 -0.209 7.082 1 97.81 408 GLY B O 1
ATOM 7027 N N . CYS B 1 409 ? -12.945 1.645 5.898 1 98.5 409 CYS B N 1
ATOM 7028 C CA . CYS B 1 409 ? -11.875 2.412 6.531 1 98.5 409 CYS B CA 1
ATOM 7029 C C . CYS B 1 409 ? -12.312 2.928 7.895 1 98.5 409 CYS B C 1
ATOM 7031 O O . CYS B 1 409 ? -13.445 3.381 8.062 1 98.5 409 CYS B O 1
ATOM 7033 N N . GLU B 1 410 ? -11.461 2.883 8.867 1 98.5 410 GLU B N 1
ATOM 7034 C CA . GLU B 1 410 ? -11.773 3.375 10.203 1 98.5 410 GLU B CA 1
ATOM 7035 C C . GLU B 1 410 ? -11.469 4.867 10.328 1 98.5 410 GLU B C 1
ATOM 7037 O O . GLU B 1 410 ? -10.305 5.262 10.414 1 98.5 410 GLU B O 1
ATOM 7042 N N . MET B 1 411 ? -12.531 5.633 10.383 1 98.75 411 MET B N 1
ATOM 7043 C CA . MET B 1 411 ? -12.414 7.082 10.539 1 98.75 411 MET B CA 1
ATOM 7044 C C . MET B 1 411 ? -12.883 7.52 11.922 1 98.75 411 MET B C 1
ATOM 7046 O O . MET B 1 411 ? -14 7.211 12.328 1 98.75 411 MET B O 1
ATOM 7050 N N . MET B 1 412 ? -12 8.336 12.578 1 98.38 412 MET B N 1
ATOM 7051 C CA . MET B 1 412 ? -12.258 8.742 13.953 1 98.38 412 MET B CA 1
ATOM 7052 C C . MET B 1 412 ? -12.906 10.125 14.008 1 98.38 412 MET B C 1
ATOM 7054 O O . MET B 1 412 ? -13.562 10.469 14.984 1 98.38 412 MET B O 1
ATOM 7058 N N . GLY B 1 413 ? -12.609 10.852 13.039 1 98.81 413 GLY B N 1
ATOM 7059 C CA . GLY B 1 413 ? -13.086 12.219 13.141 1 98.81 413 GLY B CA 1
ATOM 7060 C C . GLY B 1 413 ? -12.734 13.062 11.93 1 98.81 413 GLY B C 1
ATOM 7061 O O . GLY B 1 413 ? -12.109 12.586 10.992 1 98.81 413 GLY B O 1
ATOM 7062 N N . TYR B 1 414 ? -13.219 14.258 11.922 1 98.88 414 TYR B N 1
ATOM 7063 C CA . TYR B 1 414 ? -13.062 15.227 10.844 1 98.88 414 TYR B CA 1
ATOM 7064 C C . TYR B 1 414 ? -12.914 16.641 11.398 1 98.88 414 TYR B C 1
ATOM 7066 O O . TYR B 1 414 ? -13.852 17.188 11.977 1 98.88 414 TYR B O 1
ATOM 7074 N N . CYS B 1 415 ? -11.711 17.203 11.219 1 98.88 415 CYS B N 1
ATOM 7075 C CA . CYS B 1 415 ? -11.391 18.547 11.695 1 98.88 415 CYS B CA 1
ATOM 7076 C C . CYS B 1 415 ? -10.914 19.438 10.547 1 98.88 415 CYS B C 1
ATOM 7078 O O . CYS B 1 415 ? -9.711 19.594 10.344 1 98.88 415 CYS B O 1
ATOM 7080 N N . PRO B 1 416 ? -11.844 20.062 9.875 1 98.38 416 PRO B N 1
ATOM 7081 C CA . PRO B 1 416 ? -11.43 20.922 8.766 1 98.38 416 PRO B CA 1
ATOM 7082 C C . PRO B 1 416 ? -10.719 22.188 9.234 1 98.38 416 PRO B C 1
ATOM 7084 O O . PRO B 1 416 ? -10.711 22.484 10.43 1 98.38 416 PRO B O 1
ATOM 7087 N N . TRP B 1 417 ? -9.938 22.766 8.297 1 98.19 417 TRP B N 1
ATOM 7088 C CA . TRP B 1 417 ? -9.273 24.062 8.445 1 98.19 417 TRP B CA 1
ATOM 7089 C C . TRP B 1 417 ? -10.156 25.188 7.895 1 98.19 417 TRP B C 1
ATOM 7091 O O . TRP B 1 417 ? -10.539 25.156 6.723 1 98.19 417 TRP B O 1
ATOM 7101 N N . SER B 1 418 ? -10.672 26.141 8.805 1 98.25 418 SER B N 1
ATOM 7102 C CA . SER B 1 418 ? -10.32 26.266 10.219 1 98.25 418 SER B CA 1
ATOM 7103 C C . SER B 1 418 ? -11.547 26.625 11.055 1 98.25 418 SER B C 1
ATOM 7105 O O . SER B 1 418 ? -12.617 26.906 10.508 1 98.25 418 SER B O 1
ATOM 7107 N N . ALA B 1 419 ? -11.453 26.531 12.344 1 98.75 419 ALA B N 1
ATOM 7108 C CA . ALA B 1 419 ? -12.547 26.906 13.234 1 98.75 419 ALA B CA 1
ATOM 7109 C C . ALA B 1 419 ? -12.844 28.406 13.148 1 98.75 419 ALA B C 1
ATOM 7111 O O . ALA B 1 419 ? -13.984 28.797 12.938 1 98.75 419 ALA B O 1
ATOM 7112 N N . VAL B 1 420 ? -11.797 29.156 13.281 1 98.44 420 VAL B N 1
ATOM 7113 C CA . VAL B 1 420 ? -11.828 30.625 13.266 1 98.44 420 VAL B CA 1
ATOM 7114 C C . VAL B 1 420 ? -10.898 31.141 12.172 1 98.44 420 VAL B C 1
ATOM 7116 O O . VAL B 1 420 ? -9.844 30.562 11.914 1 98.44 420 VAL B O 1
ATOM 7119 N N . ASP B 1 421 ? -11.375 32.25 11.508 1 97.94 421 ASP B N 1
ATOM 7120 C CA . ASP B 1 421 ? -10.445 32.875 10.562 1 97.94 421 ASP B CA 1
ATOM 7121 C C . ASP B 1 421 ? -9.094 33.156 11.219 1 97.94 421 ASP B C 1
ATOM 7123 O O . ASP B 1 421 ? -9.031 33.562 12.383 1 97.94 421 ASP B O 1
ATOM 7127 N N . LEU B 1 422 ? -8.047 32.844 10.461 1 97.62 422 LEU B N 1
ATOM 7128 C CA . LEU B 1 422 ? -6.688 33.031 10.961 1 97.62 422 LEU B CA 1
ATOM 7129 C C . LEU B 1 422 ? -5.75 33.469 9.836 1 97.62 422 LEU B C 1
ATOM 7131 O O . LEU B 1 422 ? -6.16 33.531 8.672 1 97.62 422 LEU B O 1
ATOM 7135 N N . ILE B 1 423 ? -4.547 33.844 10.172 1 95 423 ILE B N 1
ATOM 7136 C CA . ILE B 1 423 ? -3.592 34.344 9.188 1 95 423 ILE B CA 1
ATOM 7137 C C . ILE B 1 423 ? -3.025 33.156 8.391 1 95 423 ILE B C 1
ATOM 7139 O O . ILE B 1 423 ? -2.525 32.188 8.969 1 95 423 ILE B O 1
ATOM 7143 N N . SER B 1 424 ? -3.152 33.25 7.113 1 91 424 SER B N 1
ATOM 7144 C CA . SER B 1 424 ? -2.504 32.25 6.254 1 91 424 SER B CA 1
ATOM 7145 C C . SER B 1 424 ? -0.987 32.406 6.289 1 91 424 SER B C 1
ATOM 7147 O O . SER B 1 424 ? -0.468 33.531 6.352 1 91 424 SER B O 1
ATOM 7149 N N . THR B 1 425 ? -0.285 31.359 6.156 1 82.38 425 THR B N 1
ATOM 7150 C CA . THR B 1 425 ? 1.171 31.344 6.246 1 82.38 425 THR B CA 1
ATOM 7151 C C . THR B 1 425 ? 1.794 32.219 5.164 1 82.38 425 THR B C 1
ATOM 7153 O O . THR B 1 425 ? 2.818 32.875 5.395 1 82.38 425 THR B O 1
ATOM 7156 N N . HIS B 1 426 ? 1.091 32.312 3.988 1 80.25 426 HIS B N 1
ATOM 7157 C CA . HIS B 1 426 ? 1.762 33 2.893 1 80.25 426 HIS B CA 1
ATOM 7158 C C . HIS B 1 426 ? 0.868 34.094 2.297 1 80.25 426 HIS B C 1
ATOM 7160 O O . HIS B 1 426 ? 1.336 34.938 1.528 1 80.25 426 HIS B O 1
ATOM 7166 N N . GLU B 1 427 ? -0.431 34.031 2.732 1 86.38 427 GLU B N 1
ATOM 7167 C CA . GLU B 1 427 ? -1.324 34.906 1.976 1 86.38 427 GLU B CA 1
ATOM 7168 C C . GLU B 1 427 ? -2.119 35.812 2.902 1 86.38 427 GLU B C 1
ATOM 7170 O O . GLU B 1 427 ? -3.117 36.406 2.492 1 86.38 427 GLU B O 1
ATOM 7175 N N . GLY B 1 428 ? -1.738 35.844 4.133 1 90.19 428 GLY B N 1
ATOM 7176 C CA . GLY B 1 428 ? -2.268 36.844 5.059 1 90.19 428 GLY B CA 1
ATOM 7177 C C . GLY B 1 428 ? -3.682 36.531 5.512 1 90.19 428 GLY B C 1
ATOM 7178 O O . GLY B 1 428 ? -4.113 35.375 5.484 1 90.19 428 GLY B O 1
ATOM 7179 N N . MET B 1 429 ? -4.406 37.594 5.965 1 93.81 429 MET B N 1
ATOM 7180 C CA . MET B 1 429 ? -5.711 37.469 6.605 1 93.81 429 MET B CA 1
ATOM 7181 C C . MET B 1 429 ? -6.82 37.406 5.562 1 93.81 429 MET B C 1
ATOM 7183 O O . MET B 1 429 ? -7.898 36.875 5.828 1 93.81 429 MET B O 1
ATOM 7187 N N . VAL B 1 430 ? -6.59 37.875 4.383 1 88.5 430 VAL B N 1
ATOM 7188 C CA . VAL B 1 430 ? -7.648 38.031 3.389 1 88.5 430 VAL B CA 1
ATOM 7189 C C . VAL B 1 430 ? -8.07 36.656 2.869 1 88.5 430 VAL B C 1
ATOM 7191 O O . VAL B 1 430 ? -9.203 36.469 2.41 1 88.5 430 VAL B O 1
ATOM 7194 N N . LYS B 1 431 ? -7.125 35.688 2.863 1 92 431 LYS B N 1
ATOM 7195 C CA . LYS B 1 431 ? -7.496 34.312 2.594 1 92 431 LYS B CA 1
ATOM 7196 C C . LYS B 1 431 ? -8.133 33.656 3.82 1 92 431 LYS B C 1
ATOM 7198 O O . LYS B 1 431 ? -7.43 33.25 4.742 1 92 431 LYS B O 1
ATOM 7203 N N . ARG B 1 432 ? -9.438 33.625 3.734 1 95 432 ARG B N 1
ATOM 7204 C CA . ARG B 1 432 ? -10.172 33.188 4.918 1 95 432 ARG B CA 1
ATOM 7205 C C . ARG B 1 432 ? -10.586 31.734 4.812 1 95 432 ARG B C 1
ATOM 7207 O O . ARG B 1 432 ? -10.969 31.266 3.738 1 95 432 ARG B O 1
ATOM 7214 N N . TYR B 1 433 ? -10.523 31 5.977 1 95.38 433 TYR B N 1
ATOM 7215 C CA . TYR B 1 433 ? -10.805 29.578 6 1 95.38 433 TYR B CA 1
ATOM 7216 C C . TYR B 1 433 ? -11.922 29.25 6.977 1 95.38 433 TYR B C 1
ATOM 7218 O O . TYR B 1 433 ? -12.617 28.25 6.824 1 95.38 433 TYR B O 1
ATOM 7226 N N . GLY B 1 434 ? -12.094 30.125 7.973 1 97.69 434 GLY B N 1
ATOM 7227 C CA . GLY B 1 434 ? -12.789 29.703 9.18 1 97.69 434 GLY B CA 1
ATOM 7228 C C . GLY B 1 434 ? -14.289 29.672 9.016 1 97.69 434 GLY B C 1
ATOM 7229 O O . GLY B 1 434 ? -14.844 30.344 8.141 1 97.69 434 GLY B O 1
ATOM 7230 N N . PHE B 1 435 ? -14.977 28.844 9.883 1 98.56 435 PHE B N 1
ATOM 7231 C CA . PHE B 1 435 ? -16.422 28.906 10.047 1 98.56 435 PHE B CA 1
ATOM 7232 C C . PHE B 1 435 ? -16.844 30.219 10.703 1 98.56 435 PHE B C 1
ATOM 7234 O O . PHE B 1 435 ? -17.984 30.656 10.523 1 98.56 435 PHE B O 1
ATOM 7241 N N . ILE B 1 436 ? -15.984 30.703 11.492 1 98.62 436 ILE B N 1
ATOM 7242 C CA . ILE B 1 436 ? -16.203 31.938 12.227 1 98.62 436 ILE B CA 1
ATOM 7243 C C . ILE B 1 436 ? -15.414 33.062 11.586 1 98.62 436 ILE B C 1
ATOM 7245 O O . ILE B 1 436 ? -14.18 33.031 11.523 1 98.62 436 ILE B O 1
ATOM 7249 N N . TYR B 1 437 ? -16.109 34.062 11.125 1 98.38 437 TYR B N 1
ATOM 7250 C CA . TYR B 1 437 ? -15.508 35.219 10.5 1 98.38 437 TYR B CA 1
ATOM 7251 C C . TYR B 1 437 ? -14.953 36.188 11.547 1 98.38 437 TYR B C 1
ATOM 7253 O O . TYR B 1 437 ? -15.625 36.5 12.539 1 98.38 437 TYR B O 1
ATOM 7261 N N . VAL B 1 438 ? -13.75 36.625 11.406 1 98.19 438 VAL B N 1
ATOM 7262 C CA . VAL B 1 438 ? -13.148 37.656 12.266 1 98.19 438 VAL B CA 1
ATOM 7263 C C . VAL B 1 438 ? -13.164 39 11.555 1 98.19 438 VAL B C 1
ATOM 7265 O O . VAL B 1 438 ? -12.602 39.125 10.461 1 98.19 438 VAL B O 1
ATOM 7268 N N . ASP B 1 439 ? -13.734 40 12.188 1 96.88 439 ASP B N 1
ATOM 7269 C CA . ASP B 1 439 ? -13.898 41.312 11.594 1 96.88 439 ASP B CA 1
ATOM 7270 C C . ASP B 1 439 ? -12.578 42.094 11.594 1 96.88 439 ASP B C 1
ATOM 7272 O O . ASP B 1 439 ? -12.398 43 12.391 1 96.88 439 ASP B O 1
ATOM 7276 N N . ARG B 1 440 ? -11.727 41.719 10.617 1 95.62 440 ARG B N 1
ATOM 7277 C CA . ARG B 1 440 ? -10.492 42.469 10.375 1 95.62 440 ARG B CA 1
ATOM 7278 C C . ARG B 1 440 ? -10.07 42.344 8.906 1 95.62 440 ARG B C 1
ATOM 7280 O O . ARG B 1 440 ? -10.586 41.5 8.172 1 95.62 440 ARG B O 1
ATOM 7287 N N . GLU B 1 441 ? -9.258 43.219 8.484 1 94.62 441 GLU B N 1
ATOM 7288 C CA . GLU B 1 441 ? -8.586 43.188 7.188 1 94.62 441 GLU B CA 1
ATOM 7289 C C . GLU B 1 441 ? -7.09 42.938 7.344 1 94.62 441 GLU B C 1
ATOM 7291 O O . GLU B 1 441 ? -6.633 42.531 8.406 1 94.62 441 GLU B O 1
ATOM 7296 N N . GLU B 1 442 ? -6.371 43.094 6.305 1 94.31 442 GLU B N 1
ATOM 7297 C CA . GLU B 1 442 ? -4.938 42.812 6.387 1 94.31 442 GLU B CA 1
ATOM 7298 C C . GLU B 1 442 ? -4.238 43.781 7.32 1 94.31 442 GLU B C 1
ATOM 7300 O O . GLU B 1 442 ? -3.373 43.406 8.102 1 94.31 442 GLU B O 1
ATOM 7305 N N . PHE B 1 443 ? -4.633 45.062 7.207 1 95.12 443 PHE B N 1
ATOM 7306 C CA . PHE B 1 443 ? -3.877 46.062 7.926 1 95.12 443 PHE B CA 1
ATOM 7307 C C . PHE B 1 443 ? -4.785 46.844 8.859 1 95.12 443 PHE B C 1
ATOM 7309 O O . PHE B 1 443 ? -4.312 47.719 9.617 1 95.12 443 PHE B O 1
ATOM 7316 N N . ASP B 1 444 ? -6.074 46.625 8.766 1 96.19 444 ASP B N 1
ATOM 7317 C CA . ASP B 1 444 ? -7.059 47.25 9.664 1 96.19 444 ASP B CA 1
ATOM 7318 C C . ASP B 1 444 ? -7.68 46.188 10.578 1 96.19 444 ASP B C 1
ATOM 7320 O O . ASP B 1 444 ? -8.414 45.312 10.117 1 96.19 444 ASP B O 1
ATOM 7324 N N . LEU B 1 445 ? -7.426 46.25 11.859 1 96.5 445 LEU B N 1
ATOM 7325 C CA . LEU B 1 445 ? -7.887 45.25 12.82 1 96.5 445 LEU B CA 1
ATOM 7326 C C . LEU B 1 445 ? -9.398 45.312 13.008 1 96.5 445 LEU B C 1
ATOM 7328 O O . LEU B 1 445 ? -10.039 44.344 13.383 1 96.5 445 LEU B O 1
ATOM 7332 N N . LYS B 1 446 ? -9.906 46.531 12.727 1 96.38 446 LYS B N 1
ATOM 7333 C CA . LYS B 1 446 ? -11.328 46.781 12.945 1 96.38 446 LYS B CA 1
ATOM 7334 C C . LYS B 1 446 ? -11.742 46.406 14.359 1 96.38 446 LYS B C 1
ATOM 7336 O O . LYS B 1 446 ? -11.109 46.781 15.336 1 96.38 446 LYS B O 1
ATOM 7341 N N . THR B 1 447 ? -12.852 45.625 14.539 1 96.75 447 THR B N 1
ATOM 7342 C CA . THR B 1 447 ? -13.352 45.312 15.883 1 96.75 447 THR B CA 1
ATOM 7343 C C . THR B 1 447 ? -12.883 43.938 16.328 1 96.75 447 THR B C 1
ATOM 7345 O O . THR B 1 447 ? -12.969 43.594 17.516 1 96.75 447 THR B O 1
ATOM 7348 N N . LEU B 1 448 ? -12.414 43.062 15.422 1 97.75 448 LEU B N 1
ATOM 7349 C CA . LEU B 1 448 ? -12.031 41.688 15.656 1 97.75 448 LEU B CA 1
ATOM 7350 C C . LEU B 1 448 ? -13.219 40.875 16.156 1 97.75 448 LEU B C 1
ATOM 7352 O O . LEU B 1 448 ? -13.039 39.781 16.719 1 97.75 448 LEU B O 1
ATOM 7356 N N . ASP B 1 449 ? -14.43 41.406 16.016 1 97.94 449 ASP B N 1
ATOM 7357 C CA . ASP B 1 449 ? -15.633 40.719 16.438 1 97.94 449 ASP B CA 1
ATOM 7358 C C . ASP B 1 449 ? -15.828 39.438 15.625 1 97.94 449 ASP B C 1
ATOM 7360 O O . ASP B 1 449 ? -15.297 39.312 14.516 1 97.94 449 ASP B O 1
ATOM 7364 N N . ARG B 1 450 ? -16.484 38.469 16.234 1 98.31 450 ARG B N 1
ATOM 7365 C CA . ARG B 1 450 ? -16.75 37.188 15.586 1 98.31 450 ARG B CA 1
ATOM 7366 C C . ARG B 1 450 ? -18.156 37.188 14.984 1 98.31 450 ARG B C 1
ATOM 7368 O O . ARG B 1 450 ? -19.109 37.625 15.617 1 98.31 450 ARG B O 1
ATOM 7375 N N . TYR B 1 451 ? -18.25 36.75 13.766 1 98.31 451 TYR B N 1
ATOM 7376 C CA . TYR B 1 451 ? -19.516 36.531 13.062 1 98.31 451 TYR B CA 1
ATOM 7377 C C . TYR B 1 451 ? -19.641 35.094 12.57 1 98.31 451 TYR B C 1
ATOM 7379 O O . TYR B 1 451 ? -18.641 34.469 12.195 1 98.31 451 TYR B O 1
ATOM 7387 N N . ARG B 1 452 ? -20.828 34.562 12.594 1 97.94 452 ARG B N 1
ATOM 7388 C CA . ARG B 1 452 ? -21.109 33.219 12.102 1 97.94 452 ARG B CA 1
ATOM 7389 C C . ARG B 1 452 ? -21.328 33.219 10.594 1 97.94 452 ARG B C 1
ATOM 7391 O O . ARG B 1 452 ? -22.188 33.938 10.086 1 97.94 452 ARG B O 1
ATOM 7398 N N . LYS B 1 453 ? -20.547 32.469 9.859 1 98.31 453 LYS B N 1
ATOM 7399 C CA . LYS B 1 453 ? -20.766 32.344 8.422 1 98.31 453 LYS B CA 1
ATOM 7400 C C . LYS B 1 453 ? -21.922 31.375 8.148 1 98.31 453 LYS B C 1
ATOM 7402 O O . LYS B 1 453 ? -22.422 30.703 9.062 1 98.31 453 LYS B O 1
ATOM 7407 N N . ASP B 1 454 ? -22.359 31.312 6.867 1 98.31 454 ASP B N 1
ATOM 7408 C CA . ASP B 1 454 ? -23.375 30.312 6.5 1 98.31 454 ASP B CA 1
ATOM 7409 C C . ASP B 1 454 ? -22.891 28.906 6.781 1 98.31 454 ASP B C 1
ATOM 7411 O O . ASP B 1 454 ? -23.656 28.047 7.211 1 98.31 454 ASP B O 1
ATOM 7415 N N . SER B 1 455 ? -21.625 28.688 6.566 1 98.56 455 SER B N 1
ATOM 7416 C CA . SER B 1 455 ? -21.047 27.375 6.793 1 98.56 455 SER B CA 1
ATOM 7417 C C . SER B 1 455 ? -21.078 27 8.273 1 98.56 455 SER B C 1
ATOM 7419 O O . SER B 1 455 ? -21.125 25.812 8.625 1 98.56 455 SER B O 1
ATOM 7421 N N . PHE B 1 456 ? -21.047 28 9.156 1 98.62 456 PHE B N 1
ATOM 7422 C CA . PHE B 1 456 ? -21.203 27.766 10.586 1 98.62 456 PHE B CA 1
ATOM 7423 C C . PHE B 1 456 ? -22.5 27.031 10.891 1 98.62 456 PHE B C 1
ATOM 7425 O O . PHE B 1 456 ? -22.5 26 11.562 1 98.62 456 PHE B O 1
ATOM 7432 N N . TYR B 1 457 ? -23.562 27.484 10.367 1 98.56 457 TYR B N 1
ATOM 7433 C CA . TYR B 1 457 ? -24.875 26.922 10.625 1 98.56 457 TYR B CA 1
ATOM 7434 C C . TYR B 1 457 ? -25.031 25.578 9.922 1 98.56 457 TYR B C 1
ATOM 7436 O O . TYR B 1 457 ? -25.641 24.656 10.469 1 98.56 457 TYR B O 1
ATOM 7444 N N . TRP B 1 458 ? -24.531 25.5 8.758 1 98.69 458 TRP B N 1
ATOM 7445 C CA . TRP B 1 458 ? -24.562 24.234 8.031 1 98.69 458 TRP B CA 1
ATOM 7446 C C . TRP B 1 458 ? -23.828 23.141 8.812 1 98.69 458 TRP B C 1
ATOM 7448 O O . TRP B 1 458 ? -24.359 22.047 9.008 1 98.69 458 TRP B O 1
ATOM 7458 N N . TYR B 1 459 ? -22.625 23.453 9.242 1 98.81 459 TYR B N 1
ATOM 7459 C CA . TYR B 1 459 ? -21.828 22.453 9.945 1 98.81 459 TYR B CA 1
ATOM 7460 C C . TYR B 1 459 ? -22.438 22.109 11.297 1 98.81 459 TYR B C 1
ATOM 7462 O O . TYR B 1 459 ? -22.344 20.969 11.75 1 98.81 459 TYR B O 1
ATOM 7470 N N . LYS B 1 460 ? -23.016 23.094 11.945 1 98.81 460 LYS B N 1
ATOM 7471 C CA . LYS B 1 460 ? -23.781 22.828 13.172 1 98.81 460 LYS B CA 1
ATOM 7472 C C . LYS B 1 460 ? -24.828 21.75 12.945 1 98.81 460 LYS B C 1
ATOM 7474 O O . LYS B 1 460 ? -24.969 20.828 13.75 1 98.81 460 LYS B O 1
ATOM 7479 N N . LYS B 1 461 ? -25.531 21.891 11.836 1 98.69 461 LYS B N 1
ATOM 7480 C CA . LYS B 1 461 ? -26.547 20.891 11.484 1 98.69 461 LYS B CA 1
ATOM 7481 C C . LYS B 1 461 ? -25.922 19.531 11.211 1 98.69 461 LYS B C 1
ATOM 7483 O O . LYS B 1 461 ? -26.438 18.5 11.633 1 98.69 461 LYS B O 1
ATOM 7488 N N . VAL B 1 462 ? -24.812 19.5 10.5 1 98.75 462 VAL B N 1
ATOM 7489 C CA . VAL B 1 462 ? -24.109 18.266 10.188 1 98.75 462 VAL B CA 1
ATOM 7490 C C . VAL B 1 462 ? -23.734 17.547 11.477 1 98.75 462 VAL B C 1
ATOM 7492 O O . VAL B 1 462 ? -23.984 16.344 11.617 1 98.75 462 VAL B O 1
ATOM 7495 N N . ILE B 1 463 ? -23.188 18.281 12.492 1 98.75 463 ILE B N 1
ATOM 7496 C CA . ILE B 1 463 ? -22.75 17.688 13.75 1 98.75 463 ILE B CA 1
ATOM 7497 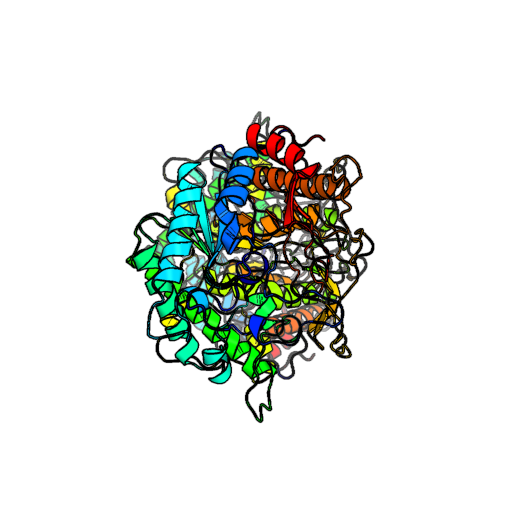C C . ILE B 1 463 ? -23.953 17.188 14.539 1 98.75 463 ILE B C 1
ATOM 7499 O O . ILE B 1 463 ? -23.938 16.062 15.062 1 98.75 463 ILE B O 1
ATOM 7503 N N . ALA B 1 464 ? -24.984 17.969 14.555 1 98.56 464 ALA B N 1
ATOM 7504 C CA . ALA B 1 464 ? -26.172 17.625 15.328 1 98.56 464 ALA B CA 1
ATOM 7505 C C . ALA B 1 464 ? -26.812 16.344 14.812 1 98.56 464 ALA B C 1
ATOM 7507 O O . ALA B 1 464 ? -27.438 15.594 15.578 1 98.56 464 ALA B O 1
ATOM 7508 N N . THR B 1 465 ? -26.641 16.062 13.547 1 98.5 465 THR B N 1
ATOM 7509 C CA . THR B 1 465 ? -27.25 14.883 12.938 1 98.5 465 THR B CA 1
ATOM 7510 C C . THR B 1 465 ? -26.234 13.758 12.789 1 98.5 465 THR B C 1
ATOM 7512 O O . THR B 1 465 ? -26.5 12.75 12.125 1 98.5 465 THR B O 1
ATOM 7515 N N . ASN B 1 466 ? -25.062 13.977 13.266 1 98.56 466 ASN B N 1
ATOM 7516 C CA . ASN B 1 466 ? -23.953 13.023 13.141 1 98.56 466 ASN B CA 1
ATOM 7517 C C . ASN B 1 466 ? -23.688 12.672 11.68 1 98.56 466 ASN B C 1
ATOM 7519 O O . ASN B 1 466 ? -23.484 11.508 11.344 1 98.56 466 ASN B O 1
ATOM 7523 N N . GLY B 1 467 ? -23.797 13.656 10.82 1 98.25 467 GLY B N 1
ATOM 7524 C CA . GLY B 1 467 ? -23.469 13.484 9.422 1 98.25 467 GLY B CA 1
ATOM 7525 C C . GLY B 1 467 ? -24.609 12.914 8.602 1 98.25 467 GLY B C 1
ATOM 7526 O O . GLY B 1 467 ? -24.453 12.672 7.398 1 98.25 467 GLY B O 1
ATOM 7527 N N . ASP B 1 468 ? -25.766 12.688 9.141 1 97.69 468 ASP B N 1
ATOM 7528 C CA . ASP B 1 468 ? -26.891 12.109 8.414 1 97.69 468 ASP B CA 1
ATOM 7529 C C . ASP B 1 468 ? -27.484 13.109 7.422 1 97.69 468 ASP B C 1
ATOM 7531 O O . ASP B 1 468 ? -28.062 12.719 6.402 1 97.69 468 ASP B O 1
ATOM 7535 N N . ASP B 1 469 ? -27.422 14.398 7.738 1 98.06 469 ASP B N 1
ATOM 7536 C CA . ASP B 1 469 ? -27.938 15.461 6.875 1 98.06 469 ASP B CA 1
ATOM 7537 C C . ASP B 1 469 ? -26.812 16.391 6.418 1 98.06 469 ASP B C 1
ATOM 7539 O O . ASP B 1 469 ? -26.391 17.281 7.164 1 98.06 469 ASP B O 1
ATOM 7543 N N . LEU B 1 470 ? -26.438 16.25 5.18 1 97.56 470 LEU B N 1
ATOM 7544 C CA . LEU B 1 470 ? -25.375 17.078 4.617 1 97.56 470 LEU B CA 1
ATOM 7545 C C . LEU B 1 470 ? -25.938 18.125 3.676 1 97.56 470 LEU B C 1
ATOM 7547 O O . LEU B 1 470 ? -25.188 18.828 2.982 1 97.56 470 LEU B O 1
ATOM 7551 N N . SER B 1 471 ? -27.203 18.219 3.611 1 95.25 471 SER B N 1
ATOM 7552 C CA . SER B 1 471 ? -27.844 19.156 2.693 1 95.25 471 SER B CA 1
ATOM 7553 C C . SER B 1 471 ? -27.656 20.594 3.148 1 95.25 471 SER B C 1
ATOM 7555 O O . SER B 1 471 ? -27.375 20.844 4.32 1 95.25 471 SER B O 1
ATOM 7557 N N . ASP B 1 472 ? -27.828 21.516 2.262 1 89.19 472 ASP B N 1
ATOM 7558 C CA . ASP B 1 472 ? -27.672 22.938 2.539 1 89.19 472 ASP B CA 1
ATOM 7559 C C . ASP B 1 472 ? -28.922 23.5 3.238 1 89.19 472 ASP B C 1
ATOM 7561 O O . ASP B 1 472 ? -30.031 23.047 2.986 1 89.19 472 ASP B O 1
#

Nearest PDB structures (foldseek):
  5ok7-assembly1_A  TM=9.428E-01  e=2.949E-58  Geobacillus stearothermophilus
  5yhs-assembly2_B  TM=9.208E-01  e=8.651E-46  Bacillus sp. (in: firmicutes)
  6z1h-assembly1_A  TM=9.201E-01  e=2.514E-42  synthetic construct
  5wka-assembly1_A  TM=8.739E-01  e=8.242E-44  metagenome
  6z1m-assembly1_A  TM=8.506E-01  e=1.044E-41  synthetic construct